Protein 9ZM4 (pdb70)

Structure (mmCIF, N/CA/C/O backbone):
data_9ZM4
#
_entry.id   9ZM4
#
_cell.length_a   74.476
_cell.length_b   94.294
_cell.length_c   150.901
_cell.angle_alpha   90.00
_cell.angle_beta   90.00
_cell.angle_gamma   90.00
#
_symmetry.space_group_name_H-M   'P 21 21 21'
#
loop_
_entity.id
_entity.type
_entity.pdbx_description
1 polymer 'Heat shock protein DnaJ, N-terminal:Chaperone DnaJ, C-terminal:Heat shock protein DnaJ'
2 non-polymer 'CHLORIDE ION'
#
loop_
_atom_site.group_PDB
_atom_site.id
_atom_site.type_symbol
_atom_site.label_atom_id
_atom_site.label_alt_id
_atom_site.label_comp_id
_atom_site.label_asym_id
_atom_site.label_entity_id
_atom_site.label_seq_id
_atom_site.pdbx_PDB_ins_code
_atom_site.Cartn_x
_atom_site.Cartn_y
_atom_site.Cartn_z
_atom_site.occupancy
_atom_site.B_iso_or_equiv
_atom_site.auth_seq_id
_atom_site.auth_comp_id
_atom_site.auth_asym_id
_atom_site.auth_atom_id
_atom_site.pdbx_PDB_model_num
ATOM 1 N N . LEU A 1 14 ? -9.599 -6.194 -44.093 1.00 109.01 153 LEU A N 1
ATOM 2 C CA . LEU A 1 14 ? -8.450 -7.094 -44.160 1.00 110.59 153 LEU A CA 1
ATOM 3 C C . LEU A 1 14 ? -7.508 -6.792 -43.003 1.00 120.27 153 LEU A C 1
ATOM 4 O O . LEU A 1 14 ? -7.142 -5.637 -42.796 1.00 116.83 153 LEU A O 1
ATOM 9 N N . SER A 1 15 ? -7.101 -7.828 -42.264 1.00 123.96 154 SER A N 1
ATOM 10 C CA . SER A 1 15 ? -6.296 -7.672 -41.059 1.00 103.12 154 SER A CA 1
ATOM 11 C C . SER A 1 15 ? -4.995 -8.459 -41.110 1.00 104.36 154 SER A C 1
ATOM 12 O O . SER A 1 15 ? -4.961 -9.596 -41.587 1.00 110.13 154 SER A O 1
ATOM 15 N N . ALA A 1 16 ? -3.933 -7.862 -40.572 1.00 99.70 155 ALA A N 1
ATOM 16 C CA . ALA A 1 16 ? -2.644 -8.532 -40.473 1.00 101.00 155 ALA A CA 1
ATOM 17 C C . ALA A 1 16 ? -1.901 -7.975 -39.266 1.00 95.74 155 ALA A C 1
ATOM 18 O O . ALA A 1 16 ? -2.223 -6.899 -38.761 1.00 96.47 155 ALA A O 1
ATOM 20 N N . SER A 1 17 ? -0.910 -8.734 -38.795 1.00 99.38 156 SER A N 1
ATOM 21 C CA . SER A 1 17 ? -0.087 -8.348 -37.655 1.00 93.09 156 SER A CA 1
ATOM 22 C C . SER A 1 17 ? 1.380 -8.544 -38.001 1.00 93.81 156 SER A C 1
ATOM 23 O O . SER A 1 17 ? 1.749 -9.554 -38.608 1.00 99.13 156 SER A O 1
ATOM 26 N N . ILE A 1 18 ? 2.220 -7.612 -37.557 1.00 88.97 157 ILE A N 1
ATOM 27 C CA . ILE A 1 18 ? 3.654 -7.657 -37.816 1.00 95.50 157 ILE A CA 1
ATOM 28 C C . ILE A 1 18 ? 4.390 -7.551 -36.492 1.00 90.76 157 ILE A C 1
ATOM 29 O O . ILE A 1 18 ? 4.013 -6.763 -35.618 1.00 88.16 157 ILE A O 1
ATOM 34 N N . ASP A 1 19 ? 5.438 -8.352 -36.344 1.00 90.95 158 ASP A N 1
ATOM 35 C CA . ASP A 1 19 ? 6.292 -8.338 -35.165 1.00 91.85 158 ASP A CA 1
ATOM 36 C C . ASP A 1 19 ? 7.608 -7.668 -35.534 1.00 88.42 158 ASP A C 1
ATOM 37 O O . ASP A 1 19 ? 8.233 -8.031 -36.540 1.00 90.12 158 ASP A O 1
ATOM 42 N N . ILE A 1 20 ? 8.006 -6.673 -34.741 1.00 94.28 159 ILE A N 1
ATOM 43 C CA . ILE A 1 20 ? 9.235 -5.929 -34.977 1.00 93.80 159 ILE A CA 1
ATOM 44 C C . ILE A 1 20 ? 10.032 -5.925 -33.683 1.00 83.16 159 ILE A C 1
ATOM 45 O O . ILE A 1 20 ? 9.463 -5.935 -32.588 1.00 83.96 159 ILE A O 1
ATOM 50 N N . SER A 1 21 ? 11.353 -5.918 -33.809 1.00 85.94 160 SER A N 1
ATOM 51 C CA . SER A 1 21 ? 12.206 -5.789 -32.642 1.00 79.61 160 SER A CA 1
ATOM 52 C C . SER A 1 21 ? 12.194 -4.348 -32.148 1.00 78.49 160 SER A C 1
ATOM 53 O O . SER A 1 21 ? 11.772 -3.423 -32.848 1.00 85.31 160 SER A O 1
ATOM 56 N N . LEU A 1 22 ? 12.718 -4.160 -30.936 1.00 83.25 161 LEU A N 1
ATOM 57 C CA . LEU A 1 22 ? 12.832 -2.813 -30.385 1.00 82.98 161 LEU A CA 1
ATOM 58 C C . LEU A 1 22 ? 13.701 -1.941 -31.291 1.00 78.16 161 LEU A C 1
ATOM 59 O O . LEU A 1 22 ? 13.387 -0.767 -31.533 1.00 79.81 161 LEU A O 1
ATOM 64 N N . SER A 1 23 ? 14.772 -2.515 -31.843 1.00 74.67 162 SER A N 1
ATOM 65 C CA . SER A 1 23 ? 15.635 -1.758 -32.739 1.00 80.37 162 SER A CA 1
ATOM 66 C C . SER A 1 23 ? 14.844 -1.264 -33.940 1.00 80.37 162 SER A C 1
ATOM 67 O O . SER A 1 23 ? 15.096 -0.166 -34.460 1.00 75.49 162 SER A O 1
ATOM 70 N N . GLN A 1 24 ? 13.899 -2.075 -34.419 1.00 76.61 163 GLN A N 1
ATOM 71 C CA . GLN A 1 24 ? 13.047 -1.631 -35.521 1.00 77.35 163 GLN A CA 1
ATOM 72 C C . GLN A 1 24 ? 12.114 -0.508 -35.080 1.00 75.82 163 GLN A C 1
ATOM 73 O O . GLN A 1 24 ? 11.868 0.431 -35.843 1.00 93.48 163 GLN A O 1
ATOM 79 N N . ALA A 1 25 ? 11.624 -0.556 -33.833 1.00 87.92 164 ALA A N 1
ATOM 80 C CA . ALA A 1 25 ? 10.737 0.505 -33.374 1.00 71.01 164 ALA A CA 1
ATOM 81 C C . ALA A 1 25 ? 11.444 1.853 -33.416 1.00 72.88 164 ALA A C 1
ATOM 82 O O . ALA A 1 25 ? 10.876 2.851 -33.881 1.00 86.06 164 ALA A O 1
ATOM 84 N N . VAL A 1 26 ? 12.719 1.874 -33.033 1.00 69.61 165 VAL A N 1
ATOM 85 C CA . VAL A 1 26 ? 13.499 3.103 -33.066 1.00 73.75 165 VAL A CA 1
ATOM 86 C C . VAL A 1 26 ? 13.682 3.583 -34.495 1.00 84.41 165 VAL A C 1
ATOM 87 O O . VAL A 1 26 ? 13.572 4.782 -34.780 1.00 77.88 165 VAL A O 1
ATOM 91 N N . GLY A 1 27 ? 13.973 2.665 -35.421 1.00 91.54 166 GLY A N 1
ATOM 92 C CA . GLY A 1 27 ? 14.382 3.082 -36.749 1.00 103.05 166 GLY A CA 1
ATOM 93 C C . GLY A 1 27 ? 13.288 3.671 -37.621 1.00 102.49 166 GLY A C 1
ATOM 94 O O . GLY A 1 27 ? 13.574 4.453 -38.528 1.00 82.20 166 GLY A O 1
ATOM 95 N N . ALA A 1 28 ? 12.024 3.307 -37.371 1.00 119.77 167 ALA A N 1
ATOM 96 C CA . ALA A 1 28 ? 10.891 3.729 -38.213 1.00 118.22 167 ALA A CA 1
ATOM 97 C C . ALA A 1 28 ? 10.896 3.051 -39.586 1.00 122.76 167 ALA A C 1
ATOM 98 O O . ALA A 1 28 ? 9.954 3.193 -40.352 1.00 119.79 167 ALA A O 1
ATOM 100 N N . GLU A 1 29 ? 11.969 2.299 -39.880 1.00 124.38 168 GLU A N 1
ATOM 101 C CA . GLU A 1 29 ? 12.171 1.659 -41.183 1.00 112.50 168 GLU A CA 1
ATOM 102 C C . GLU A 1 29 ? 10.933 0.966 -41.741 1.00 101.29 168 GLU A C 1
ATOM 103 O O . GLU A 1 29 ? 9.989 0.673 -41.006 1.00 107.04 168 GLU A O 1
ATOM 109 N N . LYS A 1 30 ? 10.904 0.772 -43.054 1.00 103.28 169 LYS A N 1
ATOM 110 C CA . LYS A 1 30 ? 9.780 0.100 -43.694 1.00 101.55 169 LYS A CA 1
ATOM 111 C C . LYS A 1 30 ? 9.738 -1.362 -43.259 1.00 86.96 169 LYS A C 1
ATOM 112 O O . LYS A 1 30 ? 10.768 -1.989 -43.005 1.00 85.57 169 LYS A O 1
ATOM 118 N N . VAL A 1 31 ? 8.522 -1.893 -43.130 1.00 83.27 170 VAL A N 1
ATOM 119 C CA . VAL A 1 31 ? 8.316 -3.293 -42.787 1.00 82.59 170 VAL A CA 1
ATOM 120 C C . VAL A 1 31 ? 7.223 -3.847 -43.684 1.00 82.46 170 VAL A C 1
ATOM 121 O O . VAL A 1 31 ? 6.361 -3.116 -44.177 1.00 81.67 170 VAL A O 1
ATOM 125 N N . GLU A 1 32 ? 7.257 -5.153 -43.889 1.00 91.08 171 GLU A N 1
ATOM 126 C CA . GLU A 1 32 ? 6.343 -5.818 -44.803 1.00 80.74 171 GLU A CA 1
ATOM 127 C C . GLU A 1 32 ? 5.228 -6.496 -44.019 1.00 87.84 171 GLU A C 1
ATOM 128 O O . GLU A 1 32 ? 5.487 -7.201 -43.032 1.00 83.12 171 GLU A O 1
ATOM 134 N N . ALA A 1 33 ? 3.996 -6.295 -44.478 1.00 80.64 172 ALA A N 1
ATOM 135 C CA . ALA A 1 33 ? 2.811 -6.886 -43.879 1.00 82.22 172 ALA A CA 1
ATOM 136 C C . ALA A 1 33 ? 2.233 -7.917 -44.837 1.00 88.98 172 ALA A C 1
ATOM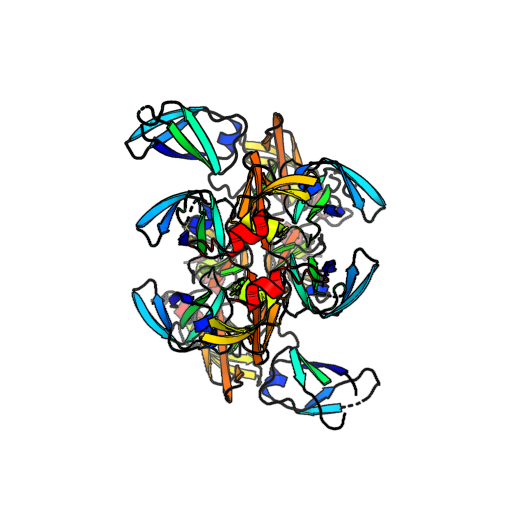 137 O O . ALA A 1 33 ? 2.065 -7.635 -46.032 1.00 87.62 172 ALA A O 1
ATOM 139 N N . ILE A 1 34 ? 1.949 -9.113 -44.320 1.00 100.13 173 ILE A N 1
ATOM 140 C CA . ILE A 1 34 ? 1.383 -10.208 -45.107 1.00 83.01 173 ILE A CA 1
ATOM 141 C C . ILE A 1 34 ? -0.024 -10.482 -44.595 1.00 89.39 173 ILE A C 1
ATOM 142 O O . ILE A 1 34 ? -0.222 -10.737 -43.400 1.00 106.04 173 ILE A O 1
ATOM 147 N N . PHE A 1 35 ? -0.999 -10.434 -45.504 1.00 83.28 174 PHE A N 1
ATOM 148 C CA . PHE A 1 35 ? -2.410 -10.612 -45.195 1.00 90.93 174 PHE A CA 1
ATOM 149 C C . PHE A 1 35 ? -2.870 -12.024 -45.532 1.00 92.06 174 PHE A C 1
ATOM 150 O O . PHE A 1 35 ? -2.213 -12.742 -46.290 1.00 88.97 174 PHE A O 1
ATOM 158 N N . PRO A 1 36 ? -4.015 -12.452 -44.992 1.00 98.52 175 PRO A N 1
ATOM 159 C CA . PRO A 1 36 ? -4.459 -13.835 -45.236 1.00 99.44 175 PRO A CA 1
ATOM 160 C C . PRO A 1 36 ? -4.585 -14.216 -46.700 1.00 104.41 175 PRO A C 1
ATOM 161 O O . PRO A 1 36 ? -4.237 -15.346 -47.063 1.00 106.56 175 PRO A O 1
ATOM 165 N N . ASN A 1 37 ? -5.065 -13.312 -47.557 1.00 122.72 176 ASN A N 1
ATOM 166 C CA . ASN A 1 37 ? -5.264 -13.619 -48.970 1.00 118.26 176 ASN A CA 1
ATOM 167 C C . ASN A 1 37 ? -3.976 -13.609 -49.790 1.00 114.27 176 ASN A C 1
ATOM 168 O O . ASN A 1 37 ? -4.028 -13.925 -50.982 1.00 112.49 176 ASN A O 1
ATOM 173 N N . GLY A 1 38 ? -2.836 -13.244 -49.203 1.00 97.21 177 GLY A N 1
ATOM 174 C CA . GLY A 1 38 ? -1.570 -13.233 -49.908 1.00 93.78 177 GLY A CA 1
ATOM 175 C C . GLY A 1 38 ? -1.076 -11.861 -50.323 1.00 95.03 177 GLY A C 1
ATOM 176 O O . GLY A 1 38 ? 0.085 -11.738 -50.739 1.00 84.40 177 GLY A O 1
ATOM 177 N N . LYS A 1 39 ? -1.921 -10.838 -50.242 1.00 96.51 178 LYS A N 1
ATOM 178 C CA . LYS A 1 39 ? -1.487 -9.481 -50.542 1.00 99.75 178 LYS A CA 1
ATOM 179 C C . LYS A 1 39 ? -0.417 -9.047 -49.552 1.00 83.37 178 LYS A C 1
ATOM 180 O O . LYS A 1 39 ? -0.543 -9.266 -48.346 1.00 101.82 178 LYS A O 1
ATOM 186 N N . HIS A 1 40 ? 0.642 -8.420 -50.062 1.00 86.87 179 HIS A N 1
ATOM 187 C CA . HIS A 1 40 ? 1.742 -7.940 -49.236 1.00 87.92 179 HIS A CA 1
ATOM 188 C C . HIS A 1 40 ? 1.928 -6.445 -49.443 1.00 91.59 179 HIS A C 1
ATOM 189 O O . HIS A 1 40 ? 1.929 -5.966 -50.578 1.00 102.16 179 HIS A O 1
ATOM 196 N N . LEU A 1 41 ? 2.096 -5.715 -48.343 1.00 85.89 180 LEU A N 1
ATOM 197 C CA . LEU A 1 41 ? 2.219 -4.266 -48.375 1.00 83.45 180 LEU A CA 1
ATOM 198 C C . LEU A 1 41 ? 3.399 -3.820 -47.525 1.00 84.67 180 LEU A C 1
ATOM 199 O O . LEU A 1 41 ? 3.552 -4.264 -46.383 1.00 113.68 180 LEU A O 1
ATOM 204 N N . LYS A 1 42 ? 4.213 -2.925 -48.073 1.00 82.99 181 LYS A N 1
ATOM 205 C CA . LYS A 1 42 ? 5.316 -2.322 -47.340 1.00 81.96 181 LYS A CA 1
ATOM 206 C C . LYS A 1 42 ? 4.816 -1.012 -46.746 1.00 94.45 181 LYS A C 1
ATOM 207 O O . LYS A 1 42 ? 4.239 -0.183 -47.459 1.00 98.62 181 LYS A O 1
ATOM 213 N N . ILE A 1 43 ? 5.046 -0.817 -45.452 1.00 105.01 182 ILE A N 1
ATOM 214 C CA . ILE A 1 43 ? 4.535 0.351 -44.747 1.00 101.81 182 ILE A CA 1
ATOM 215 C C . ILE A 1 43 ? 5.659 0.993 -43.950 1.00 95.27 182 ILE A C 1
ATOM 216 O O . ILE A 1 43 ? 6.455 0.304 -43.304 1.00 90.20 182 ILE A O 1
ATOM 221 N N . LYS A 1 44 ? 5.723 2.321 -44.015 1.00 97.32 183 LYS A N 1
ATOM 222 C CA . LYS A 1 44 ? 6.673 3.106 -43.247 1.00 97.24 183 LYS A CA 1
ATOM 223 C C . LYS A 1 44 ? 6.152 3.305 -41.830 1.00 105.12 183 LYS A C 1
ATOM 224 O O . LYS A 1 44 ? 5.073 3.875 -41.627 1.00 97.50 183 LYS A O 1
ATOM 230 N N . LEU A 1 45 ? 6.911 2.825 -40.850 1.00 99.47 184 LEU A N 1
ATOM 231 C CA . LEU A 1 45 ? 6.491 2.967 -39.463 1.00 102.26 184 LEU A CA 1
ATOM 232 C C . LEU A 1 45 ? 6.647 4.416 -39.006 1.00 98.65 184 LEU A C 1
ATOM 233 O O . LEU A 1 45 ? 7.622 5.082 -39.370 1.00 97.33 184 LEU A O 1
ATOM 238 N N . PRO A 1 46 ? 5.727 4.927 -38.192 1.00 91.65 185 PRO A N 1
ATOM 239 C CA . PRO A 1 46 ? 5.940 6.252 -37.605 1.00 94.01 185 PRO A CA 1
ATOM 240 C C . PRO A 1 46 ? 7.132 6.229 -36.657 1.00 103.24 185 PRO A C 1
ATOM 241 O O . PRO A 1 46 ? 7.550 5.179 -36.158 1.00 94.31 185 PRO A O 1
ATOM 245 N N . LYS A 1 47 ? 7.672 7.423 -36.388 1.00 106.72 186 LYS A N 1
ATOM 246 C CA . LYS A 1 47 ? 8.785 7.514 -35.448 1.00 99.04 186 LYS A CA 1
ATOM 247 C C . LYS A 1 47 ? 8.372 6.964 -34.093 1.00 104.57 186 LYS A C 1
ATOM 248 O O . LYS A 1 47 ? 9.147 6.267 -33.432 1.00 99.86 186 LYS A O 1
ATOM 250 N N . PHE A 1 48 ? 7.146 7.254 -33.670 1.00 100.09 187 PHE A N 1
ATOM 251 C CA . PHE A 1 48 ? 6.625 6.776 -32.396 1.00 100.97 187 PHE A CA 1
ATOM 252 C C . PHE A 1 48 ? 5.681 5.610 -32.665 1.00 98.72 187 PHE A C 1
ATOM 253 O O . PHE A 1 48 ? 4.597 5.794 -33.232 1.00 98.13 187 PHE A O 1
ATOM 261 N N . VAL A 1 49 ? 6.099 4.414 -32.251 1.00 97.83 188 VAL A N 1
ATOM 262 C CA . VAL A 1 49 ? 5.335 3.187 -32.414 1.00 96.04 188 VAL A CA 1
ATOM 263 C C . VAL A 1 49 ? 5.107 2.562 -31.049 1.00 97.44 188 VAL A C 1
ATOM 264 O O . VAL A 1 49 ? 6.018 2.530 -30.213 1.00 114.25 188 VAL A O 1
ATOM 268 N N . GLU A 1 50 ? 3.886 2.085 -30.814 1.00 97.34 189 GLU A N 1
ATOM 269 C CA . GLU A 1 50 ? 3.532 1.445 -29.556 1.00 98.90 189 GLU A CA 1
ATOM 270 C C . GLU A 1 50 ? 3.113 0.001 -29.789 1.00 97.35 189 GLU A C 1
ATOM 271 O O . GLU A 1 50 ? 2.529 -0.326 -30.812 1.00 95.51 189 GLU A O 1
ATOM 277 N N . ASP A 1 51 ? 3.392 -0.853 -28.810 1.00 98.46 190 ASP A N 1
ATOM 278 C CA . ASP A 1 51 ? 2.957 -2.242 -28.866 1.00 97.62 190 ASP A CA 1
ATOM 279 C C . ASP A 1 51 ? 1.434 -2.308 -28.884 1.00 97.99 190 ASP A C 1
ATOM 280 O O . ASP A 1 51 ? 0.761 -1.702 -28.042 1.00 101.36 190 ASP A O 1
ATOM 285 N N . GLY A 1 52 ? 0.891 -3.079 -29.827 1.00 98.75 191 GLY A N 1
ATOM 286 C CA . GLY A 1 52 ? -0.539 -3.125 -30.038 1.00 96.60 191 GLY A CA 1
ATOM 287 C C . GLY A 1 52 ? -1.084 -2.007 -30.893 1.00 96.12 191 GLY A C 1
ATOM 288 O O . GLY A 1 52 ? -2.299 -1.967 -31.136 1.00 96.77 191 GLY A O 1
ATOM 289 N N . GLN A 1 53 ? -0.235 -1.081 -31.331 1.00 90.79 192 GLN A N 1
ATOM 290 C CA . GLN A 1 53 ? -0.690 0.022 -32.164 1.00 85.16 192 GLN A CA 1
ATOM 291 C C . GLN A 1 53 ? -1.150 -0.501 -33.507 1.00 89.18 192 GLN A C 1
ATOM 292 O O . GLN A 1 53 ? -0.537 -1.404 -34.082 1.00 96.23 192 GLN A O 1
ATOM 298 N N . THR A 1 54 ? -2.216 0.090 -34.024 1.00 97.65 193 THR A N 1
ATOM 299 C CA . THR A 1 54 ? -2.781 -0.320 -35.301 1.00 101.57 193 THR A CA 1
ATOM 300 C C . THR A 1 54 ? -2.773 0.839 -36.284 1.00 92.39 193 THR A C 1
ATOM 301 O O . THR A 1 54 ? -3.110 1.974 -35.929 1.00 81.04 193 THR A O 1
ATOM 305 N N . ILE A 1 55 ? -2.396 0.535 -37.521 1.00 102.85 194 ILE A N 1
ATOM 306 C CA . ILE A 1 55 ? -2.363 1.509 -38.601 1.00 105.24 194 ILE A CA 1
ATOM 307 C C . ILE A 1 55 ? -3.417 1.098 -39.615 1.00 105.50 194 ILE A C 1
ATOM 308 O O . ILE A 1 55 ? -3.419 -0.047 -40.085 1.00 114.32 194 ILE A O 1
ATOM 313 N N . ARG A 1 56 ? -4.314 2.022 -39.944 1.00 110.90 195 ARG A N 1
ATOM 314 C CA . ARG A 1 56 ? -5.337 1.789 -40.951 1.00 115.50 195 ARG A CA 1
ATOM 315 C C . ARG A 1 56 ? -4.889 2.379 -42.279 1.00 116.46 195 ARG A C 1
ATOM 316 O O . ARG A 1 56 ? -4.668 3.591 -42.380 1.00 119.08 195 ARG A O 1
ATOM 324 N N . LEU A 1 57 ? -4.763 1.527 -43.289 1.00 126.35 196 LEU A N 1
ATOM 325 C CA . LEU A 1 57 ? -4.467 1.959 -44.651 1.00 122.66 196 LEU A CA 1
ATOM 326 C C . LEU A 1 57 ? -5.788 1.908 -45.403 1.00 119.16 196 LEU A C 1
ATOM 327 O O . LEU A 1 57 ? -6.338 0.825 -45.634 1.00 113.55 196 LEU A O 1
ATOM 332 N N . LYS A 1 58 ? -6.301 3.073 -45.768 1.00 114.68 197 LYS A N 1
ATOM 333 C CA . LYS A 1 58 ? -7.636 3.162 -46.335 1.00 123.74 197 LYS A CA 1
ATOM 334 C C . LYS A 1 58 ? -7.652 2.706 -47.786 1.00 119.24 197 LYS A C 1
ATOM 335 O O . LYS A 1 58 ? -6.761 3.039 -48.574 1.00 111.62 197 LYS A O 1
ATOM 341 N N . GLY A 1 59 ? -8.671 1.922 -48.123 1.00 119.01 198 GLY A N 1
ATOM 342 C CA . GLY A 1 59 ? -8.842 1.357 -49.448 1.00 129.99 198 GLY A CA 1
ATOM 343 C C . GLY A 1 59 ? -8.111 0.049 -49.672 1.00 140.42 198 GLY A C 1
ATOM 344 O O . GLY A 1 59 ? -8.656 -0.870 -50.288 1.00 147.75 198 GLY A O 1
ATOM 345 N N . GLN A 1 60 ? -6.876 -0.045 -49.177 1.00 136.22 199 GLN A N 1
ATOM 346 C CA . GLN A 1 60 ? -6.022 -1.213 -49.354 1.00 126.06 199 GLN A CA 1
ATOM 347 C C . GLN A 1 60 ? -6.726 -2.554 -49.190 1.00 143.75 199 GLN A C 1
ATOM 348 O O . GLN A 1 60 ? -6.304 -3.547 -49.789 1.00 160.47 199 GLN A O 1
ATOM 354 N N . GLY A 1 61 ? -7.779 -2.615 -48.375 1.00 136.11 200 GLY A N 1
ATOM 355 C CA . GLY A 1 61 ? -8.513 -3.842 -48.166 1.00 140.12 200 GLY A CA 1
ATOM 356 C C . GLY A 1 61 ? -9.782 -3.892 -48.999 1.00 149.89 200 GLY A C 1
ATOM 357 O O . GLY A 1 61 ? -10.668 -3.052 -48.838 1.00 154.34 200 GLY A O 1
ATOM 358 N N . GLU A 1 62 ? -9.851 -4.876 -49.902 1.00 159.44 201 GLU A N 1
ATOM 359 C CA . GLU A 1 62 ? -11.082 -5.072 -50.670 1.00 141.47 201 GLU A CA 1
ATOM 360 C C . GLU A 1 62 ? -12.260 -5.402 -49.762 1.00 167.15 201 GLU A C 1
ATOM 361 O O . GLU A 1 62 ? -13.341 -4.817 -49.953 1.00 170.12 201 GLU A O 1
ATOM 367 N N . PRO A 1 63 ? -12.143 -6.311 -48.775 1.00 180.85 202 PRO A N 1
ATOM 368 C CA . PRO A 1 63 ? -13.198 -6.442 -47.764 1.00 171.18 202 PRO A CA 1
ATOM 369 C C . PRO A 1 63 ? -12.896 -5.662 -46.483 1.00 141.60 202 PRO A C 1
ATOM 370 O O . PRO A 1 63 ? -13.697 -4.816 -46.075 1.00 143.99 202 PRO A O 1
ATOM 374 N N . PRO A 1 69 ? -14.201 0.290 -51.072 1.00 173.90 208 PRO A N 1
ATOM 375 C CA . PRO A 1 69 ? -14.434 -1.116 -50.721 1.00 171.70 208 PRO A CA 1
ATOM 376 C C . PRO A 1 69 ? -14.231 -1.419 -49.229 1.00 148.92 208 PRO A C 1
ATOM 377 O O . PRO A 1 69 ? -15.219 -1.572 -48.507 1.00 149.14 208 PRO A O 1
ATOM 381 N N . GLY A 1 70 ? -12.980 -1.503 -48.777 1.00 162.63 209 GLY A N 1
ATOM 382 C CA . GLY A 1 70 ? -12.689 -1.782 -47.380 1.00 156.53 209 GLY A CA 1
ATOM 383 C C . GLY A 1 70 ? -11.408 -1.133 -46.888 1.00 150.78 209 GLY A C 1
ATOM 384 O O . GLY A 1 70 ? -10.954 -0.138 -47.462 1.00 148.09 209 GLY A O 1
ATOM 385 N N . ASP A 1 71 ? -10.814 -1.682 -45.828 1.00 127.01 210 ASP A N 1
ATOM 386 C CA . ASP A 1 71 ? -9.599 -1.122 -45.253 1.00 124.03 210 ASP A CA 1
ATOM 387 C C . ASP A 1 71 ? -8.664 -2.237 -44.810 1.00 117.13 210 ASP A C 1
ATOM 388 O O . ASP A 1 71 ? -9.097 -3.355 -44.509 1.00 105.97 210 ASP A O 1
ATOM 393 N N . ALA A 1 72 ? -7.373 -1.911 -44.769 1.00 109.27 211 ALA A N 1
ATOM 394 C CA . ALA A 1 72 ? -6.328 -2.823 -44.324 1.00 107.23 211 ALA A CA 1
ATOM 395 C C . ALA A 1 72 ? -5.792 -2.340 -42.986 1.00 117.43 211 ALA A C 1
ATOM 396 O O . ALA A 1 72 ? -5.303 -1.211 -42.877 1.00 112.86 211 ALA A O 1
ATOM 398 N N . LEU A 1 73 ? -5.858 -3.200 -41.982 1.00 120.00 212 LEU A N 1
ATOM 399 C CA . LEU A 1 73 ? -5.440 -2.871 -40.626 1.00 105.59 212 LEU A CA 1
ATOM 400 C C . LEU A 1 73 ? -4.232 -3.726 -40.278 1.00 98.25 212 LEU A C 1
ATOM 401 O O . LEU A 1 73 ? -4.292 -4.957 -40.375 1.00 97.31 212 LEU A O 1
ATOM 406 N N . VAL A 1 74 ? -3.130 -3.076 -39.920 1.00 95.83 213 VAL A N 1
ATOM 407 C CA . VAL A 1 74 ? -1.892 -3.759 -39.567 1.00 102.62 213 VAL A CA 1
ATOM 408 C C . VAL A 1 74 ? -1.591 -3.426 -38.116 1.00 102.26 213 VAL A C 1
ATOM 409 O O . VAL A 1 74 ? -1.473 -2.247 -37.755 1.00 105.99 213 VAL A O 1
ATOM 413 N N . THR A 1 75 ? -1.464 -4.456 -37.284 1.00 101.88 214 THR A N 1
ATOM 414 C CA . THR A 1 75 ? -1.168 -4.275 -35.869 1.00 100.15 214 THR A CA 1
ATOM 415 C C . THR A 1 75 ? 0.303 -4.562 -35.619 1.00 96.01 214 THR A C 1
ATOM 416 O O . THR A 1 75 ? 0.828 -5.582 -36.084 1.00 89.75 214 THR A O 1
ATOM 420 N N . ILE A 1 76 ? 0.942 -3.690 -34.849 1.00 95.98 215 ILE A N 1
ATOM 421 C CA . ILE A 1 76 ? 2.369 -3.757 -34.589 1.00 101.19 215 ILE A CA 1
ATOM 422 C C . ILE A 1 76 ? 2.544 -4.226 -33.161 1.00 88.66 215 ILE A C 1
ATOM 423 O O . ILE A 1 76 ? 2.039 -3.586 -32.234 1.00 89.32 215 ILE A O 1
ATOM 428 N N . ARG A 1 77 ? 3.247 -5.340 -32.987 1.00 86.41 216 ARG A N 1
ATOM 429 C CA . ARG A 1 77 ? 3.555 -5.895 -31.681 1.00 96.30 216 ARG A CA 1
ATOM 430 C C . ARG A 1 77 ? 5.067 -5.959 -31.542 1.00 101.80 216 ARG A C 1
ATOM 431 O O . ARG A 1 77 ? 5.775 -6.210 -32.525 1.00 87.10 216 ARG A O 1
ATOM 439 N N . PHE A 1 78 ? 5.559 -5.687 -30.334 1.00 101.54 217 PHE A N 1
ATOM 440 C CA . PHE A 1 78 ? 6.989 -5.710 -30.059 1.00 93.82 217 PHE A CA 1
ATOM 441 C C . PHE A 1 78 ? 7.416 -7.124 -29.685 1.00 81.78 217 PHE A C 1
ATOM 442 O O . PHE A 1 78 ? 6.777 -7.768 -28.850 1.00 100.52 217 PHE A O 1
ATOM 450 N N . LYS A 1 79 ? 8.465 -7.614 -30.330 1.00 96.32 218 LYS A N 1
ATOM 451 C CA . LYS A 1 79 ? 9.007 -8.918 -29.972 1.00 99.21 218 LYS A CA 1
ATOM 452 C C . LYS A 1 79 ? 9.577 -8.847 -28.559 1.00 98.78 218 LYS A C 1
ATOM 453 O O . LYS A 1 79 ? 10.284 -7.890 -28.231 1.00 95.46 218 LYS A O 1
ATOM 459 N N . PRO A 1 80 ? 9.297 -9.824 -27.700 1.00 103.44 219 PRO A N 1
ATOM 460 C CA . PRO A 1 80 ? 9.903 -9.815 -26.363 1.00 102.55 219 PRO A CA 1
ATOM 461 C C . PRO A 1 80 ? 11.422 -9.890 -26.445 1.00 102.72 219 PRO A C 1
ATOM 462 O O . PRO A 1 80 ? 11.983 -10.614 -27.273 1.00 105.42 219 PRO A O 1
ATOM 466 N N . HIS A 1 81 ? 12.090 -9.143 -25.566 1.00 115.23 220 HIS A N 1
ATOM 467 C CA . HIS A 1 81 ? 13.551 -9.119 -25.501 1.00 112.16 220 HIS A CA 1
ATOM 468 C C . HIS A 1 81 ? 13.966 -9.284 -24.043 1.00 109.21 220 HIS A C 1
ATOM 469 O O . HIS A 1 81 ? 13.703 -8.404 -23.213 1.00 108.68 220 HIS A O 1
ATOM 476 N N . SER A 1 82 ? 14.595 -10.419 -23.731 1.00 106.67 221 SER A N 1
ATOM 477 C CA . SER A 1 82 ? 15.003 -10.683 -22.356 1.00 108.77 221 SER A CA 1
ATOM 478 C C . SER A 1 82 ? 16.009 -9.648 -21.865 1.00 108.38 221 SER A C 1
ATOM 479 O O . SER A 1 82 ? 15.893 -9.142 -20.740 1.00 119.05 221 SER A O 1
ATOM 482 N N . ARG A 1 83 ? 16.988 -9.298 -22.703 1.00 104.28 222 ARG A N 1
ATOM 483 C CA . ARG A 1 83 ? 18.036 -8.384 -22.264 1.00 101.92 222 ARG A CA 1
ATOM 484 C C . ARG A 1 83 ? 17.495 -6.984 -21.985 1.00 96.73 222 ARG A C 1
ATOM 485 O O . ARG A 1 83 ? 18.010 -6.291 -21.099 1.00 105.84 222 ARG A O 1
ATOM 493 N N . PHE A 1 84 ? 16.482 -6.542 -22.730 1.00 94.18 223 PHE A N 1
ATOM 494 C CA . PHE A 1 84 ? 15.941 -5.196 -22.594 1.00 89.91 223 PHE A CA 1
ATOM 495 C C . PHE A 1 84 ? 14.576 -5.272 -21.928 1.00 90.23 223 PHE A C 1
ATOM 496 O O . PHE A 1 84 ? 13.699 -6.012 -22.385 1.00 96.07 223 PHE A O 1
ATOM 504 N N . ARG A 1 85 ? 14.402 -4.516 -20.852 1.00 89.08 224 ARG A N 1
ATOM 505 C CA . ARG A 1 85 ? 13.110 -4.367 -20.199 1.00 89.41 224 ARG A CA 1
ATOM 506 C C . ARG A 1 85 ? 12.642 -2.928 -20.367 1.00 85.94 224 ARG A C 1
ATOM 507 O O . ARG A 1 85 ? 13.412 -1.979 -20.164 1.00 83.97 224 ARG A O 1
ATOM 515 N N . LEU A 1 86 ? 11.393 -2.773 -20.773 1.00 88.68 225 LEU A N 1
ATOM 516 C CA . LEU A 1 86 ? 10.829 -1.477 -21.108 1.00 83.10 225 LEU A CA 1
ATOM 517 C C . LEU A 1 86 ? 10.097 -0.912 -19.906 1.00 84.03 225 LEU A C 1
ATOM 518 O O . LEU A 1 86 ? 9.261 -1.596 -19.304 1.00 94.28 225 LEU A O 1
ATOM 523 N N . GLU A 1 87 ? 10.407 0.327 -19.564 1.00 82.39 226 GLU A N 1
ATOM 524 C CA . GLU A 1 87 ? 9.667 1.068 -18.542 1.00 92.63 226 GLU A CA 1
ATOM 525 C C . GLU A 1 87 ? 9.237 2.346 -19.255 1.00 88.12 226 GLU A C 1
ATOM 526 O O . GLU A 1 87 ? 10.038 3.276 -19.407 1.00 94.24 226 GLU A O 1
ATOM 532 N N . GLY A 1 88 ? 7.988 2.375 -19.710 1.00 87.65 227 GLY A N 1
ATOM 533 C CA . GLY A 1 88 ? 7.542 3.466 -20.564 1.00 95.35 227 GLY A CA 1
ATOM 534 C C . GLY A 1 88 ? 8.323 3.456 -21.865 1.00 89.40 227 GLY A C 1
ATOM 535 O O . GLY A 1 88 ? 8.347 2.458 -22.591 1.00 79.36 227 GLY A O 1
ATOM 536 N N . ARG A 1 89 ? 8.983 4.570 -22.175 1.00 77.34 228 ARG A N 1
ATOM 537 C CA . ARG A 1 89 ? 9.857 4.645 -23.335 1.00 82.62 228 ARG A CA 1
ATOM 538 C C . ARG A 1 89 ? 11.327 4.559 -22.963 1.00 82.34 228 ARG A C 1
ATOM 539 O O . ARG A 1 89 ? 12.181 4.544 -23.856 1.00 82.30 228 ARG A O 1
ATOM 547 N N . ASP A 1 90 ? 11.647 4.525 -21.673 1.00 93.88 229 ASP A N 1
ATOM 548 C CA . ASP A 1 90 ? 13.015 4.258 -21.261 1.00 103.51 229 ASP A CA 1
ATOM 549 C C . ASP A 1 90 ? 13.264 2.756 -21.256 1.00 102.60 229 ASP A C 1
ATOM 550 O O . ASP A 1 90 ? 12.346 1.948 -21.086 1.00 105.89 229 ASP A O 1
ATOM 555 N N . VAL A 1 91 ? 14.531 2.389 -21.412 1.00 71.88 230 VAL A N 1
ATOM 556 C CA . VAL A 1 91 ? 14.943 0.998 -21.513 1.00 89.56 230 VAL A CA 1
ATOM 557 C C . VAL A 1 91 ? 16.048 0.745 -20.499 1.00 82.25 230 VAL A C 1
ATOM 558 O O . VAL A 1 91 ? 16.916 1.601 -20.298 1.00 90.38 230 VAL A O 1
ATOM 562 N N . HIS A 1 92 ? 16.008 -0.425 -19.861 1.00 79.11 231 HIS A N 1
ATOM 563 C CA . HIS A 1 92 ? 17.007 -0.836 -18.885 1.00 90.78 231 HIS A CA 1
ATOM 564 C C . HIS A 1 92 ? 17.664 -2.126 -19.364 1.00 85.39 231 HIS A C 1
ATOM 565 O O . HIS A 1 92 ? 16.980 -3.027 -19.864 1.00 88.63 231 HIS A O 1
ATOM 572 N N . VAL A 1 93 ? 18.991 -2.206 -19.237 1.00 78.15 232 VAL A N 1
ATOM 573 C CA . VAL A 1 93 ? 19.745 -3.384 -19.657 1.00 101.93 232 VAL A CA 1
ATOM 574 C C . VAL A 1 93 ? 20.877 -3.651 -18.676 1.00 91.69 232 VAL A C 1
ATOM 575 O O . VAL A 1 93 ? 21.579 -2.725 -18.254 1.00 91.10 232 VAL A O 1
ATOM 579 N N . ASP A 1 94 ? 21.084 -4.923 -18.346 1.00 101.57 233 ASP A N 1
ATOM 580 C CA . ASP A 1 94 ? 22.156 -5.288 -17.427 1.00 111.70 233 ASP A CA 1
ATOM 581 C C . ASP A 1 94 ? 23.490 -5.320 -18.166 1.00 95.97 233 ASP A C 1
ATOM 582 O O . ASP A 1 94 ? 23.567 -5.783 -19.309 1.00 116.92 233 ASP A O 1
ATOM 587 N N . LEU A 1 95 ? 24.540 -4.839 -17.497 1.00 85.82 234 LEU A N 1
ATOM 588 C CA . LEU A 1 95 ? 25.882 -4.763 -18.073 1.00 86.84 234 LEU A CA 1
ATOM 589 C C . LEU A 1 95 ? 26.890 -5.545 -17.254 1.00 96.41 234 LEU A C 1
ATOM 590 O O . LEU A 1 95 ? 27.343 -5.063 -16.197 1.00 91.20 234 LEU A O 1
ATOM 595 N N . PRO A 1 96 ? 27.271 -6.745 -17.686 1.00 96.03 235 PRO A N 1
ATOM 596 C CA . PRO A 1 96 ? 28.365 -7.460 -17.009 1.00 95.60 235 PRO A CA 1
ATOM 597 C C . PRO A 1 96 ? 29.637 -6.632 -17.011 1.00 103.41 235 PRO A C 1
ATOM 598 O O . PRO A 1 96 ? 29.999 -6.020 -18.019 1.00 120.13 235 PRO A O 1
ATOM 602 N N . VAL A 1 97 ? 30.336 -6.643 -15.883 1.00 107.52 236 VAL A N 1
ATOM 603 C CA . VAL A 1 97 ? 31.518 -5.813 -15.709 1.00 110.33 236 VAL A CA 1
ATOM 604 C C . VAL A 1 97 ? 32.502 -6.602 -14.868 1.00 113.20 236 VAL A C 1
ATOM 605 O O . VAL A 1 97 ? 32.137 -7.121 -13.807 1.00 132.29 236 VAL A O 1
ATOM 609 N N . SER A 1 98 ? 33.747 -6.675 -15.315 1.00 132.07 237 SER A N 1
ATOM 610 C CA . SER A 1 98 ? 34.747 -7.379 -14.523 1.00 131.43 237 SER A CA 1
ATOM 611 C C . SER A 1 98 ? 34.994 -6.633 -13.216 1.00 131.82 237 SER A C 1
ATOM 612 O O . SER A 1 98 ? 34.759 -5.425 -13.106 1.00 135.47 237 SER A O 1
ATOM 615 N N . ILE A 1 99 ? 35.448 -7.375 -12.211 1.00 132.99 238 ILE A N 1
ATOM 616 C CA . ILE A 1 99 ? 35.779 -6.753 -10.936 1.00 148.30 238 ILE A CA 1
ATOM 617 C C . ILE A 1 99 ? 36.828 -5.675 -11.151 1.00 135.61 238 ILE A C 1
ATOM 618 O O . ILE A 1 99 ? 36.734 -4.575 -10.592 1.00 125.08 238 ILE A O 1
ATOM 623 N N . ASP A 1 100 ? 37.826 -5.961 -11.993 1.00 128.29 239 ASP A N 1
ATOM 624 C CA . ASP A 1 100 ? 38.892 -4.996 -12.222 1.00 123.19 239 ASP A CA 1
ATOM 625 C C . ASP A 1 100 ? 38.322 -3.700 -12.787 1.00 135.93 239 ASP A C 1
ATOM 626 O O . ASP A 1 100 ? 38.639 -2.605 -12.308 1.00 130.13 239 ASP A O 1
ATOM 631 N N . ASP A 1 101 ? 37.429 -3.812 -13.778 1.00 140.36 240 ASP A N 1
ATOM 632 C CA . ASP A 1 101 ? 36.832 -2.619 -14.369 1.00 130.58 240 ASP A CA 1
ATOM 633 C C . ASP A 1 101 ? 35.939 -1.893 -13.373 1.00 126.41 240 ASP A C 1
ATOM 634 O O . ASP A 1 101 ? 35.789 -0.669 -13.452 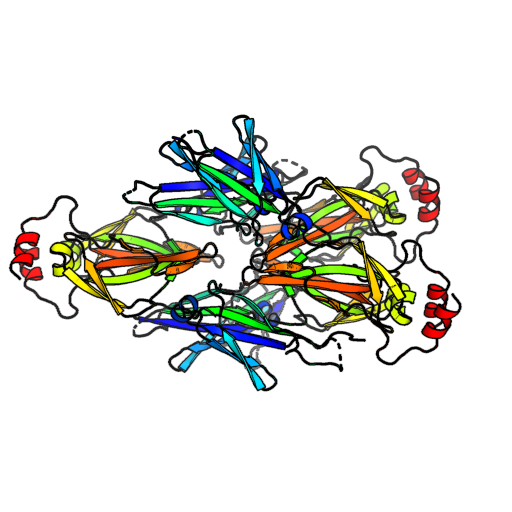1.00 124.59 240 ASP A O 1
ATOM 639 N N . ALA A 1 102 ? 35.321 -2.626 -12.447 1.00 139.42 241 ALA A N 1
ATOM 640 C CA . ALA A 1 102 ? 34.448 -1.985 -11.470 1.00 125.92 241 ALA A CA 1
ATOM 641 C C . ALA A 1 102 ? 35.253 -1.136 -10.494 1.00 119.55 241 ALA A C 1
ATOM 642 O O . ALA A 1 102 ? 34.862 -0.007 -10.177 1.00 119.18 241 ALA A O 1
ATOM 644 N N . VAL A 1 103 ? 36.381 -1.659 -10.011 1.00 122.49 242 VAL A N 1
ATOM 645 C CA . VAL A 1 103 ? 37.180 -0.932 -9.027 1.00 124.98 242 VAL A CA 1
ATOM 646 C C . VAL A 1 103 ? 37.896 0.245 -9.677 1.00 129.13 242 VAL A C 1
ATOM 647 O O . VAL A 1 103 ? 37.811 1.385 -9.203 1.00 117.10 242 VAL A O 1
ATOM 651 N N . LEU A 1 104 ? 38.595 -0.010 -10.784 1.00 131.31 243 LEU A N 1
ATOM 652 C CA . LEU A 1 104 ? 39.449 0.984 -11.417 1.00 121.17 243 LEU A CA 1
ATOM 653 C C . LEU A 1 104 ? 38.735 1.830 -12.464 1.00 139.18 243 LEU A C 1
ATOM 654 O O . LEU A 1 104 ? 39.285 2.851 -12.892 1.00 153.12 243 LEU A O 1
ATOM 659 N N . GLY A 1 105 ? 37.528 1.453 -12.870 1.00 136.03 244 GLY A N 1
ATOM 660 C CA . GLY A 1 105 ? 36.872 2.112 -13.980 1.00 141.35 244 GLY A CA 1
ATOM 661 C C . GLY A 1 105 ? 37.483 1.670 -15.295 1.00 165.40 244 GLY A C 1
ATOM 662 O O . GLY A 1 105 ? 38.669 1.329 -15.360 1.00 151.21 244 GLY A O 1
ATOM 663 N N . GLY A 1 106 ? 36.686 1.673 -16.353 1.00 155.09 245 GLY A N 1
ATOM 664 C CA . GLY A 1 106 ? 37.173 1.235 -17.644 1.00 162.02 245 GLY A CA 1
ATOM 665 C C . GLY A 1 106 ? 36.043 1.265 -18.643 1.00 157.30 245 GLY A C 1
ATOM 666 O O . GLY A 1 106 ? 34.880 1.482 -18.295 1.00 154.22 245 GLY A O 1
ATOM 667 N N . LYS A 1 107 ? 36.402 1.035 -19.899 1.00 149.90 246 LYS A N 1
ATOM 668 C CA . LYS A 1 107 ? 35.438 1.026 -20.988 1.00 156.99 246 LYS A CA 1
ATOM 669 C C . LYS A 1 107 ? 35.010 -0.406 -21.278 1.00 126.78 246 LYS A C 1
ATOM 670 O O . LYS A 1 107 ? 35.854 -1.293 -21.441 1.00 137.50 246 LYS A O 1
ATOM 676 N N . GLN A 1 108 ? 33.696 -0.629 -21.298 1.00 127.53 247 GLN A N 1
ATOM 677 C CA . GLN A 1 108 ? 33.108 -1.941 -21.520 1.00 128.60 247 GLN A CA 1
ATOM 678 C C . GLN A 1 108 ? 32.018 -1.839 -22.576 1.00 132.63 247 GLN A C 1
ATOM 679 O O . GLN A 1 108 ? 31.233 -0.886 -22.578 1.00 134.44 247 GLN A O 1
ATOM 685 N N . GLU A 1 109 ? 31.960 -2.834 -23.460 1.00 146.31 248 GLU A N 1
ATOM 686 C CA . GLU A 1 109 ? 31.000 -2.821 -24.555 1.00 137.66 248 GLU A CA 1
ATOM 687 C C . GLU A 1 109 ? 29.642 -3.349 -24.110 1.00 134.30 248 GLU A C 1
ATOM 688 O O . GLU A 1 109 ? 29.553 -4.318 -23.349 1.00 137.31 248 GLU A O 1
ATOM 694 N N . VAL A 1 110 ? 28.584 -2.697 -24.590 1.00 120.07 249 VAL A N 1
ATOM 695 C CA . VAL A 1 110 ? 27.210 -3.044 -24.242 1.00 143.97 249 VAL A CA 1
ATOM 696 C C . VAL A 1 110 ? 26.383 -3.034 -25.516 1.00 124.07 249 VAL A C 1
ATOM 697 O O . VAL A 1 110 ? 26.359 -2.028 -26.232 1.00 130.85 249 VAL A O 1
ATOM 701 N N . GLU A 1 111 ? 25.668 -4.122 -25.782 1.00 122.07 250 GLU A N 1
ATOM 702 C CA . GLU A 1 111 ? 24.764 -4.140 -26.929 1.00 122.67 250 GLU A CA 1
ATOM 703 C C . GLU A 1 111 ? 23.518 -3.330 -26.585 1.00 123.66 250 GLU A C 1
ATOM 704 O O . GLU A 1 111 ? 22.983 -3.426 -25.478 1.00 121.82 250 GLU A O 1
ATOM 710 N N . THR A 1 112 ? 23.083 -2.502 -27.527 1.00 121.95 251 THR A N 1
ATOM 711 C CA . THR A 1 112 ? 21.964 -1.603 -27.312 1.00 117.43 251 THR A CA 1
ATOM 712 C C . THR A 1 112 ? 21.033 -1.652 -28.518 1.00 111.25 251 THR A C 1
ATOM 713 O O . THR A 1 112 ? 21.275 -2.369 -29.496 1.00 123.55 251 THR A O 1
ATOM 717 N N . LEU A 1 113 ? 19.963 -0.855 -28.451 1.00 109.05 252 LEU A N 1
ATOM 718 C CA . LEU A 1 113 ? 19.041 -0.788 -29.571 1.00 99.57 252 LEU A CA 1
ATOM 719 C C . LEU A 1 113 ? 19.756 -0.245 -30.792 1.00 110.80 252 LEU A C 1
ATOM 720 O O . LEU A 1 113 ? 19.641 -0.790 -31.896 1.00 131.96 252 LEU A O 1
ATOM 725 N N . ASP A 1 114 ? 20.522 0.830 -30.609 1.00 119.98 253 ASP A N 1
ATOM 726 C CA . ASP A 1 114 ? 21.228 1.420 -31.741 1.00 115.78 253 ASP A CA 1
ATOM 727 C C . ASP A 1 114 ? 22.345 0.511 -32.214 1.00 130.97 253 ASP A C 1
ATOM 728 O O . ASP A 1 114 ? 22.644 0.471 -33.404 1.00 158.05 253 ASP A O 1
ATOM 733 N N . GLY A 1 115 ? 22.980 -0.209 -31.303 1.00 148.71 254 GLY A N 1
ATOM 734 C CA . GLY A 1 115 ? 24.085 -1.061 -31.678 1.00 149.87 254 GLY A CA 1
ATOM 735 C C . GLY A 1 115 ? 24.930 -1.397 -30.468 1.00 123.02 254 GLY A C 1
ATOM 736 O O . GLY A 1 115 ? 24.579 -1.086 -29.335 1.00 138.13 254 GLY A O 1
ATOM 737 N N . ARG A 1 116 ? 26.064 -2.018 -30.750 1.00 119.83 255 ARG A N 1
ATOM 738 C CA . ARG A 1 116 ? 27.047 -2.324 -29.722 1.00 128.38 255 ARG A CA 1
ATOM 739 C C . ARG A 1 116 ? 27.853 -1.052 -29.479 1.00 143.79 255 ARG A C 1
ATOM 740 O O . ARG A 1 116 ? 28.502 -0.531 -30.389 1.00 161.26 255 ARG A O 1
ATOM 748 N N . ILE A 1 117 ? 27.798 -0.547 -28.248 1.00 160.27 256 ILE A N 1
ATOM 749 C CA . ILE A 1 117 ? 28.322 0.766 -27.889 1.00 154.81 256 ILE A CA 1
ATOM 750 C C . ILE A 1 117 ? 29.230 0.605 -26.679 1.00 148.33 256 ILE A C 1
ATOM 751 O O . ILE A 1 117 ? 28.909 -0.140 -25.749 1.00 131.95 256 ILE A O 1
ATOM 756 N N . SER A 1 118 ? 30.358 1.306 -26.682 1.00 145.73 257 SER A N 1
ATOM 757 C CA . SER A 1 118 ? 31.235 1.303 -25.522 1.00 124.91 257 SER A CA 1
ATOM 758 C C . SER A 1 118 ? 30.731 2.320 -24.510 1.00 123.43 257 SER A C 1
ATOM 759 O O . SER A 1 118 ? 30.241 3.389 -24.881 1.00 147.27 257 SER A O 1
ATOM 762 N N . VAL A 1 119 ? 30.864 1.992 -23.227 1.00 175.62 258 VAL A N 1
ATOM 763 C CA . VAL A 1 119 ? 30.369 2.839 -22.146 1.00 150.74 258 VAL A CA 1
ATOM 764 C C . VAL A 1 119 ? 31.478 2.981 -21.112 1.00 129.19 258 VAL A C 1
ATOM 765 O O . VAL A 1 119 ? 32.238 2.037 -20.865 1.00 115.60 258 VAL A O 1
ATOM 769 N N . LYS A 1 120 ? 31.564 4.156 -20.510 1.00 106.52 259 LYS A N 1
ATOM 770 C CA . LYS A 1 120 ? 32.569 4.405 -19.493 1.00 135.72 259 LYS A CA 1
ATOM 771 C C . LYS A 1 120 ? 32.041 3.901 -18.158 1.00 133.76 259 LYS A C 1
ATOM 772 O O . LYS A 1 120 ? 30.883 4.149 -17.802 1.00 118.02 259 LYS A O 1
ATOM 778 N N . ILE A 1 121 ? 32.891 3.189 -17.423 1.00 152.49 260 ILE A N 1
ATOM 779 C CA . ILE A 1 121 ? 32.539 2.631 -16.122 1.00 139.74 260 ILE A CA 1
ATOM 780 C C . ILE A 1 121 ? 33.163 3.529 -15.056 1.00 140.60 260 ILE A C 1
ATOM 781 O O . ILE A 1 121 ? 34.401 3.586 -14.962 1.00 139.93 260 ILE A O 1
ATOM 786 N N . PRO A 1 122 ? 32.373 4.238 -14.252 1.00 130.62 261 PRO A N 1
ATOM 787 C CA . PRO A 1 122 ? 32.972 5.067 -13.203 1.00 127.02 261 PRO A CA 1
ATOM 788 C C . PRO A 1 122 ? 33.779 4.204 -12.254 1.00 138.54 261 PRO A C 1
ATOM 789 O O . PRO A 1 122 ? 33.476 3.030 -12.037 1.00 133.51 261 PRO A O 1
ATOM 793 N N . ALA A 1 123 ? 34.830 4.791 -11.699 1.00 138.94 262 ALA A N 1
ATOM 794 C CA . ALA A 1 123 ? 35.632 4.053 -10.737 1.00 136.56 262 ALA A CA 1
ATOM 795 C C . ALA A 1 123 ? 34.792 3.694 -9.516 1.00 128.38 262 ALA A C 1
ATOM 796 O O . ALA A 1 123 ? 33.865 4.414 -9.129 1.00 107.60 262 ALA A O 1
ATOM 798 N N . TRP A 1 124 ? 35.110 2.539 -8.935 1.00 125.99 263 TRP A N 1
ATOM 799 C CA . TRP A 1 124 ? 34.477 2.071 -7.705 1.00 113.99 263 TRP A CA 1
ATOM 800 C C . TRP A 1 124 ? 32.965 1.943 -7.867 1.00 111.47 263 TRP A C 1
ATOM 801 O O . TRP A 1 124 ? 32.192 2.370 -7.007 1.00 100.55 263 TRP A O 1
ATOM 812 N N . SER A 1 125 ? 32.536 1.363 -8.984 1.00 118.98 264 SER A N 1
ATOM 813 C CA . SER A 1 125 ? 31.119 1.138 -9.243 1.00 112.64 264 SER A CA 1
ATOM 814 C C . SER A 1 125 ? 30.686 -0.229 -8.721 1.00 101.91 264 SER A C 1
ATOM 815 O O . SER A 1 125 ? 31.335 -1.242 -8.998 1.00 95.69 264 SER A O 1
ATOM 818 N N . SER A 1 126 ? 29.571 -0.252 -7.987 1.00 107.50 265 SER A N 1
ATOM 819 C CA . SER A 1 126 ? 29.006 -1.470 -7.429 1.00 104.21 265 SER A CA 1
ATOM 820 C C . SER A 1 126 ? 27.828 -1.946 -8.275 1.00 90.98 265 SER A C 1
ATOM 821 O O . SER A 1 126 ? 27.396 -1.277 -9.211 1.00 95.45 265 SER A O 1
ATOM 824 N N . SER A 1 127 ? 27.287 -3.115 -7.920 1.00 89.38 266 SER A N 1
ATOM 825 C CA . SER A 1 127 ? 26.229 -3.718 -8.717 1.00 88.44 266 SER A CA 1
ATOM 826 C C . SER A 1 127 ? 24.908 -2.963 -8.645 1.00 86.28 266 SER A C 1
ATOM 827 O O . SER A 1 127 ? 24.063 -3.144 -9.535 1.00 100.45 266 SER A O 1
ATOM 830 N N . ASP A 1 128 ? 24.691 -2.139 -7.622 1.00 85.11 267 ASP A N 1
ATOM 831 C CA . ASP A 1 128 ? 23.473 -1.342 -7.590 1.00 91.90 267 ASP A CA 1
ATOM 832 C C . ASP A 1 128 ? 23.560 -0.101 -8.478 1.00 100.82 267 ASP A C 1
ATOM 833 O O . ASP A 1 128 ? 22.537 0.560 -8.711 1.00 94.34 267 ASP A O 1
ATOM 838 N N . ARG A 1 129 ? 24.756 0.246 -8.946 1.00 88.56 268 ARG A N 1
ATOM 839 C CA . ARG A 1 129 ? 24.942 1.480 -9.682 1.00 85.33 268 ARG A CA 1
ATOM 840 C C . ARG A 1 129 ? 24.214 1.443 -11.010 1.00 85.03 268 ARG A C 1
ATOM 841 O O . ARG A 1 129 ? 24.123 0.406 -11.666 1.00 90.91 268 ARG A O 1
ATOM 849 N N . VAL A 1 130 ? 23.708 2.609 -11.416 1.00 93.10 269 VAL A N 1
ATOM 850 C CA . VAL A 1 130 ? 22.987 2.762 -12.673 1.00 74.32 269 VAL A CA 1
ATOM 851 C C . VAL A 1 130 ? 23.587 3.931 -13.438 1.00 92.64 269 VAL A C 1
ATOM 852 O O . VAL A 1 130 ? 23.817 5.006 -12.867 1.00 83.53 269 VAL A O 1
ATOM 856 N N . LEU A 1 131 ? 23.810 3.727 -14.732 1.00 100.51 270 LEU A N 1
ATOM 857 C CA . LEU A 1 131 ? 24.378 4.733 -15.615 1.00 75.04 270 LEU A CA 1
ATOM 858 C C . LEU A 1 131 ? 23.330 5.208 -16.611 1.00 83.20 270 LEU A C 1
ATOM 859 O O . LEU A 1 131 ? 22.558 4.405 -17.144 1.00 87.13 270 LEU A O 1
ATOM 864 N N . ARG A 1 132 ? 23.292 6.516 -16.848 1.00 96.77 271 ARG A N 1
ATOM 865 C CA . ARG A 1 132 ? 22.291 7.116 -17.722 1.00 91.25 271 ARG A CA 1
ATOM 866 C C . ARG A 1 132 ? 22.926 7.416 -19.078 1.00 87.22 271 ARG A C 1
ATOM 867 O O . ARG A 1 132 ? 23.968 8.076 -19.153 1.00 64.95 271 ARG A O 1
ATOM 875 N N . LEU A 1 133 ? 22.322 6.887 -20.136 1.00 96.67 272 LEU A N 1
ATOM 876 C CA . LEU A 1 133 ? 22.683 7.205 -21.515 1.00 89.06 272 LEU A CA 1
ATOM 877 C C . LEU A 1 133 ? 21.482 7.873 -22.172 1.00 86.00 272 LEU A C 1
ATOM 878 O O . LEU A 1 133 ? 20.434 7.238 -22.343 1.00 79.93 272 LEU A O 1
ATOM 883 N N . LYS A 1 134 ? 21.634 9.140 -22.552 1.00 86.44 273 LYS A N 1
ATOM 884 C CA . LYS A 1 134 ? 20.495 9.914 -23.023 1.00 92.49 273 LYS A CA 1
ATOM 885 C C . LYS A 1 134 ? 20.184 9.601 -24.483 1.00 93.61 273 LYS A C 1
ATOM 886 O O . LYS A 1 134 ? 21.075 9.300 -25.284 1.00 89.79 273 LYS A O 1
ATOM 892 N N . GLU A 1 135 ? 18.892 9.627 -24.812 1.00 93.21 274 GLU A N 1
ATOM 893 C CA . GLU A 1 135 ? 18.402 9.462 -26.179 1.00 102.33 274 GLU A CA 1
ATOM 894 C C . GLU A 1 135 ? 18.725 8.086 -26.753 1.00 90.68 274 GLU A C 1
ATOM 895 O O . GLU A 1 135 ? 18.679 7.893 -27.974 1.00 103.03 274 GLU A O 1
ATOM 901 N N . LYS A 1 136 ? 19.038 7.116 -25.895 1.00 83.24 275 LYS A N 1
ATOM 902 C CA . LYS A 1 136 ? 19.295 5.748 -26.332 1.00 88.02 275 LYS A CA 1
ATOM 903 C C . LYS A 1 136 ? 18.073 4.846 -26.193 1.00 79.94 275 LYS A C 1
ATOM 904 O O . LYS A 1 136 ? 18.186 3.636 -26.417 1.00 99.95 275 LYS A O 1
ATOM 910 N N . GLY A 1 137 ? 16.925 5.397 -25.778 1.00 76.74 276 GLY A N 1
ATOM 911 C CA . GLY A 1 137 ? 15.700 4.633 -25.616 1.00 79.60 276 GLY A CA 1
ATOM 912 C C . GLY A 1 137 ? 14.823 4.664 -26.850 1.00 75.12 276 GLY A C 1
ATOM 913 O O . GLY A 1 137 ? 15.291 4.913 -27.960 1.00 94.73 276 GLY A O 1
ATOM 914 N N . LEU A 1 138 ? 13.529 4.421 -26.645 1.00 74.41 277 LEU A N 1
ATOM 915 C CA . LEU A 1 138 ? 12.574 4.441 -27.745 1.00 91.43 277 LEU A CA 1
ATOM 916 C C . LEU A 1 138 ? 12.141 5.866 -28.044 1.00 106.64 277 LEU A C 1
ATOM 917 O O . LEU A 1 138 ? 12.208 6.745 -27.178 1.00 90.25 277 LEU A O 1
ATOM 922 N N . PRO A 1 139 ? 11.696 6.128 -29.272 1.00 110.49 278 PRO A N 1
ATOM 923 C CA . PRO A 1 139 ? 11.244 7.482 -29.604 1.00 104.16 278 PRO A CA 1
ATOM 924 C C . PRO A 1 139 ? 10.087 7.920 -28.718 1.00 60.09 278 PRO A C 1
ATOM 925 O O . PRO A 1 139 ? 9.231 7.118 -28.336 1.00 191.71 278 PRO A O 1
ATOM 929 N N . LEU A 1 140 ? 10.081 9.211 -28.398 1.00 96.43 279 LEU A N 1
ATOM 930 C CA . LEU A 1 140 ? 9.036 9.822 -27.602 1.00 111.04 279 LEU A CA 1
ATOM 931 C C . LEU A 1 140 ? 7.966 10.442 -28.488 1.00 111.13 279 LEU A C 1
ATOM 932 O O . LEU A 1 140 ? 8.238 10.931 -29.587 1.00 112.64 279 LEU A O 1
ATOM 937 N N . LYS A 1 141 ? 6.736 10.427 -27.978 1.00 110.65 280 LYS A N 1
ATOM 938 C CA . LYS A 1 141 ? 5.610 11.017 -28.693 1.00 99.53 280 LYS A CA 1
ATOM 939 C C . LYS A 1 141 ? 5.864 12.486 -28.991 1.00 87.06 280 LYS A C 1
ATOM 940 O O . LYS A 1 141 ? 5.673 12.946 -30.121 1.00 101.09 280 LYS A O 1
ATOM 946 N N . ALA A 1 142 ? 6.322 13.237 -27.992 1.00 120.57 281 ALA A N 1
ATOM 947 C CA . ALA A 1 142 ? 6.605 14.651 -28.204 1.00 135.54 281 ALA A CA 1
ATOM 948 C C . ALA A 1 142 ? 7.724 14.870 -29.212 1.00 101.97 281 ALA A C 1
ATOM 949 O O . ALA A 1 142 ? 7.776 15.928 -29.845 1.00 101.65 281 ALA A O 1
ATOM 951 N N . GLY A 1 143 ? 8.598 13.885 -29.393 1.00 101.58 282 GLY A N 1
ATOM 952 C CA . GLY A 1 143 ? 9.764 14.054 -30.232 1.00 93.91 282 GLY A CA 1
ATOM 953 C C . GLY A 1 143 ? 11.000 13.712 -29.424 1.00 103.70 282 GLY A C 1
ATOM 954 O O . GLY A 1 143 ? 10.956 13.736 -28.190 1.00 110.04 282 GLY A O 1
ATOM 955 N N . GLY A 1 144 ? 12.097 13.382 -30.089 1.00 112.21 283 GLY A N 1
ATOM 956 C CA . GLY A 1 144 ? 13.282 12.965 -29.368 1.00 88.89 283 GLY A CA 1
ATOM 957 C C . GLY A 1 144 ? 13.179 11.501 -28.976 1.00 90.62 283 GLY A C 1
ATOM 958 O O . GLY A 1 144 ? 12.394 10.730 -29.542 1.00 112.23 283 GLY A O 1
ATOM 959 N N . ARG A 1 145 ? 13.979 11.116 -27.985 1.00 73.46 284 ARG A N 1
ATOM 960 C CA . ARG A 1 145 ? 14.028 9.733 -27.539 1.00 86.28 284 ARG A CA 1
ATOM 961 C C . ARG A 1 145 ? 14.195 9.668 -26.028 1.00 86.47 284 ARG A C 1
ATOM 962 O O . ARG A 1 145 ? 14.649 10.622 -25.386 1.00 78.13 284 ARG A O 1
ATOM 970 N N . GLY A 1 146 ? 13.833 8.513 -25.470 1.00 80.79 285 GLY A N 1
ATOM 971 C CA . GLY A 1 146 ? 14.011 8.254 -24.058 1.00 93.75 285 GLY A CA 1
ATOM 972 C C . GLY A 1 146 ? 15.453 7.919 -23.725 1.00 85.60 285 GLY A C 1
ATOM 973 O O . GLY A 1 146 ? 16.369 8.079 -24.534 1.00 88.27 285 GLY A O 1
ATOM 974 N N . ASP A 1 147 ? 15.644 7.406 -22.515 1.00 80.08 286 ASP A N 1
ATOM 975 C CA . ASP A 1 147 ? 16.970 7.125 -21.994 1.00 78.84 286 ASP A CA 1
ATOM 976 C C . ASP A 1 147 ? 17.161 5.623 -21.837 1.00 74.96 286 ASP A C 1
ATOM 977 O O . ASP A 1 147 ? 16.190 4.863 -21.712 1.00 78.73 286 ASP A O 1
ATOM 982 N N . LEU A 1 148 ? 18.424 5.202 -21.896 1.00 73.64 287 LEU A N 1
ATOM 983 C CA . LEU A 1 148 ? 18.831 3.842 -21.577 1.00 68.14 287 LEU A CA 1
ATOM 984 C C . LEU A 1 148 ? 19.577 3.869 -20.253 1.00 85.12 287 LEU A C 1
ATOM 985 O O . LEU A 1 148 ? 20.576 4.579 -20.115 1.00 98.49 287 LEU A O 1
ATOM 990 N N . TYR A 1 149 ? 19.124 3.072 -19.305 1.00 87.38 288 TYR A N 1
ATOM 991 C CA . TYR A 1 149 ? 19.768 2.960 -18.005 1.00 70.58 288 TYR A CA 1
ATOM 992 C C . TYR A 1 149 ? 20.495 1.624 -17.962 1.00 71.79 288 TYR A C 1
ATOM 993 O O . TYR A 1 149 ? 19.914 0.583 -18.303 1.00 75.36 288 TYR A O 1
ATOM 1002 N N . VAL A 1 150 ? 21.769 1.662 -17.571 1.00 77.35 289 VAL A N 1
ATOM 1003 C CA . VAL A 1 150 ? 22.643 0.499 -17.601 1.00 84.40 289 VAL A CA 1
ATOM 1004 C C . VAL A 1 150 ? 22.933 0.097 -16.174 1.00 88.05 289 VAL A C 1
ATOM 1005 O O . VAL A 1 150 ? 23.536 0.864 -15.415 1.00 105.18 289 VAL A O 1
ATOM 1009 N N . HIS A 1 151 ? 22.501 -1.105 -15.806 1.00 85.43 290 HIS A N 1
ATOM 1010 C CA . HIS A 1 151 ? 22.651 -1.608 -14.446 1.00 76.66 290 HIS A CA 1
ATOM 1011 C C . HIS A 1 151 ? 23.952 -2.396 -14.371 1.00 79.53 290 HIS A C 1
ATOM 1012 O O . HIS A 1 151 ? 24.078 -3.460 -14.988 1.00 92.37 290 HIS A O 1
ATOM 1019 N N . VAL A 1 152 ? 24.929 -1.867 -13.633 1.00 79.82 291 VAL A N 1
ATOM 1020 C CA . VAL A 1 152 ? 26.213 -2.544 -13.494 1.00 81.08 291 VAL A CA 1
ATOM 1021 C C . VAL A 1 152 ? 26.042 -3.823 -12.692 1.00 81.22 291 VAL A C 1
ATOM 1022 O O . VAL A 1 152 ? 25.356 -3.838 -11.662 1.00 95.72 291 VAL A O 1
ATOM 1026 N N . ARG A 1 153 ? 26.624 -4.917 -13.190 1.00 89.48 292 ARG A N 1
ATOM 1027 C CA . ARG A 1 153 ? 26.661 -6.191 -12.469 1.00 88.40 292 ARG A CA 1
ATOM 1028 C C . ARG A 1 153 ? 28.075 -6.749 -12.528 1.00 90.01 292 ARG A C 1
ATOM 1029 O O . ARG A 1 153 ? 28.578 -7.061 -13.610 1.00 92.86 292 ARG A O 1
ATOM 1037 N N . ILE A 1 154 ? 28.716 -6.865 -11.376 1.00 112.73 293 ILE A N 1
ATOM 1038 C CA . ILE A 1 154 ? 30.076 -7.386 -11.308 1.00 114.06 293 ILE A CA 1
ATOM 1039 C C . ILE A 1 154 ? 30.009 -8.896 -11.511 1.00 113.05 293 ILE A C 1
ATOM 1040 O O . ILE A 1 154 ? 29.365 -9.611 -10.732 1.00 114.38 293 ILE A O 1
ATOM 1045 N N . MET A 1 155 ? 30.675 -9.381 -12.554 1.00 106.87 294 MET A N 1
ATOM 1046 C CA . MET A 1 155 ? 30.684 -10.798 -12.884 1.00 120.23 294 MET A CA 1
ATOM 1047 C C . MET A 1 155 ? 32.093 -11.354 -12.721 1.00 127.76 294 MET A C 1
ATOM 1048 O O . MET A 1 155 ? 33.085 -10.623 -12.781 1.00 127.57 294 MET A O 1
ATOM 1053 N N . LEU A 1 156 ? 32.167 -12.690 -12.488 1.00 128.73 295 LEU A N 1
ATOM 1054 C CA . LEU A 1 156 ? 33.436 -13.393 -12.408 1.00 155.49 295 LEU A CA 1
ATOM 1055 C C . LEU A 1 156 ? 33.715 -14.157 -13.695 1.00 154.46 295 LEU A C 1
ATOM 1056 O O . LEU A 1 156 ? 32.784 -14.601 -14.373 1.00 163.42 295 LEU A O 1
ATOM 1061 N N . PRO A 1 157 ? 34.985 -14.359 -14.053 1.00 156.87 296 PRO A N 1
ATOM 1062 C CA . PRO A 1 157 ? 35.280 -15.067 -15.303 1.00 176.42 296 PRO A CA 1
ATOM 1063 C C . PRO A 1 157 ? 34.726 -16.482 -15.254 1.00 164.29 296 PRO A C 1
ATOM 1064 O O . PRO A 1 157 ? 34.639 -17.105 -14.193 1.00 192.02 296 PRO A O 1
ATOM 1068 N N . GLU A 1 158 ? 34.343 -16.989 -16.424 1.00 174.16 297 GLU A N 1
ATOM 1069 C CA . GLU A 1 158 ? 33.777 -18.329 -16.492 1.00 178.05 297 GLU A CA 1
ATOM 1070 C C . GLU A 1 158 ? 34.803 -19.414 -16.192 1.00 186.72 297 GLU A C 1
ATOM 1071 O O . GLU A 1 158 ? 34.413 -20.528 -15.828 1.00 190.18 297 GLU A O 1
ATOM 1077 N N . GLY A 1 159 ? 36.094 -19.123 -16.340 1.00 199.67 298 GLY A N 1
ATOM 1078 C CA . GLY A 1 159 ? 37.117 -20.117 -16.087 1.00 184.26 298 GLY A CA 1
ATOM 1079 C C . GLY A 1 159 ? 37.885 -19.918 -14.797 1.00 242.07 298 GLY A C 1
ATOM 1080 O O . GLY A 1 159 ? 38.467 -20.871 -14.268 1.00 232.97 298 GLY A O 1
ATOM 1081 N N . GLY A 1 160 ? 37.912 -18.686 -14.287 1.00 176.20 299 GLY A N 1
ATOM 1082 C CA . GLY A 1 160 ? 38.687 -18.379 -13.101 1.00 179.28 299 GLY A CA 1
ATOM 1083 C C . GLY A 1 160 ? 39.772 -17.350 -13.342 1.00 155.39 299 GLY A C 1
ATOM 1084 O O . GLY A 1 160 ? 40.130 -17.081 -14.491 1.00 171.38 299 GLY A O 1
ATOM 1085 N N . ASP A 1 161 ? 40.308 -16.770 -12.269 1.00 186.18 300 ASP A N 1
ATOM 1086 C CA . ASP A 1 161 ? 41.459 -15.878 -12.342 1.00 180.45 300 ASP A CA 1
ATOM 1087 C C . ASP A 1 161 ? 42.694 -16.501 -11.714 1.00 151.14 300 ASP A C 1
ATOM 1088 O O . ASP A 1 161 ? 43.776 -16.489 -12.308 1.00 182.24 300 ASP A O 1
ATOM 1093 N N . LYS A 1 162 ? 42.554 -17.029 -10.500 1.00 218.93 301 LYS A N 1
ATOM 1094 C CA . LYS A 1 162 ? 43.624 -17.737 -9.813 1.00 219.26 301 LYS A CA 1
ATOM 1095 C C . LYS A 1 162 ? 44.683 -16.772 -9.302 1.00 174.98 301 LYS A C 1
ATOM 1096 O O . LYS A 1 162 ? 45.536 -17.158 -8.499 1.00 171.16 301 LYS A O 1
ATOM 1098 N N . GLU A 1 163 ? 44.629 -15.516 -9.737 1.00 155.76 302 GLU A N 1
ATOM 1099 C CA . GLU A 1 163 ? 45.366 -14.436 -9.091 1.00 155.09 302 GLU A CA 1
ATOM 1100 C C . GLU A 1 163 ? 44.489 -13.705 -8.083 1.00 174.05 302 GLU A C 1
ATOM 1101 O O . GLU A 1 163 ? 44.874 -13.534 -6.922 1.00 171.44 302 GLU A O 1
ATOM 1103 N N . LEU A 1 164 ? 43.290 -13.301 -8.509 1.00 165.77 303 LEU A N 1
ATOM 1104 C CA . LEU A 1 164 ? 42.316 -12.755 -7.573 1.00 162.34 303 LEU A CA 1
ATOM 1105 C C . LEU A 1 164 ? 41.872 -13.822 -6.583 1.00 164.63 303 LEU A C 1
ATOM 1106 O O . LEU A 1 164 ? 41.675 -13.539 -5.396 1.00 167.44 303 LEU A O 1
ATOM 1108 N N . GLU A 1 165 ? 41.723 -15.059 -7.057 1.00 185.09 304 GLU A N 1
ATOM 1109 C CA . GLU A 1 165 ? 41.306 -16.146 -6.180 1.00 174.08 304 GLU A CA 1
ATOM 1110 C C . GLU A 1 165 ? 42.294 -16.335 -5.039 1.00 176.56 304 GLU A C 1
ATOM 1111 O O . GLU A 1 165 ? 41.892 -16.513 -3.884 1.00 180.18 304 GLU A O 1
ATOM 1117 N N . ASP A 1 166 ? 43.593 -16.286 -5.339 1.00 174.86 305 ASP A N 1
ATOM 1118 C CA . ASP A 1 166 ? 44.602 -16.417 -4.291 1.00 162.33 305 ASP A CA 1
ATOM 1119 C C . ASP A 1 166 ? 44.574 -15.232 -3.335 1.00 162.47 305 ASP A C 1
ATOM 1120 O O . ASP A 1 166 ? 44.769 -15.395 -2.126 1.00 176.05 305 ASP A O 1
ATOM 1125 N N . PHE A 1 167 ? 44.363 -14.028 -3.859 1.00 168.38 306 PHE A N 1
ATOM 1126 C CA . PHE A 1 167 ? 44.349 -12.846 -3.008 1.00 178.29 306 PHE A CA 1
ATOM 1127 C C . PHE A 1 167 ? 43.237 -12.925 -1.967 1.00 192.50 306 PHE A C 1
ATOM 1128 O O . PHE A 1 167 ? 43.463 -12.667 -0.778 1.00 179.62 306 PHE A O 1
ATOM 1136 N N . LEU A 1 168 ? 42.028 -13.297 -2.397 1.00 179.66 307 LEU A N 1
ATOM 1137 C CA . LEU A 1 168 ? 40.873 -13.232 -1.509 1.00 172.91 307 LEU A CA 1
ATOM 1138 C C . LEU A 1 168 ? 40.924 -14.291 -0.418 1.00 172.67 307 LEU A C 1
ATOM 1139 O O . LEU A 1 168 ? 40.465 -14.040 0.702 1.00 175.99 307 LEU A O 1
ATOM 1141 N N . GLN A 1 169 ? 41.464 -15.476 -0.717 1.00 183.52 308 GLN A N 1
ATOM 1142 C CA . GLN A 1 169 ? 41.540 -16.523 0.298 1.00 186.85 308 GLN A CA 1
ATOM 1143 C C . GLN A 1 169 ? 42.493 -16.141 1.425 1.00 184.13 308 GLN A C 1
ATOM 1144 O O . GLN A 1 169 ? 42.274 -16.529 2.579 1.00 171.04 308 GLN A O 1
ATOM 1150 N N . LYS A 1 170 ? 43.554 -15.391 1.112 1.00 181.62 309 LYS A N 1
ATOM 1151 C CA . LYS A 1 170 ? 44.471 -14.922 2.143 1.00 180.36 309 LYS A CA 1
ATOM 1152 C C . LYS A 1 170 ? 43.795 -13.989 3.141 1.00 176.40 309 LYS A C 1
ATOM 1153 O O . LYS A 1 170 ? 44.312 -13.802 4.247 1.00 176.71 309 LYS A O 1
ATOM 1159 N N . ARG A 1 171 ? 42.655 -13.407 2.781 1.00 173.94 310 ARG A N 1
ATOM 1160 C CA . ARG A 1 171 ? 41.975 -12.454 3.649 1.00 196.90 310 ARG A CA 1
ATOM 1161 C C . ARG A 1 171 ? 40.914 -13.158 4.483 1.00 189.30 310 ARG A C 1
ATOM 1162 O O . ARG A 1 171 ? 40.903 -13.040 5.706 1.00 165.85 310 ARG A O 1
ATOM 1164 N N . ASP B 1 13 ? -23.491 -1.268 9.411 1.00 151.51 152 ASP B N 1
ATOM 1165 C CA . ASP B 1 13 ? -22.173 -1.865 9.235 1.00 262.76 152 ASP B CA 1
ATOM 1166 C C . ASP B 1 13 ? -21.072 -0.823 9.404 1.00 233.79 152 ASP B C 1
ATOM 1167 O O . ASP B 1 13 ? -21.329 0.293 9.845 1.00 172.49 152 ASP B O 1
ATOM 1172 N N . LEU B 1 14 ? -19.844 -1.196 9.049 1.00 177.57 153 LEU B N 1
ATOM 1173 C CA . LEU B 1 14 ? -18.699 -0.311 9.209 1.00 171.57 153 LEU B CA 1
ATOM 1174 C C . LEU B 1 14 ? -17.591 -0.745 8.260 1.00 171.42 153 LEU B C 1
ATOM 1175 O O . LEU B 1 14 ? -17.324 -1.941 8.118 1.00 167.24 153 LEU B O 1
ATOM 1180 N N . SER B 1 15 ? -16.977 0.230 7.593 1.00 178.40 154 SER B N 1
ATOM 1181 C CA . SER B 1 15 ? -15.931 -0.012 6.609 1.00 179.12 154 SER B CA 1
ATOM 1182 C C . SER B 1 15 ? -14.643 0.649 7.084 1.00 185.33 154 SER B C 1
ATOM 1183 O O . SER B 1 15 ? -14.669 1.752 7.643 1.00 184.58 154 SER B O 1
ATOM 1185 N N . ALA B 1 16 ? -13.519 -0.039 6.877 1.00 181.31 155 ALA B N 1
ATOM 1186 C CA . ALA B 1 16 ? -12.213 0.462 7.285 1.00 185.32 155 ALA B CA 1
ATOM 1187 C C . ALA B 1 16 ? -11.136 -0.159 6.404 1.00 177.87 155 ALA B C 1
ATOM 1188 O O . ALA B 1 16 ? -11.386 -1.113 5.664 1.00 171.03 155 ALA B O 1
ATOM 1190 N N . SER B 1 17 ? -9.929 0.410 6.474 1.00 231.17 156 SER B N 1
ATOM 1191 C CA . SER B 1 17 ? -8.780 -0.089 5.730 1.00 168.00 156 SER B CA 1
ATOM 1192 C C . SER B 1 17 ? -7.600 -0.279 6.676 1.00 184.45 156 SER B C 1
ATOM 1193 O O . SER B 1 17 ? -7.374 0.538 7.575 1.00 183.05 156 SER B O 1
ATOM 1195 N N . ILE B 1 18 ? -6.859 -1.371 6.471 1.00 170.99 157 ILE B N 1
ATOM 1196 C CA . ILE B 1 18 ? -5.688 -1.710 7.273 1.00 170.53 157 ILE B CA 1
ATOM 1197 C C . ILE B 1 18 ? -4.528 -2.050 6.347 1.00 169.88 157 ILE B C 1
ATOM 1198 O O . ILE B 1 18 ? -4.723 -2.660 5.289 1.00 152.67 157 ILE B O 1
ATOM 1203 N N . ASP B 1 19 ? -3.329 -1.624 6.728 1.00 178.96 158 ASP B N 1
ATOM 1204 C CA . ASP B 1 19 ? -2.107 -1.955 6.009 1.00 156.64 158 ASP B CA 1
ATOM 1205 C C . ASP B 1 19 ? -1.314 -2.973 6.816 1.00 153.70 158 ASP B C 1
ATOM 1206 O O . ASP B 1 19 ? -1.085 -2.781 8.015 1.00 134.27 158 ASP B O 1
ATOM 1211 N N . ILE B 1 20 ? -0.915 -4.061 6.157 1.00 151.60 159 ILE B N 1
ATOM 1212 C CA . ILE B 1 20 ? -0.169 -5.145 6.781 1.00 144.61 159 ILE B CA 1
ATOM 1213 C C . ILE B 1 20 ? 1.082 -5.376 5.952 1.00 140.77 159 ILE B C 1
ATOM 1214 O O . ILE B 1 20 ? 1.051 -5.298 4.720 1.00 150.76 159 ILE B O 1
ATOM 1219 N N . SER B 1 21 ? 2.170 -5.735 6.622 1.00 150.97 160 SER B N 1
ATOM 1220 C CA . SER B 1 21 ? 3.387 -6.012 5.884 1.00 182.69 160 SER B CA 1
ATOM 1221 C C . SER B 1 21 ? 3.256 -7.335 5.136 1.00 163.94 160 SER B C 1
ATOM 1222 O O . SER B 1 21 ? 2.352 -8.139 5.385 1.00 152.60 160 SER B O 1
ATOM 1225 N N . LEU B 1 22 ? 4.187 -7.557 4.206 1.00 150.21 161 LEU B N 1
ATOM 1226 C CA . LEU B 1 22 ? 4.194 -8.808 3.460 1.00 156.34 161 LEU B CA 1
ATOM 1227 C C . LEU B 1 22 ? 4.368 -9.995 4.398 1.00 168.39 161 LEU B C 1
ATOM 1228 O O . LEU B 1 22 ? 3.738 -11.043 4.214 1.00 170.29 161 LEU B O 1
ATOM 1233 N N . SER B 1 23 ? 5.220 -9.844 5.414 1.00 159.75 162 SER B N 1
ATOM 1234 C CA . SER B 1 23 ? 5.424 -10.919 6.379 1.00 166.42 162 SER B CA 1
ATOM 1235 C C . SER B 1 23 ? 4.134 -11.251 7.119 1.00 165.77 162 SER B C 1
ATOM 1236 O O . SER B 1 23 ? 3.867 -12.420 7.421 1.00 169.76 162 SER B O 1
ATOM 1239 N N . GLN B 1 24 ? 3.320 -10.237 7.422 1.00 160.53 163 GLN B N 1
ATOM 1240 C CA . GLN B 1 24 ? 2.057 -10.483 8.109 1.00 155.24 163 GLN B CA 1
ATOM 1241 C C . GLN B 1 24 ? 1.086 -11.268 7.239 1.00 173.54 163 GLN B C 1
ATOM 1242 O O . GLN B 1 24 ? 0.303 -12.071 7.756 1.00 178.41 163 GLN B O 1
ATOM 1248 N N . ALA B 1 25 ? 1.106 -11.039 5.926 1.00 156.59 164 ALA B N 1
ATOM 1249 C CA . ALA B 1 25 ? 0.242 -11.806 5.034 1.00 158.65 164 ALA B CA 1
ATOM 1250 C C . ALA B 1 25 ? 0.598 -13.287 5.073 1.00 159.24 164 ALA B C 1
ATOM 1251 O O . ALA B 1 25 ? -0.287 -14.150 5.042 1.00 162.34 164 ALA B O 1
ATOM 1253 N N . VAL B 1 26 ? 1.893 -13.601 5.139 1.00 161.88 165 VAL B N 1
ATOM 1254 C CA . VAL B 1 26 ? 2.318 -14.993 5.231 1.00 156.98 165 VAL B CA 1
ATOM 1255 C C . VAL B 1 26 ? 1.896 -15.592 6.564 1.00 168.54 165 VAL B C 1
ATOM 1256 O O . VAL B 1 26 ? 1.360 -16.706 6.622 1.00 173.95 165 VAL B O 1
ATOM 1260 N N . GLY B 1 27 ? 2.126 -14.861 7.655 1.00 181.97 166 GLY B N 1
ATOM 1261 C CA . GLY B 1 27 ? 1.937 -15.446 8.967 1.00 187.07 166 GLY B CA 1
ATOM 1262 C C . GLY B 1 27 ? 0.481 -15.662 9.312 1.00 191.71 166 GLY B C 1
ATOM 1263 O O . GLY B 1 27 ? 0.160 -16.527 10.131 1.00 206.99 166 GLY B O 1
ATOM 1264 N N . ALA B 1 28 ? -0.413 -14.879 8.711 1.00 221.31 167 ALA B N 1
ATOM 1265 C CA . ALA B 1 28 ? -1.840 -14.957 8.996 1.00 225.62 167 ALA B CA 1
ATOM 1266 C C . ALA B 1 28 ? -2.201 -14.431 10.385 1.00 207.85 167 ALA B C 1
ATOM 1267 O O . ALA B 1 28 ? -3.383 -14.209 10.665 1.00 170.34 167 ALA B O 1
ATOM 1269 N N . GLU B 1 29 ? -1.206 -14.187 11.247 1.00 203.40 168 GLU B N 1
ATOM 1270 C CA . GLU B 1 29 ? -1.471 -13.767 12.623 1.00 173.94 168 GLU B CA 1
ATOM 1271 C C . GLU B 1 29 ? -2.421 -12.573 12.705 1.00 166.94 168 GLU B C 1
ATOM 1272 O O . GLU B 1 29 ? -2.651 -11.872 11.714 1.00 175.59 168 GLU B O 1
ATOM 1278 N N . LYS B 1 30 ? -2.991 -12.357 13.890 1.00 168.02 169 LYS B N 1
ATOM 1279 C CA . LYS B 1 30 ? -3.980 -11.305 14.076 1.00 164.43 169 LYS B CA 1
ATOM 1280 C C . LYS B 1 30 ? -3.378 -9.923 13.855 1.00 169.56 169 LYS B C 1
ATOM 1281 O O . LYS B 1 30 ? -2.216 -9.659 14.175 1.00 159.37 169 LYS B O 1
ATOM 1283 N N . VAL B 1 31 ? -4.207 -9.032 13.306 1.00 235.91 170 VAL B N 1
ATOM 1284 C CA . VAL B 1 31 ? -3.857 -7.644 13.048 1.00 215.87 170 VAL B CA 1
ATOM 1285 C C . VAL B 1 31 ? -5.007 -6.788 13.562 1.00 175.72 170 VAL B C 1
ATOM 1286 O O . VAL B 1 31 ? -6.144 -7.246 13.689 1.00 150.16 170 VAL B O 1
ATOM 1288 N N . GLU B 1 32 ? -4.698 -5.532 13.862 1.00 168.26 171 GLU B N 1
ATOM 1289 C CA . GLU B 1 32 ? -5.656 -4.623 14.478 1.00 170.69 171 GLU B CA 1
ATOM 1290 C C . GLU B 1 32 ? -6.264 -3.720 13.414 1.00 164.70 171 GLU B C 1
ATOM 1291 O O . GLU B 1 32 ? -5.543 -3.151 12.586 1.00 151.49 171 GLU B O 1
ATOM 1293 N N . ALA B 1 33 ? -7.591 -3.612 13.430 1.00 211.52 172 ALA B N 1
ATOM 1294 C CA . ALA B 1 33 ? -8.344 -2.789 12.495 1.00 213.71 172 ALA B CA 1
ATOM 1295 C C . ALA B 1 33 ? -9.039 -1.664 13.245 1.00 238.42 172 ALA B C 1
ATOM 1296 O O . ALA B 1 33 ? -9.680 -1.903 14.275 1.00 251.77 172 ALA B O 1
ATOM 1298 N N . ILE B 1 34 ? -8.921 -0.446 12.725 1.00 167.27 173 ILE B N 1
ATOM 1299 C CA . ILE B 1 34 ? -9.517 0.739 13.330 1.00 170.45 173 ILE B CA 1
ATOM 1300 C C . ILE B 1 34 ? -10.617 1.234 12.403 1.00 178.87 173 ILE B C 1
ATOM 1301 O O . ILE B 1 34 ? -10.365 1.509 11.224 1.00 186.52 173 ILE B O 1
ATOM 1306 N N . PHE B 1 35 ? -11.830 1.361 12.933 1.00 179.25 174 PHE B N 1
ATOM 1307 C CA . PHE B 1 35 ? -12.965 1.775 12.125 1.00 190.70 174 PHE B CA 1
ATOM 1308 C C . PHE B 1 35 ? -13.256 3.255 12.315 1.00 187.17 174 PHE B C 1
ATOM 1309 O O . PHE B 1 35 ? -12.844 3.865 13.308 1.00 180.61 174 PHE B O 1
ATOM 1311 N N . PRO B 1 36 ? -13.969 3.871 11.366 1.00 194.17 175 PRO B N 1
ATOM 1312 C CA . PRO B 1 36 ? -14.290 5.299 11.521 1.00 194.28 175 PRO B CA 1
ATOM 1313 C C . PRO B 1 36 ? -15.041 5.597 12.802 1.00 162.44 175 PRO B C 1
ATOM 1314 O O . PRO B 1 36 ? -14.816 6.641 13.424 1.00 175.54 175 PRO B O 1
ATOM 1316 N N . ASN B 1 37 ? -15.935 4.695 13.214 1.00 153.68 176 ASN B N 1
ATOM 1317 C CA . ASN B 1 37 ? -16.730 4.917 14.413 1.00 192.38 176 ASN B CA 1
ATOM 1318 C C . ASN B 1 37 ? -15.923 4.725 15.689 1.00 193.60 176 ASN B C 1
ATOM 1319 O O . ASN B 1 37 ? -16.439 5.016 16.772 1.00 164.37 176 ASN B O 1
ATOM 1321 N N . GLY B 1 38 ? -14.680 4.254 15.586 1.00 182.73 177 GLY B N 1
ATOM 1322 C CA . GLY B 1 38 ? -13.812 4.078 16.730 1.00 188.33 177 GLY B CA 1
ATOM 1323 C C . GLY B 1 38 ? -13.668 2.654 17.222 1.00 188.30 177 GLY B C 1
ATOM 1324 O O . GLY B 1 38 ? -12.777 2.387 18.039 1.00 186.11 177 GLY B O 1
ATOM 1325 N N . LYS B 1 39 ? -14.511 1.738 16.762 1.00 180.02 178 LYS B N 1
ATOM 1326 C CA . LYS B 1 39 ? -14.401 0.339 17.158 1.00 194.51 178 LYS B CA 1
ATOM 1327 C C . LYS B 1 39 ? -13.071 -0.240 16.687 1.00 228.94 178 LYS B C 1
ATOM 1328 O O . LYS B 1 39 ? -12.684 -0.063 15.534 1.00 184.35 178 LYS B O 1
ATOM 1330 N N . LEU B 1 41 ? -10.962 -3.840 16.154 1.00 177.16 180 LEU B N 1
ATOM 1331 C CA . LEU B 1 41 ? -11.177 -5.281 16.108 1.00 185.14 180 LEU B CA 1
ATOM 1332 C C . LEU B 1 41 ? -9.920 -6.004 15.634 1.00 198.64 180 LEU B C 1
ATOM 1333 O O . LEU B 1 41 ? -9.302 -5.618 14.643 1.00 163.63 180 LEU B O 1
ATOM 1338 N N . LYS B 1 42 ? -9.551 -7.066 16.345 1.00 178.30 181 LYS B N 1
ATOM 1339 C CA . LYS B 1 42 ? -8.427 -7.903 15.951 1.00 168.29 181 LYS B CA 1
ATOM 1340 C C . LYS B 1 42 ? -8.965 -9.051 15.108 1.00 166.16 181 LYS B C 1
ATOM 1341 O O . LYS B 1 42 ? -9.921 -9.729 15.506 1.00 165.85 181 LYS B O 1
ATOM 1343 N N . ILE B 1 43 ? -8.353 -9.258 13.945 1.00 218.57 182 ILE B N 1
ATOM 1344 C CA . ILE B 1 43 ? -8.812 -10.245 12.977 1.00 194.85 182 ILE B CA 1
ATOM 1345 C C . ILE B 1 43 ? -7.631 -11.093 12.536 1.00 141.07 182 ILE B C 1
ATOM 1346 O O . ILE B 1 43 ? -6.539 -10.572 12.289 1.00 179.02 182 ILE B O 1
ATOM 1348 N N . LYS B 1 44 ? -7.854 -12.402 12.444 1.00 154.31 183 LYS B N 1
ATOM 1349 C CA . LYS B 1 44 ? -6.859 -13.327 11.913 1.00 153.11 183 LYS B CA 1
ATOM 1350 C C . LYS B 1 44 ? -6.909 -13.270 10.388 1.00 170.95 183 LYS B C 1
ATOM 1351 O O . LYS B 1 44 ? -7.960 -13.511 9.783 1.00 165.94 183 LYS B O 1
ATOM 1357 N N . LEU B 1 45 ? -5.774 -12.959 9.771 1.00 171.56 184 LEU B N 1
ATOM 1358 C CA . LEU B 1 45 ? -5.733 -12.808 8.325 1.00 158.75 184 LEU B CA 1
ATOM 1359 C C . LEU B 1 45 ? -5.981 -14.154 7.651 1.00 165.10 184 LEU B C 1
ATOM 1360 O O . LEU B 1 45 ? -5.555 -15.194 8.162 1.00 177.48 184 LEU B O 1
ATOM 1365 N N . PRO B 1 46 ? -6.663 -14.173 6.507 1.00 170.42 185 PRO B N 1
ATOM 1366 C CA . PRO B 1 46 ? -6.813 -15.435 5.774 1.00 165.86 185 PRO B CA 1
ATOM 1367 C C . PRO B 1 46 ? -5.462 -15.977 5.328 1.00 162.01 185 PRO B C 1
ATOM 1368 O O . PRO B 1 46 ? -4.452 -15.270 5.298 1.00 160.14 185 PRO B O 1
ATOM 1372 N N . LYS B 1 47 ? -5.451 -17.274 5.011 1.00 174.63 186 LYS B N 1
ATOM 1373 C CA . LYS B 1 47 ? -4.233 -17.899 4.502 1.00 168.19 186 LYS B CA 1
ATOM 1374 C C . LYS B 1 47 ? -3.791 -17.246 3.196 1.00 170.20 186 LYS B C 1
ATOM 1375 O O . LYS B 1 47 ? -2.597 -16.994 2.993 1.00 176.04 186 LYS B O 1
ATOM 1381 N N . PHE B 1 48 ? -4.736 -16.963 2.301 1.00 158.97 187 PHE B N 1
ATOM 1382 C CA . PHE B 1 48 ? -4.449 -16.272 1.053 1.00 152.36 187 PHE B CA 1
ATOM 1383 C C . PHE B 1 48 ? -4.930 -14.832 1.179 1.00 145.39 187 PHE B C 1
ATOM 1384 O O . PHE B 1 48 ? -6.137 -14.576 1.227 1.00 152.17 187 PHE B O 1
ATOM 1392 N N . VAL B 1 49 ? -3.995 -13.892 1.183 1.00 138.38 188 VAL B N 1
ATOM 1393 C CA . VAL B 1 49 ? -4.312 -12.474 1.266 1.00 143.48 188 VAL B CA 1
ATOM 1394 C C . VAL B 1 49 ? -3.764 -11.808 0.014 1.00 145.08 188 VAL B C 1
ATOM 1395 O O . VAL B 1 49 ? -2.610 -12.038 -0.366 1.00 147.83 188 VAL B O 1
ATOM 1399 N N . GLU B 1 50 ? -4.592 -10.994 -0.630 1.00 178.10 189 GLU B N 1
ATOM 1400 C CA . GLU B 1 50 ? -4.189 -10.248 -1.809 1.00 177.14 189 GLU B CA 1
ATOM 1401 C C . GLU B 1 50 ? -4.320 -8.767 -1.495 1.00 176.88 189 GLU B C 1
ATOM 1402 O O . GLU B 1 50 ? -5.206 -8.356 -0.740 1.00 182.37 189 GLU B O 1
ATOM 1404 N N . ASP B 1 51 ? -3.428 -7.967 -2.073 1.00 193.17 190 ASP B N 1
ATOM 1405 C CA . ASP B 1 51 ? -3.521 -6.522 -1.907 1.00 194.83 190 ASP B CA 1
ATOM 1406 C C . ASP B 1 51 ? -4.807 -6.027 -2.554 1.00 202.37 190 ASP B C 1
ATOM 1407 O O . ASP B 1 51 ? -5.146 -6.421 -3.673 1.00 171.87 190 ASP B O 1
ATOM 1412 N N . GLY B 1 52 ? -5.535 -5.179 -1.831 1.00 188.23 191 GLY B N 1
ATOM 1413 C CA . GLY B 1 52 ? -6.844 -4.739 -2.257 1.00 186.23 191 GLY B CA 1
ATOM 1414 C C . GLY B 1 52 ? -7.970 -5.688 -1.913 1.00 185.83 191 GLY B C 1
ATOM 1415 O O . GLY B 1 52 ? -9.134 -5.359 -2.175 1.00 187.43 191 GLY B O 1
ATOM 1416 N N . GLN B 1 53 ? -7.670 -6.845 -1.330 1.00 214.05 192 GLN B N 1
ATOM 1417 C CA . GLN B 1 53 ? -8.714 -7.799 -0.983 1.00 226.55 192 GLN B CA 1
ATOM 1418 C C . GLN B 1 53 ? -9.595 -7.232 0.120 1.00 171.06 192 GLN B C 1
ATOM 1419 O O . GLN B 1 53 ? -9.118 -6.541 1.022 1.00 171.27 192 GLN B O 1
ATOM 1421 N N . THR B 1 54 ? -10.892 -7.524 0.043 1.00 145.79 193 THR B N 1
ATOM 1422 C CA . THR B 1 54 ? -11.859 -7.061 1.031 1.00 159.63 193 THR B CA 1
ATOM 1423 C C . THR B 1 54 ? -12.505 -8.270 1.689 1.00 163.36 193 THR B C 1
ATOM 1424 O O . THR B 1 54 ? -12.903 -9.218 1.002 1.00 136.55 193 THR B O 1
ATOM 1428 N N . ILE B 1 55 ? -12.611 -8.225 3.015 1.00 142.29 194 ILE B N 1
ATOM 1429 C CA . ILE B 1 55 ? -13.190 -9.298 3.811 1.00 152.91 194 ILE B CA 1
ATOM 1430 C C . ILE B 1 55 ? -14.427 -8.774 4.525 1.00 184.06 194 ILE B C 1
ATOM 1431 O O . ILE B 1 55 ? -14.387 -7.706 5.146 1.00 170.42 194 ILE B O 1
ATOM 1433 N N . ARG B 1 56 ? -15.524 -9.521 4.428 1.00 144.85 195 ARG B N 1
ATOM 1434 C CA . ARG B 1 56 ? -16.747 -9.210 5.157 1.00 150.97 195 ARG B CA 1
ATOM 1435 C C . ARG B 1 56 ? -16.685 -9.976 6.474 1.00 152.61 195 ARG B C 1
ATOM 1436 O O . ARG B 1 56 ? -16.643 -11.211 6.479 1.00 169.44 195 ARG B O 1
ATOM 1438 N N . LEU B 1 57 ? -16.709 -9.251 7.584 1.00 197.50 196 LEU B N 1
ATOM 1439 C CA . LEU B 1 57 ? -16.598 -9.845 8.908 1.00 234.76 196 LEU B CA 1
ATOM 1440 C C . LEU B 1 57 ? -17.976 -9.990 9.533 1.00 204.19 196 LEU B C 1
ATOM 1441 O O . LEU B 1 57 ? -18.681 -8.996 9.738 1.00 150.82 196 LEU B O 1
ATOM 1443 N N . LYS B 1 58 ? -18.360 -11.233 9.807 1.00 161.08 197 LYS B N 1
ATOM 1444 C CA . LYS B 1 58 ? -19.692 -11.524 10.314 1.00 160.98 197 LYS B CA 1
ATOM 1445 C C . LYS B 1 58 ? -19.799 -11.032 11.751 1.00 207.94 197 LYS B C 1
ATOM 1446 O O . LYS B 1 58 ? -18.866 -11.173 12.547 1.00 182.54 197 LYS B O 1
ATOM 1448 N N . GLY B 1 59 ? -20.944 -10.446 12.077 1.00 189.66 198 GLY B N 1
ATOM 1449 C CA . GLY B 1 59 ? -21.146 -9.837 13.370 1.00 187.76 198 GLY B CA 1
ATOM 1450 C C . GLY B 1 59 ? -20.718 -8.392 13.446 1.00 190.96 198 GLY B C 1
ATOM 1451 O O . GLY B 1 59 ? -20.645 -7.842 14.552 1.00 196.56 198 GLY B O 1
ATOM 1452 N N . GLN B 1 60 ? -20.412 -7.769 12.310 1.00 183.56 199 GLN B N 1
ATOM 1453 C CA . GLN B 1 60 ? -20.002 -6.370 12.251 1.00 183.15 199 GLN B CA 1
ATOM 1454 C C . GLN B 1 60 ? -20.835 -5.505 13.196 1.00 173.39 199 GLN B C 1
ATOM 1455 O O . GLN B 1 60 ? -20.317 -4.601 13.851 1.00 176.05 199 GLN B O 1
ATOM 1461 N N . LEU B 1 73 ? -16.842 -4.363 6.578 1.00 187.25 212 LEU B N 1
ATOM 1462 C CA . LEU B 1 73 ? -15.987 -4.517 5.405 1.00 190.97 212 LEU B CA 1
ATOM 1463 C C . LEU B 1 73 ? -14.586 -3.981 5.684 1.00 177.88 212 LEU B C 1
ATOM 1464 O O . LEU B 1 73 ? -14.411 -2.796 5.963 1.00 148.45 212 LEU B O 1
ATOM 1466 N N . VAL B 1 74 ? -13.590 -4.863 5.583 1.00 181.00 213 VAL B N 1
ATOM 1467 C CA . VAL B 1 74 ? -12.198 -4.541 5.879 1.00 187.02 213 VAL B CA 1
ATOM 1468 C C . VAL B 1 74 ? -11.361 -4.737 4.621 1.00 160.58 213 VAL B C 1
ATOM 1469 O O . VAL B 1 74 ? -11.372 -5.820 4.026 1.00 139.49 213 VAL B O 1
ATOM 1471 N N . THR B 1 75 ? -10.630 -3.696 4.226 1.00 169.33 214 THR B N 1
ATOM 1472 C CA . THR B 1 75 ? -9.767 -3.733 3.055 1.00 157.41 214 THR B CA 1
ATOM 1473 C C . THR B 1 75 ? -8.317 -3.912 3.479 1.00 157.75 214 THR B C 1
ATOM 1474 O O . THR B 1 75 ? -7.848 -3.260 4.412 1.00 171.40 214 THR B O 1
ATOM 1478 N N . ILE B 1 76 ? -7.607 -4.798 2.783 1.00 153.94 215 ILE B N 1
ATOM 1479 C CA . ILE B 1 76 ? -6.235 -5.160 3.124 1.00 156.85 215 ILE B CA 1
ATOM 1480 C C . ILE B 1 76 ? -5.311 -4.568 2.069 1.00 146.23 215 ILE B C 1
ATOM 1481 O O . ILE B 1 76 ? -5.444 -4.879 0.882 1.00 157.55 215 ILE B O 1
ATOM 1486 N N . ARG B 1 77 ? -4.373 -3.729 2.495 1.00 189.23 216 ARG B N 1
ATOM 1487 C CA . ARG B 1 77 ? -3.366 -3.150 1.615 1.00 167.82 216 ARG B CA 1
ATOM 1488 C C . ARG B 1 77 ? -1.994 -3.545 2.141 1.00 172.50 216 ARG B C 1
ATOM 1489 O O . ARG B 1 77 ? -1.777 -3.586 3.354 1.00 202.02 216 ARG B O 1
ATOM 1491 N N . PHE B 1 78 ? -1.069 -3.840 1.233 1.00 134.73 217 PHE B N 1
ATOM 1492 C CA . PHE B 1 78 ? 0.255 -4.284 1.640 1.00 149.03 217 PHE B CA 1
ATOM 1493 C C . PHE B 1 78 ? 1.156 -3.092 1.938 1.00 166.86 217 PHE B C 1
ATOM 1494 O O . PHE B 1 78 ? 1.281 -2.173 1.124 1.00 122.52 217 PHE B O 1
ATOM 1502 N N . LYS B 1 79 ? 1.778 -3.116 3.114 1.00 150.33 218 LYS B N 1
ATOM 1503 C CA . LYS B 1 79 ? 2.733 -2.078 3.479 1.00 148.93 218 LYS B CA 1
ATOM 1504 C C . LYS B 1 79 ? 3.944 -2.159 2.555 1.00 144.99 218 LYS B C 1
ATOM 1505 O O . LYS B 1 79 ? 4.450 -3.254 2.290 1.00 148.31 218 LYS B O 1
ATOM 1507 N N . PRO B 1 80 ? 4.439 -1.029 2.060 1.00 139.22 219 PRO B N 1
ATOM 1508 C CA . PRO B 1 80 ? 5.600 -1.082 1.165 1.00 170.28 219 PRO B CA 1
ATOM 1509 C C . PRO B 1 80 ? 6.805 -1.715 1.837 1.00 139.48 219 PRO B C 1
ATOM 1510 O O . PRO B 1 80 ? 7.083 -1.481 3.013 1.00 140.53 219 PRO B O 1
ATOM 1514 N N . HIS B 1 81 ? 7.523 -2.526 1.067 1.00 131.15 220 HIS B N 1
ATOM 1515 C CA . HIS B 1 81 ? 8.751 -3.166 1.521 1.00 165.32 220 HIS B CA 1
ATOM 1516 C C . HIS B 1 81 ? 9.768 -2.932 0.413 1.00 143.92 220 HIS B C 1
ATOM 1517 O O . HIS B 1 81 ? 9.667 -3.533 -0.660 1.00 143.10 220 HIS B O 1
ATOM 1519 N N . SER B 1 82 ? 10.739 -2.058 0.674 1.00 133.51 221 SER B N 1
ATOM 1520 C CA . SER B 1 82 ? 11.731 -1.730 -0.342 1.00 124.35 221 SER B CA 1
ATOM 1521 C C . SER B 1 82 ? 12.548 -2.955 -0.727 1.00 149.24 221 SER B C 1
ATOM 1522 O O . SER B 1 82 ? 12.846 -3.169 -1.908 1.00 153.03 221 SER B O 1
ATOM 1525 N N . ARG B 1 83 ? 12.921 -3.769 0.262 1.00 150.46 222 ARG B N 1
ATOM 1526 C CA . ARG B 1 83 ? 13.801 -4.903 0.008 1.00 136.63 222 ARG B CA 1
ATOM 1527 C C . ARG B 1 83 ? 13.130 -5.943 -0.877 1.00 132.69 222 ARG B C 1
ATOM 1528 O O . ARG B 1 83 ? 13.805 -6.618 -1.662 1.00 129.02 222 ARG B O 1
ATOM 1536 N N . PHE B 1 84 ? 11.813 -6.081 -0.765 1.00 140.85 223 PHE B N 1
ATOM 1537 C CA . PHE B 1 84 ? 11.068 -7.136 -1.433 1.00 137.80 223 PHE B CA 1
ATOM 1538 C C . PHE B 1 84 ? 10.264 -6.559 -2.586 1.00 133.26 223 PHE B C 1
ATOM 1539 O O . PHE B 1 84 ? 9.508 -5.599 -2.404 1.00 137.12 223 PHE B O 1
ATOM 1547 N N . ARG B 1 85 ? 10.436 -7.146 -3.768 1.00 128.26 224 ARG B N 1
ATOM 1548 C CA . ARG B 1 85 ? 9.632 -6.835 -4.943 1.00 139.21 224 ARG B CA 1
ATOM 1549 C C . ARG B 1 85 ? 8.781 -8.055 -5.270 1.00 130.75 224 ARG B C 1
ATOM 1550 O O . ARG B 1 85 ? 9.293 -9.179 -5.330 1.00 127.90 224 ARG B O 1
ATOM 1558 N N . LEU B 1 86 ? 7.486 -7.830 -5.465 1.00 127.47 225 LEU B N 1
ATOM 1559 C CA . LEU B 1 86 ? 6.522 -8.904 -5.647 1.00 128.06 225 LEU B CA 1
ATOM 1560 C C . LEU B 1 86 ? 6.294 -9.166 -7.126 1.00 126.28 225 LEU B C 1
ATOM 1561 O O . LEU B 1 86 ? 6.037 -8.235 -7.897 1.00 146.60 225 LEU B O 1
ATOM 1566 N N . GLU B 1 87 ? 6.385 -10.431 -7.512 1.00 131.92 226 GLU B N 1
ATOM 1567 C CA . GLU B 1 87 ? 6.034 -10.889 -8.855 1.00 136.62 226 GLU B CA 1
ATOM 1568 C C . GLU B 1 87 ? 4.981 -11.974 -8.652 1.00 131.62 226 GLU B C 1
ATOM 1569 O O . GLU B 1 87 ? 5.316 -13.127 -8.358 1.00 130.96 226 GLU B O 1
ATOM 1575 N N . GLY B 1 88 ? 3.715 -11.599 -8.799 1.00 125.57 227 GLY B N 1
ATOM 1576 C CA . GLY B 1 88 ? 2.642 -12.517 -8.463 1.00 131.30 227 GLY B CA 1
ATOM 1577 C C . GLY B 1 88 ? 2.702 -12.850 -6.986 1.00 134.65 227 GLY B C 1
ATOM 1578 O O . GLY B 1 88 ? 2.652 -11.965 -6.123 1.00 134.43 227 GLY B O 1
ATOM 1579 N N . ARG B 1 89 ? 2.830 -14.141 -6.681 1.00 160.03 228 ARG B N 1
ATOM 1580 C CA . ARG B 1 89 ? 3.003 -14.612 -5.316 1.00 132.81 228 ARG B CA 1
ATOM 1581 C C . ARG B 1 89 ? 4.451 -14.969 -5.008 1.00 134.15 228 ARG B C 1
ATOM 1582 O O . ARG B 1 89 ? 4.752 -15.364 -3.879 1.00 147.35 228 ARG B O 1
ATOM 1590 N N . ASP B 1 90 ? 5.347 -14.858 -5.983 1.00 126.42 229 ASP B N 1
ATOM 1591 C CA . ASP B 1 90 ? 6.768 -15.008 -5.718 1.00 132.49 229 ASP B CA 1
ATOM 1592 C C . ASP B 1 90 ? 7.333 -13.701 -5.168 1.00 128.75 229 ASP B C 1
ATOM 1593 O O . ASP B 1 90 ? 6.808 -12.611 -5.422 1.00 131.41 229 ASP B O 1
ATOM 1598 N N . VAL B 1 91 ? 8.430 -13.816 -4.427 1.00 129.73 230 VAL B N 1
ATOM 1599 C CA . VAL B 1 91 ? 9.077 -12.672 -3.799 1.00 135.40 230 VAL B CA 1
ATOM 1600 C C . VAL B 1 91 ? 10.548 -12.684 -4.178 1.00 121.10 230 VAL B C 1
ATOM 1601 O O . VAL B 1 91 ? 11.179 -13.744 -4.196 1.00 126.15 230 VAL B O 1
ATOM 1605 N N . HIS B 1 92 ? 11.090 -11.511 -4.486 1.00 110.11 231 HIS B N 1
ATOM 1606 C CA . HIS B 1 92 ? 12.494 -11.368 -4.842 1.00 115.64 231 HIS B CA 1
ATOM 1607 C C . HIS B 1 92 ? 13.165 -10.375 -3.909 1.00 104.21 231 HIS B C 1
ATOM 1608 O O . HIS B 1 92 ? 12.594 -9.327 -3.594 1.00 119.32 231 HIS B O 1
ATOM 1615 N N . VAL B 1 93 ? 14.375 -10.710 -3.472 1.00 97.08 232 VAL B N 1
ATOM 1616 C CA . VAL B 1 93 ? 15.147 -9.850 -2.585 1.00 119.37 232 VAL B CA 1
ATOM 1617 C C . VAL B 1 93 ? 16.609 -9.887 -3.009 1.00 110.17 232 VAL B C 1
ATOM 1618 O O . VAL B 1 93 ? 17.148 -10.953 -3.323 1.00 119.36 232 VAL B O 1
ATOM 1622 N N . ASP B 1 94 ? 17.246 -8.717 -3.031 1.00 103.64 233 ASP B N 1
ATOM 1623 C CA . ASP B 1 94 ? 18.666 -8.619 -3.353 1.00 115.74 233 ASP B CA 1
ATOM 1624 C C . ASP B 1 94 ? 19.515 -8.896 -2.115 1.00 109.86 233 ASP B C 1
ATOM 1625 O O . ASP B 1 94 ? 19.152 -8.507 -1.002 1.00 117.88 233 ASP B O 1
ATOM 1630 N N . LEU B 1 95 ? 20.650 -9.567 -2.314 1.00 122.67 234 LEU B N 1
ATOM 1631 C CA . LEU B 1 95 ? 21.573 -9.908 -1.227 1.00 117.63 234 LEU B CA 1
ATOM 1632 C C . LEU B 1 95 ? 22.956 -9.326 -1.488 1.00 115.63 234 LEU B C 1
ATOM 1633 O O . LEU B 1 95 ? 23.741 -9.914 -2.253 1.00 124.62 234 LEU B O 1
ATOM 1638 N N . PRO B 1 96 ? 23.323 -8.203 -0.864 1.00 109.29 235 PRO B N 1
ATOM 1639 C CA . PRO B 1 96 ? 24.696 -7.701 -1.021 1.00 116.48 235 PRO B CA 1
ATOM 1640 C C . PRO B 1 96 ? 25.700 -8.743 -0.567 1.00 125.03 235 PRO B C 1
ATOM 1641 O O . PRO B 1 96 ? 25.484 -9.453 0.416 1.00 143.90 235 PRO B O 1
ATOM 1645 N N . VAL B 1 97 ? 26.801 -8.840 -1.300 1.00 129.36 236 VAL B N 1
ATOM 1646 C CA . VAL B 1 97 ? 27.789 -9.879 -1.048 1.00 134.98 236 VAL B CA 1
ATOM 1647 C C . VAL B 1 97 ? 29.165 -9.286 -1.290 1.00 129.55 236 VAL B C 1
ATOM 1648 O O . VAL B 1 97 ? 29.408 -8.674 -2.332 1.00 141.37 236 VAL B O 1
ATOM 1652 N N . SER B 1 98 ? 30.068 -9.477 -0.341 1.00 169.04 237 SER B N 1
ATOM 1653 C CA . SER B 1 98 ? 31.431 -9.005 -0.531 1.00 171.10 237 SER B CA 1
ATOM 1654 C C . SER B 1 98 ? 32.086 -9.799 -1.652 1.00 173.32 237 SER B C 1
ATOM 1655 O O . SER B 1 98 ? 31.717 -10.945 -1.931 1.00 174.23 237 SER B O 1
ATOM 1658 N N . ILE B 1 99 ? 33.081 -9.185 -2.288 1.00 175.84 238 ILE B N 1
ATOM 1659 C CA . ILE B 1 99 ? 33.784 -9.860 -3.373 1.00 178.21 238 ILE B CA 1
ATOM 1660 C C . ILE B 1 99 ? 34.375 -11.176 -2.882 1.00 177.76 238 ILE B C 1
ATOM 1661 O O . ILE B 1 99 ? 34.316 -12.199 -3.576 1.00 178.44 238 ILE B O 1
ATOM 1666 N N . ASP B 1 100 ? 34.945 -11.176 -1.678 1.00 176.76 239 ASP B N 1
ATOM 1667 C CA . ASP B 1 100 ? 35.554 -12.397 -1.165 1.00 176.63 239 ASP B CA 1
ATOM 1668 C C . ASP B 1 100 ? 34.522 -13.511 -1.034 1.00 174.72 239 ASP B C 1
ATOM 1669 O O . ASP B 1 100 ? 34.791 -14.659 -1.404 1.00 175.51 239 ASP B O 1
ATOM 1674 N N . ASP B 1 101 ? 33.326 -13.191 -0.529 1.00 172.39 240 ASP B N 1
ATOM 1675 C CA . ASP B 1 101 ? 32.301 -14.216 -0.355 1.00 170.66 240 ASP B CA 1
ATOM 1676 C C . ASP B 1 101 ? 31.805 -14.767 -1.686 1.00 171.86 240 ASP B C 1
ATOM 1677 O O . ASP B 1 101 ? 31.405 -15.934 -1.760 1.00 171.41 240 ASP B O 1
ATOM 1682 N N . ALA B 1 102 ? 31.805 -13.949 -2.739 1.00 174.69 241 ALA B N 1
ATOM 1683 C CA . ALA B 1 102 ? 31.321 -14.418 -4.034 1.00 180.64 241 ALA B CA 1
ATOM 1684 C C . ALA B 1 102 ? 32.278 -15.427 -4.657 1.00 180.33 241 ALA B C 1
ATOM 1685 O O . ALA B 1 102 ? 31.842 -16.444 -5.210 1.00 181.76 241 ALA B O 1
ATOM 1687 N N . VAL B 1 103 ? 33.583 -15.153 -4.600 1.00 178.42 242 VAL B N 1
ATOM 1688 C CA . VAL B 1 103 ? 34.556 -16.047 -5.220 1.00 180.59 242 VAL B CA 1
ATOM 1689 C C . VAL B 1 103 ? 34.687 -17.333 -4.415 1.00 179.52 242 VAL B C 1
ATOM 1690 O O . VAL B 1 103 ? 34.609 -18.440 -4.960 1.00 180.25 242 VAL B O 1
ATOM 1694 N N . LEU B 1 104 ? 34.872 -17.206 -3.105 1.00 177.92 243 LEU B N 1
ATOM 1695 C CA . LEU B 1 104 ? 35.149 -18.348 -2.246 1.00 177.26 243 LEU B CA 1
ATOM 1696 C C . LEU B 1 104 ? 33.890 -19.007 -1.706 1.00 174.83 243 LEU B C 1
ATOM 1697 O O . LEU B 1 104 ? 33.976 -20.104 -1.141 1.00 174.48 243 LEU B O 1
ATOM 1702 N N . GLY B 1 105 ? 32.732 -18.371 -1.855 1.00 173.36 244 GLY B N 1
ATOM 1703 C CA . GLY B 1 105 ? 31.522 -18.895 -1.259 1.00 171.11 244 GLY B CA 1
ATOM 1704 C C . GLY B 1 105 ? 31.500 -18.687 0.238 1.00 169.12 244 GLY B C 1
ATOM 1705 O O . GLY B 1 105 ? 32.554 -18.603 0.873 1.00 169.70 244 GLY B O 1
ATOM 1706 N N . GLY B 1 106 ? 30.310 -18.599 0.815 1.00 166.93 245 GLY B N 1
ATOM 1707 C CA . GLY B 1 106 ? 30.200 -18.419 2.251 1.00 165.02 245 GLY B CA 1
ATOM 1708 C C . GLY B 1 106 ? 28.749 -18.321 2.661 1.00 162.85 245 GLY B C 1
ATOM 1709 O O . GLY B 1 106 ? 27.848 -18.175 1.827 1.00 162.89 245 GLY B O 1
ATOM 1710 N N . LYS B 1 107 ? 28.539 -18.386 3.973 1.00 182.22 246 LYS B N 1
ATOM 1711 C CA . LYS B 1 107 ? 27.209 -18.324 4.565 1.00 177.38 246 LYS B CA 1
ATOM 1712 C C . LYS B 1 107 ? 26.939 -16.896 5.018 1.00 168.11 246 LYS B C 1
ATOM 1713 O O . LYS B 1 107 ? 27.708 -16.334 5.805 1.00 174.43 246 LYS B O 1
ATOM 1715 N N . GLN B 1 108 ? 25.851 -16.312 4.522 1.00 161.46 247 GLN B N 1
ATOM 1716 C CA . GLN B 1 108 ? 25.480 -14.941 4.836 1.00 156.49 247 GLN B CA 1
ATOM 1717 C C . GLN B 1 108 ? 24.001 -14.879 5.184 1.00 154.84 247 GLN B C 1
ATOM 1718 O O . GLN B 1 108 ? 23.176 -15.534 4.544 1.00 155.08 247 GLN B O 1
ATOM 1724 N N . GLU B 1 109 ? 23.672 -14.086 6.201 1.00 158.66 248 GLU B N 1
ATOM 1725 C CA . GLU B 1 109 ? 22.293 -13.970 6.653 1.00 159.60 248 GLU B CA 1
ATOM 1726 C C . GLU B 1 109 ? 21.543 -12.964 5.788 1.00 152.34 248 GLU B C 1
ATOM 1727 O O . GLU B 1 109 ? 22.089 -11.932 5.386 1.00 153.28 248 GLU B O 1
ATOM 1733 N N . VAL B 1 110 ? 20.286 -13.286 5.492 1.00 152.03 249 VAL B N 1
ATOM 1734 C CA . VAL B 1 110 ? 19.421 -12.470 4.649 1.00 157.37 249 VAL B CA 1
ATOM 1735 C C . VAL B 1 110 ? 18.065 -12.372 5.339 1.00 151.64 249 VAL B C 1
ATOM 1736 O O . VAL B 1 110 ? 17.520 -13.387 5.791 1.00 154.94 249 VAL B O 1
ATOM 1738 N N . GLU B 1 111 ? 17.544 -11.152 5.457 1.00 153.57 250 GLU B N 1
ATOM 1739 C CA . GLU B 1 111 ? 16.221 -10.949 6.032 1.00 155.89 250 GLU B CA 1
ATOM 1740 C C . GLU B 1 111 ? 15.135 -11.318 5.028 1.00 157.42 250 GLU B C 1
ATOM 1741 O O . GLU B 1 111 ? 15.228 -10.990 3.844 1.00 153.14 250 GLU B O 1
ATOM 1747 N N . THR B 1 112 ? 14.106 -12.022 5.511 1.00 163.86 251 THR B N 1
ATOM 1748 C CA . THR B 1 112 ? 13.004 -12.475 4.674 1.00 161.98 251 THR B CA 1
ATOM 1749 C C . THR B 1 112 ? 11.686 -12.213 5.396 1.00 164.52 251 THR B C 1
ATOM 1750 O O . THR B 1 112 ? 11.653 -11.657 6.501 1.00 168.40 251 THR B O 1
ATOM 1754 N N . LEU B 1 113 ? 10.587 -12.617 4.754 1.00 151.77 252 LEU B N 1
ATOM 1755 C CA . LEU B 1 113 ? 9.270 -12.439 5.356 1.00 151.23 252 LEU B CA 1
ATOM 1756 C C . LEU B 1 113 ? 9.143 -13.261 6.631 1.00 175.29 252 LEU B C 1
ATOM 1757 O O . LEU B 1 113 ? 8.688 -12.766 7.670 1.00 167.85 252 LEU B O 1
ATOM 1762 N N . ASP B 1 114 ? 9.558 -14.524 6.569 1.00 168.43 253 ASP B N 1
ATOM 1763 C CA . ASP B 1 114 ? 9.421 -15.407 7.716 1.00 154.01 253 ASP B CA 1
ATOM 1764 C C . ASP B 1 114 ? 10.375 -15.035 8.841 1.00 146.11 253 ASP B C 1
ATOM 1765 O O . ASP B 1 114 ? 10.034 -15.204 10.014 1.00 159.62 253 ASP B O 1
ATOM 1770 N N . GLY B 1 115 ? 11.553 -14.534 8.519 1.00 146.31 254 GLY B N 1
ATOM 1771 C CA . GLY B 1 115 ? 12.542 -14.237 9.533 1.00 144.97 254 GLY B CA 1
ATOM 1772 C C . GLY B 1 115 ? 13.905 -14.048 8.897 1.00 145.80 254 GLY B C 1
ATOM 1773 O O . GLY B 1 115 ? 14.032 -13.932 7.683 1.00 177.63 254 GLY B O 1
ATOM 1774 N N . ARG B 1 116 ? 14.912 -13.933 9.765 1.00 156.94 255 ARG B N 1
ATOM 1775 C CA . ARG B 1 116 ? 16.303 -13.845 9.331 1.00 162.52 255 ARG B CA 1
ATOM 1776 C C . ARG B 1 116 ? 16.871 -15.255 9.198 1.00 151.40 255 ARG B C 1
ATOM 1777 O O . ARG B 1 116 ? 16.889 -16.011 10.172 1.00 166.81 255 ARG B O 1
ATOM 1785 N N . ILE B 1 117 ? 17.322 -15.615 7.994 1.00 163.93 256 ILE B N 1
ATOM 1786 C CA . ILE B 1 117 ? 17.784 -16.965 7.695 1.00 165.98 256 ILE B CA 1
ATOM 1787 C C . ILE B 1 117 ? 19.148 -16.883 7.021 1.00 159.60 256 ILE B C 1
ATOM 1788 O O . ILE B 1 117 ? 19.398 -15.989 6.205 1.00 158.11 256 ILE B O 1
ATOM 1793 N N . SER B 1 118 ? 20.025 -17.821 7.361 1.00 183.72 257 SER B N 1
ATOM 1794 C CA . SER B 1 118 ? 21.324 -17.916 6.715 1.00 183.99 257 SER B CA 1
ATOM 1795 C C . SER B 1 118 ? 21.185 -18.650 5.385 1.00 181.11 257 SER B C 1
ATOM 1796 O O . SER B 1 118 ? 20.373 -19.572 5.243 1.00 186.22 257 SER B O 1
ATOM 1799 N N . VAL B 1 119 ? 21.985 -18.235 4.407 1.00 164.66 258 VAL B N 1
ATOM 1800 C CA . VAL B 1 119 ? 21.909 -18.771 3.054 1.00 162.08 258 VAL B CA 1
ATOM 1801 C C . VAL B 1 119 ? 23.311 -19.126 2.575 1.00 173.79 258 VAL B C 1
ATOM 1802 O O . VAL B 1 119 ? 24.283 -18.435 2.904 1.00 167.88 258 VAL B O 1
ATOM 1806 N N . LYS B 1 120 ? 23.407 -20.197 1.797 1.00 161.31 259 LYS B N 1
ATOM 1807 C CA . LYS B 1 120 ? 24.668 -20.646 1.225 1.00 161.44 259 LYS B CA 1
ATOM 1808 C C . LYS B 1 120 ? 24.934 -19.911 -0.082 1.00 163.14 259 LYS B C 1
ATOM 1809 O O . LYS B 1 120 ? 24.033 -19.777 -0.915 1.00 163.60 259 LYS B O 1
ATOM 1815 N N . ILE B 1 121 ? 26.161 -19.424 -0.252 1.00 167.05 260 ILE B N 1
ATOM 1816 C CA . ILE B 1 121 ? 26.577 -18.726 -1.465 1.00 166.16 260 ILE B CA 1
ATOM 1817 C C . ILE B 1 121 ? 27.463 -19.678 -2.271 1.00 168.25 260 ILE B C 1
ATOM 1818 O O . ILE B 1 121 ? 28.572 -20.005 -1.815 1.00 168.76 260 ILE B O 1
ATOM 1823 N N . PRO B 1 122 ? 27.031 -20.137 -3.447 1.00 162.55 261 PRO B N 1
ATOM 1824 C CA . PRO B 1 122 ? 27.893 -21.017 -4.247 1.00 164.13 261 PRO B CA 1
ATOM 1825 C C . PRO B 1 122 ? 29.196 -20.335 -4.639 1.00 159.64 261 PRO B C 1
ATOM 1826 O O . PRO B 1 122 ? 29.261 -19.117 -4.809 1.00 168.21 261 PRO B O 1
ATOM 1830 N N . ALA B 1 123 ? 30.249 -21.140 -4.764 1.00 162.99 262 ALA B N 1
ATOM 1831 C CA . ALA B 1 123 ? 31.532 -20.623 -5.217 1.00 164.82 262 ALA B CA 1
ATOM 1832 C C . ALA B 1 123 ? 31.406 -20.109 -6.648 1.00 213.60 262 ALA B C 1
ATOM 1833 O O . ALA B 1 123 ? 30.613 -20.616 -7.447 1.00 239.09 262 ALA B O 1
ATOM 1835 N N . TRP B 1 124 ? 32.195 -19.084 -6.970 1.00 188.65 263 TRP B N 1
ATOM 1836 C CA . TRP B 1 124 ? 32.187 -18.487 -8.305 1.00 185.19 263 TRP B CA 1
ATOM 1837 C C . TRP B 1 124 ? 30.782 -17.994 -8.653 1.00 178.69 263 TRP B C 1
ATOM 1838 O O . TRP B 1 124 ? 30.288 -18.200 -9.764 1.00 186.16 263 TRP B O 1
ATOM 1849 N N . SER B 1 125 ? 30.121 -17.352 -7.692 1.00 192.53 264 SER B N 1
ATOM 1850 C CA . SER B 1 125 ? 28.806 -16.775 -7.932 1.00 182.31 264 SER B CA 1
ATOM 1851 C C . SER B 1 125 ? 28.981 -15.351 -8.441 1.00 165.26 264 SER B C 1
ATOM 1852 O O . SER B 1 125 ? 29.708 -14.552 -7.842 1.00 161.22 264 SER B O 1
ATOM 1855 N N . SER B 1 126 ? 28.307 -15.040 -9.537 1.00 147.02 265 SER B N 1
ATOM 1856 C CA . SER B 1 126 ? 28.334 -13.719 -10.129 1.00 134.90 265 SER B CA 1
ATOM 1857 C C . SER B 1 126 ? 27.046 -12.993 -9.765 1.00 129.97 265 SER B C 1
ATOM 1858 O O . SER B 1 126 ? 26.162 -13.532 -9.099 1.00 134.96 265 SER B O 1
ATOM 1861 N N . SER B 1 127 ? 26.941 -11.743 -10.209 1.00 126.66 266 SER B N 1
ATOM 1862 C CA . SER B 1 127 ? 25.782 -10.936 -9.861 1.00 122.09 266 SER B CA 1
ATOM 1863 C C . SER B 1 127 ? 24.505 -11.473 -10.493 1.00 124.72 266 SER B C 1
ATOM 1864 O O . SER B 1 127 ? 23.410 -11.159 -10.008 1.00 125.18 266 SER B O 1
ATOM 1867 N N . ASP B 1 128 ? 24.619 -12.281 -11.550 1.00 132.25 267 ASP B N 1
ATOM 1868 C CA . ASP B 1 128 ? 23.454 -12.894 -12.171 1.00 131.55 267 ASP B CA 1
ATOM 1869 C C . ASP B 1 128 ? 22.937 -14.088 -11.384 1.00 135.09 267 ASP B C 1
ATOM 1870 O O . ASP B 1 128 ? 21.843 -14.580 -11.681 1.00 139.79 267 ASP B O 1
ATOM 1875 N N . ARG B 1 129 ? 23.689 -14.558 -10.390 1.00 143.45 268 ARG B N 1
ATOM 1876 C CA . ARG B 1 129 ? 23.287 -15.753 -9.665 1.00 144.29 268 ARG B CA 1
ATOM 1877 C C . ARG B 1 129 ? 21.974 -15.512 -8.940 1.00 138.75 268 ARG B C 1
ATOM 1878 O O . ARG B 1 129 ? 21.737 -14.440 -8.377 1.00 148.66 268 ARG B O 1
ATOM 1886 N N . VAL B 1 130 ? 21.128 -16.531 -8.940 1.00 134.87 269 VAL B N 1
ATOM 1887 C CA . VAL B 1 130 ? 19.850 -16.500 -8.251 1.00 133.09 269 VAL B CA 1
ATOM 1888 C C . VAL B 1 130 ? 19.736 -17.791 -7.458 1.00 133.56 269 VAL B C 1
ATOM 1889 O O . VAL B 1 130 ? 20.067 -18.870 -7.962 1.00 131.89 269 VAL B O 1
ATOM 1893 N N . LEU B 1 131 ? 19.295 -17.674 -6.211 1.00 133.32 270 LEU B N 1
ATOM 1894 C CA . LEU B 1 131 ? 19.092 -18.810 -5.321 1.00 129.79 270 LEU B CA 1
ATOM 1895 C C . LEU B 1 131 ? 17.595 -18.964 -5.101 1.00 126.41 270 LEU B C 1
ATOM 1896 O O . LEU B 1 131 ? 16.900 -17.977 -4.835 1.00 130.35 270 LEU B O 1
ATOM 1901 N N . ARG B 1 132 ? 17.097 -20.189 -5.218 1.00 128.44 271 ARG B N 1
ATOM 1902 C CA . ARG B 1 132 ? 15.670 -20.460 -5.112 1.00 139.57 271 ARG B CA 1
ATOM 1903 C C . ARG B 1 132 ? 15.374 -21.097 -3.760 1.00 164.07 271 ARG B C 1
ATOM 1904 O O . ARG B 1 132 ? 15.959 -22.129 -3.415 1.00 165.02 271 ARG B O 1
ATOM 1912 N N . LEU B 1 133 ? 14.474 -20.475 -2.997 1.00 167.66 272 LEU B N 1
ATOM 1913 C CA . LEU B 1 133 ? 13.984 -21.026 -1.736 1.00 173.32 272 LEU B CA 1
ATOM 1914 C C . LEU B 1 133 ? 12.497 -21.306 -1.907 1.00 170.99 272 LEU B C 1
ATOM 1915 O O . LEU B 1 133 ? 11.699 -20.373 -2.049 1.00 179.22 272 LEU B O 1
ATOM 1920 N N . LYS B 1 134 ? 12.119 -22.577 -1.876 1.00 158.57 273 LYS B N 1
ATOM 1921 C CA . LYS B 1 134 ? 10.754 -22.954 -2.212 1.00 159.13 273 LYS B CA 1
ATOM 1922 C C . LYS B 1 134 ? 9.835 -22.790 -1.011 1.00 150.99 273 LYS B C 1
ATOM 1923 O O . LYS B 1 134 ? 10.221 -23.054 0.129 1.00 194.31 273 LYS B O 1
ATOM 1929 N N . GLU B 1 135 ? 8.605 -22.357 -1.282 1.00 153.41 274 GLU B N 1
ATOM 1930 C CA . GLU B 1 135 ? 7.547 -22.210 -0.288 1.00 183.41 274 GLU B CA 1
ATOM 1931 C C . GLU B 1 135 ? 7.836 -21.120 0.742 1.00 165.83 274 GLU B C 1
ATOM 1932 O O . GLU B 1 135 ? 7.220 -21.102 1.811 1.00 145.90 274 GLU B O 1
ATOM 1938 N N . LYS B 1 136 ? 8.768 -20.211 0.451 1.00 165.60 275 LYS B N 1
ATOM 1939 C CA . LYS B 1 136 ? 9.025 -19.051 1.297 1.00 155.87 275 LYS B CA 1
ATOM 1940 C C . LYS B 1 136 ? 8.344 -17.785 0.793 1.00 152.27 275 LYS B C 1
ATOM 1941 O O . LYS B 1 136 ? 8.532 -16.719 1.389 1.00 145.78 275 LYS B O 1
ATOM 1947 N N . GLY B 1 137 ? 7.558 -17.872 -0.275 1.00 168.85 276 GLY B N 1
ATOM 1948 C CA . GLY B 1 137 ? 6.873 -16.723 -0.824 1.00 181.76 276 GLY B CA 1
ATOM 1949 C C . GLY B 1 137 ? 5.507 -16.548 -0.204 1.00 145.20 276 GLY B C 1
ATOM 1950 O O . GLY B 1 137 ? 5.231 -17.018 0.900 1.00 160.86 276 GLY B O 1
ATOM 1951 N N . LEU B 1 138 ? 4.635 -15.876 -0.932 1.00 141.33 277 LEU B N 1
ATOM 1952 C CA . LEU B 1 138 ? 3.305 -15.654 -0.393 1.00 123.03 277 LEU B CA 1
ATOM 1953 C C . LEU B 1 138 ? 2.424 -16.876 -0.621 1.00 125.17 277 LEU B C 1
ATOM 1954 O O . LEU B 1 138 ? 2.622 -17.623 -1.580 1.00 147.64 277 LEU B O 1
ATOM 1959 N N . PRO B 1 139 ? 1.431 -17.093 0.236 1.00 136.69 278 PRO B N 1
ATOM 1960 C CA . PRO B 1 139 ? 0.529 -18.232 0.029 1.00 155.50 278 PRO B CA 1
ATOM 1961 C C . PRO B 1 139 ? -0.191 -18.130 -1.306 1.00 148.51 278 PRO B C 1
ATOM 1962 O O . PRO B 1 139 ? -0.547 -17.043 -1.762 1.00 141.71 278 PRO B O 1
ATOM 1966 N N . LEU B 1 140 ? -0.408 -19.283 -1.924 1.00 155.29 279 LEU B N 1
ATOM 1967 C CA . LEU B 1 140 ? -1.116 -19.372 -3.189 1.00 148.72 279 LEU B CA 1
ATOM 1968 C C . LEU B 1 140 ? -2.591 -19.638 -2.928 1.00 147.35 279 LEU B C 1
ATOM 1969 O O . LEU B 1 140 ? -2.954 -20.307 -1.959 1.00 153.42 279 LEU B O 1
ATOM 1974 N N . LYS B 1 141 ? -3.447 -19.101 -3.798 1.00 164.07 280 LYS B N 1
ATOM 1975 C CA . LYS B 1 141 ? -4.875 -19.349 -3.638 1.00 168.20 280 LYS B CA 1
ATOM 1976 C C . LYS B 1 141 ? -5.172 -20.842 -3.700 1.00 160.93 280 LYS B C 1
ATOM 1977 O O . LYS B 1 141 ? -5.917 -21.381 -2.875 1.00 155.51 280 LYS B O 1
ATOM 1983 N N . ALA B 1 142 ? -4.597 -21.524 -4.693 1.00 168.63 281 ALA B N 1
ATOM 1984 C CA . ALA B 1 142 ? -4.805 -22.955 -4.849 1.00 162.66 281 ALA B CA 1
ATOM 1985 C C . ALA B 1 142 ? -4.270 -23.749 -3.667 1.00 155.03 281 ALA B C 1
ATOM 1986 O O . ALA B 1 142 ? -4.721 -24.877 -3.437 1.00 153.80 281 ALA B O 1
ATOM 1988 N N . GLY B 1 143 ? -3.331 -23.188 -2.913 1.00 146.84 282 GLY B N 1
ATOM 1989 C CA . GLY B 1 143 ? -2.707 -23.902 -1.821 1.00 167.48 282 GLY B CA 1
ATOM 1990 C C . GLY B 1 143 ? -1.197 -23.885 -1.916 1.00 145.91 282 GLY B C 1
ATOM 1991 O O . GLY B 1 143 ? -0.639 -23.696 -3.001 1.00 166.22 282 GLY B O 1
ATOM 1992 N N . GLY B 1 144 ? -0.524 -24.072 -0.787 1.00 138.30 283 GLY B N 1
ATOM 1993 C CA . GLY B 1 144 ? 0.917 -23.989 -0.773 1.00 132.17 283 GLY B CA 1
ATOM 1994 C C . GLY B 1 144 ? 1.374 -22.543 -0.706 1.00 162.49 283 GLY B C 1
ATOM 1995 O O . GLY B 1 144 ? 0.643 -21.638 -0.292 1.00 150.80 283 GLY B O 1
ATOM 1996 N N . ARG B 1 145 ? 2.618 -22.332 -1.124 1.00 160.26 284 ARG B N 1
ATOM 1997 C CA . ARG B 1 145 ? 3.221 -21.010 -1.102 1.00 153.65 284 ARG B CA 1
ATOM 1998 C C . ARG B 1 145 ? 4.105 -20.840 -2.324 1.00 162.13 284 ARG B C 1
ATOM 1999 O O . ARG B 1 145 ? 4.521 -21.812 -2.958 1.00 173.55 284 ARG B O 1
ATOM 2007 N N . GLY B 1 146 ? 4.378 -19.583 -2.655 1.00 168.99 285 GLY B N 1
ATOM 2008 C CA . GLY B 1 146 ? 5.296 -19.269 -3.724 1.00 153.06 285 GLY B CA 1
ATOM 2009 C C . GLY B 1 146 ? 6.726 -19.451 -3.257 1.00 163.79 285 GLY B C 1
ATOM 2010 O O . GLY B 1 146 ? 7.007 -20.041 -2.212 1.00 157.68 285 GLY B O 1
ATOM 2011 N N . ASP B 1 147 ? 7.647 -18.944 -4.066 1.00 154.18 286 ASP B N 1
ATOM 2012 C CA . ASP B 1 147 ? 9.071 -19.074 -3.796 1.00 159.75 286 ASP B CA 1
ATOM 2013 C C . ASP B 1 147 ? 9.697 -17.700 -3.594 1.00 143.76 286 ASP B C 1
ATOM 2014 O O . ASP B 1 147 ? 9.186 -16.687 -4.080 1.00 136.56 286 ASP B O 1
ATOM 2019 N N . LEU B 1 148 ? 10.788 -17.678 -2.839 1.00 139.61 287 LEU B N 1
ATOM 2020 C CA . LEU B 1 148 ? 11.609 -16.494 -2.652 1.00 144.75 287 LEU B CA 1
ATOM 2021 C C . LEU B 1 148 ? 12.918 -16.655 -3.410 1.00 154.74 287 LEU B C 1
ATOM 2022 O O . LEU B 1 148 ? 13.631 -17.643 -3.217 1.00 149.23 287 LEU B O 1
ATOM 2027 N N . TYR B 1 149 ? 13.226 -15.688 -4.273 1.00 140.28 288 TYR B N 1
ATOM 2028 C CA . TYR B 1 149 ? 14.458 -15.681 -5.057 1.00 121.68 288 TYR B CA 1
ATOM 2029 C C . TYR B 1 149 ? 15.423 -14.630 -4.526 1.00 119.50 288 TYR B C 1
ATOM 2030 O O . TYR B 1 149 ? 15.039 -13.472 -4.324 1.00 113.66 288 TYR B O 1
ATOM 2039 N N . VAL B 1 150 ? 16.674 -15.036 -4.318 1.00 121.47 289 VAL B N 1
ATOM 2040 C CA . VAL B 1 150 ? 17.711 -14.186 -3.745 1.00 129.19 289 VAL B CA 1
ATOM 2041 C C . VAL B 1 150 ? 18.727 -13.900 -4.843 1.00 131.50 289 VAL B C 1
ATOM 2042 O O . VAL B 1 150 ? 19.427 -14.806 -5.313 1.00 131.71 289 VAL B O 1
ATOM 2046 N N . HIS B 1 151 ? 18.831 -12.631 -5.235 1.00 131.53 290 HIS B N 1
ATOM 2047 C CA . HIS B 1 151 ? 19.711 -12.211 -6.320 1.00 134.63 290 HIS B CA 1
ATOM 2048 C C . HIS B 1 151 ? 21.052 -11.783 -5.739 1.00 120.87 290 HIS B C 1
ATOM 2049 O O . HIS B 1 151 ? 21.144 -10.750 -5.069 1.00 114.27 290 HIS B O 1
ATOM 2056 N N . VAL B 1 152 ? 22.096 -12.566 -6.004 1.00 111.54 291 VAL B N 1
ATOM 2057 C CA . VAL B 1 152 ? 23.420 -12.210 -5.515 1.00 120.17 291 VAL B CA 1
ATOM 2058 C C . VAL B 1 152 ? 23.867 -10.928 -6.202 1.00 131.10 291 VAL B C 1
ATOM 2059 O O . VAL B 1 152 ? 23.785 -10.805 -7.432 1.00 143.86 291 VAL B O 1
ATOM 2063 N N . ARG B 1 153 ? 24.343 -9.964 -5.412 1.00 114.30 292 ARG B N 1
ATOM 2064 C CA . ARG B 1 153 ? 24.805 -8.686 -5.947 1.00 114.57 292 ARG B CA 1
ATOM 2065 C C . ARG B 1 153 ? 26.158 -8.379 -5.325 1.00 107.69 292 ARG B C 1
ATOM 2066 O O . ARG B 1 153 ? 26.239 -8.094 -4.128 1.00 141.00 292 ARG B O 1
ATOM 2074 N N . ILE B 1 154 ? 27.211 -8.401 -6.130 1.00 115.60 293 ILE B N 1
ATOM 2075 C CA . ILE B 1 154 ? 28.547 -8.117 -5.625 1.00 95.27 293 ILE B CA 1
ATOM 2076 C C . ILE B 1 154 ? 28.660 -6.613 -5.424 1.00 113.77 293 ILE B C 1
ATOM 2077 O O . ILE B 1 154 ? 28.462 -5.832 -6.361 1.00 120.74 293 ILE B O 1
ATOM 2082 N N . MET B 1 155 ? 28.939 -6.209 -4.192 1.00 139.84 294 MET B N 1
ATOM 2083 C CA . MET B 1 155 ? 29.077 -4.815 -3.818 1.00 117.59 294 MET B CA 1
ATOM 2084 C C . MET B 1 155 ? 30.501 -4.551 -3.363 1.00 118.52 294 MET B C 1
ATOM 2085 O O . MET B 1 155 ? 31.240 -5.470 -3.006 1.00 160.72 294 MET B O 1
ATOM 2090 N N . LEU B 1 156 ? 30.878 -3.303 -3.396 1.00 108.93 295 LEU B N 1
ATOM 2091 C CA . LEU B 1 156 ? 32.152 -2.914 -2.813 1.00 111.98 295 LEU B CA 1
ATOM 2092 C C . LEU B 1 156 ? 31.883 -2.396 -1.405 1.00 143.75 295 LEU B C 1
ATOM 2093 O O . LEU B 1 156 ? 30.781 -1.919 -1.123 1.00 141.59 295 LEU B O 1
ATOM 2098 N N . PRO B 1 157 ? 32.848 -2.459 -0.470 1.00 152.03 296 PRO B N 1
ATOM 2099 C CA . PRO B 1 157 ? 32.508 -2.167 0.937 1.00 149.79 296 PRO B CA 1
ATOM 2100 C C . PRO B 1 157 ? 31.917 -0.781 1.149 1.00 142.52 296 PRO B C 1
ATOM 2101 O O . PRO B 1 157 ? 30.769 -0.686 1.597 1.00 132.33 296 PRO B O 1
ATOM 2105 N N . GLU B 1 158 ? 32.670 0.276 0.814 1.00 145.14 297 GLU B N 1
ATOM 2106 C CA . GLU B 1 158 ? 32.237 1.671 0.912 1.00 150.44 297 GLU B CA 1
ATOM 2107 C C . GLU B 1 158 ? 33.457 2.589 0.981 1.00 151.16 297 GLU B C 1
ATOM 2108 O O . GLU B 1 158 ? 33.764 3.306 0.024 1.00 149.99 297 GLU B O 1
ATOM 2114 N N . GLY B 1 159 ? 34.158 2.572 2.118 1.00 144.05 298 GLY B N 1
ATOM 2115 C CA . GLY B 1 159 ? 35.327 3.414 2.291 1.00 147.17 298 GLY B CA 1
ATOM 2116 C C . GLY B 1 159 ? 36.475 3.068 1.371 1.00 163.11 298 GLY B C 1
ATOM 2117 O O . GLY B 1 159 ? 37.350 3.911 1.145 1.00 185.59 298 GLY B O 1
ATOM 2118 N N . GLY B 1 160 ? 36.491 1.851 0.836 1.00 157.55 299 GLY B N 1
ATOM 2119 C CA . GLY B 1 160 ? 37.599 1.386 0.031 1.00 151.27 299 GLY B CA 1
ATOM 2120 C C . GLY B 1 160 ? 38.236 0.136 0.598 1.00 155.79 299 GLY B C 1
ATOM 2121 O O . GLY B 1 160 ? 38.007 -0.215 1.760 1.00 165.20 299 GLY B O 1
ATOM 2122 N N . ASP B 1 161 ? 39.033 -0.547 -0.220 1.00 168.11 300 ASP B N 1
ATOM 2123 C CA . ASP B 1 161 ? 39.822 -1.678 0.240 1.00 174.85 300 ASP B CA 1
ATOM 2124 C C . ASP B 1 161 ? 41.300 -1.339 0.287 1.00 184.16 300 ASP B C 1
ATOM 2125 O O . ASP B 1 161 ? 41.954 -1.547 1.313 1.00 178.72 300 ASP B O 1
ATOM 2130 N N . LYS B 1 162 ? 41.844 -0.829 -0.818 1.00 158.00 301 LYS B N 1
ATOM 2131 C CA . LYS B 1 162 ? 43.224 -0.366 -0.878 1.00 164.14 301 LYS B CA 1
ATOM 2132 C C . LYS B 1 162 ? 44.186 -1.550 -0.862 1.00 169.72 301 LYS B C 1
ATOM 2133 O O . LYS B 1 162 ? 45.380 -1.385 -1.125 1.00 173.98 301 LYS B O 1
ATOM 2139 N N . GLU B 1 163 ? 43.672 -2.744 -0.562 1.00 172.15 302 GLU B N 1
ATOM 2140 C CA . GLU B 1 163 ? 44.370 -4.004 -0.799 1.00 175.79 302 GLU B CA 1
ATOM 2141 C C . GLU B 1 163 ? 43.957 -4.607 -2.133 1.00 164.65 302 GLU B C 1
ATOM 2142 O O . GLU B 1 163 ? 44.805 -5.019 -2.928 1.00 163.12 302 GLU B O 1
ATOM 2148 N N . LEU B 1 164 ? 42.647 -4.683 -2.375 1.00 186.52 303 LEU B N 1
ATOM 2149 C CA . LEU B 1 164 ? 42.152 -5.069 -3.689 1.00 176.00 303 LEU B CA 1
ATOM 2150 C C . LEU B 1 164 ? 42.484 -4.008 -4.723 1.00 187.87 303 LEU B C 1
ATOM 2151 O O . LEU B 1 164 ? 42.848 -4.329 -5.858 1.00 191.69 303 LEU B O 1
ATOM 2156 N N . GLU B 1 165 ? 42.374 -2.735 -4.340 1.00 158.19 304 GLU B N 1
ATOM 2157 C CA . GLU B 1 165 ? 42.674 -1.652 -5.270 1.00 160.49 304 GLU B CA 1
ATOM 2158 C C . GLU B 1 165 ? 44.114 -1.742 -5.753 1.00 158.24 304 GLU B C 1
ATOM 2159 O O . GLU B 1 165 ? 44.388 -1.590 -6.950 1.00 154.26 304 GLU B O 1
ATOM 2165 N N . ASP B 1 166 ? 45.047 -2.012 -4.838 1.00 159.01 305 ASP B N 1
ATOM 2166 C CA . ASP B 1 166 ? 46.444 -2.161 -5.231 1.00 169.40 305 ASP B CA 1
ATOM 2167 C C . ASP B 1 166 ? 46.651 -3.402 -6.091 1.00 159.34 305 ASP B C 1
ATOM 2168 O O . ASP B 1 166 ? 47.423 -3.375 -7.057 1.00 158.62 305 ASP B O 1
ATOM 2173 N N . PHE B 1 167 ? 45.978 -4.501 -5.750 1.00 170.70 306 PHE B N 1
ATOM 2174 C CA . PHE B 1 167 ? 46.147 -5.733 -6.511 1.00 165.74 306 PHE B CA 1
ATOM 2175 C C . PHE B 1 167 ? 45.719 -5.539 -7.958 1.00 168.80 306 PHE B C 1
ATOM 2176 O O . PHE B 1 167 ? 46.429 -5.936 -8.890 1.00 146.49 306 PHE B O 1
ATOM 2184 N N . LEU B 1 168 ? 44.557 -4.917 -8.164 1.00 180.49 307 LEU B N 1
ATOM 2185 C CA . LEU B 1 168 ? 44.002 -4.823 -9.507 1.00 149.77 307 LEU B CA 1
ATOM 2186 C C . LEU B 1 168 ? 44.816 -3.878 -10.379 1.00 161.32 307 LEU B C 1
ATOM 2187 O O . LEU B 1 168 ? 44.964 -4.126 -11.581 1.00 164.03 307 LEU B O 1
ATOM 2192 N N . GLN B 1 169 ? 45.369 -2.807 -9.799 1.00 151.35 308 GLN B N 1
ATOM 2193 C CA . GLN B 1 169 ? 46.181 -1.895 -10.599 1.00 147.24 308 GLN B CA 1
ATOM 2194 C C . GLN B 1 169 ? 47.446 -2.585 -11.091 1.00 155.24 308 GLN B C 1
ATOM 2195 O O . GLN B 1 169 ? 47.916 -2.301 -12.198 1.00 153.37 308 GLN B O 1
ATOM 2201 N N . LYS B 1 170 ? 48.005 -3.498 -10.291 1.00 158.84 309 LYS B N 1
ATOM 2202 C CA . LYS B 1 170 ? 49.150 -4.279 -10.741 1.00 150.05 309 LYS B CA 1
ATOM 2203 C C . LYS B 1 170 ? 48.795 -5.160 -11.930 1.00 143.83 309 LYS B C 1
ATOM 2204 O O . LYS B 1 170 ? 49.696 -5.621 -12.639 1.00 146.03 309 LYS B O 1
ATOM 2206 N N . ARG B 1 171 ? 47.507 -5.416 -12.149 1.00 149.59 310 ARG B N 1
ATOM 2207 C CA . ARG B 1 171 ? 47.051 -6.282 -13.229 1.00 153.10 310 ARG B CA 1
ATOM 2208 C C . ARG B 1 171 ? 46.648 -5.483 -14.466 1.00 167.00 310 ARG B C 1
ATOM 2209 O O . ARG B 1 171 ? 46.886 -4.278 -14.546 1.00 167.01 310 ARG B O 1
ATOM 2211 N N . ALA C 1 12 ? 20.213 -19.221 -18.473 1.00 142.19 151 ALA C N 1
ATOM 2212 C CA . ALA C 1 12 ? 19.703 -18.389 -19.557 1.00 163.47 151 ALA C CA 1
ATOM 2213 C C . ALA C 1 12 ? 18.187 -18.523 -19.670 1.00 150.55 151 ALA C C 1
ATOM 2214 O O . ALA C 1 12 ? 17.649 -19.623 -19.583 1.00 162.97 151 ALA C O 1
ATOM 2216 N N . ASP C 1 13 ? 17.507 -17.399 -19.878 1.00 164.53 152 ASP C N 1
ATOM 2217 C CA . ASP C 1 13 ? 16.053 -17.356 -19.936 1.00 162.94 152 ASP C CA 1
ATOM 2218 C C . ASP C 1 13 ? 15.590 -17.210 -21.380 1.00 166.35 152 ASP C C 1
ATOM 2219 O O . ASP C 1 13 ? 16.134 -16.405 -22.139 1.00 162.35 152 ASP C O 1
ATOM 2224 N N . LEU C 1 14 ? 14.581 -17.998 -21.754 1.00 156.70 153 LEU C N 1
ATOM 2225 C CA . LEU C 1 14 ? 14.012 -17.978 -23.097 1.00 152.65 153 LEU C CA 1
ATOM 2226 C C . LEU C 1 14 ? 12.705 -17.198 -23.092 1.00 151.63 153 LEU C C 1
ATOM 2227 O O . LEU C 1 14 ? 11.854 -17.416 -22.227 1.00 159.89 153 LEU C O 1
ATOM 2232 N N . SER C 1 15 ? 12.541 -16.304 -24.063 1.00 157.91 154 SER C N 1
ATOM 2233 C CA . SER C 1 15 ? 11.378 -15.430 -24.143 1.00 147.35 154 SER C CA 1
ATOM 2234 C C . SER C 1 15 ? 10.622 -15.693 -25.437 1.00 148.55 154 SER C C 1
ATOM 2235 O O . SER C 1 15 ? 11.229 -15.920 -26.491 1.00 149.41 154 SER C O 1
ATOM 2238 N N . ALA C 1 16 ? 9.293 -15.664 -25.352 1.00 162.79 155 ALA C N 1
ATOM 2239 C CA . ALA C 1 16 ? 8.452 -15.881 -26.517 1.00 169.42 155 ALA C CA 1
ATOM 2240 C C . ALA C 1 16 ? 7.131 -15.158 -26.320 1.00 152.11 155 ALA C C 1
ATOM 2241 O O . ALA C 1 16 ? 6.770 -14.775 -25.205 1.00 149.75 155 ALA C O 1
ATOM 2243 N N . SER C 1 17 ? 6.403 -14.994 -27.420 1.00 140.00 156 SER C N 1
ATOM 2244 C CA . SER C 1 17 ? 5.106 -14.337 -27.408 1.00 141.14 156 SER C CA 1
ATOM 2245 C C . SER C 1 17 ? 4.081 -15.222 -28.097 1.00 143.86 156 SER C C 1
ATOM 2246 O O . SER C 1 17 ? 4.378 -15.864 -29.113 1.00 140.51 156 SER C O 1
ATOM 2249 N N . ILE C 1 18 ? 2.871 -15.236 -27.545 1.00 131.64 157 ILE C N 1
ATOM 2250 C CA . ILE C 1 18 ? 1.765 -16.020 -28.071 1.00 133.35 157 ILE C CA 1
ATOM 2251 C C . ILE C 1 18 ? 0.573 -15.096 -28.256 1.00 127.82 157 ILE C C 1
ATOM 2252 O O . ILE C 1 18 ? 0.292 -14.250 -27.401 1.00 126.40 157 ILE C O 1
ATOM 2257 N N . ASP C 1 19 ? -0.132 -15.260 -29.365 1.00 133.31 158 ASP C N 1
ATOM 2258 C CA . ASP C 1 19 ? -1.352 -14.512 -29.631 1.00 134.36 158 ASP C CA 1
ATOM 2259 C C . ASP C 1 19 ? -2.525 -15.458 -29.420 1.00 140.06 158 ASP C C 1
ATOM 2260 O O . ASP C 1 19 ? -2.573 -16.538 -30.028 1.00 134.41 158 ASP C O 1
ATOM 2265 N N . ILE C 1 20 ? -3.469 -15.046 -28.570 1.00 123.10 159 ILE C N 1
ATOM 2266 C CA . ILE C 1 20 ? -4.608 -15.880 -28.216 1.00 118.50 159 ILE C CA 1
ATOM 2267 C C . ILE C 1 20 ? -5.888 -15.093 -28.446 1.00 115.02 159 ILE C C 1
ATOM 2268 O O . ILE C 1 20 ? -5.928 -13.869 -28.284 1.00 109.71 159 ILE C O 1
ATOM 2273 N N . SER C 1 21 ? -6.938 -15.809 -28.832 1.00 115.13 160 SER C N 1
ATOM 2274 C CA . SER C 1 21 ? -8.248 -15.205 -28.996 1.00 117.85 160 SER C CA 1
ATOM 2275 C C . SER C 1 21 ? -8.896 -14.952 -27.638 1.00 114.79 160 SER C C 1
ATOM 2276 O O . SER C 1 21 ? -8.474 -15.476 -26.603 1.00 115.41 160 SER C O 1
ATOM 2279 N N . LEU C 1 22 ? -9.947 -14.128 -27.656 1.00 113.48 161 LEU C N 1
ATOM 2280 C CA . LEU C 1 22 ? -10.697 -13.856 -26.436 1.00 106.65 161 LEU C CA 1
ATOM 2281 C C . LEU C 1 22 ? -11.337 -15.131 -25.898 1.00 122.70 161 LEU C C 1
ATOM 2282 O O . LEU C 1 22 ? -11.363 -15.358 -24.681 1.00 132.51 161 LEU C O 1
ATOM 2287 N N . SER C 1 23 ? -11.856 -15.981 -26.793 1.00 117.61 162 SER C N 1
ATOM 2288 C CA . SER C 1 23 ? -12.468 -17.226 -26.342 1.00 129.34 162 SER C CA 1
ATOM 2289 C C . SER C 1 23 ? -11.448 -18.095 -25.619 1.00 119.61 162 SER C C 1
ATOM 2290 O O . SER C 1 23 ? -11.776 -18.758 -24.630 1.00 127.21 162 SER C O 1
ATOM 2293 N N . GLN C 1 24 ? -10.202 -18.094 -26.092 1.00 109.97 163 GLN C N 1
ATOM 2294 C CA . GLN C 1 24 ? -9.162 -18.869 -25.431 1.00 109.69 163 GLN C CA 1
ATOM 2295 C C . GLN C 1 24 ? -8.849 -18.334 -24.040 1.00 124.54 163 GLN C C 1
ATOM 2296 O O . GLN C 1 24 ? -8.525 -19.115 -23.141 1.00 147.39 163 GLN C O 1
ATOM 2302 N N . ALA C 1 25 ? -8.915 -17.016 -23.845 1.00 116.45 164 ALA C N 1
ATOM 2303 C CA . ALA C 1 25 ? -8.652 -16.460 -22.524 1.00 129.63 164 ALA C CA 1
ATOM 2304 C C . ALA C 1 25 ? -9.684 -16.935 -21.505 1.00 142.83 164 ALA C C 1
ATOM 2305 O O . ALA C 1 25 ? -9.343 -17.219 -20.348 1.00 146.51 164 ALA C O 1
ATOM 2307 N N . VAL C 1 26 ? -10.954 -17.012 -21.908 1.00 116.69 165 VAL C N 1
ATOM 2308 C CA . VAL C 1 26 ? -11.991 -17.496 -21.000 1.00 123.57 165 VAL C CA 1
ATOM 2309 C C . VAL C 1 26 ? -11.808 -18.983 -20.720 1.00 125.95 165 VAL C C 1
ATOM 2310 O O . VAL C 1 26 ? -11.810 -19.422 -19.563 1.00 162.79 165 VAL C O 1
ATOM 2314 N N . GLY C 1 27 ? -11.624 -19.772 -21.778 1.00 159.26 166 GLY C N 1
ATOM 2315 C CA . GLY C 1 27 ? -11.637 -21.220 -21.679 1.00 194.39 166 GLY C CA 1
ATOM 2316 C C . GLY C 1 27 ? -10.395 -21.821 -21.059 1.00 155.70 166 GLY C C 1
ATOM 2317 O O . GLY C 1 27 ? -10.437 -22.977 -20.623 1.00 125.70 166 GLY C O 1
ATOM 2318 N N . ALA C 1 28 ? -9.280 -21.089 -21.063 1.00 148.21 167 ALA C N 1
ATOM 2319 C CA . ALA C 1 28 ? -7.997 -21.634 -20.629 1.00 152.76 167 ALA C CA 1
ATOM 2320 C C . ALA C 1 28 ? -7.595 -22.659 -21.691 1.00 164.59 167 ALA C C 1
ATOM 2321 O O . ALA C 1 28 ? -7.324 -22.289 -22.840 1.00 150.57 167 ALA C O 1
ATOM 2323 N N . GLU C 1 29 ? -7.562 -23.943 -21.335 1.00 159.73 168 GLU C N 1
ATOM 2324 C CA . GLU C 1 29 ? -7.179 -24.980 -22.289 1.00 151.68 168 GLU C CA 1
ATOM 2325 C C . GLU C 1 29 ? -5.762 -24.761 -22.802 1.00 144.81 168 GLU C C 1
ATOM 2326 O O . GLU C 1 29 ? -5.210 -23.663 -22.691 1.00 139.41 168 GLU C O 1
ATOM 2332 N N . LYS C 1 30 ? -5.176 -25.792 -23.392 1.00 147.22 169 LYS C N 1
ATOM 2333 C CA . LYS C 1 30 ? -3.806 -25.687 -23.861 1.00 142.10 169 LYS C CA 1
ATOM 2334 C C . LYS C 1 30 ? -3.685 -24.675 -24.990 1.00 132.48 169 LYS C C 1
ATOM 2335 O O . LYS C 1 30 ? -4.593 -24.502 -25.807 1.00 137.60 169 LYS C O 1
ATOM 2341 N N . VAL C 1 31 ? -2.547 -23.991 -25.013 1.00 140.45 170 VAL C N 1
ATOM 2342 C CA . VAL C 1 31 ? -2.207 -23.051 -26.068 1.00 159.18 170 VAL C CA 1
ATOM 2343 C C . VAL C 1 31 ? -0.777 -23.351 -26.484 1.00 150.93 170 VAL C C 1
ATOM 2344 O O . VAL C 1 31 ? 0.023 -23.873 -25.699 1.00 146.96 170 VAL C O 1
ATOM 2348 N N . GLU C 1 32 ? -0.450 -22.997 -27.718 1.00 129.98 171 GLU C N 1
ATOM 2349 C CA . GLU C 1 32 ? 0.837 -23.330 -28.308 1.00 144.26 171 GLU C CA 1
ATOM 2350 C C . GLU C 1 32 ? 1.754 -22.121 -28.217 1.00 133.62 171 GLU C C 1
ATOM 2351 O O . GLU C 1 32 ? 1.365 -21.009 -28.589 1.00 112.69 171 GLU C O 1
ATOM 2357 N N . ALA C 1 33 ? 2.959 -22.340 -27.696 1.00 135.56 172 ALA C N 1
ATOM 2358 C CA . ALA C 1 33 ? 3.975 -21.303 -27.593 1.00 138.07 172 ALA C CA 1
ATOM 2359 C C . ALA C 1 33 ? 5.165 -21.699 -28.453 1.00 140.22 172 ALA C C 1
ATOM 2360 O O . ALA C 1 33 ? 5.678 -22.818 -28.337 1.00 139.49 172 ALA C O 1
ATOM 2362 N N . ILE C 1 34 ? 5.596 -20.785 -29.316 1.00 141.89 173 ILE C N 1
ATOM 2363 C CA . ILE C 1 34 ? 6.739 -21.000 -30.195 1.00 138.60 173 ILE C CA 1
ATOM 2364 C C . ILE C 1 34 ? 7.814 -20.000 -29.803 1.00 130.43 173 ILE C C 1
ATOM 2365 O O . ILE C 1 34 ? 7.547 -18.794 -29.729 1.00 140.48 173 ILE C O 1
ATOM 2370 N N . PHE C 1 35 ? 9.005 -20.497 -29.527 1.00 135.47 174 PHE C N 1
ATOM 2371 C CA . PHE C 1 35 ? 10.117 -19.664 -29.099 1.00 145.90 174 PHE C CA 1
ATOM 2372 C C . PHE C 1 35 ? 11.040 -19.367 -30.270 1.00 142.86 174 PHE C C 1
ATOM 2373 O O . PHE C 1 35 ? 10.991 -20.041 -31.304 1.00 140.80 174 PHE C O 1
ATOM 2381 N N . PRO C 1 36 ? 11.883 -18.336 -30.156 1.00 148.26 175 PRO C N 1
ATOM 2382 C CA . PRO C 1 36 ? 12.800 -18.031 -31.266 1.00 139.52 175 PRO C CA 1
ATOM 2383 C C . PRO C 1 36 ? 13.675 -19.207 -31.657 1.00 148.63 175 PRO C C 1
ATOM 2384 O O . PRO C 1 36 ? 13.954 -19.402 -32.847 1.00 135.14 175 PRO C O 1
ATOM 2388 N N . ASN C 1 37 ? 14.121 -20.000 -30.682 1.00 141.86 176 ASN C N 1
ATOM 2389 C CA . ASN C 1 37 ? 14.990 -21.137 -30.965 1.00 141.65 176 ASN C CA 1
ATOM 2390 C C . ASN C 1 37 ? 14.240 -22.315 -31.576 1.00 128.53 176 ASN C C 1
ATOM 2391 O O . ASN C 1 37 ? 14.882 -23.289 -31.985 1.00 124.90 176 ASN C O 1
ATOM 2396 N N . GLY C 1 38 ? 12.908 -22.249 -31.654 1.00 132.03 177 GLY C N 1
ATOM 2397 C CA . GLY C 1 38 ? 12.104 -23.290 -32.257 1.00 136.22 177 GLY C CA 1
ATOM 2398 C C . GLY C 1 38 ? 11.402 -24.216 -31.284 1.00 150.73 177 GLY C C 1
ATOM 2399 O O . GLY C 1 38 ? 10.526 -24.980 -31.710 1.00 135.96 177 GLY C O 1
ATOM 2400 N N . LYS C 1 39 ? 11.757 -24.180 -30.003 1.00 133.84 178 LYS C N 1
ATOM 2401 C CA . LYS C 1 39 ? 11.097 -25.031 -29.023 1.00 136.11 178 LYS C CA 1
ATOM 2402 C C . LYS C 1 39 ? 9.615 -24.693 -28.902 1.00 134.78 178 LYS C C 1
ATOM 2403 O O . LYS C 1 39 ? 9.235 -23.524 -28.779 1.00 128.95 178 LYS C O 1
ATOM 2409 N N . HIS C 1 40 ? 8.781 -25.729 -28.914 1.00 135.96 179 HIS C N 1
ATOM 2410 C CA . HIS C 1 40 ? 7.337 -25.591 -28.795 1.00 130.72 179 HIS C CA 1
ATOM 2411 C C . HIS C 1 40 ? 6.898 -26.108 -27.436 1.00 131.99 179 HIS C C 1
ATOM 2412 O O . HIS C 1 40 ? 7.246 -27.230 -27.052 1.00 120.83 179 HIS C O 1
ATOM 2419 N N . LEU C 1 41 ? 6.119 -25.299 -26.725 1.00 141.94 180 LEU C N 1
ATOM 2420 C CA . LEU C 1 41 ? 5.720 -25.595 -25.355 1.00 144.77 180 LEU C CA 1
ATOM 2421 C C . LEU C 1 41 ? 4.222 -25.390 -25.204 1.00 140.44 180 LEU C C 1
ATOM 2422 O O . LEU C 1 41 ? 3.684 -24.370 -25.644 1.00 135.06 180 LEU C O 1
ATOM 2427 N N . LYS C 1 42 ? 3.557 -26.359 -24.580 1.00 153.73 181 LYS C N 1
ATOM 2428 C CA . LYS C 1 42 ? 2.140 -26.243 -24.273 1.00 147.04 181 LYS C CA 1
ATOM 2429 C C . LYS C 1 42 ? 1.991 -25.710 -22.857 1.00 143.41 181 LYS C C 1
ATOM 2430 O O . LYS C 1 42 ? 2.585 -26.250 -21.917 1.00 140.45 181 LYS C O 1
ATOM 2436 N N . ILE C 1 43 ? 1.197 -24.656 -22.708 1.00 152.38 182 ILE C N 1
ATOM 2437 C CA . ILE C 1 43 ? 1.008 -23.994 -21.427 1.00 142.22 182 ILE C CA 1
ATOM 2438 C C . ILE C 1 43 ? -0.478 -23.779 -21.206 1.00 141.86 182 ILE C C 1
ATOM 2439 O O . ILE C 1 43 ? -1.202 -23.381 -22.126 1.00 136.29 182 ILE C O 1
ATOM 2444 N N . LYS C 1 44 ? -0.935 -24.086 -19.993 1.00 161.30 183 LYS C N 1
ATOM 2445 C CA . LYS C 1 44 ? -2.298 -23.776 -19.581 1.00 123.42 183 LYS C CA 1
ATOM 2446 C C . LYS C 1 44 ? -2.341 -22.341 -19.071 1.00 124.83 183 LYS C C 1
ATOM 2447 O O . LYS C 1 44 ? -1.550 -21.962 -18.201 1.00 111.41 183 LYS C O 1
ATOM 2453 N N . LEU C 1 45 ? -3.215 -21.529 -19.654 1.00 121.21 184 LEU C N 1
ATOM 2454 C CA . LEU C 1 45 ? -3.333 -20.140 -19.241 1.00 124.64 184 LEU C CA 1
ATOM 2455 C C . LEU C 1 45 ? -3.975 -20.042 -17.854 1.00 127.10 184 LEU C C 1
ATOM 2456 O O . LEU C 1 45 ? -4.842 -20.846 -17.502 1.00 130.84 184 LEU C O 1
ATOM 2461 N N . PRO C 1 46 ? -3.557 -19.070 -17.041 1.00 123.80 185 PRO C N 1
ATOM 2462 C CA . PRO C 1 46 ? -4.246 -18.832 -15.766 1.00 120.12 185 PRO C CA 1
ATOM 2463 C C . PRO C 1 46 ? -5.694 -18.417 -15.982 1.00 121.04 185 PRO C C 1
ATOM 2464 O O . PRO C 1 46 ? -6.102 -18.017 -17.075 1.00 131.57 185 PRO C O 1
ATOM 2468 N N . LYS C 1 47 ? -6.479 -18.509 -14.904 1.00 116.83 186 LYS C N 1
ATOM 2469 C CA . LYS C 1 47 ? -7.871 -18.082 -14.988 1.00 123.60 186 LYS C CA 1
ATOM 2470 C C . LYS C 1 47 ? -7.966 -16.624 -15.415 1.00 116.16 186 LYS C C 1
ATOM 2471 O O . LYS C 1 47 ? -8.795 -16.272 -16.262 1.00 124.43 186 LYS C O 1
ATOM 2477 N N . PHE C 1 48 ? -7.125 -15.763 -14.845 1.00 113.35 187 PHE C N 1
ATOM 2478 C CA . PHE C 1 48 ? -7.094 -14.352 -15.203 1.00 111.88 187 PHE C CA 1
ATOM 2479 C C . PHE C 1 48 ? -5.863 -14.082 -16.064 1.00 122.86 187 PHE C C 1
ATOM 2480 O O . PHE C 1 48 ? -4.727 -14.178 -15.585 1.00 120.48 187 PHE C O 1
ATOM 2488 N N . VAL C 1 49 ? -6.091 -13.748 -17.335 1.00 126.93 188 VAL C N 1
ATOM 2489 C CA . VAL C 1 49 ? -5.031 -13.410 -18.277 1.00 120.32 188 VAL C CA 1
ATOM 2490 C C . VAL C 1 49 ? -5.311 -12.019 -18.819 1.00 114.43 188 VAL C C 1
ATOM 2491 O O . VAL C 1 49 ? -6.455 -11.698 -19.159 1.00 110.33 188 VAL C O 1
ATOM 2495 N N . GLU C 1 50 ? -4.273 -11.191 -18.879 1.00 119.62 189 GLU C N 1
ATOM 2496 C CA . GLU C 1 50 ? -4.380 -9.828 -19.375 1.00 111.37 189 GLU C CA 1
ATOM 2497 C C . GLU C 1 50 ? -3.479 -9.633 -20.585 1.00 113.55 189 GLU C C 1
ATOM 2498 O O . GLU C 1 50 ? -2.436 -10.282 -20.712 1.00 105.16 189 GLU C O 1
ATOM 2504 N N . ASP C 1 51 ? -3.895 -8.734 -21.475 1.00 114.06 190 ASP C N 1
ATOM 2505 C CA . ASP C 1 51 ? -3.073 -8.387 -22.627 1.00 110.80 190 ASP C CA 1
ATOM 2506 C C . ASP C 1 51 ? -1.764 -7.765 -22.153 1.00 110.10 190 ASP C C 1
ATOM 2507 O O . ASP C 1 51 ? -1.756 -6.887 -21.280 1.00 112.97 190 ASP C O 1
ATOM 2512 N N . GLY C 1 52 ? -0.655 -8.245 -22.713 1.00 105.96 191 GLY C N 1
ATOM 2513 C CA . GLY C 1 52 ? 0.666 -7.830 -22.293 1.00 102.22 191 GLY C CA 1
ATOM 2514 C C . GLY C 1 52 ? 1.177 -8.526 -21.054 1.00 109.66 191 GLY C C 1
ATOM 2515 O O . GLY C 1 52 ? 2.338 -8.313 -20.676 1.00 116.22 191 GLY C O 1
ATOM 2516 N N . GLN C 1 53 ? 0.356 -9.357 -20.419 1.00 113.91 192 GLN C N 1
ATOM 2517 C CA . GLN C 1 53 ? 0.764 -10.059 -19.213 1.00 103.79 192 GLN C CA 1
ATOM 2518 C C . GLN C 1 53 ? 1.845 -11.077 -19.534 1.00 106.96 192 GLN C C 1
ATOM 2519 O O . GLN C 1 53 ? 1.836 -11.696 -20.601 1.00 131.09 192 GLN C O 1
ATOM 2525 N N . THR C 1 54 ? 2.794 -11.242 -18.617 1.00 92.89 193 THR C N 1
ATOM 2526 C CA . THR C 1 54 ? 3.876 -12.202 -18.789 1.00 107.64 193 THR C CA 1
ATOM 2527 C C . THR C 1 54 ? 3.847 -13.206 -17.644 1.00 128.05 193 THR C C 1
ATOM 2528 O O . THR C 1 54 ? 3.647 -12.834 -16.483 1.00 145.42 193 THR C O 1
ATOM 2532 N N . ILE C 1 55 ? 4.023 -14.480 -17.986 1.00 119.75 194 ILE C N 1
ATOM 2533 C CA . ILE C 1 55 ? 4.051 -15.572 -17.021 1.00 122.45 194 ILE C CA 1
ATOM 2534 C C . ILE C 1 55 ? 5.429 -16.221 -17.068 1.00 129.64 194 ILE C C 1
ATOM 2535 O O . ILE C 1 55 ? 5.917 -16.573 -18.150 1.00 127.24 194 ILE C O 1
ATOM 2540 N N . ARG C 1 56 ? 6.058 -16.375 -15.903 1.00 135.29 195 ARG C N 1
ATOM 2541 C CA . ARG C 1 56 ? 7.345 -17.052 -15.829 1.00 138.33 195 ARG C CA 1
ATOM 2542 C C . ARG C 1 56 ? 7.121 -18.522 -15.489 1.00 136.31 195 ARG C C 1
ATOM 2543 O O . ARG C 1 56 ? 6.587 -18.853 -14.426 1.00 113.66 195 ARG C O 1
ATOM 2551 N N . LEU C 1 57 ? 7.539 -19.392 -16.396 1.00 163.86 196 LEU C N 1
ATOM 2552 C CA . LEU C 1 57 ? 7.491 -20.832 -16.208 1.00 150.03 196 LEU C CA 1
ATOM 2553 C C . LEU C 1 57 ? 8.902 -21.277 -15.865 1.00 165.34 196 LEU C C 1
ATOM 2554 O O . LEU C 1 57 ? 9.808 -21.163 -16.697 1.00 146.03 196 LEU C O 1
ATOM 2559 N N . LYS C 1 58 ? 9.087 -21.788 -14.656 1.00 179.38 197 LYS C N 1
ATOM 2560 C CA . LYS C 1 58 ? 10.434 -22.070 -14.181 1.00 142.83 197 LYS C CA 1
ATOM 2561 C C . LYS C 1 58 ? 10.994 -23.255 -14.950 1.00 184.42 197 LYS C C 1
ATOM 2562 O O . LYS C 1 58 ? 10.321 -24.274 -15.130 1.00 154.36 197 LYS C O 1
ATOM 2568 N N . GLY C 1 59 ? 12.238 -23.117 -15.392 1.00 172.10 198 GLY C N 1
ATOM 2569 C CA . GLY C 1 59 ? 12.816 -24.068 -16.313 1.00 175.27 198 GLY C CA 1
ATOM 2570 C C . GLY C 1 59 ? 12.431 -23.661 -17.725 1.00 180.93 198 GLY C C 1
ATOM 2571 O O . GLY C 1 59 ? 12.026 -22.522 -17.979 1.00 177.87 198 GLY C O 1
ATOM 2572 N N . GLN C 1 60 ? 12.557 -24.600 -18.653 1.00 201.93 199 GLN C N 1
ATOM 2573 C CA . GLN C 1 60 ? 12.207 -24.335 -20.048 1.00 190.49 199 GLN C CA 1
ATOM 2574 C C . GLN C 1 60 ? 12.878 -23.084 -20.614 1.00 144.27 199 GLN C C 1
ATOM 2575 O O . GLN C 1 60 ? 13.980 -22.716 -20.215 1.00 150.48 199 GLN C O 1
ATOM 2581 N N . PRO C 1 69 ? 20.205 -22.558 -14.611 1.00 190.18 208 PRO C N 1
ATOM 2582 C CA . PRO C 1 69 ? 18.884 -23.126 -14.903 1.00 161.10 208 PRO C CA 1
ATOM 2583 C C . PRO C 1 69 ? 18.143 -22.362 -15.992 1.00 153.48 208 PRO C C 1
ATOM 2584 O O . PRO C 1 69 ? 17.969 -22.890 -17.086 1.00 166.90 208 PRO C O 1
ATOM 2588 N N . GLY C 1 70 ? 17.716 -21.145 -15.701 1.00 198.50 209 GLY C N 1
ATOM 2589 C CA . GLY C 1 70 ? 16.985 -20.364 -16.687 1.00 158.79 209 GLY C CA 1
ATOM 2590 C C . GLY C 1 70 ? 15.497 -20.644 -16.653 1.00 161.52 209 GLY C C 1
ATOM 2591 O O . GLY C 1 70 ? 15.043 -21.739 -16.322 1.00 170.00 209 GLY C O 1
ATOM 2592 N N . ASP C 1 71 ? 14.720 -19.625 -17.016 1.00 173.48 210 ASP C N 1
ATOM 2593 C CA . ASP C 1 71 ? 13.267 -19.706 -17.016 1.00 171.55 210 ASP C CA 1
ATOM 2594 C C . ASP C 1 71 ? 12.732 -19.211 -18.355 1.00 161.86 210 ASP C C 1
ATOM 2595 O O . ASP C 1 71 ? 13.376 -18.425 -19.055 1.00 166.88 210 ASP C O 1
ATOM 2600 N N . ALA C 1 72 ? 11.536 -19.681 -18.700 1.00 166.58 211 ALA C N 1
ATOM 2601 C CA . ALA C 1 72 ? 10.858 -19.295 -19.932 1.00 154.02 211 ALA C CA 1
ATOM 2602 C C . ALA C 1 72 ? 9.806 -18.240 -19.613 1.00 147.36 211 ALA C C 1
ATOM 2603 O O . ALA C 1 72 ? 8.883 -18.495 -18.832 1.00 137.93 211 ALA C O 1
ATOM 2605 N N . LEU C 1 73 ? 9.945 -17.064 -20.223 1.00 150.45 212 LEU C N 1
ATOM 2606 C CA . LEU C 1 73 ? 8.999 -15.968 -20.049 1.00 143.77 212 LEU C CA 1
ATOM 2607 C C . LEU C 1 73 ? 8.135 -15.877 -21.300 1.00 137.81 212 LEU C C 1
ATOM 2608 O O . LEU C 1 73 ? 8.655 -15.681 -22.404 1.00 148.40 212 LEU C O 1
ATOM 2613 N N . VAL C 1 74 ? 6.824 -16.020 -21.130 1.00 141.69 213 VAL C N 1
ATOM 2614 C CA . VAL C 1 74 ? 5.878 -16.000 -22.238 1.00 146.98 213 VAL C CA 1
ATOM 2615 C C . VAL C 1 74 ? 4.948 -14.815 -22.041 1.00 133.34 213 VAL C C 1
ATOM 2616 O O . VAL C 1 74 ? 4.327 -14.674 -20.982 1.00 134.44 213 VAL C O 1
ATOM 2620 N N . THR C 1 75 ? 4.864 -13.965 -23.052 1.00 130.22 214 THR C N 1
ATOM 2621 C CA . THR C 1 75 ? 3.995 -12.800 -23.021 1.00 115.61 214 THR C CA 1
ATOM 2622 C C . THR C 1 75 ? 2.737 -13.122 -23.812 1.00 116.65 214 THR C C 1
ATOM 2623 O O . THR C 1 75 ? 2.807 -13.710 -24.895 1.00 136.74 214 THR C O 1
ATOM 2627 N N . ILE C 1 76 ? 1.590 -12.758 -23.256 1.00 106.10 215 ILE C N 1
ATOM 2628 C CA . ILE C 1 76 ? 0.299 -13.090 -23.839 1.00 112.58 215 ILE C CA 1
ATOM 2629 C C . ILE C 1 76 ? -0.300 -11.813 -24.397 1.00 103.29 215 ILE C C 1
ATOM 2630 O O . ILE C 1 76 ? -0.498 -10.842 -23.662 1.00 117.87 215 ILE C O 1
ATOM 2635 N N . ARG C 1 77 ? -0.587 -11.817 -25.692 1.00 114.02 216 ARG C N 1
ATOM 2636 C CA . ARG C 1 77 ? -1.239 -10.706 -26.365 1.00 119.63 216 ARG C CA 1
ATOM 2637 C C . ARG C 1 77 ? -2.534 -11.214 -26.976 1.00 120.65 216 ARG C C 1
ATOM 2638 O O . ARG C 1 77 ? -2.588 -12.334 -27.500 1.00 120.18 216 ARG C O 1
ATOM 2646 N N . PHE C 1 78 ? -3.575 -10.397 -26.901 1.00 124.05 217 PHE C N 1
ATOM 2647 C CA . PHE C 1 78 ? -4.872 -10.767 -27.442 1.00 132.62 217 PHE C CA 1
ATOM 2648 C C . PHE C 1 78 ? -4.944 -10.382 -28.913 1.00 133.23 217 PHE C C 1
ATOM 2649 O O . PHE C 1 78 ? -4.689 -9.229 -29.274 1.00 156.52 217 PHE C O 1
ATOM 2657 N N . LYS C 1 79 ? -5.288 -11.346 -29.751 1.00 133.51 218 LYS C N 1
ATOM 2658 C CA . LYS C 1 79 ? -5.439 -11.072 -31.173 1.00 159.51 218 LYS C CA 1
ATOM 2659 C C . LYS C 1 79 ? -6.637 -10.160 -31.403 1.00 153.45 218 LYS C C 1
ATOM 2660 O O . LYS C 1 79 ? -7.719 -10.417 -30.862 1.00 137.32 218 LYS C O 1
ATOM 2666 N N . PRO C 1 80 ? -6.496 -9.104 -32.201 1.00 153.70 219 PRO C N 1
ATOM 2667 C CA . PRO C 1 80 ? -7.661 -8.268 -32.503 1.00 163.74 219 PRO C CA 1
ATOM 2668 C C . PRO C 1 80 ? -8.731 -9.091 -33.201 1.00 172.89 219 PRO C C 1
ATOM 2669 O O . PRO C 1 80 ? -8.434 -9.943 -34.041 1.00 178.10 219 PRO C O 1
ATOM 2671 N N . HIS C 1 81 ? -9.986 -8.847 -32.834 1.00 157.92 220 HIS C N 1
ATOM 2672 C CA . HIS C 1 81 ? -11.119 -9.543 -33.430 1.00 156.52 220 HIS C CA 1
ATOM 2673 C C . HIS C 1 81 ? -12.191 -8.525 -33.779 1.00 155.56 220 HIS C C 1
ATOM 2674 O O . HIS C 1 81 ? -12.739 -7.869 -32.886 1.00 143.50 220 HIS C O 1
ATOM 2681 N N . SER C 1 82 ? -12.490 -8.395 -35.071 1.00 151.16 221 SER C N 1
ATOM 2682 C CA . SER C 1 82 ? -13.456 -7.392 -35.500 1.00 149.75 221 SER C CA 1
ATOM 2683 C C . SER C 1 82 ? -14.813 -7.605 -34.841 1.00 152.13 221 SER C C 1
ATOM 2684 O O . SER C 1 82 ? -15.468 -6.640 -34.429 1.00 155.43 221 SER C O 1
ATOM 2687 N N . ARG C 1 83 ? -15.257 -8.859 -34.734 1.00 147.80 222 ARG C N 1
ATOM 2688 C CA . ARG C 1 83 ? -16.597 -9.104 -34.212 1.00 143.53 222 ARG C CA 1
ATOM 2689 C C . ARG C 1 83 ? -16.710 -8.737 -32.736 1.00 132.41 222 ARG C C 1
ATOM 2690 O O . ARG C 1 83 ? -17.780 -8.305 -32.290 1.00 129.05 222 ARG C O 1
ATOM 2698 N N . PHE C 1 84 ? -15.640 -8.929 -31.964 1.00 146.08 223 PHE C N 1
ATOM 2699 C CA . PHE C 1 84 ? -15.636 -8.657 -30.532 1.00 138.70 223 PHE C CA 1
ATOM 2700 C C . PHE C 1 84 ? -14.791 -7.424 -30.245 1.00 129.44 223 PHE C C 1
ATOM 2701 O O . PHE C 1 84 ? -13.633 -7.348 -30.669 1.00 130.81 223 PHE C O 1
ATOM 2709 N N . ARG C 1 85 ? -15.359 -6.478 -29.503 1.00 113.01 224 ARG C N 1
ATOM 2710 C CA . ARG C 1 85 ? -14.638 -5.302 -29.033 1.00 121.35 224 ARG C CA 1
ATOM 2711 C C . ARG C 1 85 ? -14.450 -5.427 -27.528 1.00 114.58 224 ARG C C 1
ATOM 2712 O O . ARG C 1 85 ? -15.406 -5.706 -26.796 1.00 115.73 224 ARG C O 1
ATOM 2720 N N . LEU C 1 86 ? -13.220 -5.224 -27.074 1.00 123.89 225 LEU C N 1
ATOM 2721 C CA . LEU C 1 86 ? -12.867 -5.420 -25.673 1.00 130.18 225 LEU C CA 1
ATOM 2722 C C . LEU C 1 86 ? -12.964 -4.084 -24.948 1.00 123.97 225 LEU C C 1
ATOM 2723 O O . LEU C 1 86 ? -12.344 -3.099 -25.357 1.00 121.23 225 LEU C O 1
ATOM 2728 N N . GLU C 1 87 ? -13.739 -4.063 -23.865 1.00 117.93 226 GLU C N 1
ATOM 2729 C CA . GLU C 1 87 ? -13.888 -2.890 -23.003 1.00 119.75 226 GLU C CA 1
ATOM 2730 C C . GLU C 1 87 ? -13.582 -3.318 -21.570 1.00 120.75 226 GLU C C 1
ATOM 2731 O O . GLU C 1 87 ? -14.454 -3.860 -20.882 1.00 116.57 226 GLU C O 1
ATOM 2737 N N . GLY C 1 88 ? -12.361 -3.053 -21.107 1.00 125.22 227 GLY C N 1
ATOM 2738 C CA . GLY C 1 88 ? -11.955 -3.571 -19.808 1.00 115.46 227 GLY C CA 1
ATOM 2739 C C . GLY C 1 88 ? -11.936 -5.087 -19.844 1.00 107.68 227 GLY C C 1
ATOM 2740 O O . GLY C 1 88 ? -11.149 -5.704 -20.572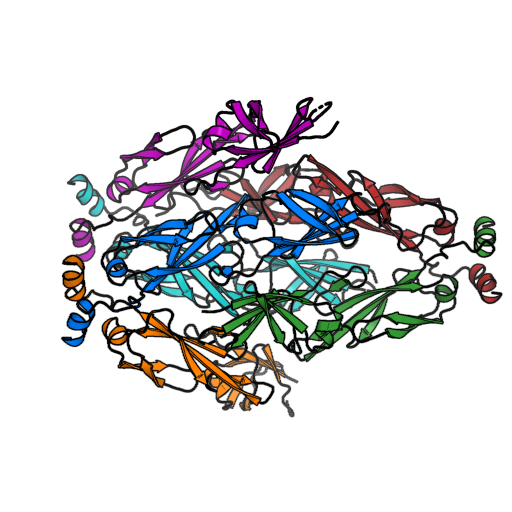 1.00 109.43 227 GLY C O 1
ATOM 2741 N N . ARG C 1 89 ? -12.748 -5.707 -18.989 1.00 101.27 228 ARG C N 1
ATOM 2742 C CA . ARG C 1 89 ? -12.975 -7.144 -19.034 1.00 101.33 228 ARG C CA 1
ATOM 2743 C C . ARG C 1 89 ? -14.334 -7.494 -19.628 1.00 102.35 228 ARG C C 1
ATOM 2744 O O . ARG C 1 89 ? -14.631 -8.677 -19.806 1.00 106.32 228 ARG C O 1
ATOM 2752 N N . ASP C 1 90 ? -15.154 -6.495 -19.955 1.00 113.56 229 ASP C N 1
ATOM 2753 C CA . ASP C 1 90 ? -16.403 -6.725 -20.665 1.00 111.30 229 ASP C CA 1
ATOM 2754 C C . ASP C 1 90 ? -16.129 -6.884 -22.158 1.00 122.81 229 ASP C C 1
ATOM 2755 O O . ASP C 1 90 ? -15.108 -6.432 -22.682 1.00 125.38 229 ASP C O 1
ATOM 2760 N N . VAL C 1 91 ? -17.042 -7.565 -22.840 1.00 129.33 230 VAL C N 1
ATOM 2761 C CA . VAL C 1 91 ? -16.916 -7.837 -24.267 1.00 127.58 230 VAL C CA 1
ATOM 2762 C C . VAL C 1 91 ? -18.201 -7.408 -24.955 1.00 110.24 230 VAL C C 1
ATOM 2763 O O . VAL C 1 91 ? -19.296 -7.645 -24.440 1.00 100.30 230 VAL C O 1
ATOM 2767 N N . HIS C 1 92 ? -18.069 -6.791 -26.122 1.00 111.91 231 HIS C N 1
ATOM 2768 C CA . HIS C 1 92 ? -19.209 -6.323 -26.898 1.00 119.80 231 HIS C CA 1
ATOM 2769 C C . HIS C 1 92 ? -19.209 -6.988 -28.268 1.00 120.79 231 HIS C C 1
ATOM 2770 O O . HIS C 1 92 ? -18.161 -7.103 -28.910 1.00 122.61 231 HIS C O 1
ATOM 2777 N N . VAL C 1 93 ? -20.384 -7.435 -28.709 1.00 121.14 232 VAL C N 1
ATOM 2778 C CA . VAL C 1 93 ? -20.530 -8.093 -30.003 1.00 124.46 232 VAL C CA 1
ATOM 2779 C C . VAL C 1 93 ? -21.832 -7.637 -30.643 1.00 123.52 232 VAL C C 1
ATOM 2780 O O . VAL C 1 93 ? -22.869 -7.555 -29.978 1.00 120.45 232 VAL C O 1
ATOM 2784 N N . ASP C 1 94 ? -21.781 -7.358 -31.940 1.00 139.31 233 ASP C N 1
ATOM 2785 C CA . ASP C 1 94 ? -22.974 -6.959 -32.672 1.00 116.50 233 ASP C CA 1
ATOM 2786 C C . ASP C 1 94 ? -23.794 -8.183 -33.052 1.00 106.38 233 ASP C C 1
ATOM 2787 O O . ASP C 1 94 ? -23.252 -9.250 -33.378 1.00 98.19 233 ASP C O 1
ATOM 2792 N N . LEU C 1 95 ? -25.111 -8.019 -32.995 1.00 99.66 234 LEU C N 1
ATOM 2793 C CA . LEU C 1 95 ? -26.065 -9.083 -33.300 1.00 98.09 234 LEU C CA 1
ATOM 2794 C C . LEU C 1 95 ? -26.942 -8.638 -34.456 1.00 115.83 234 LEU C C 1
ATOM 2795 O O . LEU C 1 95 ? -27.885 -7.853 -34.257 1.00 109.66 234 LEU C O 1
ATOM 2800 N N . PRO C 1 96 ? -26.679 -9.105 -35.670 1.00 123.59 235 PRO C N 1
ATOM 2801 C CA . PRO C 1 96 ? -27.591 -8.815 -36.781 1.00 98.72 235 PRO C CA 1
ATOM 2802 C C . PRO C 1 96 ? -28.991 -9.307 -36.473 1.00 101.11 235 PRO C C 1
ATOM 2803 O O . PRO C 1 96 ? -29.183 -10.394 -35.927 1.00 103.38 235 PRO C O 1
ATOM 2807 N N . VAL C 1 97 ? -29.979 -8.507 -36.842 1.00 103.50 236 VAL C N 1
ATOM 2808 C CA . VAL C 1 97 ? -31.363 -8.818 -36.526 1.00 106.46 236 VAL C CA 1
ATOM 2809 C C . VAL C 1 97 ? -32.219 -8.348 -37.692 1.00 112.51 236 VAL C C 1
ATOM 2810 O O . VAL C 1 97 ? -32.064 -7.216 -38.159 1.00 109.43 236 VAL C O 1
ATOM 2814 N N . SER C 1 98 ? -33.106 -9.211 -38.174 1.00 117.25 237 SER C N 1
ATOM 2815 C CA . SER C 1 98 ? -33.981 -8.800 -39.259 1.00 120.89 237 SER C CA 1
ATOM 2816 C C . SER C 1 98 ? -34.953 -7.729 -38.773 1.00 122.63 237 SER C C 1
ATOM 2817 O O . SER C 1 98 ? -35.264 -7.626 -37.585 1.00 136.80 237 SER C O 1
ATOM 2820 N N . ILE C 1 99 ? -35.435 -6.922 -39.716 1.00 136.80 238 ILE C N 1
ATOM 2821 C CA . ILE C 1 99 ? -36.408 -5.893 -39.365 1.00 140.67 238 ILE C CA 1
ATOM 2822 C C . ILE C 1 99 ? -37.623 -6.535 -38.712 1.00 142.45 238 ILE C C 1
ATOM 2823 O O . ILE C 1 99 ? -38.170 -6.014 -37.734 1.00 130.29 238 ILE C O 1
ATOM 2828 N N . ASP C 1 100 ? -38.068 -7.677 -39.243 1.00 142.98 239 ASP C N 1
ATOM 2829 C CA . ASP C 1 100 ? -39.237 -8.335 -38.672 1.00 145.75 239 ASP C CA 1
ATOM 2830 C C . ASP C 1 100 ? -38.985 -8.730 -37.224 1.00 144.00 239 ASP C C 1
ATOM 2831 O O . ASP C 1 100 ? -39.851 -8.541 -36.362 1.00 143.02 239 ASP C O 1
ATOM 2836 N N . ASP C 1 101 ? -37.802 -9.283 -36.939 1.00 139.68 240 ASP C N 1
ATOM 2837 C CA . ASP C 1 101 ? -37.475 -9.683 -35.574 1.00 130.74 240 ASP C CA 1
ATOM 2838 C C . ASP C 1 101 ? -37.332 -8.481 -34.647 1.00 145.78 240 ASP C C 1
ATOM 2839 O O . ASP C 1 101 ? -37.599 -8.592 -33.444 1.00 145.38 240 ASP C O 1
ATOM 2844 N N . ALA C 1 102 ? -36.891 -7.337 -35.173 1.00 166.55 241 ALA C N 1
ATOM 2845 C CA . ALA C 1 102 ? -36.719 -6.162 -34.326 1.00 148.79 241 ALA C CA 1
ATOM 2846 C C . ALA C 1 102 ? -38.063 -5.610 -33.870 1.00 140.90 241 ALA C C 1
ATOM 2847 O O . ALA C 1 102 ? -38.224 -5.241 -32.702 1.00 159.00 241 ALA C O 1
ATOM 2849 N N . VAL C 1 103 ? -39.031 -5.521 -34.783 1.00 137.95 242 VAL C N 1
ATOM 2850 C CA . VAL C 1 103 ? -40.329 -4.959 -34.430 1.00 147.65 242 VAL C CA 1
ATOM 2851 C C . VAL C 1 103 ? -41.122 -5.933 -33.566 1.00 166.46 242 VAL C C 1
ATOM 2852 O O . VAL C 1 103 ? -41.677 -5.556 -32.524 1.00 180.55 242 VAL C O 1
ATOM 2856 N N . LEU C 1 104 ? -41.204 -7.195 -33.991 1.00 138.88 243 LEU C N 1
ATOM 2857 C CA . LEU C 1 104 ? -42.051 -8.165 -33.313 1.00 144.49 243 LEU C CA 1
ATOM 2858 C C . LEU C 1 104 ? -41.352 -8.900 -32.179 1.00 138.56 243 LEU C C 1
ATOM 2859 O O . LEU C 1 104 ? -42.026 -9.580 -31.400 1.00 151.16 243 LEU C O 1
ATOM 2864 N N . GLY C 1 105 ? -40.033 -8.787 -32.067 1.00 149.16 244 GLY C N 1
ATOM 2865 C CA . GLY C 1 105 ? -39.314 -9.560 -31.079 1.00 154.72 244 GLY C CA 1
ATOM 2866 C C . GLY C 1 105 ? -39.191 -11.012 -31.479 1.00 173.05 244 GLY C C 1
ATOM 2867 O O . GLY C 1 105 ? -40.016 -11.529 -32.241 1.00 158.45 244 GLY C O 1
ATOM 2868 N N . GLY C 1 106 ? -38.157 -11.679 -30.988 1.00 154.24 245 GLY C N 1
ATOM 2869 C CA . GLY C 1 106 ? -37.956 -13.074 -31.320 1.00 239.26 245 GLY C CA 1
ATOM 2870 C C . GLY C 1 106 ? -36.695 -13.588 -30.668 1.00 211.18 245 GLY C C 1
ATOM 2871 O O . GLY C 1 106 ? -35.899 -12.830 -30.110 1.00 176.08 245 GLY C O 1
ATOM 2872 N N . LYS C 1 107 ? -36.518 -14.898 -30.766 1.00 171.97 246 LYS C N 1
ATOM 2873 C CA . LYS C 1 107 ? -35.362 -15.585 -30.205 1.00 169.88 246 LYS C CA 1
ATOM 2874 C C . LYS C 1 107 ? -34.332 -15.711 -31.319 1.00 171.91 246 LYS C C 1
ATOM 2875 O O . LYS C 1 107 ? -34.634 -16.248 -32.391 1.00 179.47 246 LYS C O 1
ATOM 2881 N N . GLN C 1 108 ? -33.128 -15.201 -31.073 1.00 159.02 247 GLN C N 1
ATOM 2882 C CA . GLN C 1 108 ? -32.075 -15.180 -32.077 1.00 164.19 247 GLN C CA 1
ATOM 2883 C C . GLN C 1 108 ? -30.767 -15.667 -31.473 1.00 146.57 247 GLN C C 1
ATOM 2884 O O . GLN C 1 108 ? -30.442 -15.338 -30.331 1.00 159.37 247 GLN C O 1
ATOM 2890 N N . GLU C 1 109 ? -30.013 -16.438 -32.253 1.00 164.35 248 GLU C N 1
ATOM 2891 C CA . GLU C 1 109 ? -28.767 -17.024 -31.777 1.00 158.13 248 GLU C CA 1
ATOM 2892 C C . GLU C 1 109 ? -27.612 -16.039 -31.885 1.00 126.15 248 GLU C C 1
ATOM 2893 O O . GLU C 1 109 ? -27.503 -15.291 -32.860 1.00 123.98 248 GLU C O 1
ATOM 2899 N N . VAL C 1 110 ? -26.740 -16.052 -30.879 1.00 137.10 249 VAL C N 1
ATOM 2900 C CA . VAL C 1 110 ? -25.592 -15.159 -30.817 1.00 146.26 249 VAL C CA 1
ATOM 2901 C C . VAL C 1 110 ? -24.370 -15.979 -30.439 1.00 148.43 249 VAL C C 1
ATOM 2902 O O . VAL C 1 110 ? -24.381 -16.689 -29.429 1.00 145.98 249 VAL C O 1
ATOM 2906 N N . GLU C 1 111 ? -23.318 -15.875 -31.240 1.00 126.40 250 GLU C N 1
ATOM 2907 C CA . GLU C 1 111 ? -22.056 -16.525 -30.915 1.00 145.91 250 GLU C CA 1
ATOM 2908 C C . GLU C 1 111 ? -21.322 -15.704 -29.862 1.00 135.72 250 GLU C C 1
ATOM 2909 O O . GLU C 1 111 ? -21.300 -14.471 -29.923 1.00 135.18 250 GLU C O 1
ATOM 2915 N N . THR C 1 112 ? -20.744 -16.388 -28.877 1.00 194.07 251 THR C N 1
ATOM 2916 C CA . THR C 1 112 ? -20.040 -15.725 -27.790 1.00 169.24 251 THR C CA 1
ATOM 2917 C C . THR C 1 112 ? -18.708 -16.427 -27.561 1.00 159.94 251 THR C C 1
ATOM 2918 O O . THR C 1 112 ? -18.375 -17.409 -28.228 1.00 165.19 251 THR C O 1
ATOM 2922 N N . LEU C 1 113 ? -17.943 -15.923 -26.593 1.00 149.06 252 LEU C N 1
ATOM 2923 C CA . LEU C 1 113 ? -16.642 -16.512 -26.302 1.00 142.65 252 LEU C CA 1
ATOM 2924 C C . LEU C 1 113 ? -16.782 -17.935 -25.784 1.00 151.54 252 LEU C C 1
ATOM 2925 O O . LEU C 1 113 ? -16.101 -18.851 -26.256 1.00 146.71 252 LEU C O 1
ATOM 2930 N N . ASP C 1 114 ? -17.669 -18.143 -24.807 1.00 147.65 253 ASP C N 1
ATOM 2931 C CA . ASP C 1 114 ? -17.836 -19.480 -24.247 1.00 153.68 253 ASP C CA 1
ATOM 2932 C C . ASP C 1 114 ? -18.525 -20.407 -25.242 1.00 161.09 253 ASP C C 1
ATOM 2933 O O . ASP C 1 114 ? -18.251 -21.611 -25.259 1.00 153.32 253 ASP C O 1
ATOM 2938 N N . GLY C 1 115 ? -19.399 -19.869 -26.081 1.00 152.35 254 GLY C N 1
ATOM 2939 C CA . GLY C 1 115 ? -20.096 -20.677 -27.060 1.00 150.25 254 GLY C CA 1
ATOM 2940 C C . GLY C 1 115 ? -21.245 -19.900 -27.660 1.00 154.44 254 GLY C C 1
ATOM 2941 O O . GLY C 1 115 ? -21.512 -18.751 -27.295 1.00 161.42 254 GLY C O 1
ATOM 2942 N N . ARG C 1 116 ? -21.937 -20.556 -28.583 1.00 137.76 255 ARG C N 1
ATOM 2943 C CA . ARG C 1 116 ? -23.081 -19.954 -29.255 1.00 147.03 255 ARG C CA 1
ATOM 2944 C C . ARG C 1 116 ? -24.349 -20.241 -28.457 1.00 154.20 255 ARG C C 1
ATOM 2945 O O . ARG C 1 116 ? -24.723 -21.403 -28.268 1.00 158.13 255 ARG C O 1
ATOM 2953 N N . ILE C 1 117 ? -25.008 -19.177 -27.995 1.00 155.40 256 ILE C N 1
ATOM 2954 C CA . ILE C 1 117 ? -26.161 -19.266 -27.106 1.00 161.98 256 ILE C CA 1
ATOM 2955 C C . ILE C 1 117 ? -27.274 -18.392 -27.671 1.00 150.93 256 ILE C C 1
ATOM 2956 O O . ILE C 1 117 ? -27.012 -17.315 -28.216 1.00 153.49 256 ILE C O 1
ATOM 2961 N N . SER C 1 118 ? -28.512 -18.865 -27.560 1.00 148.34 257 SER C N 1
ATOM 2962 C CA . SER C 1 118 ? -29.663 -18.104 -28.029 1.00 154.84 257 SER C CA 1
ATOM 2963 C C . SER C 1 118 ? -30.105 -17.066 -27.004 1.00 137.22 257 SER C C 1
ATOM 2964 O O . SER C 1 118 ? -30.033 -17.296 -25.794 1.00 133.56 257 SER C O 1
ATOM 2967 N N . VAL C 1 119 ? -30.572 -15.919 -27.504 1.00 197.01 258 VAL C N 1
ATOM 2968 C CA . VAL C 1 119 ? -30.945 -14.777 -26.679 1.00 193.93 258 VAL C CA 1
ATOM 2969 C C . VAL C 1 119 ? -32.279 -14.210 -27.142 1.00 168.26 258 VAL C C 1
ATOM 2970 O O . VAL C 1 119 ? -32.607 -14.235 -28.332 1.00 181.13 258 VAL C O 1
ATOM 2974 N N . LYS C 1 120 ? -33.043 -13.678 -26.190 1.00 155.36 259 LYS C N 1
ATOM 2975 C CA . LYS C 1 120 ? -34.337 -13.067 -26.476 1.00 162.11 259 LYS C CA 1
ATOM 2976 C C . LYS C 1 120 ? -34.173 -11.616 -26.922 1.00 168.81 259 LYS C C 1
ATOM 2977 O O . LYS C 1 120 ? -33.406 -10.850 -26.329 1.00 154.73 259 LYS C O 1
ATOM 2983 N N . ILE C 1 121 ? -34.897 -11.245 -27.977 1.00 177.69 260 ILE C N 1
ATOM 2984 C CA . ILE C 1 121 ? -34.863 -9.897 -28.538 1.00 166.65 260 ILE C CA 1
ATOM 2985 C C . ILE C 1 121 ? -36.145 -9.175 -28.123 1.00 164.91 260 ILE C C 1
ATOM 2986 O O . ILE C 1 121 ? -37.235 -9.576 -28.563 1.00 165.70 260 ILE C O 1
ATOM 2991 N N . PRO C 1 122 ? -36.071 -8.125 -27.307 1.00 150.41 261 PRO C N 1
ATOM 2992 C CA . PRO C 1 122 ? -37.291 -7.395 -26.945 1.00 162.45 261 PRO C CA 1
ATOM 2993 C C . PRO C 1 122 ? -37.971 -6.800 -28.166 1.00 166.07 261 PRO C C 1
ATOM 2994 O O . PRO C 1 122 ? -37.329 -6.456 -29.161 1.00 178.87 261 PRO C O 1
ATOM 2998 N N . ALA C 1 123 ? -39.293 -6.696 -28.089 1.00 139.66 262 ALA C N 1
ATOM 2999 C CA . ALA C 1 123 ? -40.048 -6.054 -29.153 1.00 132.40 262 ALA C CA 1
ATOM 3000 C C . ALA C 1 123 ? -39.657 -4.583 -29.260 1.00 135.29 262 ALA C C 1
ATOM 3001 O O . ALA C 1 123 ? -39.268 -3.947 -28.277 1.00 140.17 262 ALA C O 1
ATOM 3003 N N . TRP C 1 124 ? -39.750 -4.048 -30.477 1.00 135.01 263 TRP C N 1
ATOM 3004 C CA . TRP C 1 124 ? -39.448 -2.639 -30.741 1.00 130.51 263 TRP C CA 1
ATOM 3005 C C . TRP C 1 124 ? -38.006 -2.306 -30.368 1.00 129.56 263 TRP C C 1
ATOM 3006 O O . TRP C 1 124 ? -37.721 -1.277 -29.749 1.00 127.68 263 TRP C O 1
ATOM 3017 N N . SER C 1 125 ? -37.086 -3.181 -30.758 1.00 128.69 264 SER C N 1
ATOM 3018 C CA . SER C 1 125 ? -35.670 -2.963 -30.516 1.00 124.22 264 SER C CA 1
ATOM 3019 C C . SER C 1 125 ? -35.092 -2.162 -31.673 1.00 118.76 264 SER C C 1
ATOM 3020 O O . SER C 1 125 ? -35.335 -2.482 -32.839 1.00 127.70 264 SER C O 1
ATOM 3023 N N . SER C 1 126 ? -34.352 -1.109 -31.348 1.00 117.29 265 SER C N 1
ATOM 3024 C CA . SER C 1 126 ? -33.675 -0.305 -32.350 1.00 113.66 265 SER C CA 1
ATOM 3025 C C . SER C 1 126 ? -32.197 -0.673 -32.357 1.00 111.46 265 SER C C 1
ATOM 3026 O O . SER C 1 126 ? -31.723 -1.462 -31.537 1.00 124.09 265 SER C O 1
ATOM 3029 N N . SER C 1 127 ? -31.456 -0.085 -33.293 1.00 148.21 266 SER C N 1
ATOM 3030 C CA . SER C 1 127 ? -30.057 -0.458 -33.453 1.00 149.44 266 SER C CA 1
ATOM 3031 C C . SER C 1 127 ? -29.194 -0.017 -32.280 1.00 147.48 266 SER C C 1
ATOM 3032 O O . SER C 1 127 ? -28.130 -0.603 -32.055 1.00 149.00 266 SER C O 1
ATOM 3035 N N . ASP C 1 128 ? -29.628 0.976 -31.515 1.00 131.95 267 ASP C N 1
ATOM 3036 C CA . ASP C 1 128 ? -28.868 1.372 -30.338 1.00 130.72 267 ASP C CA 1
ATOM 3037 C C . ASP C 1 128 ? -29.100 0.453 -29.147 1.00 121.09 267 ASP C C 1
ATOM 3038 O O . ASP C 1 128 ? -28.345 0.532 -28.169 1.00 111.98 267 ASP C O 1
ATOM 3043 N N . ARG C 1 129 ? -30.106 -0.417 -29.201 1.00 114.73 268 ARG C N 1
ATOM 3044 C CA . ARG C 1 129 ? -30.430 -1.226 -28.033 1.00 112.83 268 ARG C CA 1
ATOM 3045 C C . ARG C 1 129 ? -29.312 -2.217 -27.741 1.00 108.03 268 ARG C C 1
ATOM 3046 O O . ARG C 1 129 ? -28.684 -2.757 -28.656 1.00 116.98 268 ARG C O 1
ATOM 3054 N N . VAL C 1 130 ? -29.064 -2.443 -26.454 1.00 108.30 269 VAL C N 1
ATOM 3055 C CA . VAL C 1 130 ? -28.019 -3.344 -25.989 1.00 105.57 269 VAL C CA 1
ATOM 3056 C C . VAL C 1 130 ? -28.578 -4.254 -24.903 1.00 108.85 269 VAL C C 1
ATOM 3057 O O . VAL C 1 130 ? -29.313 -3.803 -24.016 1.00 112.05 269 VAL C O 1
ATOM 3061 N N . LEU C 1 131 ? -28.228 -5.538 -24.977 1.00 105.19 270 LEU C N 1
ATOM 3062 C CA . LEU C 1 131 ? -28.638 -6.538 -23.997 1.00 112.29 270 LEU C CA 1
ATOM 3063 C C . LEU C 1 131 ? -27.411 -6.981 -23.202 1.00 125.30 270 LEU C C 1
ATOM 3064 O O . LEU C 1 131 ? -26.360 -7.269 -23.787 1.00 112.20 270 LEU C O 1
ATOM 3069 N N . ARG C 1 132 ? -27.545 -7.051 -21.879 1.00 128.59 271 ARG C N 1
ATOM 3070 C CA . ARG C 1 132 ? -26.425 -7.361 -20.996 1.00 115.21 271 ARG C CA 1
ATOM 3071 C C . ARG C 1 132 ? -26.548 -8.799 -20.508 1.00 121.39 271 ARG C C 1
ATOM 3072 O O . ARG C 1 132 ? -27.570 -9.177 -19.923 1.00 135.90 271 ARG C O 1
ATOM 3080 N N . LEU C 1 133 ? -25.499 -9.589 -20.742 1.00 116.81 272 LEU C N 1
ATOM 3081 C CA . LEU C 1 133 ? -25.407 -10.970 -20.281 1.00 121.79 272 LEU C CA 1
ATOM 3082 C C . LEU C 1 133 ? -24.275 -11.106 -19.272 1.00 127.34 272 LEU C C 1
ATOM 3083 O O . LEU C 1 133 ? -23.124 -10.776 -19.577 1.00 134.91 272 LEU C O 1
ATOM 3088 N N . LYS C 1 134 ? -24.605 -11.573 -18.073 1.00 133.12 273 LYS C N 1
ATOM 3089 C CA . LYS C 1 134 ? -23.637 -11.614 -16.992 1.00 141.25 273 LYS C CA 1
ATOM 3090 C C . LYS C 1 134 ? -22.711 -12.813 -17.136 1.00 127.45 273 LYS C C 1
ATOM 3091 O O . LYS C 1 134 ? -23.125 -13.895 -17.564 1.00 107.48 273 LYS C O 1
ATOM 3097 N N . GLU C 1 135 ? -21.452 -12.615 -16.759 1.00 132.40 274 GLU C N 1
ATOM 3098 C CA . GLU C 1 135 ? -20.452 -13.672 -16.700 1.00 134.00 274 GLU C CA 1
ATOM 3099 C C . GLU C 1 135 ? -20.115 -14.253 -18.064 1.00 131.41 274 GLU C C 1
ATOM 3100 O O . GLU C 1 135 ? -19.533 -15.340 -18.149 1.00 130.43 274 GLU C O 1
ATOM 3106 N N . LYS C 1 136 ? -20.452 -13.549 -19.140 1.00 154.66 275 LYS C N 1
ATOM 3107 C CA . LYS C 1 136 ? -20.095 -13.967 -20.484 1.00 130.75 275 LYS C CA 1
ATOM 3108 C C . LYS C 1 136 ? -18.845 -13.265 -20.993 1.00 116.92 275 LYS C C 1
ATOM 3109 O O . LYS C 1 136 ? -18.421 -13.523 -22.121 1.00 128.80 275 LYS C O 1
ATOM 3115 N N . GLY C 1 137 ? -18.238 -12.414 -20.186 1.00 124.66 276 GLY C N 1
ATOM 3116 C CA . GLY C 1 137 ? -17.047 -11.680 -20.557 1.00 120.97 276 GLY C CA 1
ATOM 3117 C C . GLY C 1 137 ? -15.782 -12.400 -20.167 1.00 115.04 276 GLY C C 1
ATOM 3118 O O . GLY C 1 137 ? -15.743 -13.629 -20.085 1.00 125.47 276 GLY C O 1
ATOM 3119 N N . LEU C 1 138 ? -14.720 -11.635 -19.980 1.00 108.25 277 LEU C N 1
ATOM 3120 C CA . LEU C 1 138 ? -13.452 -12.215 -19.570 1.00 120.49 277 LEU C CA 1
ATOM 3121 C C . LEU C 1 138 ? -13.396 -12.383 -18.053 1.00 129.00 277 LEU C C 1
ATOM 3122 O O . LEU C 1 138 ? -14.037 -11.634 -17.310 1.00 121.87 277 LEU C O 1
ATOM 3127 N N . PRO C 1 139 ? -12.604 -13.337 -17.568 1.00 127.00 278 PRO C N 1
ATOM 3128 C CA . PRO C 1 139 ? -12.481 -13.517 -16.117 1.00 132.71 278 PRO C CA 1
ATOM 3129 C C . PRO C 1 139 ? -11.969 -12.254 -15.443 1.00 129.01 278 PRO C C 1
ATOM 3130 O O . PRO C 1 139 ? -11.138 -11.527 -15.991 1.00 113.99 278 PRO C O 1
ATOM 3134 N N . LEU C 1 140 ? -12.473 -12.002 -14.239 1.00 140.66 279 LEU C N 1
ATOM 3135 C CA . LEU C 1 140 ? -12.061 -10.849 -13.451 1.00 139.21 279 LEU C CA 1
ATOM 3136 C C . LEU C 1 140 ? -10.944 -11.230 -12.488 1.00 134.02 279 LEU C C 1
ATOM 3137 O O . LEU C 1 140 ? -10.906 -12.343 -11.955 1.00 133.11 279 LEU C O 1
ATOM 3142 N N . LYS C 1 141 ? -10.041 -10.276 -12.251 1.00 124.13 280 LYS C N 1
ATOM 3143 C CA . LYS C 1 141 ? -8.928 -10.524 -11.342 1.00 132.80 280 LYS C CA 1
ATOM 3144 C C . LYS C 1 141 ? -9.440 -10.898 -9.957 1.00 162.82 280 LYS C C 1
ATOM 3145 O O . LYS C 1 141 ? -8.982 -11.873 -9.350 1.00 133.78 280 LYS C O 1
ATOM 3151 N N . ALA C 1 142 ? -10.414 -10.142 -9.451 1.00 147.48 281 ALA C N 1
ATOM 3152 C CA . ALA C 1 142 ? -10.993 -10.454 -8.152 1.00 127.55 281 ALA C CA 1
ATOM 3153 C C . ALA C 1 142 ? -11.685 -11.808 -8.155 1.00 144.31 281 ALA C C 1
ATOM 3154 O O . ALA C 1 142 ? -11.855 -12.407 -7.087 1.00 166.49 281 ALA C O 1
ATOM 3156 N N . GLY C 1 143 ? -12.088 -12.299 -9.325 1.00 152.90 282 GLY C N 1
ATOM 3157 C CA . GLY C 1 143 ? -12.842 -13.529 -9.405 1.00 139.98 282 GLY C CA 1
ATOM 3158 C C . GLY C 1 143 ? -14.130 -13.318 -10.167 1.00 130.30 282 GLY C C 1
ATOM 3159 O O . GLY C 1 143 ? -14.623 -12.190 -10.257 1.00 154.21 282 GLY C O 1
ATOM 3160 N N . GLY C 1 144 ? -14.698 -14.392 -10.699 1.00 150.87 283 GLY C N 1
ATOM 3161 C CA . GLY C 1 144 ? -15.880 -14.271 -11.525 1.00 158.48 283 GLY C CA 1
ATOM 3162 C C . GLY C 1 144 ? -15.531 -13.932 -12.966 1.00 156.38 283 GLY C C 1
ATOM 3163 O O . GLY C 1 144 ? -14.412 -14.157 -13.442 1.00 155.75 283 GLY C O 1
ATOM 3164 N N . ARG C 1 145 ? -16.517 -13.378 -13.669 1.00 139.13 284 ARG C N 1
ATOM 3165 C CA . ARG C 1 145 ? -16.359 -13.046 -15.076 1.00 138.20 284 ARG C CA 1
ATOM 3166 C C . ARG C 1 145 ? -17.060 -11.728 -15.365 1.00 138.67 284 ARG C C 1
ATOM 3167 O O . ARG C 1 145 ? -17.935 -11.285 -14.615 1.00 134.85 284 ARG C O 1
ATOM 3175 N N . GLY C 1 146 ? -16.652 -11.100 -16.466 1.00 126.56 285 GLY C N 1
ATOM 3176 C CA . GLY C 1 146 ? -17.269 -9.876 -16.924 1.00 119.90 285 GLY C CA 1
ATOM 3177 C C . GLY C 1 146 ? -18.589 -10.141 -17.623 1.00 123.28 285 GLY C C 1
ATOM 3178 O O . GLY C 1 146 ? -19.183 -11.217 -17.528 1.00 121.21 285 GLY C O 1
ATOM 3179 N N . ASP C 1 147 ? -19.059 -9.122 -18.332 1.00 120.92 286 ASP C N 1
ATOM 3180 C CA . ASP C 1 147 ? -20.321 -9.201 -19.044 1.00 121.17 286 ASP C CA 1
ATOM 3181 C C . ASP C 1 147 ? -20.083 -9.134 -20.544 1.00 116.00 286 ASP C C 1
ATOM 3182 O O . ASP C 1 147 ? -19.109 -8.537 -21.016 1.00 107.63 286 ASP C O 1
ATOM 3187 N N . LEU C 1 148 ? -20.996 -9.753 -21.282 1.00 107.78 287 LEU C N 1
ATOM 3188 C CA . LEU C 1 148 ? -21.044 -9.659 -22.735 1.00 108.27 287 LEU C CA 1
ATOM 3189 C C . LEU C 1 148 ? -22.234 -8.785 -23.099 1.00 106.21 287 LEU C C 1
ATOM 3190 O O . LEU C 1 148 ? -23.368 -9.081 -22.703 1.00 108.85 287 LEU C O 1
ATOM 3195 N N . TYR C 1 149 ? -21.979 -7.735 -23.869 1.00 91.51 288 TYR C N 1
ATOM 3196 C CA . TYR C 1 149 ? -23.013 -6.810 -24.301 1.00 100.30 288 TYR C CA 1
ATOM 3197 C C . TYR C 1 149 ? -23.292 -7.081 -25.770 1.00 112.18 288 TYR C C 1
ATOM 3198 O O . TYR C 1 149 ? -22.363 -7.152 -26.583 1.00 113.49 288 TYR C O 1
ATOM 3207 N N . VAL C 1 150 ? -24.568 -7.247 -26.101 1.00 110.45 289 VAL C N 1
ATOM 3208 C CA . VAL C 1 150 ? -24.999 -7.603 -27.447 1.00 96.25 289 VAL C CA 1
ATOM 3209 C C . VAL C 1 150 ? -25.709 -6.397 -28.033 1.00 99.80 289 VAL C C 1
ATOM 3210 O O . VAL C 1 150 ? -26.753 -5.975 -27.521 1.00 109.77 289 VAL C O 1
ATOM 3214 N N . HIS C 1 151 ? -25.142 -5.838 -29.090 1.00 105.07 290 HIS C N 1
ATOM 3215 C CA . HIS C 1 151 ? -25.701 -4.654 -29.728 1.00 102.64 290 HIS C CA 1
ATOM 3216 C C . HIS C 1 151 ? -26.633 -5.099 -30.845 1.00 109.33 290 HIS C C 1
ATOM 3217 O O . HIS C 1 151 ? -26.181 -5.638 -31.860 1.00 119.50 290 HIS C O 1
ATOM 3224 N N . VAL C 1 152 ? -27.935 -4.878 -30.665 1.00 104.25 291 VAL C N 1
ATOM 3225 C CA . VAL C 1 152 ? -28.888 -5.223 -31.713 1.00 104.63 291 VAL C CA 1
ATOM 3226 C C . VAL C 1 152 ? -28.619 -4.337 -32.919 1.00 109.12 291 VAL C C 1
ATOM 3227 O O . VAL C 1 152 ? -28.479 -3.115 -32.794 1.00 117.86 291 VAL C O 1
ATOM 3231 N N . ARG C 1 153 ? -28.536 -4.946 -34.096 1.00 128.91 292 ARG C N 1
ATOM 3232 C CA . ARG C 1 153 ? -28.267 -4.203 -35.322 1.00 121.72 292 ARG C CA 1
ATOM 3233 C C . ARG C 1 153 ? -29.283 -4.650 -36.361 1.00 113.19 292 ARG C C 1
ATOM 3234 O O . ARG C 1 153 ? -29.234 -5.792 -36.824 1.00 112.79 292 ARG C O 1
ATOM 3242 N N . ILE C 1 154 ? -30.184 -3.751 -36.743 1.00 121.96 293 ILE C N 1
ATOM 3243 C CA . ILE C 1 154 ? -31.208 -4.078 -37.730 1.00 123.03 293 ILE C CA 1
ATOM 3244 C C . ILE C 1 154 ? -30.559 -4.093 -39.105 1.00 126.83 293 ILE C C 1
ATOM 3245 O O . ILE C 1 154 ? -30.037 -3.073 -39.568 1.00 118.27 293 ILE C O 1
ATOM 3250 N N . MET C 1 155 ? -30.622 -5.241 -39.775 1.00 123.82 294 MET C N 1
ATOM 3251 C CA . MET C 1 155 ? -30.012 -5.411 -41.083 1.00 124.50 294 MET C CA 1
ATOM 3252 C C . MET C 1 155 ? -31.085 -5.623 -42.142 1.00 120.32 294 MET C C 1
ATOM 3253 O O . MET C 1 155 ? -32.189 -6.099 -41.854 1.00 111.24 294 MET C O 1
ATOM 3258 N N . LEU C 1 156 ? -30.751 -5.288 -43.340 1.00 145.67 295 LEU C N 1
ATOM 3259 C CA . LEU C 1 156 ? -31.638 -5.554 -44.452 1.00 150.10 295 LEU C CA 1
ATOM 3260 C C . LEU C 1 156 ? -31.184 -6.806 -45.188 1.00 153.21 295 LEU C C 1
ATOM 3261 O O . LEU C 1 156 ? -29.993 -7.137 -45.182 1.00 134.50 295 LEU C O 1
ATOM 3266 N N . PRO C 1 157 ? -32.095 -7.528 -45.840 1.00 173.43 296 PRO C N 1
ATOM 3267 C CA . PRO C 1 157 ? -31.684 -8.762 -46.517 1.00 177.79 296 PRO C CA 1
ATOM 3268 C C . PRO C 1 157 ? -30.653 -8.451 -47.590 1.00 181.50 296 PRO C C 1
ATOM 3269 O O . PRO C 1 157 ? -30.665 -7.383 -48.204 1.00 161.56 296 PRO C O 1
ATOM 3273 N N . GLU C 1 158 ? -29.751 -9.405 -47.814 1.00 170.88 297 GLU C N 1
ATOM 3274 C CA . GLU C 1 158 ? -28.681 -9.200 -48.783 1.00 178.32 297 GLU C CA 1
ATOM 3275 C C . GLU C 1 158 ? -29.167 -9.274 -50.225 1.00 174.17 297 GLU C C 1
ATOM 3276 O O . GLU C 1 158 ? -28.490 -8.750 -51.116 1.00 174.28 297 GLU C O 1
ATOM 3282 N N . GLY C 1 159 ? -30.314 -9.898 -50.477 1.00 185.43 298 GLY C N 1
ATOM 3283 C CA . GLY C 1 159 ? -30.818 -10.022 -51.831 1.00 196.51 298 GLY C CA 1
ATOM 3284 C C . GLY C 1 159 ? -31.970 -9.095 -52.150 1.00 174.69 298 GLY C C 1
ATOM 3285 O O . GLY C 1 159 ? -32.234 -8.797 -53.318 1.00 288.56 298 GLY C O 1
ATOM 3286 N N . GLY C 1 160 ? -32.666 -8.635 -51.119 1.00 160.96 299 GLY C N 1
ATOM 3287 C CA . GLY C 1 160 ? -33.843 -7.808 -51.292 1.00 169.64 299 GLY C CA 1
ATOM 3288 C C . GLY C 1 160 ? -35.082 -8.431 -50.684 1.00 186.24 299 GLY C C 1
ATOM 3289 O O . GLY C 1 160 ? -35.119 -9.641 -50.443 1.00 186.61 299 GLY C O 1
ATOM 3290 N N . ASP C 1 161 ? -36.111 -7.619 -50.452 1.00 159.89 300 ASP C N 1
ATOM 3291 C CA . ASP C 1 161 ? -37.408 -8.101 -49.997 1.00 180.41 300 ASP C CA 1
ATOM 3292 C C . ASP C 1 161 ? -38.484 -7.940 -51.058 1.00 222.77 300 ASP C C 1
ATOM 3293 O O . ASP C 1 161 ? -39.207 -8.894 -51.363 1.00 175.61 300 ASP C O 1
ATOM 3298 N N . LYS C 1 162 ? -38.615 -6.735 -51.612 1.00 176.26 301 LYS C N 1
ATOM 3299 C CA . LYS C 1 162 ? -39.500 -6.430 -52.729 1.00 181.56 301 LYS C CA 1
ATOM 3300 C C . LYS C 1 162 ? -40.970 -6.407 -52.331 1.00 181.94 301 LYS C C 1
ATOM 3301 O O . LYS C 1 162 ? -41.812 -5.934 -53.101 1.00 194.49 301 LYS C O 1
ATOM 3307 N N . GLU C 1 163 ? -41.296 -6.891 -51.138 1.00 186.11 302 GLU C N 1
ATOM 3308 C CA . GLU C 1 163 ? -42.598 -6.631 -50.536 1.00 196.59 302 GLU C CA 1
ATOM 3309 C C . GLU C 1 163 ? -42.527 -5.481 -49.545 1.00 186.51 302 GLU C C 1
ATOM 3310 O O . GLU C 1 163 ? -43.337 -4.551 -49.604 1.00 184.62 302 GLU C O 1
ATOM 3316 N N . LEU C 1 164 ? -41.552 -5.531 -48.636 1.00 192.90 303 LEU C N 1
ATOM 3317 C CA . LEU C 1 164 ? -41.297 -4.405 -47.747 1.00 176.93 303 LEU C CA 1
ATOM 3318 C C . LEU C 1 164 ? -40.801 -3.198 -48.532 1.00 187.61 303 LEU C C 1
ATOM 3319 O O . LEU C 1 164 ? -41.153 -2.056 -48.214 1.00 185.44 303 LEU C O 1
ATOM 3324 N N . GLU C 1 165 ? -39.971 -3.431 -49.554 1.00 203.38 304 GLU C N 1
ATOM 3325 C CA . GLU C 1 165 ? -39.459 -2.326 -50.359 1.00 185.33 304 GLU C CA 1
ATOM 3326 C C . GLU C 1 165 ? -40.598 -1.572 -51.036 1.00 175.17 304 GLU C C 1
ATOM 3327 O O . GLU C 1 165 ? -40.602 -0.336 -51.068 1.00 165.42 304 GLU C O 1
ATOM 3333 N N . ASP C 1 166 ? -41.580 -2.299 -51.577 1.00 199.09 305 ASP C N 1
ATOM 3334 C CA . ASP C 1 166 ? -42.736 -1.643 -52.181 1.00 202.31 305 ASP C CA 1
ATOM 3335 C C . ASP C 1 166 ? -43.563 -0.900 -51.140 1.00 184.53 305 ASP C C 1
ATOM 3336 O O . ASP C 1 166 ? -44.076 0.193 -51.407 1.00 167.03 305 ASP C O 1
ATOM 3341 N N . PHE C 1 167 ? -43.716 -1.487 -49.953 1.00 183.25 306 PHE C N 1
ATOM 3342 C CA . PHE C 1 167 ? -44.536 -0.870 -48.914 1.00 179.74 306 PHE C CA 1
ATOM 3343 C C . PHE C 1 167 ? -43.986 0.489 -48.504 1.00 184.74 306 PHE C C 1
ATOM 3344 O O . PHE C 1 167 ? -44.724 1.479 -48.449 1.00 181.46 306 PHE C O 1
ATOM 3352 N N . LEU C 1 168 ? -42.681 0.562 -48.232 1.00 196.32 307 LEU C N 1
ATOM 3353 C CA . LEU C 1 168 ? -42.108 1.794 -47.701 1.00 194.38 307 LEU C CA 1
ATOM 3354 C C . LEU C 1 168 ? -42.070 2.890 -48.758 1.00 195.25 307 LEU C C 1
ATOM 3355 O O . LEU C 1 168 ? -42.209 4.073 -48.427 1.00 200.36 307 LEU C O 1
ATOM 3357 N N . GLN C 1 169 ? -41.876 2.523 -50.028 1.00 177.30 308 GLN C N 1
ATOM 3358 C CA . GLN C 1 169 ? -41.856 3.525 -51.089 1.00 180.91 308 GLN C CA 1
ATOM 3359 C C . GLN C 1 169 ? -43.223 4.177 -51.253 1.00 176.10 308 GLN C C 1
ATOM 3360 O O . GLN C 1 169 ? -43.306 5.369 -51.569 1.00 180.89 308 GLN C O 1
ATOM 3366 N N . LYS C 1 170 ? -44.301 3.422 -51.011 1.00 174.81 309 LYS C N 1
ATOM 3367 C CA . LYS C 1 170 ? -45.646 3.979 -51.079 1.00 173.73 309 LYS C CA 1
ATOM 3368 C C . LYS C 1 170 ? -45.850 5.090 -50.065 1.00 175.02 309 LYS C C 1
ATOM 3369 O O . LYS C 1 170 ? -46.788 5.883 -50.202 1.00 202.34 309 LYS C O 1
ATOM 3371 N N . ARG C 1 171 ? -44.997 5.157 -49.053 1.00 191.57 310 ARG C N 1
ATOM 3372 C CA . ARG C 1 171 ? -45.111 6.140 -47.989 1.00 203.49 310 ARG C CA 1
ATOM 3373 C C . ARG C 1 171 ? -44.244 7.347 -48.327 1.00 212.99 310 ARG C C 1
ATOM 3374 O O . ARG C 1 171 ? -44.009 7.644 -49.504 1.00 207.96 310 ARG C O 1
ATOM 3382 N N . HIS D 1 7 ? 22.555 29.400 -6.724 1.00 129.91 146 HIS D N 1
ATOM 3383 C CA . HIS D 1 7 ? 21.835 28.148 -6.518 1.00 135.27 146 HIS D CA 1
ATOM 3384 C C . HIS D 1 7 ? 20.993 27.817 -7.749 1.00 124.98 146 HIS D C 1
ATOM 3385 O O . HIS D 1 7 ? 21.016 26.677 -8.228 1.00 125.73 146 HIS D O 1
ATOM 3392 N N . HIS D 1 8 ? 20.264 28.809 -8.268 1.00 115.13 147 HIS D N 1
ATOM 3393 C CA . HIS D 1 8 ? 19.428 28.625 -9.455 1.00 133.01 147 HIS D CA 1
ATOM 3394 C C . HIS D 1 8 ? 19.718 29.717 -10.475 1.00 128.70 147 HIS D C 1
ATOM 3395 O O . HIS D 1 8 ? 19.355 30.879 -10.265 1.00 124.92 147 HIS D O 1
ATOM 3402 N N . SER D 1 9 ? 20.356 29.339 -11.583 1.00 135.81 148 SER D N 1
ATOM 3403 C CA . SER D 1 9 ? 20.588 30.249 -12.696 1.00 138.02 148 SER D CA 1
ATOM 3404 C C . SER D 1 9 ? 19.439 30.272 -13.698 1.00 139.62 148 SER D C 1
ATOM 3405 O O . SER D 1 9 ? 19.445 31.112 -14.605 1.00 144.61 148 SER D O 1
ATOM 3408 N N . LYS D 1 10 ? 18.467 29.370 -13.567 1.00 132.58 149 LYS D N 1
ATOM 3409 C CA . LYS D 1 10 ? 17.276 29.360 -14.407 1.00 130.76 149 LYS D CA 1
ATOM 3410 C C . LYS D 1 10 ? 16.047 29.363 -13.511 1.00 125.26 149 LYS D C 1
ATOM 3411 O O . LYS D 1 10 ? 15.942 28.544 -12.591 1.00 136.28 149 LYS D O 1
ATOM 3413 N N . GLY D 1 11 ? 15.119 30.275 -13.788 1.00 116.06 150 GLY D N 1
ATOM 3414 C CA . GLY D 1 11 ? 13.933 30.384 -12.969 1.00 107.73 150 GLY D CA 1
ATOM 3415 C C . GLY D 1 11 ? 13.008 29.194 -13.123 1.00 119.33 150 GLY D C 1
ATOM 3416 O O . GLY D 1 11 ? 13.109 28.392 -14.055 1.00 131.15 150 GLY D O 1
ATOM 3417 N N . ALA D 1 12 ? 12.086 29.081 -12.173 1.00 116.06 151 ALA D N 1
ATOM 3418 C CA . ALA D 1 12 ? 11.114 27.999 -12.195 1.00 113.21 151 ALA D CA 1
ATOM 3419 C C . ALA D 1 12 ? 10.172 28.148 -13.383 1.00 117.95 151 ALA D C 1
ATOM 3420 O O . ALA D 1 12 ? 9.840 29.258 -13.809 1.00 120.50 151 ALA D O 1
ATOM 3422 N N . ASP D 1 13 ? 9.735 27.008 -13.912 1.00 117.58 152 ASP D N 1
ATOM 3423 C CA . ASP D 1 13 ? 8.867 26.957 -15.082 1.00 111.05 152 ASP D CA 1
ATOM 3424 C C . ASP D 1 13 ? 7.417 26.789 -14.645 1.00 103.12 152 ASP D C 1
ATOM 3425 O O . ASP D 1 13 ? 7.089 25.853 -13.912 1.00 116.19 152 ASP D O 1
ATOM 3430 N N . LEU D 1 14 ? 6.554 27.687 -15.104 1.00 103.45 153 LEU D N 1
ATOM 3431 C CA . LEU D 1 14 ? 5.146 27.678 -14.732 1.00 101.21 153 LEU D CA 1
ATOM 3432 C C . LEU D 1 14 ? 4.379 26.732 -15.642 1.00 94.30 153 LEU D C 1
ATOM 3433 O O . LEU D 1 14 ? 4.536 26.779 -16.863 1.00 106.02 153 LEU D O 1
ATOM 3438 N N . SER D 1 15 ? 3.531 25.895 -15.053 1.00 102.55 154 SER D N 1
ATOM 3439 C CA . SER D 1 15 ? 2.808 24.869 -15.793 1.00 98.93 154 SER D CA 1
ATOM 3440 C C . SER D 1 15 ? 1.306 25.097 -15.704 1.00 111.56 154 SER D C 1
ATOM 3441 O O . SER D 1 15 ? 0.779 25.459 -14.642 1.00 125.07 154 SER D O 1
ATOM 3444 N N . ALA D 1 16 ? 0.625 24.865 -16.825 1.00 90.70 155 ALA D N 1
ATOM 3445 C CA . ALA D 1 16 ? -0.819 25.009 -16.900 1.00 88.14 155 ALA D CA 1
ATOM 3446 C C . ALA D 1 16 ? -1.340 24.052 -17.962 1.00 97.55 155 ALA D C 1
ATOM 3447 O O . ALA D 1 16 ? -0.579 23.531 -18.786 1.00 105.95 155 ALA D O 1
ATOM 3449 N N . SER D 1 17 ? -2.649 23.799 -17.913 1.00 92.93 156 SER D N 1
ATOM 3450 C CA . SER D 1 17 ? -3.316 22.911 -18.859 1.00 98.16 156 SER D CA 1
ATOM 3451 C C . SER D 1 17 ? -4.572 23.574 -19.411 1.00 101.03 156 SER D C 1
ATOM 3452 O O . SER D 1 17 ? -5.276 24.290 -18.687 1.00 103.91 156 SER D O 1
ATOM 3455 N N . ILE D 1 18 ? -4.847 23.325 -20.694 1.00 104.83 157 ILE D N 1
ATOM 3456 C CA . ILE D 1 18 ? -6.019 23.856 -21.384 1.00 103.88 157 ILE D CA 1
ATOM 3457 C C . ILE D 1 18 ? -6.762 22.703 -22.043 1.00 90.37 157 ILE D C 1
ATOM 3458 O O . ILE D 1 18 ? -6.146 21.814 -22.643 1.00 92.08 157 ILE D O 1
ATOM 3463 N N . ASP D 1 19 ? -8.088 22.727 -21.937 1.00 93.74 158 ASP D N 1
ATOM 3464 C CA . ASP D 1 19 ? -8.961 21.729 -22.539 1.00 106.44 158 ASP D CA 1
ATOM 3465 C C . ASP D 1 19 ? -9.650 22.344 -23.747 1.00 111.22 158 ASP D C 1
ATOM 3466 O O . ASP D 1 19 ? -10.241 23.428 -23.645 1.00 97.65 158 ASP D O 1
ATOM 3471 N N . ILE D 1 20 ? -9.578 21.648 -24.880 1.00 103.96 159 ILE D N 1
ATOM 3472 C CA . ILE D 1 20 ? -10.145 22.121 -26.132 1.00 111.65 159 ILE D CA 1
ATOM 3473 C C . ILE D 1 20 ? -11.048 21.040 -26.699 1.00 111.98 159 ILE D C 1
ATOM 3474 O O . ILE D 1 20 ? -10.796 19.843 -26.528 1.00 115.62 159 ILE D O 1
ATOM 3479 N N . SER D 1 21 ? -12.110 21.472 -27.377 1.00 106.32 160 SER D N 1
ATOM 3480 C CA . SER D 1 21 ? -12.988 20.536 -28.060 1.00 116.58 160 SER D CA 1
ATOM 3481 C C . SER D 1 21 ? -12.316 20.028 -29.335 1.00 112.58 160 SER D C 1
ATOM 3482 O O . SER D 1 21 ? -11.300 20.560 -29.791 1.00 98.99 160 SER D O 1
ATOM 3485 N N . LEU D 1 22 ? -12.896 18.973 -29.914 1.00 111.32 161 LEU D N 1
ATOM 3486 C CA . LEU D 1 22 ? -12.365 18.445 -31.167 1.00 116.34 161 LEU D CA 1
ATOM 3487 C C . LEU D 1 22 ? -12.427 19.491 -32.275 1.00 112.70 161 LEU D C 1
ATOM 3488 O O . LEU D 1 22 ? -11.509 19.593 -33.099 1.00 113.07 161 LEU D O 1
ATOM 3493 N N . SER D 1 23 ? -13.505 20.275 -32.314 1.00 117.60 162 SER D N 1
ATOM 3494 C CA . SER D 1 23 ? -13.628 21.309 -33.336 1.00 111.09 162 SER D CA 1
ATOM 3495 C C . SER D 1 23 ? -12.505 22.329 -33.228 1.00 106.73 162 SER D C 1
ATOM 3496 O O . SER D 1 23 ? -12.003 22.825 -34.242 1.00 109.44 162 SER D O 1
ATOM 3499 N N . GLN D 1 24 ? -12.098 22.652 -32.004 1.00 110.71 163 GLN D N 1
ATOM 3500 C CA . GLN D 1 24 ? -11.017 23.604 -31.803 1.00 98.81 163 GLN D CA 1
ATOM 3501 C C . GLN D 1 24 ? -9.693 23.067 -32.323 1.00 99.17 163 GLN D C 1
ATOM 3502 O O . GLN D 1 24 ? -8.863 23.840 -32.811 1.00 107.79 163 GLN D O 1
ATOM 3508 N N . ALA D 1 25 ? -9.468 21.756 -32.209 1.00 101.72 164 ALA D N 1
ATOM 3509 C CA . ALA D 1 25 ? -8.233 21.171 -32.717 1.00 110.80 164 ALA D CA 1
ATOM 3510 C C . ALA D 1 25 ? -8.128 21.350 -34.222 1.00 124.98 164 ALA D C 1
ATOM 3511 O O . ALA D 1 25 ? -7.038 21.587 -34.757 1.00 119.75 164 ALA D O 1
ATOM 3513 N N . VAL D 1 26 ? -9.254 21.216 -34.922 1.00 133.42 165 VAL D N 1
ATOM 3514 C CA . VAL D 1 26 ? -9.274 21.443 -36.360 1.00 117.42 165 VAL D CA 1
ATOM 3515 C C . VAL D 1 26 ? -9.018 22.907 -36.668 1.00 125.51 165 VAL D C 1
ATOM 3516 O O . VAL D 1 26 ? -8.220 23.241 -37.551 1.00 137.88 165 VAL D O 1
ATOM 3520 N N . GLY D 1 27 ? -9.673 23.802 -35.930 1.00 152.66 166 GLY D N 1
ATOM 3521 C CA . GLY D 1 27 ? -9.689 25.210 -36.274 1.00 161.23 166 GLY D CA 1
ATOM 3522 C C . GLY D 1 27 ? -8.391 25.949 -36.039 1.00 157.38 166 GLY D C 1
ATOM 3523 O O . GLY D 1 27 ? -8.175 26.998 -36.654 1.00 166.07 166 GLY D O 1
ATOM 3524 N N . ALA D 1 28 ? -7.535 25.460 -35.146 1.00 159.28 167 ALA D N 1
ATOM 3525 C CA . ALA D 1 28 ? -6.303 26.148 -34.765 1.00 151.76 167 ALA D CA 1
ATOM 3526 C C . ALA D 1 28 ? -6.610 27.418 -33.981 1.00 150.88 167 ALA D C 1
ATOM 3527 O O . ALA D 1 28 ? -5.679 28.134 -33.587 1.00 150.94 167 ALA D O 1
ATOM 3529 N N . GLU D 1 29 ? -7.888 27.721 -33.745 1.00 146.31 168 GLU D N 1
ATOM 3530 C CA . GLU D 1 29 ? -8.343 28.936 -33.079 1.00 141.50 168 GLU D CA 1
ATOM 3531 C C . GLU D 1 29 ? -7.551 29.232 -31.808 1.00 135.90 168 GLU D C 1
ATOM 3532 O O . GLU D 1 29 ? -6.903 28.341 -31.250 1.00 135.04 168 GLU D O 1
ATOM 3538 N N . LYS D 1 30 ? -7.548 30.498 -31.382 1.00 128.75 169 LYS D N 1
ATOM 3539 C CA . LYS D 1 30 ? -6.817 30.903 -30.186 1.00 120.01 169 LYS D CA 1
ATOM 3540 C C . LYS D 1 30 ? -7.442 30.298 -28.930 1.00 110.37 169 LYS D C 1
ATOM 3541 O O . LYS D 1 30 ? -8.662 30.142 -28.833 1.00 108.11 169 LYS D O 1
ATOM 3547 N N . VAL D 1 31 ? -6.592 29.969 -27.952 1.00 112.13 170 VAL D N 1
ATOM 3548 C CA . VAL D 1 31 ? -7.058 29.453 -26.670 1.00 121.90 170 VAL D CA 1
ATOM 3549 C C . VAL D 1 31 ? -6.330 30.167 -25.539 1.00 110.47 170 VAL D C 1
ATOM 3550 O O . VAL D 1 31 ? -5.174 30.580 -25.675 1.00 105.39 170 VAL D O 1
ATOM 3554 N N . GLU D 1 32 ? -7.015 30.286 -24.405 1.00 112.51 171 GLU D N 1
ATOM 3555 C CA . GLU D 1 32 ? -6.523 31.026 -23.254 1.00 110.98 171 GLU D CA 1
ATOM 3556 C C . GLU D 1 32 ? -6.094 30.066 -22.158 1.00 111.58 171 GLU D C 1
ATOM 3557 O O . GLU D 1 32 ? -6.827 29.130 -21.827 1.00 112.43 171 GLU D O 1
ATOM 3563 N N . ALA D 1 33 ? -4.905 30.303 -21.606 1.00 105.03 172 ALA D N 1
ATOM 3564 C CA . ALA D 1 33 ? -4.360 29.524 -20.503 1.00 124.55 172 ALA D CA 1
ATOM 3565 C C . ALA D 1 33 ? -4.223 30.421 -19.281 1.00 127.76 172 ALA D C 1
ATOM 3566 O O . ALA D 1 33 ? -3.640 31.505 -19.373 1.00 119.81 172 ALA D O 1
ATOM 3568 N N . ILE D 1 34 ? -4.727 29.961 -18.135 1.00 133.27 173 ILE D N 1
ATOM 3569 C CA . ILE D 1 34 ? -4.665 30.713 -16.885 1.00 131.59 173 ILE D CA 1
ATOM 3570 C C . ILE D 1 34 ? -3.735 29.970 -15.938 1.00 129.56 173 ILE D C 1
ATOM 3571 O O . ILE D 1 34 ? -3.937 28.781 -15.661 1.00 141.92 173 ILE D O 1
ATOM 3576 N N . PHE D 1 35 ? -2.742 30.662 -15.439 1.00 121.97 174 PHE D N 1
ATOM 3577 C CA . PHE D 1 35 ? -1.705 30.084 -14.604 1.00 124.50 174 PHE D CA 1
ATOM 3578 C C . PHE D 1 35 ? -1.972 30.327 -13.127 1.00 158.55 174 PHE D C 1
ATOM 3579 O O . PHE D 1 35 ? -2.806 31.157 -12.757 1.00 159.45 174 PHE D O 1
ATOM 3587 N N . PRO D 1 36 ? -1.288 29.585 -12.249 1.00 153.16 175 PRO D N 1
ATOM 3588 C CA . PRO D 1 36 ? -1.530 29.764 -10.807 1.00 160.43 175 PRO D CA 1
ATOM 3589 C C . PRO D 1 36 ? -1.354 31.194 -10.327 1.00 165.94 175 PRO D C 1
ATOM 3590 O O . PRO D 1 36 ? -2.119 31.647 -9.465 1.00 175.58 175 PRO D O 1
ATOM 3594 N N . ASN D 1 37 ? -0.376 31.927 -10.857 1.00 156.35 176 ASN D N 1
ATOM 3595 C CA . ASN D 1 37 ? -0.143 33.292 -10.409 1.00 141.13 176 ASN D CA 1
ATOM 3596 C C . ASN D 1 37 ? -1.179 34.269 -10.947 1.00 187.55 176 ASN D C 1
ATOM 3597 O O . ASN D 1 37 ? -1.164 35.441 -10.557 1.00 206.50 176 ASN D O 1
ATOM 3602 N N . GLY D 1 38 ? -2.070 33.814 -11.832 1.00 153.93 177 GLY D N 1
ATOM 3603 C CA . GLY D 1 38 ? -3.125 34.634 -12.390 1.00 145.84 177 GLY D CA 1
ATOM 3604 C C . GLY D 1 38 ? -2.8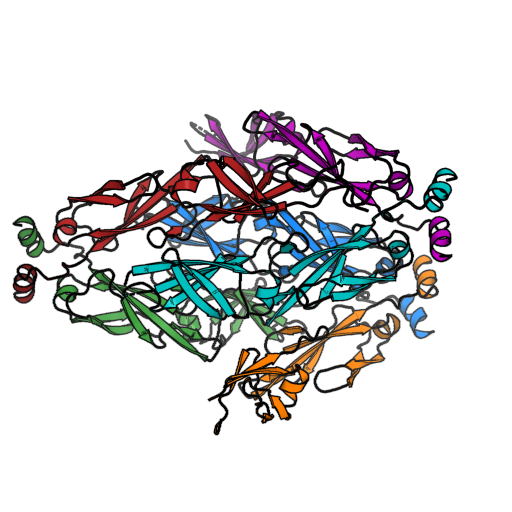63 35.129 -13.796 1.00 144.03 177 GLY D C 1
ATOM 3605 O O . GLY D 1 38 ? -3.796 35.615 -14.452 1.00 134.98 177 GLY D O 1
ATOM 3606 N N . LYS D 1 39 ? -1.626 35.016 -14.273 1.00 151.19 178 LYS D N 1
ATOM 3607 C CA . LYS D 1 39 ? -1.295 35.404 -15.635 1.00 130.73 178 LYS D CA 1
ATOM 3608 C C . LYS D 1 39 ? -2.071 34.536 -16.612 1.00 125.57 178 LYS D C 1
ATOM 3609 O O . LYS D 1 39 ? -2.107 33.312 -16.470 1.00 130.95 178 LYS D O 1
ATOM 3615 N N . HIS D 1 40 ? -2.707 35.164 -17.598 1.00 121.06 179 HIS D N 1
ATOM 3616 C CA . HIS D 1 40 ? -3.419 34.433 -18.643 1.00 130.53 179 HIS D CA 1
ATOM 3617 C C . HIS D 1 40 ? -2.803 34.769 -19.995 1.00 105.98 179 HIS D C 1
ATOM 3618 O O . HIS D 1 40 ? -2.551 35.942 -20.295 1.00 101.76 179 HIS D O 1
ATOM 3625 N N . LEU D 1 41 ? -2.523 33.730 -20.786 1.00 105.97 180 LEU D N 1
ATOM 3626 C CA . LEU D 1 41 ? -1.820 33.862 -22.057 1.00 112.02 180 LEU D CA 1
ATOM 3627 C C . LEU D 1 41 ? -2.635 33.201 -23.158 1.00 116.02 180 LEU D C 1
ATOM 3628 O O . LEU D 1 41 ? -3.108 32.073 -22.992 1.00 125.98 180 LEU D O 1
ATOM 3633 N N . LYS D 1 42 ? -2.805 33.904 -24.272 1.00 103.92 181 LYS D N 1
ATOM 3634 C CA . LYS D 1 42 ? -3.499 33.387 -25.443 1.00 110.71 181 LYS D CA 1
ATOM 3635 C C . LYS D 1 42 ? -2.505 32.880 -26.481 1.00 110.28 181 LYS D C 1
ATOM 3636 O O . LYS D 1 42 ? -1.506 33.548 -26.768 1.00 109.26 181 LYS D O 1
ATOM 3642 N N . ILE D 1 43 ? -2.761 31.683 -27.011 1.00 107.69 182 ILE D N 1
ATOM 3643 C CA . ILE D 1 43 ? -1.889 31.060 -27.999 1.00 113.94 182 ILE D CA 1
ATOM 3644 C C . ILE D 1 43 ? -2.732 30.539 -29.153 1.00 110.88 182 ILE D C 1
ATOM 3645 O O . ILE D 1 43 ? -3.800 29.955 -28.936 1.00 101.17 182 ILE D O 1
ATOM 3650 N N . LYS D 1 44 ? -2.250 30.753 -30.381 1.00 111.19 183 LYS D N 1
ATOM 3651 C CA . LYS D 1 44 ? -2.866 30.161 -31.565 1.00 114.50 183 LYS D CA 1
ATOM 3652 C C . LYS D 1 44 ? -2.374 28.721 -31.682 1.00 101.53 183 LYS D C 1
ATOM 3653 O O . LYS D 1 44 ? -1.165 28.479 -31.768 1.00 92.08 183 LYS D O 1
ATOM 3659 N N . LEU D 1 45 ? -3.297 27.768 -31.692 1.00 120.41 184 LEU D N 1
ATOM 3660 C CA . LEU D 1 45 ? -2.895 26.371 -31.716 1.00 131.39 184 LEU D CA 1
ATOM 3661 C C . LEU D 1 45 ? -2.242 26.022 -33.050 1.00 133.89 184 LEU D C 1
ATOM 3662 O O . LEU D 1 45 ? -2.652 26.531 -34.096 1.00 148.36 184 LEU D O 1
ATOM 3667 N N . PRO D 1 46 ? -1.241 25.145 -33.052 1.00 126.68 185 PRO D N 1
ATOM 3668 C CA . PRO D 1 46 ? -0.695 24.672 -34.326 1.00 127.27 185 PRO D CA 1
ATOM 3669 C C . PRO D 1 46 ? -1.779 23.973 -35.129 1.00 135.39 185 PRO D C 1
ATOM 3670 O O . PRO D 1 46 ? -2.844 23.621 -34.614 1.00 124.24 185 PRO D O 1
ATOM 3674 N N . LYS D 1 47 ? -1.511 23.802 -36.423 1.00 120.17 186 LYS D N 1
ATOM 3675 C CA . LYS D 1 47 ? -2.456 23.075 -37.261 1.00 112.86 186 LYS D CA 1
ATOM 3676 C C . LYS D 1 47 ? -2.659 21.664 -36.733 1.00 116.70 186 LYS D C 1
ATOM 3677 O O . LYS D 1 47 ? -3.792 21.176 -36.656 1.00 111.94 186 LYS D O 1
ATOM 3683 N N . PHE D 1 48 ? -1.574 21.005 -36.337 1.00 110.50 187 PHE D N 1
ATOM 3684 C CA . PHE D 1 48 ? -1.634 19.655 -35.801 1.00 115.39 187 PHE D CA 1
ATOM 3685 C C . PHE D 1 48 ? -1.446 19.711 -34.289 1.00 127.37 187 PHE D C 1
ATOM 3686 O O . PHE D 1 48 ? -0.352 20.019 -33.804 1.00 122.10 187 PHE D O 1
ATOM 3694 N N . VAL D 1 49 ? -2.504 19.383 -33.551 1.00 134.19 188 VAL D N 1
ATOM 3695 C CA . VAL D 1 49 ? -2.481 19.348 -32.097 1.00 115.84 188 VAL D CA 1
ATOM 3696 C C . VAL D 1 49 ? -2.859 17.947 -31.656 1.00 118.75 188 VAL D C 1
ATOM 3697 O O . VAL D 1 49 ? -3.800 17.350 -32.192 1.00 126.27 188 VAL D O 1
ATOM 3701 N N . GLU D 1 50 ? -2.128 17.429 -30.678 1.00 121.82 189 GLU D N 1
ATOM 3702 C CA . GLU D 1 50 ? -2.365 16.109 -30.127 1.00 97.73 189 GLU D CA 1
ATOM 3703 C C . GLU D 1 50 ? -2.736 16.216 -28.660 1.00 111.64 189 GLU D C 1
ATOM 3704 O O . GLU D 1 50 ? -2.368 17.175 -27.978 1.00 108.46 189 GLU D O 1
ATOM 3710 N N . ASP D 1 51 ? -3.505 15.239 -28.192 1.00 120.55 190 ASP D N 1
ATOM 3711 C CA . ASP D 1 51 ? -3.793 15.143 -26.768 1.00 97.89 190 ASP D CA 1
ATOM 3712 C C . ASP D 1 51 ? -2.503 14.923 -25.990 1.00 103.88 190 ASP D C 1
ATOM 3713 O O . ASP D 1 51 ? -1.691 14.060 -26.336 1.00 119.12 190 ASP D O 1
ATOM 3718 N N . GLY D 1 52 ? -2.317 15.703 -24.932 1.00 102.15 191 GLY D N 1
ATOM 3719 C CA . GLY D 1 52 ? -1.079 15.656 -24.191 1.00 115.29 191 GLY D CA 1
ATOM 3720 C C . GLY D 1 52 ? 0.046 16.476 -24.778 1.00 105.74 191 GLY D C 1
ATOM 3721 O O . GLY D 1 52 ? 1.139 16.505 -24.198 1.00 114.30 191 GLY D O 1
ATOM 3722 N N . GLN D 1 53 ? -0.173 17.124 -25.912 1.00 105.71 192 GLN D N 1
ATOM 3723 C CA . GLN D 1 53 ? 0.872 17.927 -26.528 1.00 119.19 192 GLN D CA 1
ATOM 3724 C C . GLN D 1 53 ? 1.201 19.119 -25.639 1.00 112.00 192 GLN D C 1
ATOM 3725 O O . GLN D 1 53 ? 0.317 19.709 -25.012 1.00 99.04 192 GLN D O 1
ATOM 3731 N N . THR D 1 54 ? 2.481 19.474 -25.586 1.00 106.18 193 THR D N 1
ATOM 3732 C CA . THR D 1 54 ? 2.946 20.575 -24.758 1.00 99.02 193 THR D CA 1
ATOM 3733 C C . THR D 1 54 ? 3.613 21.644 -25.614 1.00 93.89 193 THR D C 1
ATOM 3734 O O . THR D 1 54 ? 4.407 21.337 -26.507 1.00 101.94 193 THR D O 1
ATOM 3738 N N . ILE D 1 55 ? 3.294 22.900 -25.315 1.00 88.65 194 ILE D N 1
ATOM 3739 C CA . ILE D 1 55 ? 3.849 24.059 -26.002 1.00 91.70 194 ILE D CA 1
ATOM 3740 C C . ILE D 1 55 ? 4.678 24.842 -24.992 1.00 97.29 194 ILE D C 1
ATOM 3741 O O . ILE D 1 55 ? 4.193 25.159 -23.901 1.00 88.61 194 ILE D O 1
ATOM 3746 N N . ARG D 1 56 ? 5.918 25.162 -25.356 1.00 98.74 195 ARG D N 1
ATOM 3747 C CA . ARG D 1 56 ? 6.800 25.954 -24.509 1.00 89.29 195 ARG D CA 1
ATOM 3748 C C . ARG D 1 56 ? 6.724 27.427 -24.901 1.00 104.04 195 ARG D C 1
ATOM 3749 O O . ARG D 1 56 ? 6.993 27.786 -26.053 1.00 110.72 195 ARG D O 1
ATOM 3757 N N . LEU D 1 57 ? 6.340 28.267 -23.942 1.00 103.65 196 LEU D N 1
ATOM 3758 C CA . LEU D 1 57 ? 6.310 29.715 -24.105 1.00 97.81 196 LEU D CA 1
ATOM 3759 C C . LEU D 1 57 ? 7.530 30.298 -23.398 1.00 94.33 196 LEU D C 1
ATOM 3760 O O . LEU D 1 57 ? 7.671 30.159 -22.182 1.00 102.14 196 LEU D O 1
ATOM 3765 N N . LYS D 1 58 ? 8.410 30.930 -24.163 1.00 100.70 197 LYS D N 1
ATOM 3766 C CA . LYS D 1 58 ? 9.696 31.364 -23.647 1.00 99.28 197 LYS D CA 1
ATOM 3767 C C . LYS D 1 58 ? 9.564 32.573 -22.730 1.00 107.14 197 LYS D C 1
ATOM 3768 O O . LYS D 1 58 ? 8.844 33.525 -23.037 1.00 108.83 197 LYS D O 1
ATOM 3774 N N . GLY D 1 59 ? 10.276 32.523 -21.588 1.00 114.88 198 GLY D N 1
ATOM 3775 C CA . GLY D 1 59 ? 10.303 33.613 -20.638 1.00 112.62 198 GLY D CA 1
ATOM 3776 C C . GLY D 1 59 ? 9.188 33.657 -19.610 1.00 103.16 198 GLY D C 1
ATOM 3777 O O . GLY D 1 59 ? 9.424 33.963 -18.435 1.00 124.06 198 GLY D O 1
ATOM 3778 N N . GLN D 1 60 ? 7.968 33.385 -20.060 1.00 88.93 199 GLN D N 1
ATOM 3779 C CA . GLN D 1 60 ? 6.777 33.449 -19.224 1.00 106.89 199 GLN D CA 1
ATOM 3780 C C . GLN D 1 60 ? 6.929 32.836 -17.837 1.00 109.20 199 GLN D C 1
ATOM 3781 O O . GLN D 1 60 ? 6.203 33.219 -16.912 1.00 87.93 199 GLN D O 1
ATOM 3787 N N . GLY D 1 61 ? 7.848 31.894 -17.667 1.00 115.26 200 GLY D N 1
ATOM 3788 C CA . GLY D 1 61 ? 8.112 31.366 -16.343 1.00 113.10 200 GLY D CA 1
ATOM 3789 C C . GLY D 1 61 ? 8.645 32.429 -15.400 1.00 119.99 200 GLY D C 1
ATOM 3790 O O . GLY D 1 61 ? 9.099 33.498 -15.806 1.00 125.04 200 GLY D O 1
ATOM 3791 N N . GLU D 1 62 ? 8.593 32.118 -14.106 1.00 127.87 201 GLU D N 1
ATOM 3792 C CA . GLU D 1 62 ? 8.987 33.086 -13.089 1.00 128.36 201 GLU D CA 1
ATOM 3793 C C . GLU D 1 62 ? 10.441 33.507 -13.281 1.00 134.54 201 GLU D C 1
ATOM 3794 O O . GLU D 1 62 ? 11.321 32.642 -13.394 1.00 140.59 201 GLU D O 1
ATOM 3800 N N . PRO D 1 63 ? 10.737 34.806 -13.308 1.00 122.57 202 PRO D N 1
ATOM 3801 C CA . PRO D 1 63 ? 12.101 35.256 -13.595 1.00 136.03 202 PRO D CA 1
ATOM 3802 C C . PRO D 1 63 ? 12.963 35.364 -12.346 1.00 146.58 202 PRO D C 1
ATOM 3803 O O . PRO D 1 63 ? 12.475 35.425 -11.217 1.00 153.48 202 PRO D O 1
ATOM 3807 N N . LEU D 1 64 ? 14.277 35.387 -12.577 1.00 136.81 203 LEU D N 1
ATOM 3808 C CA . LEU D 1 64 ? 15.243 35.576 -11.511 1.00 131.73 203 LEU D CA 1
ATOM 3809 C C . LEU D 1 64 ? 16.041 36.865 -11.638 1.00 146.29 203 LEU D C 1
ATOM 3810 O O . LEU D 1 64 ? 16.526 37.372 -10.614 1.00 139.50 203 LEU D O 1
ATOM 3815 N N . MET D 1 65 ? 16.189 37.408 -12.839 1.00 141.68 204 MET D N 1
ATOM 3816 C CA . MET D 1 65 ? 16.934 38.643 -13.035 1.00 145.87 204 MET D CA 1
ATOM 3817 C C . MET D 1 65 ? 18.321 38.554 -12.405 1.00 141.22 204 MET D C 1
ATOM 3818 O O . MET D 1 65 ? 19.273 38.097 -13.037 1.00 137.60 204 MET D O 1
ATOM 3820 N N . THR D 1 68 ? 18.481 33.884 -16.698 1.00 131.27 207 THR D N 1
ATOM 3821 C CA . THR D 1 68 ? 17.545 33.063 -17.456 1.00 134.45 207 THR D CA 1
ATOM 3822 C C . THR D 1 68 ? 16.222 32.896 -16.711 1.00 127.28 207 THR D C 1
ATOM 3823 O O . THR D 1 68 ? 1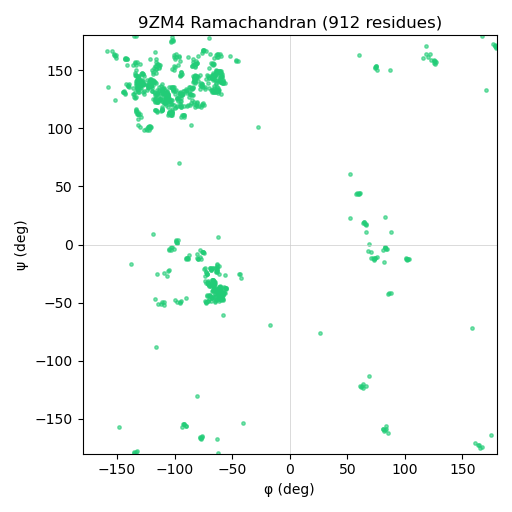6.134 32.096 -15.785 1.00 127.88 207 THR D O 1
ATOM 3827 N N . PRO D 1 69 ? 15.196 33.652 -17.100 1.00 134.85 208 PRO D N 1
ATOM 3828 C CA . PRO D 1 69 ? 13.862 33.416 -16.533 1.00 133.51 208 PRO D CA 1
ATOM 3829 C C . PRO D 1 69 ? 13.270 32.102 -17.021 1.00 131.23 208 PRO D C 1
ATOM 3830 O O . PRO D 1 69 ? 13.566 31.627 -18.122 1.00 139.87 208 PRO D O 1
ATOM 3834 N N . GLY D 1 70 ? 12.408 31.523 -16.185 1.00 125.99 209 GLY D N 1
ATOM 3835 C CA . GLY D 1 70 ? 11.770 30.264 -16.511 1.00 136.75 209 GLY D CA 1
ATOM 3836 C C . GLY D 1 70 ? 10.896 30.338 -17.748 1.00 132.76 209 GLY D C 1
ATOM 3837 O O . GLY D 1 70 ? 10.780 31.397 -18.374 1.00 133.76 209 GLY D O 1
ATOM 3838 N N . ASP D 1 71 ? 10.269 29.218 -18.104 1.00 122.02 210 ASP D N 1
ATOM 3839 C CA . ASP D 1 71 ? 9.371 29.131 -19.246 1.00 112.98 210 ASP D CA 1
ATOM 3840 C C . ASP D 1 71 ? 7.996 28.676 -18.772 1.00 110.41 210 ASP D C 1
ATOM 3841 O O . ASP D 1 71 ? 7.848 28.125 -17.677 1.00 118.66 210 ASP D O 1
ATOM 3846 N N . ALA D 1 72 ? 6.978 28.940 -19.594 1.00 102.96 211 ALA D N 1
ATOM 3847 C CA . ALA D 1 72 ? 5.609 28.519 -19.314 1.00 89.35 211 ALA D CA 1
ATOM 3848 C C . ALA D 1 72 ? 5.253 27.351 -20.220 1.00 87.11 211 ALA D C 1
ATOM 3849 O O . ALA D 1 72 ? 5.233 27.497 -21.441 1.00 116.57 211 ALA D O 1
ATOM 3851 N N . LEU D 1 73 ? 4.947 26.209 -19.621 1.00 90.66 212 LEU D N 1
ATOM 3852 C CA . LEU D 1 73 ? 4.628 24.988 -20.347 1.00 80.60 212 LEU D CA 1
ATOM 3853 C C . LEU D 1 73 ? 3.117 24.791 -20.331 1.00 95.01 212 LEU D C 1
ATOM 3854 O O . LEU D 1 73 ? 2.513 24.680 -19.259 1.00 91.69 212 LEU D O 1
ATOM 3859 N N . VAL D 1 74 ? 2.515 24.728 -21.516 1.00 104.57 213 VAL D N 1
ATOM 3860 C CA . VAL D 1 74 ? 1.070 24.613 -21.656 1.00 97.45 213 VAL D CA 1
ATOM 3861 C C . VAL D 1 74 ? 0.756 23.281 -22.301 1.00 94.94 213 VAL D C 1
ATOM 3862 O O . VAL D 1 74 ? 1.195 23.008 -23.422 1.00 99.31 213 VAL D O 1
ATOM 3866 N N . THR D 1 75 ? -0.042 22.476 -21.614 1.00 99.88 214 THR D N 1
ATOM 3867 C CA . THR D 1 75 ? -0.451 21.167 -22.091 1.00 98.06 214 THR D CA 1
ATOM 3868 C C . THR D 1 75 ? -1.874 21.237 -22.625 1.00 92.41 214 THR D C 1
ATOM 3869 O O . THR D 1 75 ? -2.752 21.852 -22.014 1.00 90.07 214 THR D O 1
ATOM 3873 N N . ILE D 1 76 ? -2.085 20.619 -23.778 1.00 89.38 215 ILE D N 1
ATOM 3874 C CA . ILE D 1 76 ? -3.359 20.653 -24.477 1.00 100.37 215 ILE D CA 1
ATOM 3875 C C . ILE D 1 76 ? -3.973 19.272 -24.350 1.00 90.53 215 ILE D C 1
ATOM 3876 O O . ILE D 1 76 ? -3.337 18.271 -24.704 1.00 95.52 215 ILE D O 1
ATOM 3881 N N . ARG D 1 77 ? -5.181 19.213 -23.800 1.00 90.06 216 ARG D N 1
ATOM 3882 C CA . ARG D 1 77 ? -5.931 17.971 -23.664 1.00 89.46 216 ARG D CA 1
ATOM 3883 C C . ARG D 1 77 ? -7.259 18.113 -24.397 1.00 98.94 216 ARG D C 1
ATOM 3884 O O . ARG D 1 77 ? -7.855 19.198 -24.425 1.00 99.29 216 ARG D O 1
ATOM 3892 N N . PHE D 1 78 ? -7.687 17.027 -25.034 1.00 108.30 217 PHE D N 1
ATOM 3893 C CA . PHE D 1 78 ? -8.928 17.012 -25.801 1.00 114.87 217 PHE D CA 1
ATOM 3894 C C . PHE D 1 78 ? -10.090 16.678 -24.876 1.00 112.39 217 PHE D C 1
ATOM 3895 O O . PHE D 1 78 ? -10.023 15.712 -24.106 1.00 104.56 217 PHE D O 1
ATOM 3903 N N . LYS D 1 79 ? -11.132 17.491 -24.933 1.00 113.27 218 LYS D N 1
ATOM 3904 C CA . LYS D 1 79 ? -12.326 17.215 -24.150 1.00 107.65 218 LYS D CA 1
ATOM 3905 C C . LYS D 1 79 ? -12.991 15.941 -24.659 1.00 119.45 218 LYS D C 1
ATOM 3906 O O . LYS D 1 79 ? -13.145 15.774 -25.877 1.00 118.36 218 LYS D O 1
ATOM 3912 N N . PRO D 1 80 ? -13.383 15.018 -23.775 1.00 129.51 219 PRO D N 1
ATOM 3913 C CA . PRO D 1 80 ? -14.109 13.830 -24.241 1.00 130.84 219 PRO D CA 1
ATOM 3914 C C . PRO D 1 80 ? -15.416 14.239 -24.898 1.00 133.80 219 PRO D C 1
ATOM 3915 O O . PRO D 1 80 ? -16.089 15.171 -24.454 1.00 137.72 219 PRO D O 1
ATOM 3919 N N . HIS D 1 81 ? -15.771 13.543 -25.970 1.00 139.19 220 HIS D N 1
ATOM 3920 C CA . HIS D 1 81 ? -17.004 13.818 -26.697 1.00 135.27 220 HIS D CA 1
ATOM 3921 C C . HIS D 1 81 ? -17.712 12.493 -26.938 1.00 138.63 220 HIS D C 1
ATOM 3922 O O . HIS D 1 81 ? -17.212 11.646 -27.685 1.00 142.20 220 HIS D O 1
ATOM 3929 N N . SER D 1 82 ? -18.861 12.302 -26.290 1.00 154.59 221 SER D N 1
ATOM 3930 C CA . SER D 1 82 ? -19.591 11.051 -26.462 1.00 159.61 221 SER D CA 1
ATOM 3931 C C . SER D 1 82 ? -19.986 10.865 -27.920 1.00 155.80 221 SER D C 1
ATOM 3932 O O . SER D 1 82 ? -19.910 9.754 -28.459 1.00 151.01 221 SER D O 1
ATOM 3935 N N . ARG D 1 83 ? -20.410 11.946 -28.573 1.00 154.84 222 ARG D N 1
ATOM 3936 C CA . ARG D 1 83 ? -20.872 11.848 -29.950 1.00 138.87 222 ARG D CA 1
ATOM 3937 C C . ARG D 1 83 ? -19.738 11.456 -30.887 1.00 133.55 222 ARG D C 1
ATOM 3938 O O . ARG D 1 83 ? -19.955 10.711 -31.850 1.00 146.45 222 ARG D O 1
ATOM 3946 N N . PHE D 1 84 ? -18.528 11.946 -30.636 1.00 123.21 223 PHE D N 1
ATOM 3947 C CA . PHE D 1 84 ? -17.380 11.662 -31.487 1.00 120.74 223 PHE D CA 1
ATOM 3948 C C . PHE D 1 84 ? -16.375 10.802 -30.736 1.00 119.71 223 PHE D C 1
ATOM 3949 O O . PHE D 1 84 ? -15.913 11.180 -29.656 1.00 144.04 223 PHE D O 1
ATOM 3957 N N . ARG D 1 85 ? -16.015 9.669 -31.325 1.00 102.73 224 ARG D N 1
ATOM 3958 C CA . ARG D 1 85 ? -14.949 8.809 -30.825 1.00 100.83 224 ARG D CA 1
ATOM 3959 C C . ARG D 1 85 ? -13.790 8.811 -31.812 1.00 91.75 224 ARG D C 1
ATOM 3960 O O . ARG D 1 85 ? -13.997 8.723 -33.026 1.00 113.41 224 ARG D O 1
ATOM 3968 N N . LEU D 1 86 ? -12.576 8.937 -31.285 1.00 90.51 225 LEU D N 1
ATOM 3969 C CA . LEU D 1 86 ? -11.388 9.114 -32.105 1.00 93.57 225 LEU D CA 1
ATOM 3970 C C . LEU D 1 86 ? -10.710 7.789 -32.432 1.00 95.50 225 LEU D C 1
ATOM 3971 O O . LEU D 1 86 ? -10.501 6.944 -31.556 1.00 100.40 225 LEU D O 1
ATOM 3976 N N . GLU D 1 87 ? -10.397 7.618 -33.711 1.00 99.50 226 GLU D N 1
ATOM 3977 C CA . GLU D 1 87 ? -9.610 6.512 -34.256 1.00 105.82 226 GLU D CA 1
ATOM 3978 C C . GLU D 1 87 ? -8.441 7.191 -34.960 1.00 106.28 226 GLU D C 1
ATOM 3979 O O . GLU D 1 87 ? -8.591 7.696 -36.075 1.00 107.87 226 GLU D O 1
ATOM 3985 N N . GLY D 1 88 ? -7.298 7.256 -34.293 1.00 123.14 227 GLY D N 1
ATOM 3986 C CA . GLY D 1 88 ? -6.185 8.007 -34.847 1.00 110.20 227 GLY D CA 1
ATOM 3987 C C . GLY D 1 88 ? -6.587 9.458 -34.992 1.00 108.58 227 GLY D C 1
ATOM 3988 O O . GLY D 1 88 ? -6.979 10.124 -34.023 1.00 110.77 227 GLY D O 1
ATOM 3989 N N . ARG D 1 89 ? -6.516 9.956 -36.221 1.00 96.50 228 ARG D N 1
ATOM 3990 C CA . ARG D 1 89 ? -6.981 11.292 -36.553 1.00 91.59 228 ARG D CA 1
ATOM 3991 C C . ARG D 1 89 ? -8.355 11.259 -37.207 1.00 88.25 228 ARG D C 1
ATOM 3992 O O . ARG D 1 89 ? -8.954 12.317 -37.430 1.00 82.31 228 ARG D O 1
ATOM 4000 N N . ASP D 1 90 ? -8.887 10.065 -37.459 1.00 88.08 229 ASP D N 1
ATOM 4001 C CA . ASP D 1 90 ? -10.239 9.903 -37.963 1.00 98.11 229 ASP D CA 1
ATOM 4002 C C . ASP D 1 90 ? -11.242 10.010 -36.820 1.00 96.27 229 ASP D C 1
ATOM 4003 O O . ASP D 1 90 ? -10.927 9.768 -35.654 1.00 110.36 229 ASP D O 1
ATOM 4008 N N . VAL D 1 91 ? -12.468 10.365 -37.177 1.00 95.35 230 VAL D N 1
ATOM 4009 C CA . VAL D 1 91 ? -13.544 10.582 -36.222 1.00 94.34 230 VAL D CA 1
ATOM 4010 C C . VAL D 1 91 ? -14.737 9.752 -36.663 1.00 103.20 230 VAL D C 1
ATOM 4011 O O . VAL D 1 91 ? -15.022 9.658 -37.859 1.00 118.56 230 VAL D O 1
ATOM 4015 N N . HIS D 1 92 ? -15.427 9.141 -35.706 1.00 104.16 231 HIS D N 1
ATOM 4016 C CA . HIS D 1 92 ? -16.602 8.331 -35.989 1.00 108.61 231 HIS D CA 1
ATOM 4017 C C . HIS D 1 92 ? -17.809 8.892 -35.247 1.00 108.17 231 HIS D C 1
ATOM 4018 O O . HIS D 1 92 ? -17.712 9.242 -34.067 1.00 114.61 231 HIS D O 1
ATOM 4025 N N . VAL D 1 93 ? -18.947 8.967 -35.935 1.00 113.82 232 VAL D N 1
ATOM 4026 C CA . VAL D 1 93 ? -20.184 9.471 -35.349 1.00 126.53 232 VAL D CA 1
ATOM 4027 C C . VAL D 1 93 ? -21.355 8.635 -35.846 1.00 123.56 232 VAL D C 1
ATOM 4028 O O . VAL D 1 93 ? -21.452 8.327 -37.038 1.00 110.90 232 VAL D O 1
ATOM 4032 N N . ASP D 1 94 ? -22.259 8.293 -34.933 1.00 131.06 233 ASP D N 1
ATOM 4033 C CA . ASP D 1 94 ? -23.454 7.544 -35.294 1.00 130.70 233 ASP D CA 1
ATOM 4034 C C . ASP D 1 94 ? -24.536 8.468 -35.841 1.00 143.40 233 ASP D C 1
ATOM 4035 O O . ASP D 1 94 ? -24.693 9.609 -35.393 1.00 154.29 233 ASP D O 1
ATOM 4040 N N . LEU D 1 95 ? -25.270 7.969 -36.832 1.00 142.82 234 LEU D N 1
ATOM 4041 C CA . LEU D 1 95 ? -26.369 8.700 -37.463 1.00 138.07 234 LEU D CA 1
ATOM 4042 C C . LEU D 1 95 ? -27.661 7.905 -37.349 1.00 152.29 234 LEU D C 1
ATOM 4043 O O . LEU D 1 95 ? -27.864 6.939 -38.108 1.00 141.19 234 LEU D O 1
ATOM 4048 N N . PRO D 1 96 ? -28.560 8.250 -36.425 1.00 167.91 235 PRO D N 1
ATOM 4049 C CA . PRO D 1 96 ? -29.874 7.594 -36.413 1.00 164.82 235 PRO D CA 1
ATOM 4050 C C . PRO D 1 96 ? -30.582 7.793 -37.742 1.00 174.07 235 PRO D C 1
ATOM 4051 O O . PRO D 1 96 ? -30.543 8.877 -38.329 1.00 158.56 235 PRO D O 1
ATOM 4055 N N . VAL D 1 97 ? -31.238 6.735 -38.216 1.00 165.39 236 VAL D N 1
ATOM 4056 C CA . VAL D 1 97 ? -31.870 6.745 -39.530 1.00 173.13 236 VAL D CA 1
ATOM 4057 C C . VAL D 1 97 ? -33.157 5.937 -39.459 1.00 169.18 236 VAL D C 1
ATOM 4058 O O . VAL D 1 97 ? -33.163 4.811 -38.952 1.00 156.24 236 VAL D O 1
ATOM 4062 N N . SER D 1 98 ? -34.242 6.508 -39.969 1.00 162.88 237 SER D N 1
ATOM 4063 C CA . SER D 1 98 ? -35.511 5.800 -40.020 1.00 162.68 237 SER D CA 1
ATOM 4064 C C . SER D 1 98 ? -35.434 4.640 -41.010 1.00 162.72 237 SER D C 1
ATOM 4065 O O . SER D 1 98 ? -34.614 4.626 -41.933 1.00 175.82 237 SER D O 1
ATOM 4068 N N . ILE D 1 99 ? -36.299 3.647 -40.797 1.00 164.39 238 ILE D N 1
ATOM 4069 C CA . ILE D 1 99 ? -36.324 2.487 -41.683 1.00 148.82 238 ILE D CA 1
ATOM 4070 C C . ILE D 1 99 ? -36.616 2.908 -43.118 1.00 151.74 238 ILE D C 1
ATOM 4071 O O . ILE D 1 99 ? -35.959 2.444 -44.058 1.00 162.26 238 ILE D O 1
ATOM 4076 N N . ASP D 1 100 ? -37.594 3.797 -43.315 1.00 158.58 239 ASP D N 1
ATOM 4077 C CA . ASP D 1 100 ? -37.946 4.205 -44.674 1.00 171.06 239 ASP D CA 1
ATOM 4078 C C . ASP D 1 100 ? -36.768 4.882 -45.367 1.00 161.76 239 ASP D C 1
ATOM 4079 O O . ASP D 1 100 ? -36.513 4.640 -46.551 1.00 151.85 239 ASP D O 1
ATOM 4084 N N . ASP D 1 101 ? -36.044 5.741 -44.645 1.00 179.67 240 ASP D N 1
ATOM 4085 C CA . ASP D 1 101 ? -34.896 6.419 -45.236 1.00 175.33 240 ASP D CA 1
ATOM 4086 C C . ASP D 1 101 ? -33.781 5.441 -45.586 1.00 172.29 240 ASP D C 1
ATOM 4087 O O . ASP D 1 101 ? -33.045 5.662 -46.556 1.00 169.91 240 ASP D O 1
ATOM 4092 N N . ALA D 1 102 ? -33.640 4.361 -44.814 1.00 169.16 241 ALA D N 1
ATOM 4093 C CA . ALA D 1 102 ? -32.575 3.398 -45.073 1.00 157.44 241 ALA D CA 1
ATOM 4094 C C . ALA D 1 102 ? -32.830 2.618 -46.356 1.00 157.20 241 ALA D C 1
ATOM 4095 O O . ALA D 1 102 ? -31.915 2.424 -47.165 1.00 154.65 241 ALA D O 1
ATOM 4097 N N . VAL D 1 103 ? -34.066 2.164 -46.558 1.00 170.01 242 VAL D N 1
ATOM 4098 C CA . VAL D 1 103 ? -34.388 1.361 -47.735 1.00 161.10 242 VAL D CA 1
ATOM 4099 C C . VAL D 1 103 ? -34.371 2.219 -48.993 1.00 139.83 242 VAL D C 1
ATOM 4100 O O . VAL D 1 103 ? -33.772 1.850 -50.009 1.00 145.16 242 VAL D O 1
ATOM 4104 N N . LEU D 1 104 ? -35.032 3.372 -48.947 1.00 156.70 243 LEU D N 1
ATOM 4105 C CA . LEU D 1 104 ? -35.212 4.210 -50.120 1.00 149.65 243 LEU D CA 1
ATOM 4106 C C . LEU D 1 104 ? -34.087 5.215 -50.328 1.00 157.29 243 LEU D C 1
ATOM 4107 O O . LEU D 1 104 ? -34.018 5.831 -51.397 1.00 190.96 243 LEU D O 1
ATOM 4112 N N . GLY D 1 105 ? -33.211 5.396 -49.348 1.00 159.86 244 GLY D N 1
ATOM 4113 C CA . GLY D 1 105 ? -32.208 6.437 -49.425 1.00 139.48 244 GLY D CA 1
ATOM 4114 C C . GLY D 1 105 ? -32.811 7.802 -49.175 1.00 137.93 244 GLY D C 1
ATOM 4115 O O . GLY D 1 105 ? -33.999 8.017 -49.436 1.00 140.74 244 GLY D O 1
ATOM 4116 N N . GLY D 1 106 ? -32.012 8.733 -48.670 1.00 154.42 245 GLY D N 1
ATOM 4117 C CA . GLY D 1 106 ? -32.512 10.068 -48.395 1.00 178.50 245 GLY D CA 1
ATOM 4118 C C . GLY D 1 106 ? -31.426 10.931 -47.790 1.00 151.61 245 GLY D C 1
ATOM 4119 O O . GLY D 1 106 ? -30.344 10.457 -47.431 1.00 145.57 245 GLY D O 1
ATOM 4120 N N . LYS D 1 107 ? -31.737 12.220 -47.687 1.00 148.71 246 LYS D N 1
ATOM 4121 C CA . LYS D 1 107 ? -30.821 13.213 -47.142 1.00 152.04 246 LYS D CA 1
ATOM 4122 C C . LYS D 1 107 ? -31.154 13.475 -45.678 1.00 164.53 246 LYS D C 1
ATOM 4123 O O . LYS D 1 107 ? -32.304 13.778 -45.343 1.00 173.33 246 LYS D O 1
ATOM 4129 N N . GLN D 1 108 ? -30.154 13.344 -44.811 1.00 166.26 247 GLN D N 1
ATOM 4130 C CA . GLN D 1 108 ? -30.326 13.568 -43.383 1.00 169.82 247 GLN D CA 1
ATOM 4131 C C . GLN D 1 108 ? -29.198 14.454 -42.874 1.00 174.81 247 GLN D C 1
ATOM 4132 O O . GLN D 1 108 ? -28.050 14.329 -43.312 1.00 177.65 247 GLN D O 1
ATOM 4138 N N . GLU D 1 109 ? -29.539 15.358 -41.959 1.00 160.94 248 GLU D N 1
ATOM 4139 C CA . GLU D 1 109 ? -28.578 16.317 -41.434 1.00 165.58 248 GLU D CA 1
ATOM 4140 C C . GLU D 1 109 ? -27.752 15.682 -40.321 1.00 170.82 248 GLU D C 1
ATOM 4141 O O . GLU D 1 109 ? -28.280 14.961 -39.470 1.00 162.07 248 GLU D O 1
ATOM 4147 N N . VAL D 1 110 ? -26.451 15.973 -40.323 1.00 167.32 249 VAL D N 1
ATOM 4148 C CA . VAL D 1 110 ? -25.507 15.389 -39.374 1.00 165.34 249 VAL D CA 1
ATOM 4149 C C . VAL D 1 110 ? -24.589 16.478 -38.839 1.00 165.29 249 VAL D C 1
ATOM 4150 O O . VAL D 1 110 ? -23.994 17.229 -39.616 1.00 166.45 249 VAL D O 1
ATOM 4154 N N . GLU D 1 111 ? -24.459 16.556 -37.518 1.00 153.23 250 GLU D N 1
ATOM 4155 C CA . GLU D 1 111 ? -23.521 17.489 -36.908 1.00 167.49 250 GLU D CA 1
ATOM 4156 C C . GLU D 1 111 ? -22.097 16.962 -37.037 1.00 148.01 250 GLU D C 1
ATOM 4157 O O . GLU D 1 111 ? -21.843 15.768 -36.859 1.00 134.15 250 GLU D O 1
ATOM 4163 N N . THR D 1 112 ? -21.172 17.862 -37.364 1.00 155.02 251 THR D N 1
ATOM 4164 C CA . THR D 1 112 ? -19.770 17.526 -37.556 1.00 150.19 251 THR D CA 1
ATOM 4165 C C . THR D 1 112 ? -18.910 18.546 -36.819 1.00 151.64 251 THR D C 1
ATOM 4166 O O . THR D 1 112 ? -19.418 19.475 -36.182 1.00 169.43 251 THR D O 1
ATOM 4170 N N . LEU D 1 113 ? -17.589 18.380 -36.922 1.00 136.06 252 LEU D N 1
ATOM 4171 C CA . LEU D 1 113 ? -16.675 19.284 -36.227 1.00 137.60 252 LEU D CA 1
ATOM 4172 C C . LEU D 1 113 ? -16.796 20.710 -36.756 1.00 141.57 252 LEU D C 1
ATOM 4173 O O . LEU D 1 113 ? -16.922 21.663 -35.978 1.00 144.63 252 LEU D O 1
ATOM 4178 N N . ASP D 1 114 ? -16.779 20.878 -38.081 1.00 136.97 253 ASP D N 1
ATOM 4179 C CA . ASP D 1 114 ? -16.878 22.220 -38.648 1.00 134.67 253 ASP D CA 1
ATOM 4180 C C . ASP D 1 114 ? -18.277 22.800 -38.477 1.00 141.82 253 ASP D C 1
ATOM 4181 O O . ASP D 1 114 ? -18.434 24.018 -38.329 1.00 148.84 253 ASP D O 1
ATOM 4186 N N . GLY D 1 115 ? -19.294 21.952 -38.496 1.00 145.64 254 GLY D N 1
ATOM 4187 C CA . GLY D 1 115 ? -20.665 22.407 -38.400 1.00 154.95 254 GLY D CA 1
ATOM 4188 C C . GLY D 1 115 ? -21.601 21.289 -38.797 1.00 159.21 254 GLY D C 1
ATOM 4189 O O . GLY D 1 115 ? -21.184 20.155 -39.053 1.00 158.00 254 GLY D O 1
ATOM 4190 N N . ARG D 1 116 ? -22.884 21.626 -38.844 1.00 176.83 255 ARG D N 1
ATOM 4191 C CA . ARG D 1 116 ? -23.915 20.672 -39.234 1.00 181.86 255 ARG D CA 1
ATOM 4192 C C . ARG D 1 116 ? -24.076 20.670 -40.753 1.00 180.36 255 ARG D C 1
ATOM 4193 O O . ARG D 1 116 ? -24.401 21.702 -41.349 1.00 181.30 255 ARG D O 1
ATOM 4201 N N . ILE D 1 117 ? -23.851 19.507 -41.372 1.00 162.56 256 ILE D N 1
ATOM 4202 C CA . ILE D 1 117 ? -23.811 19.369 -42.824 1.00 172.79 256 ILE D CA 1
ATOM 4203 C C . ILE D 1 117 ? -24.713 18.202 -43.212 1.00 182.81 256 ILE D C 1
ATOM 4204 O O . ILE D 1 117 ? -24.745 17.177 -42.522 1.00 193.06 256 ILE D O 1
ATOM 4209 N N . SER D 1 118 ? -25.432 18.349 -44.321 1.00 185.08 257 SER D N 1
ATOM 4210 C CA . SER D 1 118 ? -26.288 17.280 -44.816 1.00 183.42 257 SER D CA 1
ATOM 4211 C C . SER D 1 118 ? -25.488 16.254 -45.615 1.00 171.45 257 SER D C 1
ATOM 4212 O O . SER D 1 118 ? -24.522 16.588 -46.306 1.00 195.41 257 SER D O 1
ATOM 4215 N N . VAL D 1 119 ? -25.903 14.989 -45.505 1.00 150.43 258 VAL D N 1
ATOM 4216 C CA . VAL D 1 119 ? -25.220 13.867 -46.138 1.00 150.44 258 VAL D CA 1
ATOM 4217 C C . VAL D 1 119 ? -26.243 12.970 -46.821 1.00 150.27 258 VAL D C 1
ATOM 4218 O O . VAL D 1 119 ? -27.373 12.812 -46.347 1.00 155.04 258 VAL D O 1
ATOM 4222 N N . LYS D 1 120 ? -25.837 12.375 -47.945 1.00 152.72 259 LYS D N 1
ATOM 4223 C CA . LYS D 1 120 ? -26.697 11.466 -48.688 1.00 142.02 259 LYS D CA 1
ATOM 4224 C C . LYS D 1 120 ? -26.591 10.041 -48.160 1.00 138.40 259 LYS D C 1
ATOM 4225 O O . LYS D 1 120 ? -25.492 9.518 -47.953 1.00 131.42 259 LYS D O 1
ATOM 4231 N N . ILE D 1 121 ? -27.746 9.401 -48.002 1.00 140.43 260 ILE D N 1
ATOM 4232 C CA . ILE D 1 121 ? -27.842 8.040 -47.482 1.00 138.41 260 ILE D CA 1
ATOM 4233 C C . ILE D 1 121 ? -28.070 7.100 -48.663 1.00 156.00 260 ILE D C 1
ATOM 4234 O O . ILE D 1 121 ? -29.142 7.163 -49.290 1.00 162.54 260 ILE D O 1
ATOM 4239 N N . PRO D 1 122 ? -27.131 6.211 -48.983 1.00 158.92 261 PRO D N 1
ATOM 4240 C CA . PRO D 1 122 ? -27.361 5.289 -50.099 1.00 160.34 261 PRO D CA 1
ATOM 4241 C C . PRO D 1 122 ? -28.599 4.442 -49.861 1.00 155.64 261 PRO D C 1
ATOM 4242 O O . PRO D 1 122 ? -28.946 4.105 -48.729 1.00 132.74 261 PRO D O 1
ATOM 4246 N N . ALA D 1 123 ? -29.280 4.115 -50.953 1.00 161.19 262 ALA D N 1
ATOM 4247 C CA . ALA D 1 123 ? -30.444 3.251 -50.864 1.00 132.62 262 ALA D CA 1
ATOM 4248 C C . ALA D 1 123 ? -30.032 1.869 -50.379 1.00 141.31 262 ALA D C 1
ATOM 4249 O O . ALA D 1 123 ? -28.913 1.404 -50.619 1.00 138.29 262 ALA D O 1
ATOM 4251 N N . TRP D 1 124 ? -30.950 1.223 -49.670 1.00 139.81 263 TRP D N 1
ATOM 4252 C CA . TRP D 1 124 ? -30.757 -0.136 -49.179 1.00 138.61 263 TRP D CA 1
ATOM 4253 C C . TRP D 1 124 ? -29.547 -0.210 -48.255 1.00 136.80 263 TRP D C 1
ATOM 4254 O O . TRP D 1 124 ? -28.724 -1.122 -48.341 1.00 140.04 263 TRP D O 1
ATOM 4265 N N . SER D 1 125 ? -29.434 0.770 -47.373 1.00 145.63 264 SER D N 1
ATOM 4266 C CA . SER D 1 125 ? -28.358 0.819 -46.397 1.00 145.30 264 SER D CA 1
ATOM 4267 C C . SER D 1 125 ? -28.775 0.084 -45.134 1.00 140.39 264 SER D C 1
ATOM 4268 O O . SER D 1 125 ? -29.892 0.268 -44.642 1.00 144.93 264 SER D O 1
ATOM 4271 N N . SER D 1 126 ? -27.888 -0.764 -44.628 1.00 143.77 265 SER D N 1
ATOM 4272 C CA . SER D 1 126 ? -28.119 -1.486 -43.387 1.00 134.95 265 SER D CA 1
ATOM 4273 C C . SER D 1 126 ? -27.335 -0.819 -42.258 1.00 132.52 265 SER D C 1
ATOM 4274 O O . SER D 1 126 ? -26.583 0.135 -42.468 1.00 135.21 265 SER D O 1
ATOM 4277 N N . SER D 1 127 ? -27.516 -1.326 -41.037 1.00 151.82 266 SER D N 1
ATOM 4278 C CA . SER D 1 127 ? -26.868 -0.698 -39.889 1.00 147.67 266 SER D CA 1
ATOM 4279 C C . SER D 1 127 ? -25.357 -0.865 -39.919 1.00 141.72 266 SER D C 1
ATOM 4280 O O . SER D 1 127 ? -24.646 -0.061 -39.311 1.00 115.22 266 SER D O 1
ATOM 4283 N N . ASP D 1 128 ? -24.849 -1.857 -40.648 1.00 141.79 267 ASP D N 1
ATOM 4284 C CA . ASP D 1 128 ? -23.410 -2.027 -40.763 1.00 136.83 267 ASP D CA 1
ATOM 4285 C C . ASP D 1 128 ? -22.790 -1.025 -41.718 1.00 130.69 267 ASP D C 1
ATOM 4286 O O . ASP D 1 128 ? -21.562 -0.892 -41.742 1.00 131.95 267 ASP D O 1
ATOM 4291 N N . ARG D 1 129 ? -23.603 -0.317 -42.497 1.00 128.25 268 ARG D N 1
ATOM 4292 C CA . ARG D 1 129 ? -23.056 0.599 -43.481 1.00 118.84 268 ARG D CA 1
ATOM 4293 C C . ARG D 1 129 ? -22.343 1.754 -42.795 1.00 110.05 268 ARG D C 1
ATOM 4294 O O . ARG D 1 129 ? -22.763 2.236 -41.739 1.00 126.62 268 ARG D O 1
ATOM 4302 N N . VAL D 1 130 ? -21.259 2.192 -43.412 1.00 111.13 269 VAL D N 1
ATOM 4303 C CA . VAL D 1 130 ? -20.476 3.329 -42.958 1.00 111.95 269 VAL D CA 1
ATOM 4304 C C . VAL D 1 130 ? -20.256 4.226 -44.168 1.00 121.02 269 VAL D C 1
ATOM 4305 O O . VAL D 1 130 ? -19.961 3.744 -45.269 1.00 123.11 269 VAL D O 1
ATOM 4309 N N . LEU D 1 131 ? -20.413 5.528 -43.967 1.00 122.24 270 LEU D N 1
ATOM 4310 C CA . LEU D 1 131 ? -20.245 6.518 -45.018 1.00 109.96 270 LEU D CA 1
ATOM 4311 C C . LEU D 1 131 ? -18.970 7.294 -44.739 1.00 113.52 270 LEU D C 1
ATOM 4312 O O . LEU D 1 131 ? -18.710 7.670 -43.593 1.00 129.34 270 LEU D O 1
ATOM 4317 N N . ARG D 1 132 ? -18.164 7.502 -45.774 1.00 116.93 271 ARG D N 1
ATOM 4318 C CA . ARG D 1 132 ? -16.868 8.147 -45.623 1.00 120.20 271 ARG D CA 1
ATOM 4319 C C . ARG D 1 132 ? -16.962 9.577 -46.132 1.00 120.03 271 ARG D C 1
ATOM 4320 O O . ARG D 1 132 ? -17.351 9.812 -47.280 1.00 143.06 271 ARG D O 1
ATOM 4328 N N . LEU D 1 133 ? -16.617 10.527 -45.267 1.00 122.07 272 LEU D N 1
ATOM 4329 C CA . LEU D 1 133 ? -16.514 11.936 -45.622 1.00 123.39 272 LEU D CA 1
ATOM 4330 C C . LEU D 1 133 ? -15.055 12.327 -45.466 1.00 129.57 272 LEU D C 1
ATOM 4331 O O . LEU D 1 133 ? -14.523 12.318 -44.353 1.00 132.69 272 LEU D O 1
ATOM 4336 N N . LYS D 1 134 ? -14.414 12.667 -46.573 1.00 104.32 273 LYS D N 1
ATOM 4337 C CA . LYS D 1 134 ? -12.976 12.871 -46.583 1.00 106.42 273 LYS D CA 1
ATOM 4338 C C . LYS D 1 134 ? -12.626 14.267 -46.086 1.00 109.59 273 LYS D C 1
ATOM 4339 O O . LYS D 1 134 ? -13.355 15.235 -46.320 1.00 116.70 273 LYS D O 1
ATOM 4345 N N . GLU D 1 135 ? -11.497 14.364 -45.387 1.00 105.94 274 GLU D N 1
ATOM 4346 C CA . GLU D 1 135 ? -10.967 15.632 -44.906 1.00 113.40 274 GLU D CA 1
ATOM 4347 C C . GLU D 1 135 ? -11.882 16.283 -43.879 1.00 111.78 274 GLU D C 1
ATOM 4348 O O . GLU D 1 135 ? -11.805 17.498 -43.654 1.00 100.61 274 GLU D O 1
ATOM 4354 N N . LYS D 1 136 ? -12.776 15.500 -43.273 1.00 111.44 275 LYS D N 1
ATOM 4355 C CA . LYS D 1 136 ? -13.646 15.971 -42.205 1.00 114.82 275 LYS D CA 1
ATOM 4356 C C . LYS D 1 136 ? -13.130 15.612 -40.819 1.00 107.74 275 LYS D C 1
ATOM 4357 O O . LYS D 1 136 ? -13.801 15.913 -39.828 1.00 97.08 275 LYS D O 1
ATOM 4363 N N . GLY D 1 137 ? -11.975 14.973 -40.726 1.00 105.47 276 GLY D N 1
ATOM 4364 C CA . GLY D 1 137 ? -11.392 14.579 -39.460 1.00 108.64 276 GLY D CA 1
ATOM 4365 C C . GLY D 1 137 ? -10.439 15.614 -38.913 1.00 102.85 276 GLY D C 1
ATOM 4366 O O . GLY D 1 137 ? -10.547 16.811 -39.202 1.00 104.25 276 GLY D O 1
ATOM 4367 N N . LEU D 1 138 ? -9.511 15.155 -38.097 1.00 99.46 277 LEU D N 1
ATOM 4368 C CA . LEU D 1 138 ? -8.514 16.036 -37.510 1.00 108.93 277 LEU D CA 1
ATOM 4369 C C . LEU D 1 138 ? -7.339 16.252 -38.466 1.00 104.65 277 LEU D C 1
ATOM 4370 O O . LEU D 1 138 ? -7.046 15.399 -39.310 1.00 101.66 277 LEU D O 1
ATOM 4375 N N . PRO D 1 139 ? -6.638 17.379 -38.343 1.00 103.02 278 PRO D N 1
ATOM 4376 C CA . PRO D 1 139 ? -5.472 17.609 -39.207 1.00 105.04 278 PRO D CA 1
ATOM 4377 C C . PRO D 1 139 ? -4.403 16.540 -39.027 1.00 105.27 278 PRO D C 1
ATOM 4378 O O . PRO D 1 139 ? -4.160 16.049 -37.922 1.00 126.34 278 PRO D O 1
ATOM 4382 N N . LEU D 1 140 ? -3.756 16.197 -40.136 1.00 109.40 279 LEU D N 1
ATOM 4383 C CA . LEU D 1 140 ? -2.679 15.221 -40.174 1.00 107.14 279 LEU D CA 1
ATOM 4384 C C . LEU D 1 140 ? -1.324 15.908 -40.076 1.00 109.48 279 LEU D C 1
ATOM 4385 O O . LEU D 1 140 ? -1.143 17.040 -40.536 1.00 113.46 279 LEU D O 1
ATOM 4390 N N . LYS D 1 141 ? -0.365 15.208 -39.470 1.00 113.12 280 LYS D N 1
ATOM 4391 C CA . LYS D 1 141 ? 0.977 15.764 -39.349 1.00 127.25 280 LYS D CA 1
ATOM 4392 C C . LYS D 1 141 ? 1.555 16.099 -40.715 1.00 124.05 280 LYS D C 1
ATOM 4393 O O . LYS D 1 141 ? 2.073 17.199 -40.934 1.00 116.07 280 LYS D O 1
ATOM 4399 N N . ALA D 1 142 ? 1.452 15.160 -41.656 1.00 147.97 281 ALA D N 1
ATOM 4400 C CA . ALA D 1 142 ? 1.960 15.389 -43.002 1.00 142.78 281 ALA D CA 1
ATOM 4401 C C . ALA D 1 142 ? 1.223 16.515 -43.709 1.00 141.08 281 ALA D C 1
ATOM 4402 O O . ALA D 1 142 ? 1.775 17.118 -44.637 1.00 138.83 281 ALA D O 1
ATOM 4404 N N . GLY D 1 143 ? -0.002 16.812 -43.288 1.00 135.73 282 GLY D N 1
ATOM 4405 C CA . GLY D 1 143 ? -0.811 17.802 -43.959 1.00 130.86 282 GLY D CA 1
ATOM 4406 C C . GLY D 1 143 ? -2.159 17.234 -44.341 1.00 127.81 282 GLY D C 1
ATOM 4407 O O . GLY D 1 143 ? -2.314 16.014 -44.466 1.00 127.71 282 GLY D O 1
ATOM 4408 N N . GLY D 1 144 ? -3.136 18.107 -44.538 1.00 130.08 283 GLY D N 1
ATOM 4409 C CA . GLY D 1 144 ? -4.476 17.658 -44.830 1.00 128.88 283 GLY D CA 1
ATOM 4410 C C . GLY D 1 144 ? -5.223 17.301 -43.560 1.00 118.50 283 GLY D C 1
ATOM 4411 O O . GLY D 1 144 ? -4.870 17.723 -42.455 1.00 123.96 283 GLY D O 1
ATOM 4412 N N . ARG D 1 145 ? -6.267 16.495 -43.727 1.00 113.74 284 ARG D N 1
ATOM 4413 C CA . ARG D 1 145 ? -7.122 16.125 -42.612 1.00 108.83 284 ARG D CA 1
ATOM 4414 C C . ARG D 1 145 ? -7.551 14.674 -42.745 1.00 103.38 284 ARG D C 1
ATOM 4415 O O . ARG D 1 145 ? -7.506 14.084 -43.825 1.00 108.51 284 ARG D O 1
ATOM 4423 N N . GLY D 1 146 ? -7.979 14.111 -41.621 1.00 104.52 285 GLY D N 1
ATOM 4424 C CA . GLY D 1 146 ? -8.500 12.766 -41.587 1.00 99.81 285 GLY D CA 1
ATOM 4425 C C . GLY D 1 146 ? -9.911 12.714 -42.135 1.00 101.61 285 GLY D C 1
ATOM 4426 O O . GLY D 1 146 ? -10.393 13.628 -42.806 1.00 110.71 285 GLY D O 1
ATOM 4427 N N . ASP D 1 147 ? -10.573 11.597 -41.858 1.00 100.99 286 ASP D N 1
ATOM 4428 C CA . ASP D 1 147 ? -11.910 11.337 -42.361 1.00 113.61 286 ASP D CA 1
ATOM 4429 C C . ASP D 1 147 ? -12.899 11.240 -41.212 1.00 105.66 286 ASP D C 1
ATOM 4430 O O . ASP D 1 147 ? -12.529 10.936 -40.073 1.00 114.10 286 ASP D O 1
ATOM 4435 N N . LEU D 1 148 ? -14.156 11.550 -41.517 1.00 107.80 287 LEU D N 1
ATOM 4436 C CA . LEU D 1 148 ? -15.275 11.336 -40.605 1.00 106.43 287 LEU D CA 1
ATOM 4437 C C . LEU D 1 148 ? -16.107 10.178 -41.143 1.00 107.29 287 LEU D C 1
ATOM 4438 O O . LEU D 1 148 ? -16.560 10.220 -42.289 1.00 103.49 287 LEU D O 1
ATOM 4443 N N . TYR D 1 149 ? -16.320 9.162 -40.316 1.00 119.41 288 TYR D N 1
ATOM 4444 C CA . TYR D 1 149 ? -17.103 7.991 -40.689 1.00 112.42 288 TYR D CA 1
ATOM 4445 C C . TYR D 1 149 ? -18.446 8.043 -39.974 1.00 112.76 288 TYR D C 1
ATOM 4446 O O . TYR D 1 149 ? -18.498 8.204 -38.751 1.00 114.87 288 TYR D O 1
ATOM 4455 N N . VAL D 1 150 ? -19.524 7.878 -40.732 1.00 100.75 289 VAL D N 1
ATOM 4456 C CA . VAL D 1 150 ? -20.886 7.989 -40.221 1.00 112.01 289 VAL D CA 1
ATOM 4457 C C . VAL D 1 150 ? -21.497 6.595 -40.239 1.00 115.01 289 VAL D C 1
ATOM 4458 O O . VAL D 1 150 ? -21.692 6.001 -41.305 1.00 109.41 289 VAL D O 1
ATOM 4462 N N . HIS D 1 151 ? -21.809 6.081 -39.059 1.00 116.80 290 HIS D N 1
ATOM 4463 C CA . HIS D 1 151 ? -22.313 4.722 -38.910 1.00 117.59 290 HIS D CA 1
ATOM 4464 C C . HIS D 1 151 ? -23.832 4.757 -38.949 1.00 119.27 290 HIS D C 1
ATOM 4465 O O . HIS D 1 151 ? -24.472 5.292 -38.042 1.00 124.33 290 HIS D O 1
ATOM 4472 N N . VAL D 1 152 ? -24.409 4.202 -40.011 1.00 128.04 291 VAL D N 1
ATOM 4473 C CA . VAL D 1 152 ? -25.858 4.175 -40.125 1.00 136.58 291 VAL D CA 1
ATOM 4474 C C . VAL D 1 152 ? -26.437 3.273 -39.050 1.00 134.08 291 VAL D C 1
ATOM 4475 O O . VAL D 1 152 ? -26.000 2.129 -38.872 1.00 129.12 291 VAL D O 1
ATOM 4479 N N . ARG D 1 153 ? -27.459 3.776 -38.362 1.00 139.00 292 ARG D N 1
ATOM 4480 C CA . ARG D 1 153 ? -28.151 3.071 -37.287 1.00 141.16 292 ARG D CA 1
ATOM 4481 C C . ARG D 1 153 ? -29.642 3.150 -37.583 1.00 134.55 292 ARG D C 1
ATOM 4482 O O . ARG D 1 153 ? -30.230 4.235 -37.537 1.00 131.63 292 ARG D O 1
ATOM 4490 N N . ILE D 1 154 ? -30.250 2.015 -37.902 1.00 130.54 293 ILE D N 1
ATOM 4491 C CA . ILE D 1 154 ? -31.680 1.979 -38.185 1.00 153.12 293 ILE D CA 1
ATOM 4492 C C . ILE D 1 154 ? -32.435 1.991 -36.863 1.00 131.50 293 ILE D C 1
ATOM 4493 O O . ILE D 1 154 ? -32.281 1.079 -36.045 1.00 130.09 293 ILE D O 1
ATOM 4498 N N . MET D 1 155 ? -33.261 3.012 -36.659 1.00 123.98 294 MET D N 1
ATOM 4499 C CA . MET D 1 155 ? -34.046 3.139 -35.441 1.00 133.91 294 MET D CA 1
ATOM 4500 C C . MET D 1 155 ? -35.527 3.032 -35.775 1.00 131.74 294 MET D C 1
ATOM 4501 O O . MET D 1 155 ? -35.956 3.322 -36.897 1.00 133.65 294 MET D O 1
ATOM 4506 N N . LEU D 1 156 ? -36.289 2.635 -34.800 1.00 136.49 295 LEU D N 1
ATOM 4507 C CA . LEU D 1 156 ? -37.735 2.570 -34.914 1.00 151.08 295 LEU D CA 1
ATOM 4508 C C . LEU D 1 156 ? -38.369 3.782 -34.240 1.00 138.67 295 LEU D C 1
ATOM 4509 O O . LEU D 1 156 ? -37.770 4.377 -33.342 1.00 134.90 295 LEU D O 1
ATOM 4514 N N . PRO D 1 157 ? -39.563 4.204 -34.657 1.00 180.02 296 PRO D N 1
ATOM 4515 C CA . PRO D 1 157 ? -40.175 5.380 -34.028 1.00 183.35 296 PRO D CA 1
ATOM 4516 C C . PRO D 1 157 ? -40.400 5.116 -32.549 1.00 192.80 296 PRO D C 1
ATOM 4517 O O . PRO D 1 157 ? -40.654 3.983 -32.131 1.00 172.19 296 PRO D O 1
ATOM 4521 N N . GLU D 1 158 ? -40.324 6.184 -31.750 1.00 173.64 297 GLU D N 1
ATOM 4522 C CA . GLU D 1 158 ? -40.450 6.014 -30.309 1.00 183.48 297 GLU D CA 1
ATOM 4523 C C . GLU D 1 158 ? -41.876 5.698 -29.873 1.00 183.14 297 GLU D C 1
ATOM 4524 O O . GLU D 1 158 ? -42.059 5.102 -28.805 1.00 186.77 297 GLU D O 1
ATOM 4530 N N . GLY D 1 159 ? -42.883 6.065 -30.663 1.00 178.67 298 GLY D N 1
ATOM 4531 C CA . GLY D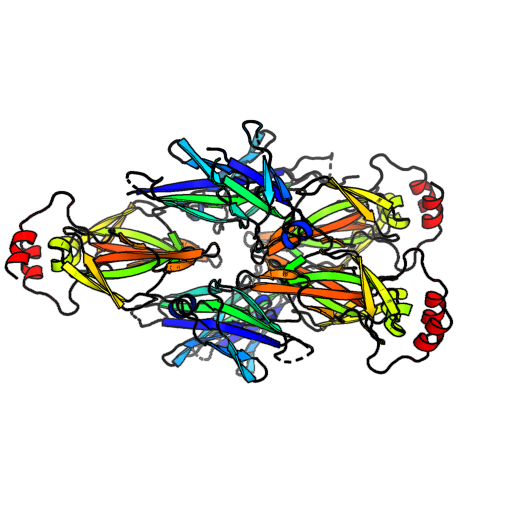 1 159 ? -44.251 5.775 -30.283 1.00 204.59 298 GLY D CA 1
ATOM 4532 C C . GLY D 1 159 ? -44.862 4.658 -31.100 1.00 198.87 298 GLY D C 1
ATOM 4533 O O . GLY D 1 159 ? -45.779 3.972 -30.641 1.00 220.31 298 GLY D O 1
ATOM 4534 N N . GLY D 1 160 ? -44.367 4.477 -32.323 1.00 176.78 299 GLY D N 1
ATOM 4535 C CA . GLY D 1 160 ? -44.881 3.454 -33.210 1.00 162.85 299 GLY D CA 1
ATOM 4536 C C . GLY D 1 160 ? -45.529 3.986 -34.470 1.00 155.89 299 GLY D C 1
ATOM 4537 O O . GLY D 1 160 ? -45.915 5.158 -34.537 1.00 165.80 299 GLY D O 1
ATOM 4538 N N . ASP D 1 161 ? -45.648 3.130 -35.482 1.00 155.37 300 ASP D N 1
ATOM 4539 C CA . ASP D 1 161 ? -46.413 3.428 -36.686 1.00 192.55 300 ASP D CA 1
ATOM 4540 C C . ASP D 1 161 ? -47.596 2.489 -36.863 1.00 187.87 300 ASP D C 1
ATOM 4541 O O . ASP D 1 161 ? -48.701 2.943 -37.179 1.00 170.47 300 ASP D O 1
ATOM 4546 N N . LYS D 1 162 ? -47.384 1.182 -36.696 1.00 214.47 301 LYS D N 1
ATOM 4547 C CA . LYS D 1 162 ? -48.368 0.108 -36.765 1.00 218.91 301 LYS D CA 1
ATOM 4548 C C . LYS D 1 162 ? -48.753 -0.213 -38.210 1.00 214.11 301 LYS D C 1
ATOM 4549 O O . LYS D 1 162 ? -49.368 -1.251 -38.446 1.00 220.79 301 LYS D O 1
ATOM 4555 N N . GLU D 1 163 ? -48.362 0.592 -39.192 1.00 193.72 302 GLU D N 1
ATOM 4556 C CA . GLU D 1 163 ? -48.478 0.128 -40.570 1.00 192.40 302 GLU D CA 1
ATOM 4557 C C . GLU D 1 163 ? -47.438 -0.949 -40.838 1.00 188.92 302 GLU D C 1
ATOM 4558 O O . GLU D 1 163 ? -47.735 -1.973 -41.464 1.00 184.77 302 GLU D O 1
ATOM 4564 N N . LEU D 1 164 ? -46.208 -0.726 -40.373 1.00 190.72 303 LEU D N 1
ATOM 4565 C CA . LEU D 1 164 ? -45.198 -1.772 -40.431 1.00 187.36 303 LEU D CA 1
ATOM 4566 C C . LEU D 1 164 ? -45.583 -2.958 -39.557 1.00 181.74 303 LEU D C 1
ATOM 4567 O O . LEU D 1 164 ? -45.352 -4.111 -39.932 1.00 177.51 303 LEU D O 1
ATOM 4572 N N . GLU D 1 165 ? -46.166 -2.698 -38.384 1.00 181.74 304 GLU D N 1
ATOM 4573 C CA . GLU D 1 165 ? -46.554 -3.798 -37.507 1.00 176.66 304 GLU D CA 1
ATOM 4574 C C . GLU D 1 165 ? -47.561 -4.715 -38.188 1.00 172.43 304 GLU D C 1
ATOM 4575 O O . GLU D 1 165 ? -47.456 -5.944 -38.097 1.00 174.86 304 GLU D O 1
ATOM 4581 N N . ASP D 1 166 ? -48.551 -4.134 -38.869 1.00 174.13 305 ASP D N 1
ATOM 4582 C CA . ASP D 1 166 ? -49.524 -4.950 -39.587 1.00 170.50 305 ASP D CA 1
ATOM 4583 C C . ASP D 1 166 ? -48.872 -5.683 -40.751 1.00 168.71 305 ASP D C 1
ATOM 4584 O O . ASP D 1 166 ? -49.173 -6.855 -41.001 1.00 164.14 305 ASP D O 1
ATOM 4589 N N . PHE D 1 167 ? -47.968 -5.014 -41.465 1.00 172.38 306 PHE D N 1
ATOM 4590 C CA . PHE D 1 167 ? -47.319 -5.641 -42.610 1.00 171.06 306 PHE D CA 1
ATOM 4591 C C . PHE D 1 167 ? -46.526 -6.869 -42.187 1.00 166.77 306 PHE D C 1
ATOM 4592 O O . PHE D 1 167 ? -46.634 -7.935 -42.803 1.00 177.65 306 PHE D O 1
ATOM 4600 N N . LEU D 1 168 ? -45.729 -6.740 -41.125 1.00 167.46 307 LEU D N 1
ATOM 4601 C CA . LEU D 1 168 ? -44.817 -7.815 -40.751 1.00 164.47 307 LEU D CA 1
ATOM 4602 C C . LEU D 1 168 ? -45.558 -9.019 -40.184 1.00 173.83 307 LEU D C 1
ATOM 4603 O O . LEU D 1 168 ? -45.113 -10.158 -40.368 1.00 182.87 307 LEU D O 1
ATOM 4608 N N . GLN D 1 169 ? -46.676 -8.796 -39.486 1.00 173.51 308 GLN D N 1
ATOM 4609 C CA . GLN D 1 169 ? -47.436 -9.917 -38.945 1.00 165.02 308 GLN D CA 1
ATOM 4610 C C . GLN D 1 169 ? -48.028 -10.778 -40.054 1.00 169.78 308 GLN D C 1
ATOM 4611 O O . GLN D 1 169 ? -48.106 -12.005 -39.912 1.00 168.47 308 GLN D O 1
ATOM 4617 N N . LYS D 1 170 ? -48.426 -10.163 -41.170 1.00 165.57 309 LYS D N 1
ATOM 4618 C CA . LYS D 1 170 ? -48.928 -10.920 -42.310 1.00 163.28 309 LYS D CA 1
ATOM 4619 C C . LYS D 1 170 ? -47.867 -11.840 -42.909 1.00 154.11 309 LYS D C 1
ATOM 4620 O O . LYS D 1 170 ? -48.212 -12.760 -43.660 1.00 156.52 309 LYS D O 1
ATOM 4626 N N . ARG D 1 171 ? -46.593 -11.617 -42.596 1.00 149.53 310 ARG D N 1
ATOM 4627 C CA . ARG D 1 171 ? -45.509 -12.397 -43.181 1.00 160.18 310 ARG D CA 1
ATOM 4628 C C . ARG D 1 171 ? -45.153 -13.584 -42.290 1.00 143.82 310 ARG D C 1
ATOM 4629 O O . ARG D 1 171 ? -45.529 -13.631 -41.123 1.00 158.74 310 ARG D O 1
ATOM 4637 N N . GLY E 1 11 ? 4.565 3.677 -65.519 1.00 82.46 150 GLY E N 1
ATOM 4638 C CA . GLY E 1 11 ? 5.504 2.688 -65.032 1.00 92.33 150 GLY E CA 1
ATOM 4639 C C . GLY E 1 11 ? 5.588 2.638 -63.520 1.00 151.21 150 GLY E C 1
ATOM 4640 O O . GLY E 1 11 ? 4.896 3.383 -62.824 1.00 153.91 150 GLY E O 1
ATOM 4641 N N . ALA E 1 12 ? 6.451 1.762 -63.011 1.00 129.59 151 ALA E N 1
ATOM 4642 C CA . ALA E 1 12 ? 6.556 1.538 -61.578 1.00 126.40 151 ALA E CA 1
ATOM 4643 C C . ALA E 1 12 ? 7.382 2.629 -60.905 1.00 118.59 151 ALA E C 1
ATOM 4644 O O . ALA E 1 12 ? 8.140 3.365 -61.543 1.00 116.53 151 ALA E O 1
ATOM 4646 N N . ASP E 1 13 ? 7.227 2.719 -59.590 1.00 125.23 152 ASP E N 1
ATOM 4647 C CA . ASP E 1 13 ? 7.976 3.655 -58.767 1.00 124.41 152 ASP E CA 1
ATOM 4648 C C . ASP E 1 13 ? 9.183 2.962 -58.151 1.00 114.86 152 ASP E C 1
ATOM 4649 O O . ASP E 1 13 ? 9.256 1.731 -58.075 1.00 108.36 152 ASP E O 1
ATOM 4654 N N . LEU E 1 14 ? 10.136 3.777 -57.712 1.00 110.48 153 LEU E N 1
ATOM 4655 C CA . LEU E 1 14 ? 11.346 3.295 -57.066 1.00 125.39 153 LEU E CA 1
ATOM 4656 C C . LEU E 1 14 ? 11.471 3.957 -55.705 1.00 122.38 153 LEU E C 1
ATOM 4657 O O . LEU E 1 14 ? 11.332 5.178 -55.593 1.00 121.36 153 LEU E O 1
ATOM 4662 N N . SER E 1 15 ? 11.764 3.165 -54.685 1.00 128.42 154 SER E N 1
ATOM 4663 C CA . SER E 1 15 ? 11.840 3.664 -53.325 1.00 106.93 154 SER E CA 1
ATOM 4664 C C . SER E 1 15 ? 13.260 3.485 -52.821 1.00 112.98 154 SER E C 1
ATOM 4665 O O . SER E 1 15 ? 13.917 2.477 -53.103 1.00 111.94 154 SER E O 1
ATOM 4668 N N . ALA E 1 16 ? 13.729 4.490 -52.091 1.00 122.09 155 ALA E N 1
ATOM 4669 C CA . ALA E 1 16 ? 15.055 4.469 -51.501 1.00 122.95 155 ALA E CA 1
ATOM 4670 C C . ALA E 1 16 ? 15.009 5.330 -50.253 1.00 118.43 155 ALA E C 1
ATOM 4671 O O . ALA E 1 16 ? 14.101 6.145 -50.068 1.00 115.23 155 ALA E O 1
ATOM 4673 N N . SER E 1 17 ? 16.003 5.137 -49.398 1.00 116.54 156 SER E N 1
ATOM 4674 C CA . SER E 1 17 ? 16.115 5.861 -48.144 1.00 119.93 156 SER E CA 1
ATOM 4675 C C . SER E 1 17 ? 17.527 6.406 -48.016 1.00 114.05 156 SER E C 1
ATOM 4676 O O . SER E 1 17 ? 18.486 5.803 -48.498 1.00 112.61 156 SER E O 1
ATOM 4679 N N . ILE E 1 18 ? 17.636 7.592 -47.415 1.00 124.00 157 ILE E N 1
ATOM 4680 C CA . ILE E 1 18 ? 18.916 8.247 -47.164 1.00 120.42 157 ILE E CA 1
ATOM 4681 C C . ILE E 1 18 ? 18.969 8.650 -45.697 1.00 118.32 157 ILE E C 1
ATOM 4682 O O . ILE E 1 18 ? 17.983 9.156 -45.153 1.00 115.61 157 ILE E O 1
ATOM 4687 N N . ASP E 1 19 ? 20.121 8.432 -45.062 1.00 110.97 158 ASP E N 1
ATOM 4688 C CA . ASP E 1 19 ? 20.349 8.806 -43.670 1.00 105.97 158 ASP E CA 1
ATOM 4689 C C . ASP E 1 19 ? 21.247 10.032 -43.617 1.00 108.38 158 ASP E C 1
ATOM 4690 O O . ASP E 1 19 ? 22.332 10.032 -44.212 1.00 110.40 158 ASP E O 1
ATOM 4695 N N . ILE E 1 20 ? 20.802 11.066 -42.899 1.00 100.55 159 ILE E N 1
ATOM 4696 C CA . ILE E 1 20 ? 21.530 12.324 -42.822 1.00 106.44 159 ILE E CA 1
ATOM 4697 C C . ILE E 1 20 ? 21.706 12.738 -41.373 1.00 98.87 159 ILE E C 1
ATOM 4698 O O . ILE E 1 20 ? 20.834 12.509 -40.532 1.00 107.24 159 ILE E O 1
ATOM 4703 N N . SER E 1 21 ? 22.832 13.385 -41.094 1.00 89.50 160 SER E N 1
ATOM 4704 C CA . SER E 1 21 ? 23.081 13.945 -39.777 1.00 91.78 160 SER E CA 1
ATOM 4705 C C . SER E 1 21 ? 22.248 15.211 -39.581 1.00 88.49 160 SER E C 1
ATOM 4706 O O . SER E 1 21 ? 21.652 15.751 -40.519 1.00 88.88 160 SER E O 1
ATOM 4709 N N . LEU E 1 22 ? 22.188 15.671 -38.330 1.00 99.10 161 LEU E N 1
ATOM 4710 C CA . LEU E 1 22 ? 21.477 16.913 -38.047 1.00 96.83 161 LEU E CA 1
ATOM 4711 C C . LEU E 1 22 ? 22.132 18.100 -38.748 1.00 101.34 161 LEU E C 1
ATOM 4712 O O . LEU E 1 22 ? 21.440 18.967 -39.297 1.00 107.99 161 LEU E O 1
ATOM 4717 N N . SER E 1 23 ? 23.467 18.147 -38.762 1.00 95.93 162 SER E N 1
ATOM 4718 C CA . SER E 1 23 ? 24.146 19.263 -39.412 1.00 104.68 162 SER E CA 1
ATOM 4719 C C . SER E 1 23 ? 23.793 19.320 -40.890 1.00 100.57 162 SER E C 1
ATOM 4720 O O . SER E 1 23 ? 23.650 20.406 -41.462 1.00 94.80 162 SER E O 1
ATOM 4723 N N . GLN E 1 24 ? 23.647 18.154 -41.521 1.00 99.28 163 GLN E N 1
ATOM 4724 C CA . GLN E 1 24 ? 23.255 18.111 -42.923 1.00 95.08 163 GLN E CA 1
ATOM 4725 C C . GLN E 1 24 ? 21.836 18.623 -43.124 1.00 93.94 163 GLN E C 1
ATOM 4726 O O . GLN E 1 24 ? 21.549 19.262 -44.140 1.00 124.28 163 GLN E O 1
ATOM 4732 N N . ALA E 1 25 ? 20.943 18.366 -42.169 1.00 100.69 164 ALA E N 1
ATOM 4733 C CA . ALA E 1 25 ? 19.580 18.871 -42.288 1.00 105.40 164 ALA E CA 1
ATOM 4734 C C . ALA E 1 25 ? 19.585 20.391 -42.347 1.00 107.87 164 ALA E C 1
ATOM 4735 O O . ALA E 1 25 ? 18.748 21.003 -43.017 1.00 97.52 164 ALA E O 1
ATOM 4737 N N . VAL E 1 26 ? 20.496 21.020 -41.605 1.00 127.21 165 VAL E N 1
ATOM 4738 C CA . VAL E 1 26 ? 20.631 22.471 -41.654 1.00 134.75 165 VAL E CA 1
ATOM 4739 C C . VAL E 1 26 ? 21.161 22.909 -43.012 1.00 142.88 165 VAL E C 1
ATOM 4740 O O . VAL E 1 26 ? 20.625 23.830 -43.641 1.00 122.97 165 VAL E O 1
ATOM 4744 N N . GLY E 1 27 ? 22.204 22.232 -43.498 1.00 152.47 166 GLY E N 1
ATOM 4745 C CA . GLY E 1 27 ? 22.913 22.715 -44.672 1.00 115.53 166 GLY E CA 1
ATOM 4746 C C . GLY E 1 27 ? 22.136 22.570 -45.962 1.00 172.21 166 GLY E C 1
ATOM 4747 O O . GLY E 1 27 ? 22.396 23.296 -46.924 1.00 190.14 166 GLY E O 1
ATOM 4748 N N . ALA E 1 28 ? 21.202 21.619 -46.007 1.00 166.76 167 ALA E N 1
ATOM 4749 C CA . ALA E 1 28 ? 20.374 21.327 -47.182 1.00 174.54 167 ALA E CA 1
ATOM 4750 C C . ALA E 1 28 ? 21.145 20.744 -48.366 1.00 190.16 167 ALA E C 1
ATOM 4751 O O . ALA E 1 28 ? 20.535 20.342 -49.348 1.00 196.43 167 ALA E O 1
ATOM 4753 N N . GLU E 1 29 ? 22.479 20.661 -48.264 1.00 171.55 168 GLU E N 1
ATOM 4754 C CA . GLU E 1 29 ? 23.317 20.214 -49.376 1.00 161.34 168 GLU E CA 1
ATOM 4755 C C . GLU E 1 29 ? 22.803 18.955 -50.073 1.00 154.02 168 GLU E C 1
ATOM 4756 O O . GLU E 1 29 ? 21.977 18.220 -49.522 1.00 147.25 168 GLU E O 1
ATOM 4762 N N . LYS E 1 30 ? 23.237 18.737 -51.310 1.00 175.28 169 LYS E N 1
ATOM 4763 C CA . LYS E 1 30 ? 22.805 17.573 -52.071 1.00 170.81 169 LYS E CA 1
ATOM 4764 C C . LYS E 1 30 ? 23.322 16.284 -51.440 1.00 147.31 169 LYS E C 1
ATOM 4765 O O . LYS E 1 30 ? 24.423 16.227 -50.891 1.00 139.95 169 LYS E O 1
ATOM 4771 N N . VAL E 1 31 ? 22.502 15.232 -51.535 1.00 147.37 170 VAL E N 1
ATOM 4772 C CA . VAL E 1 31 ? 22.833 13.913 -51.015 1.00 148.76 170 VAL E CA 1
ATOM 4773 C C . VAL E 1 31 ? 22.483 12.866 -52.058 1.00 162.99 170 VAL E C 1
ATOM 4774 O O . VAL E 1 31 ? 21.647 13.084 -52.936 1.00 154.09 170 VAL E O 1
ATOM 4778 N N . GLU E 1 32 ? 23.140 11.717 -51.954 1.00 153.19 171 GLU E N 1
ATOM 4779 C CA . GLU E 1 32 ? 22.973 10.644 -52.923 1.00 132.80 171 GLU E CA 1
ATOM 4780 C C . GLU E 1 32 ? 22.053 9.573 -52.356 1.00 134.01 171 GLU E C 1
ATOM 4781 O O . GLU E 1 32 ? 22.236 9.120 -51.220 1.00 142.41 171 GLU E O 1
ATOM 4787 N N . ALA E 1 33 ? 21.076 9.170 -53.158 1.00 136.17 172 ALA E N 1
ATOM 4788 C CA . ALA E 1 33 ? 20.124 8.127 -52.810 1.00 143.78 172 ALA E CA 1
ATOM 4789 C C . ALA E 1 33 ? 20.370 6.945 -53.735 1.00 149.34 172 ALA E C 1
ATOM 4790 O O . ALA E 1 33 ? 20.521 7.122 -54.949 1.00 129.59 172 ALA E O 1
ATOM 4792 N N . ILE E 1 34 ? 20.433 5.750 -53.160 1.00 132.17 173 ILE E N 1
ATOM 4793 C CA . ILE E 1 34 ? 20.697 4.524 -53.902 1.00 128.92 173 ILE E CA 1
ATOM 4794 C C . ILE E 1 34 ? 19.431 3.681 -53.888 1.00 130.88 173 ILE E C 1
ATOM 4795 O O . ILE E 1 34 ? 18.871 3.407 -52.819 1.00 148.26 173 ILE E O 1
ATOM 4800 N N . PHE E 1 35 ? 18.981 3.277 -55.064 1.00 131.43 174 PHE E N 1
ATOM 4801 C CA . PHE E 1 35 ? 17.751 2.517 -55.191 1.00 123.64 174 PHE E CA 1
ATOM 4802 C C . PHE E 1 35 ? 18.058 1.031 -55.256 1.00 135.24 174 PHE E C 1
ATOM 4803 O O . PHE E 1 35 ? 19.196 0.629 -55.513 1.00 145.01 174 PHE E O 1
ATOM 4811 N N . PRO E 1 36 ? 17.062 0.178 -55.004 1.00 129.56 175 PRO E N 1
ATOM 4812 C CA . PRO E 1 36 ? 17.335 -1.267 -55.043 1.00 118.33 175 PRO E CA 1
ATOM 4813 C C . PRO E 1 36 ? 17.936 -1.715 -56.355 1.00 128.07 175 PRO E C 1
ATOM 4814 O O . PRO E 1 36 ? 18.825 -2.576 -56.367 1.00 139.69 175 PRO E O 1
ATOM 4818 N N . ASN E 1 37 ? 17.487 -1.132 -57.466 1.00 157.10 176 ASN E N 1
ATOM 4819 C CA . ASN E 1 37 ? 17.948 -1.520 -58.793 1.00 139.21 176 ASN E CA 1
ATOM 4820 C C . ASN E 1 37 ? 19.341 -1.000 -59.121 1.00 133.93 176 ASN E C 1
ATOM 4821 O O . ASN E 1 37 ? 19.882 -1.354 -60.174 1.00 130.00 176 ASN E O 1
ATOM 4826 N N . GLY E 1 38 ? 19.927 -0.164 -58.266 1.00 144.68 177 GLY E N 1
ATOM 4827 C CA . GLY E 1 38 ? 21.258 0.352 -58.494 1.00 146.07 177 GLY E CA 1
ATOM 4828 C C . GLY E 1 38 ? 21.296 1.761 -59.040 1.00 152.69 177 GLY E C 1
ATOM 4829 O O . GLY E 1 38 ? 22.378 2.361 -59.087 1.00 150.97 177 GLY E O 1
ATOM 4830 N N . LYS E 1 39 ? 20.157 2.294 -59.473 1.00 143.79 178 LYS E N 1
ATOM 4831 C CA . LYS E 1 39 ? 20.107 3.662 -59.968 1.00 140.52 178 LYS E CA 1
ATOM 4832 C C . LYS E 1 39 ? 20.508 4.625 -58.860 1.00 136.27 178 LYS E C 1
ATOM 4833 O O . LYS E 1 39 ? 20.036 4.516 -57.724 1.00 140.03 178 LYS E O 1
ATOM 4839 N N . HIS E 1 40 ? 21.395 5.558 -59.190 1.00 136.27 179 HIS E N 1
ATOM 4840 C CA . HIS E 1 40 ? 21.881 6.551 -58.243 1.00 134.64 179 HIS E CA 1
ATOM 4841 C C . HIS E 1 40 ? 21.298 7.907 -58.606 1.00 130.94 179 HIS E C 1
ATOM 4842 O O . HIS E 1 40 ? 21.352 8.322 -59.769 1.00 127.63 179 HIS E O 1
ATOM 4849 N N . LEU E 1 41 ? 20.739 8.589 -57.612 1.00 142.89 180 LEU E N 1
ATOM 4850 C CA . LEU E 1 41 ? 20.094 9.875 -57.819 1.00 137.74 180 LEU E CA 1
ATOM 4851 C C . LEU E 1 41 ? 20.600 10.860 -56.781 1.00 144.08 180 LEU E C 1
ATOM 4852 O O . LEU E 1 41 ? 20.606 10.560 -55.584 1.00 155.95 180 LEU E O 1
ATOM 4857 N N . LYS E 1 42 ? 21.004 12.038 -57.234 1.00 126.18 181 LYS E N 1
ATOM 4858 C CA . LYS E 1 42 ? 21.406 13.126 -56.353 1.00 130.20 181 LYS E CA 1
ATOM 4859 C C . LYS E 1 42 ? 20.197 14.026 -56.143 1.00 122.09 181 LYS E C 1
ATOM 4860 O O . LYS E 1 42 ? 19.527 14.404 -57.111 1.00 118.39 181 LYS E O 1
ATOM 4866 N N . ILE E 1 43 ? 19.905 14.355 -54.889 1.00 132.78 182 ILE E N 1
ATOM 4867 C CA . ILE E 1 43 ? 18.723 15.142 -54.564 1.00 132.78 182 ILE E CA 1
ATOM 4868 C C . ILE E 1 43 ? 19.129 16.291 -53.655 1.00 135.66 182 ILE E C 1
ATOM 4869 O O . ILE E 1 43 ? 19.896 16.101 -52.706 1.00 140.31 182 ILE E O 1
ATOM 4874 N N . LYS E 1 44 ? 18.629 17.481 -53.961 1.00 156.35 183 LYS E N 1
ATOM 4875 C CA . LYS E 1 44 ? 18.832 18.646 -53.117 1.00 158.28 183 LYS E CA 1
ATOM 4876 C C . LYS E 1 44 ? 17.784 18.609 -52.012 1.00 170.45 183 LYS E C 1
ATOM 4877 O O . LYS E 1 44 ? 16.579 18.605 -52.292 1.00 147.64 183 LYS E O 1
ATOM 4883 N N . LEU E 1 45 ? 18.236 18.580 -50.763 1.00 169.23 184 LEU E N 1
ATOM 4884 C CA . LEU E 1 45 ? 17.303 18.517 -49.649 1.00 143.84 184 LEU E CA 1
ATOM 4885 C C . LEU E 1 45 ? 16.564 19.844 -49.510 1.00 124.79 184 LEU E C 1
ATOM 4886 O O . LEU E 1 45 ? 17.152 20.906 -49.726 1.00 134.04 184 LEU E O 1
ATOM 4891 N N . PRO E 1 46 ? 15.284 19.822 -49.144 1.00 97.06 185 PRO E N 1
ATOM 4892 C CA . PRO E 1 46 ? 14.595 21.083 -48.845 1.00 97.61 185 PRO E CA 1
ATOM 4893 C C . PRO E 1 46 ? 15.224 21.779 -47.644 1.00 115.89 185 PRO E C 1
ATOM 4894 O O . PRO E 1 46 ? 15.950 21.179 -46.845 1.00 117.31 185 PRO E O 1
ATOM 4898 N N . LYS E 1 47 ? 14.937 23.076 -47.523 1.00 103.98 186 LYS E N 1
ATOM 4899 C CA . LYS E 1 47 ? 15.419 23.817 -46.362 1.00 117.09 186 LYS E CA 1
ATOM 4900 C C . LYS E 1 47 ? 14.887 23.197 -45.076 1.00 97.98 186 LYS E C 1
ATOM 4901 O O . LYS E 1 47 ? 15.642 22.989 -44.120 1.00 98.14 186 LYS E O 1
ATOM 4907 N N . PHE E 1 48 ? 13.604 22.840 -45.063 1.00 98.69 187 PHE E N 1
ATOM 4908 C CA . PHE E 1 48 ? 12.947 22.236 -43.911 1.00 97.86 187 PHE E CA 1
ATOM 4909 C C . PHE E 1 48 ? 12.794 20.743 -44.171 1.00 93.62 187 PHE E C 1
ATOM 4910 O O . PHE E 1 48 ? 12.061 20.333 -45.074 1.00 100.30 187 PHE E O 1
ATOM 4918 N N . VAL E 1 49 ? 13.505 19.939 -43.395 1.00 95.16 188 VAL E N 1
ATOM 4919 C CA . VAL E 1 49 ? 13.443 18.489 -43.485 1.00 93.48 188 VAL E CA 1
ATOM 4920 C C . VAL E 1 49 ? 13.052 17.938 -42.123 1.00 92.53 188 VAL E C 1
ATOM 4921 O O . VAL E 1 49 ? 13.531 18.409 -41.086 1.00 98.85 188 VAL E O 1
ATOM 4925 N N . GLU E 1 50 ? 12.168 16.955 -42.130 1.00 84.94 189 GLU E N 1
ATOM 4926 C CA . GLU E 1 50 ? 11.730 16.292 -40.920 1.00 85.89 189 GLU E CA 1
ATOM 4927 C C . GLU E 1 50 ? 12.161 14.837 -40.987 1.00 81.82 189 GLU E C 1
ATOM 4928 O O . GLU E 1 50 ? 12.245 14.247 -42.062 1.00 87.87 189 GLU E O 1
ATOM 4934 N N . ASP E 1 51 ? 12.469 14.269 -39.827 1.00 101.56 190 ASP E N 1
ATOM 4935 C CA . ASP E 1 51 ? 12.812 12.857 -39.776 1.00 85.64 190 ASP E CA 1
ATOM 4936 C C . ASP E 1 51 ? 11.593 12.042 -40.187 1.00 86.33 190 ASP E C 1
ATOM 4937 O O . ASP E 1 51 ? 10.486 12.268 -39.689 1.00 93.65 190 ASP E O 1
ATOM 4942 N N . GLY E 1 52 ? 11.805 11.093 -41.101 1.00 96.92 191 GLY E N 1
ATOM 4943 C CA . GLY E 1 52 ? 10.738 10.318 -41.702 1.00 101.25 191 GLY E CA 1
ATOM 4944 C C . GLY E 1 52 ? 10.051 10.969 -42.884 1.00 110.68 191 GLY E C 1
ATOM 4945 O O . GLY E 1 52 ? 9.190 10.333 -43.511 1.00 114.09 191 GLY E O 1
ATOM 4946 N N . GLN E 1 53 ? 10.406 12.204 -43.225 1.00 124.20 192 GLN E N 1
ATOM 4947 C CA . GLN E 1 53 ? 9.780 12.876 -44.355 1.00 95.21 192 GLN E CA 1
ATOM 4948 C C . GLN E 1 53 ? 10.160 12.180 -45.645 1.00 94.94 192 GLN E C 1
ATOM 4949 O O . GLN E 1 53 ? 11.288 11.710 -45.800 1.00 80.66 192 GLN E O 1
ATOM 4955 N N . THR E 1 54 ? 9.217 12.130 -46.579 1.00 117.33 193 THR E N 1
ATOM 4956 C CA . THR E 1 54 ? 9.416 11.503 -47.879 1.00 101.98 193 THR E CA 1
ATOM 4957 C C . THR E 1 54 ? 9.245 12.546 -48.970 1.00 93.60 193 THR E C 1
ATOM 4958 O O . THR E 1 54 ? 8.318 13.361 -48.924 1.00 109.87 193 THR E O 1
ATOM 4962 N N . ILE E 1 55 ? 10.133 12.511 -49.956 1.00 96.34 194 ILE E N 1
ATOM 4963 C CA . ILE E 1 55 ? 10.099 13.444 -51.074 1.00 102.58 194 ILE E CA 1
ATOM 4964 C C . ILE E 1 55 ? 9.795 12.650 -52.333 1.00 101.98 194 ILE E C 1
ATOM 4965 O O . ILE E 1 55 ? 10.434 11.624 -52.597 1.00 109.89 194 ILE E O 1
ATOM 4970 N N . ARG E 1 56 ? 8.805 13.109 -53.094 1.00 98.15 195 ARG E N 1
ATOM 4971 C CA . ARG E 1 56 ? 8.480 12.505 -54.378 1.00 103.14 195 ARG E CA 1
ATOM 4972 C C . ARG E 1 56 ? 9.221 13.279 -55.459 1.00 105.79 195 ARG E C 1
ATOM 4973 O O . ARG E 1 56 ? 8.993 14.482 -55.635 1.00 109.67 195 ARG E O 1
ATOM 4981 N N . LEU E 1 57 ? 10.110 12.594 -56.169 1.00 95.75 196 LEU E N 1
ATOM 4982 C CA . LEU E 1 57 ? 10.852 13.173 -57.280 1.00 100.81 196 LEU E CA 1
ATOM 4983 C C . LEU E 1 57 ? 10.266 12.662 -58.584 1.00 108.16 196 LEU E C 1
ATOM 4984 O O . LEU E 1 57 ? 10.341 11.463 -58.875 1.00 110.25 196 LEU E O 1
ATOM 4989 N N . LYS E 1 58 ? 9.699 13.571 -59.371 1.00 109.88 197 LYS E N 1
ATOM 4990 C CA . LYS E 1 58 ? 8.958 13.166 -60.556 1.00 109.73 197 LYS E CA 1
ATOM 4991 C C . LYS E 1 58 ? 9.893 12.702 -61.655 1.00 97.37 197 LYS E C 1
ATOM 4992 O O . LYS E 1 58 ? 10.909 13.345 -61.929 1.00 98.38 197 LYS E O 1
ATOM 4998 N N . GLY E 1 59 ? 9.557 11.572 -62.270 1.00 86.41 198 GLY E N 1
ATOM 4999 C CA . GLY E 1 59 ? 10.338 11.078 -63.385 1.00 107.93 198 GLY E CA 1
ATOM 5000 C C . GLY E 1 59 ? 11.580 10.299 -63.042 1.00 106.40 198 GLY E C 1
ATOM 5001 O O . GLY E 1 59 ? 12.494 10.235 -63.869 1.00 133.06 198 GLY E O 1
ATOM 5002 N N . GLN E 1 60 ? 11.654 9.695 -61.857 1.00 101.07 199 GLN E N 1
ATOM 5003 C CA . GLN E 1 60 ? 12.862 8.991 -61.459 1.00 94.20 199 GLN E CA 1
ATOM 5004 C C . GLN E 1 60 ? 12.642 7.506 -61.204 1.00 98.44 199 GLN E C 1
ATOM 5005 O O . GLN E 1 60 ? 13.559 6.832 -60.720 1.00 111.05 199 GLN E O 1
ATOM 5011 N N . GLY E 1 61 ? 11.472 6.971 -61.534 1.00 106.71 200 GLY E N 1
ATOM 5012 C CA . GLY E 1 61 ? 11.187 5.576 -61.264 1.00 106.57 200 GLY E CA 1
ATOM 5013 C C . GLY E 1 61 ? 11.562 4.611 -62.377 1.00 125.29 200 GLY E C 1
ATOM 5014 O O . GLY E 1 61 ? 12.160 3.563 -62.122 1.00 122.81 200 GLY E O 1
ATOM 5015 N N . GLU E 1 62 ? 11.221 4.940 -63.614 1.00 117.49 201 GLU E N 1
ATOM 5016 C CA . GLU E 1 62 ? 11.377 3.994 -64.708 1.00 102.98 201 GLU E CA 1
ATOM 5017 C C . GLU E 1 62 ? 12.390 4.530 -65.724 1.00 118.06 201 GLU E C 1
ATOM 5018 O O . GLU E 1 62 ? 12.225 4.403 -66.942 1.00 90.91 201 GLU E O 1
ATOM 5024 N N . PRO E 1 69 ? 6.058 6.734 -67.101 1.00 87.76 208 PRO E N 1
ATOM 5025 C CA . PRO E 1 69 ? 7.432 6.861 -66.581 1.00 107.77 208 PRO E CA 1
ATOM 5026 C C . PRO E 1 69 ? 7.571 6.233 -65.187 1.00 128.65 208 PRO E C 1
ATOM 5027 O O . PRO E 1 69 ? 7.157 5.085 -65.015 1.00 134.16 208 PRO E O 1
ATOM 5031 N N . GLY E 1 70 ? 8.144 6.947 -64.220 1.00 124.16 209 GLY E N 1
ATOM 5032 C CA . GLY E 1 70 ? 8.218 6.431 -62.863 1.00 124.18 209 GLY E CA 1
ATOM 5033 C C . GLY E 1 70 ? 8.421 7.552 -61.866 1.00 119.24 209 GLY E C 1
ATOM 5034 O O . GLY E 1 70 ? 8.757 8.683 -62.228 1.00 119.52 209 GLY E O 1
ATOM 5035 N N . ASP E 1 71 ? 8.224 7.222 -60.587 1.00 120.32 210 ASP E N 1
ATOM 5036 C CA . ASP E 1 71 ? 8.351 8.192 -59.506 1.00 109.33 210 ASP E CA 1
ATOM 5037 C C . ASP E 1 71 ? 9.226 7.636 -58.394 1.00 107.86 210 ASP E C 1
ATOM 5038 O O . ASP E 1 71 ? 9.010 6.510 -57.926 1.00 91.16 210 ASP E O 1
ATOM 5043 N N . ALA E 1 72 ? 10.194 8.436 -57.953 1.00 111.20 211 ALA E N 1
ATOM 5044 C CA . ALA E 1 72 ? 11.095 8.048 -56.879 1.00 105.84 211 ALA E CA 1
ATOM 5045 C C . ALA E 1 72 ? 10.584 8.606 -55.562 1.00 117.54 211 ALA E C 1
ATOM 5046 O O . ALA E 1 72 ? 10.265 9.795 -55.465 1.00 109.91 211 ALA E O 1
ATOM 5048 N N . LEU E 1 73 ? 10.505 7.743 -54.557 1.00 106.30 212 LEU E N 1
ATOM 5049 C CA . LEU E 1 73 ? 10.162 8.137 -53.200 1.00 110.22 212 LEU E CA 1
ATOM 5050 C C . LEU E 1 73 ? 11.408 7.964 -52.349 1.00 108.20 212 LEU E C 1
ATOM 5051 O O . LEU E 1 73 ? 11.918 6.848 -52.205 1.00 113.36 212 LEU E O 1
ATOM 5056 N N . VAL E 1 74 ? 11.887 9.057 -51.779 1.00 106.05 213 VAL E N 1
ATOM 5057 C CA . VAL E 1 74 ? 13.092 9.043 -50.969 1.00 111.00 213 VAL E CA 1
ATOM 5058 C C . VAL E 1 74 ? 12.674 9.457 -49.572 1.00 116.74 213 VAL E C 1
ATOM 5059 O O . VAL E 1 74 ? 12.079 10.525 -49.385 1.00 103.70 213 VAL E O 1
ATOM 5063 N N . THR E 1 75 ? 12.962 8.604 -48.600 1.00 117.56 214 THR E N 1
ATOM 5064 C CA . THR E 1 75 ? 12.641 8.868 -47.211 1.00 109.73 214 THR E CA 1
ATOM 5065 C C . THR E 1 75 ? 13.906 9.303 -46.492 1.00 112.50 214 THR E C 1
ATOM 5066 O O . THR E 1 75 ? 14.964 8.682 -46.651 1.00 99.47 214 THR E O 1
ATOM 5070 N N . ILE E 1 76 ? 13.786 10.359 -45.694 1.00 119.00 215 ILE E N 1
ATOM 5071 C CA . ILE E 1 76 ? 14.915 10.986 -45.017 1.00 122.01 215 ILE E CA 1
ATOM 5072 C C . ILE E 1 76 ? 14.825 10.654 -43.539 1.00 99.60 215 ILE E C 1
ATOM 5073 O O . ILE E 1 76 ? 13.832 10.981 -42.885 1.00 76.81 215 ILE E O 1
ATOM 5078 N N . ARG E 1 77 ? 15.861 10.019 -43.012 1.00 85.18 216 ARG E N 1
ATOM 5079 C CA . ARG E 1 77 ? 15.927 9.674 -41.604 1.00 85.12 216 ARG E CA 1
ATOM 5080 C C . ARG E 1 77 ? 17.158 10.315 -40.984 1.00 99.01 216 ARG E C 1
ATOM 5081 O O . ARG E 1 77 ? 18.236 10.323 -41.589 1.00 82.13 216 ARG E O 1
ATOM 5089 N N . PHE E 1 78 ? 16.991 10.823 -39.762 1.00 99.24 217 PHE E N 1
ATOM 5090 C CA . PHE E 1 78 ? 18.077 11.485 -39.056 1.00 87.77 217 PHE E CA 1
ATOM 5091 C C . PHE E 1 78 ? 18.933 10.434 -38.364 1.00 80.17 217 PHE E C 1
ATOM 5092 O O . PHE E 1 78 ? 18.415 9.558 -37.666 1.00 66.67 217 PHE E O 1
ATOM 5100 N N . LYS E 1 79 ? 20.238 10.509 -38.589 1.00 88.35 218 LYS E N 1
ATOM 5101 C CA . LYS E 1 79 ? 21.160 9.593 -37.938 1.00 90.90 218 LYS E CA 1
ATOM 5102 C C . LYS E 1 79 ? 21.106 9.832 -36.434 1.00 108.70 218 LYS E C 1
ATOM 5103 O O . LYS E 1 79 ? 21.066 10.987 -35.996 1.00 110.85 218 LYS E O 1
ATOM 5109 N N . PRO E 1 80 ? 21.119 8.780 -35.616 1.00 115.26 219 PRO E N 1
ATOM 5110 C CA . PRO E 1 80 ? 21.039 9.000 -34.169 1.00 114.11 219 PRO E CA 1
ATOM 5111 C C . PRO E 1 80 ? 22.157 9.920 -33.717 1.00 108.07 219 PRO E C 1
ATOM 5112 O O . PRO E 1 80 ? 23.295 9.831 -34.180 1.00 108.49 219 PRO E O 1
ATOM 5116 N N . HIS E 1 81 ? 21.810 10.825 -32.814 1.00 111.35 220 HIS E N 1
ATOM 5117 C CA . HIS E 1 81 ? 22.743 11.810 -32.283 1.00 108.57 220 HIS E CA 1
ATOM 5118 C C . HIS E 1 81 ? 22.576 11.768 -30.776 1.00 112.16 220 HIS E C 1
ATOM 5119 O O . HIS E 1 81 ? 21.603 12.300 -30.235 1.00 104.76 220 HIS E O 1
ATOM 5126 N N . SER E 1 82 ? 23.513 11.119 -30.101 1.00 102.18 221 SER E N 1
ATOM 5127 C CA . SER E 1 82 ? 23.424 11.061 -28.654 1.00 104.78 221 SER E CA 1
ATOM 5128 C C . SER E 1 82 ? 23.582 12.455 -28.057 1.00 104.99 221 SER E C 1
ATOM 5129 O O . SER E 1 82 ? 22.791 12.867 -27.203 1.00 112.21 221 SER E O 1
ATOM 5132 N N . ARG E 1 83 ? 24.536 13.231 -28.574 1.00 92.32 222 ARG E N 1
ATOM 5133 C CA . ARG E 1 83 ? 24.878 14.508 -27.961 1.00 89.53 222 ARG E CA 1
ATOM 5134 C C . ARG E 1 83 ? 23.738 15.511 -28.019 1.00 80.45 222 ARG E C 1
ATOM 5135 O O . ARG E 1 83 ? 23.605 16.351 -27.125 1.00 110.79 222 ARG E O 1
ATOM 5143 N N . PHE E 1 84 ? 22.922 15.459 -29.050 1.00 93.50 223 PHE E N 1
ATOM 5144 C CA . PHE E 1 84 ? 21.865 16.434 -29.270 1.00 94.55 223 PHE E CA 1
ATOM 5145 C C . PHE E 1 84 ? 20.525 15.770 -29.007 1.00 81.12 223 PHE E C 1
ATOM 5146 O O . PHE E 1 84 ? 20.278 14.661 -29.490 1.00 94.24 223 PHE E O 1
ATOM 5154 N N . ARG E 1 85 ? 19.684 16.413 -28.205 1.00 77.48 224 ARG E N 1
ATOM 5155 C CA . ARG E 1 85 ? 18.309 15.961 -28.029 1.00 89.20 224 ARG E CA 1
ATOM 5156 C C . ARG E 1 85 ? 17.401 16.999 -28.681 1.00 80.25 224 ARG E C 1
ATOM 5157 O O . ARG E 1 85 ? 17.595 18.204 -28.495 1.00 70.62 224 ARG E O 1
ATOM 5165 N N . LEU E 1 86 ? 16.442 16.536 -29.469 1.00 87.62 225 LEU E N 1
ATOM 5166 C CA . LEU E 1 86 ? 15.586 17.425 -30.239 1.00 85.81 225 LEU E CA 1
ATOM 5167 C C . LEU E 1 86 ? 14.313 17.714 -29.455 1.00 83.44 225 LEU E C 1
ATOM 5168 O O . LEU E 1 86 ? 13.654 16.794 -28.957 1.00 98.44 225 LEU E O 1
ATOM 5173 N N . GLU E 1 87 ? 13.987 18.993 -29.335 1.00 73.92 226 GLU E N 1
ATOM 5174 C CA . GLU E 1 87 ? 12.718 19.445 -28.774 1.00 77.20 226 GLU E CA 1
ATOM 5175 C C . GLU E 1 87 ? 12.096 20.315 -29.858 1.00 90.80 226 GLU E C 1
ATOM 5176 O O . GLU E 1 87 ? 12.513 21.461 -30.054 1.00 88.70 226 GLU E O 1
ATOM 5182 N N . GLY E 1 88 ? 11.147 19.752 -30.597 1.00 108.91 227 GLY E N 1
ATOM 5183 C CA . GLY E 1 88 ? 10.625 20.446 -31.759 1.00 94.83 227 GLY E CA 1
ATOM 5184 C C . GLY E 1 88 ? 11.758 20.637 -32.742 1.00 84.90 227 GLY E C 1
ATOM 5185 O O . GLY E 1 88 ? 12.420 19.676 -33.158 1.00 97.80 227 GLY E O 1
ATOM 5186 N N . ARG E 1 89 ? 12.020 21.893 -33.096 1.00 84.03 228 ARG E N 1
ATOM 5187 C CA . ARG E 1 89 ? 13.147 22.237 -33.950 1.00 90.72 228 ARG E CA 1
ATOM 5188 C C . ARG E 1 89 ? 14.311 22.823 -33.168 1.00 73.22 228 ARG E C 1
ATOM 5189 O O . ARG E 1 89 ? 15.348 23.120 -33.762 1.00 86.34 228 ARG E O 1
ATOM 5197 N N . ASP E 1 90 ? 14.166 22.999 -31.861 1.00 103.15 229 ASP E N 1
ATOM 5198 C CA . ASP E 1 90 ? 15.274 23.412 -31.015 1.00 96.47 229 ASP E CA 1
ATOM 5199 C C . ASP E 1 90 ? 16.148 22.221 -30.650 1.00 88.37 229 ASP E C 1
ATOM 5200 O O . ASP E 1 90 ? 15.708 21.065 -30.666 1.00 98.43 229 ASP E O 1
ATOM 5205 N N . VAL E 1 91 ? 17.395 22.519 -30.290 1.00 85.76 230 VAL E N 1
ATOM 5206 C CA . VAL E 1 91 ? 18.376 21.495 -29.960 1.00 91.90 230 VAL E CA 1
ATOM 5207 C C . VAL E 1 91 ? 18.977 21.801 -28.600 1.00 104.28 230 VAL E C 1
ATOM 5208 O O . VAL E 1 91 ? 19.269 22.960 -28.290 1.00 105.88 230 VAL E O 1
ATOM 5212 N N . HIS E 1 92 ? 19.158 20.761 -27.785 1.00 103.61 231 HIS E N 1
ATOM 5213 C CA . HIS E 1 92 ? 19.768 20.885 -26.465 1.00 86.88 231 HIS E CA 1
ATOM 5214 C C . HIS E 1 92 ? 20.982 19.972 -26.390 1.00 84.18 231 HIS E C 1
ATOM 5215 O O . HIS E 1 92 ? 20.934 18.816 -26.833 1.00 85.99 231 HIS E O 1
ATOM 5222 N N . VAL E 1 93 ? 22.067 20.494 -25.828 1.00 85.45 232 VAL E N 1
ATOM 5223 C CA . VAL E 1 93 ? 23.311 19.747 -25.690 1.00 90.04 232 VAL E CA 1
ATOM 5224 C C . VAL E 1 93 ? 23.909 20.047 -24.330 1.00 90.73 232 VAL E C 1
ATOM 5225 O O . VAL E 1 93 ? 23.975 21.207 -23.914 1.00 92.80 232 VAL E O 1
ATOM 5229 N N . ASP E 1 94 ? 24.374 19.003 -23.651 1.00 102.97 233 ASP E N 1
ATOM 5230 C CA . ASP E 1 94 ? 25.003 19.166 -22.344 1.00 93.43 233 ASP E CA 1
ATOM 5231 C C . ASP E 1 94 ? 26.454 19.594 -22.505 1.00 87.36 233 ASP E C 1
ATOM 5232 O O . ASP E 1 94 ? 27.134 19.196 -23.461 1.00 84.75 233 ASP E O 1
ATOM 5237 N N . LEU E 1 95 ? 26.906 20.451 -21.591 1.00 98.07 234 LEU E N 1
ATOM 5238 C CA . LEU E 1 95 ? 28.283 20.941 -21.580 1.00 99.99 234 LEU E CA 1
ATOM 5239 C C . LEU E 1 95 ? 28.940 20.620 -20.247 1.00 94.33 234 LEU E C 1
ATOM 5240 O O . LEU E 1 95 ? 28.671 21.303 -19.239 1.00 99.02 234 LEU E O 1
ATOM 5245 N N . PRO E 1 96 ? 29.770 19.579 -20.171 1.00 82.95 235 PRO E N 1
ATOM 5246 C CA . PRO E 1 96 ? 30.584 19.393 -18.965 1.00 97.39 235 PRO E CA 1
ATOM 5247 C C . PRO E 1 96 ? 31.459 20.612 -18.737 1.00 109.76 235 PRO E C 1
ATOM 5248 O O . PRO E 1 96 ? 32.025 21.177 -19.675 1.00 111.29 235 PRO E O 1
ATOM 5252 N N . VAL E 1 97 ? 31.570 21.009 -17.482 1.00 119.95 236 VAL E N 1
ATOM 5253 C CA . VAL E 1 97 ? 32.297 22.210 -17.102 1.00 117.25 236 VAL E CA 1
ATOM 5254 C C . VAL E 1 97 ? 32.986 21.926 -15.778 1.00 116.16 236 VAL E C 1
ATOM 5255 O O . VAL E 1 97 ? 32.368 21.383 -14.853 1.00 110.75 236 VAL E O 1
ATOM 5259 N N . SER E 1 98 ? 34.267 22.266 -15.693 1.00 120.93 237 SER E N 1
ATOM 5260 C CA . SER E 1 98 ? 34.990 22.084 -14.445 1.00 130.84 237 SER E CA 1
ATOM 5261 C C . SER E 1 98 ? 34.424 23.013 -13.376 1.00 109.17 237 SER E C 1
ATOM 5262 O O . SER E 1 98 ? 33.826 24.054 -13.664 1.00 108.06 237 SER E O 1
ATOM 5265 N N . ILE E 1 99 ? 34.614 22.624 -12.120 1.00 121.52 238 ILE E N 1
ATOM 5266 C CA . ILE E 1 99 ? 34.137 23.473 -11.035 1.00 127.91 238 ILE E CA 1
ATOM 5267 C C . ILE E 1 99 ? 34.748 24.860 -11.163 1.00 118.92 238 ILE E C 1
ATOM 5268 O O . ILE E 1 99 ? 34.069 25.878 -10.984 1.00 110.05 238 ILE E O 1
ATOM 5273 N N . ASP E 1 100 ? 36.036 24.920 -11.500 1.00 115.68 239 ASP E N 1
ATOM 5274 C CA . ASP E 1 100 ? 36.713 26.205 -11.602 1.00 114.98 239 ASP E CA 1
ATOM 5275 C C . ASP E 1 100 ? 36.061 27.086 -12.662 1.00 129.56 239 ASP E C 1
ATOM 5276 O O . ASP E 1 100 ? 35.843 28.281 -12.431 1.00 126.17 239 ASP E O 1
ATOM 5281 N N . ASP E 1 101 ? 35.729 26.516 -13.829 1.00 133.65 240 ASP E N 1
ATOM 5282 C CA . ASP E 1 101 ? 35.083 27.313 -14.865 1.00 125.72 240 ASP E CA 1
ATOM 5283 C C . ASP E 1 101 ? 33.686 27.752 -14.443 1.00 121.14 240 ASP E C 1
ATOM 5284 O O . ASP E 1 101 ? 33.216 28.810 -14.872 1.00 126.34 240 ASP E O 1
ATOM 5289 N N . ALA E 1 102 ? 33.002 26.952 -13.624 1.00 122.20 241 ALA E N 1
ATOM 5290 C CA . ALA E 1 102 ? 31.646 27.310 -13.226 1.00 138.12 241 ALA E CA 1
ATOM 5291 C C . ALA E 1 102 ? 31.645 28.510 -12.291 1.00 141.62 241 ALA E C 1
ATOM 5292 O O . ALA E 1 102 ? 30.877 29.461 -12.482 1.00 139.89 241 ALA E O 1
ATOM 5294 N N . VAL E 1 103 ? 32.515 28.493 -11.283 1.00 145.46 242 VAL E N 1
ATOM 5295 C CA . VAL E 1 103 ? 32.538 29.574 -10.306 1.00 143.51 242 VAL E CA 1
ATOM 5296 C C . VAL E 1 103 ? 33.139 30.833 -10.912 1.00 153.82 242 VAL E C 1
ATOM 5297 O O . VAL E 1 103 ? 32.567 31.924 -10.816 1.00 186.09 242 VAL E O 1
ATOM 5301 N N . LEU E 1 104 ? 34.295 30.700 -11.552 1.00 125.76 243 LEU E N 1
ATOM 5302 C CA . LEU E 1 104 ? 35.018 31.856 -12.054 1.00 144.93 243 LEU E CA 1
ATOM 5303 C C . LEU E 1 104 ? 34.605 32.251 -13.462 1.00 155.45 243 LEU E C 1
ATOM 5304 O O . LEU E 1 104 ? 34.983 33.335 -13.919 1.00 178.89 243 LEU E O 1
ATOM 5309 N N . GLY E 1 105 ? 33.856 31.404 -14.161 1.00 149.86 244 GLY E N 1
ATOM 5310 C CA . GLY E 1 105 ? 33.543 31.667 -15.550 1.00 136.41 244 GLY E CA 1
ATOM 5311 C C . GLY E 1 105 ? 34.742 31.425 -16.443 1.00 138.77 244 GLY E C 1
ATOM 5312 O O . GLY E 1 105 ? 35.889 31.557 -16.005 1.00 138.64 244 GLY E O 1
ATOM 5313 N N . GLY E 1 106 ? 34.496 31.075 -17.696 1.00 149.05 245 GLY E N 1
ATOM 5314 C CA . GLY E 1 106 ? 35.588 30.826 -18.614 1.00 148.64 245 GLY E CA 1
ATOM 5315 C C . GLY E 1 106 ? 35.049 30.412 -19.961 1.00 166.65 245 GLY E C 1
ATOM 5316 O O . GLY E 1 106 ? 33.858 30.133 -20.126 1.00 171.74 245 GLY E O 1
ATOM 5317 N N . LYS E 1 107 ? 35.958 30.354 -20.921 1.00 160.85 246 LYS E N 1
ATOM 5318 C CA . LYS E 1 107 ? 35.628 29.989 -22.288 1.00 179.34 246 LYS E CA 1
ATOM 5319 C C . LYS E 1 107 ? 35.899 28.504 -22.472 1.00 148.77 246 LYS E C 1
ATOM 5320 O O . LYS E 1 107 ? 36.994 28.025 -22.164 1.00 131.94 246 LYS E O 1
ATOM 5326 N N . GLN E 1 108 ? 34.893 27.779 -22.941 1.00 142.30 247 GLN E N 1
ATOM 5327 C CA . GLN E 1 108 ? 34.990 26.340 -23.139 1.00 137.68 247 GLN E CA 1
ATOM 5328 C C . GLN E 1 108 ? 34.441 25.981 -24.513 1.00 135.31 247 GLN E C 1
ATOM 5329 O O . GLN E 1 108 ? 33.458 26.568 -24.973 1.00 133.48 247 GLN E O 1
ATOM 5335 N N . GLU E 1 109 ? 35.094 25.021 -25.167 1.00 147.19 248 GLU E N 1
ATOM 5336 C CA . GLU E 1 109 ? 34.730 24.622 -26.520 1.00 134.09 248 GLU E CA 1
ATOM 5337 C C . GLU E 1 109 ? 33.560 23.645 -26.515 1.00 122.27 248 GLU E C 1
ATOM 5338 O O . GLU E 1 109 ? 33.490 22.742 -25.678 1.00 120.30 248 GLU E O 1
ATOM 5344 N N . VAL E 1 110 ? 32.641 23.827 -27.465 1.00 138.11 249 VAL E N 1
ATOM 5345 C CA . VAL E 1 110 ? 31.425 23.023 -27.557 1.00 141.56 249 VAL E CA 1
ATOM 5346 C C . VAL E 1 110 ? 31.163 22.623 -29.007 1.00 145.98 249 VAL E C 1
ATOM 5347 O O . VAL E 1 110 ? 31.162 23.474 -29.903 1.00 129.77 249 VAL E O 1
ATOM 5351 N N . GLU E 1 111 ? 30.926 21.332 -29.238 1.00 136.28 250 GLU E N 1
ATOM 5352 C CA . GLU E 1 111 ? 30.549 20.855 -30.565 1.00 124.14 250 GLU E CA 1
ATOM 5353 C C . GLU E 1 111 ? 29.076 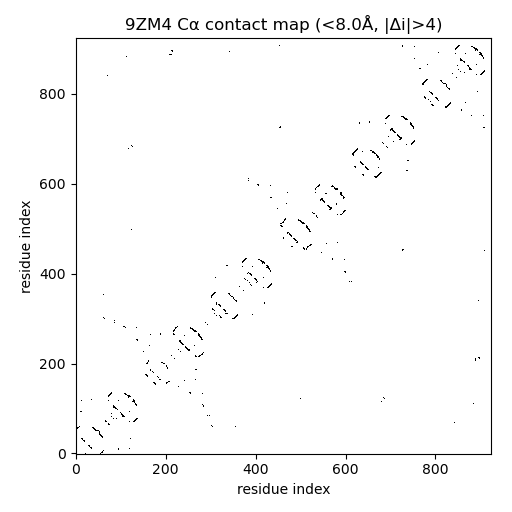21.156 -30.836 1.00 116.91 250 GLU E C 1
ATOM 5354 O O . GLU E 1 111 ? 28.212 20.877 -30.000 1.00 114.98 250 GLU E O 1
ATOM 5360 N N . THR E 1 112 ? 28.785 21.685 -32.024 1.00 124.24 251 THR E N 1
ATOM 5361 C CA . THR E 1 112 ? 27.431 22.071 -32.399 1.00 120.68 251 THR E CA 1
ATOM 5362 C C . THR E 1 112 ? 27.122 21.585 -33.814 1.00 119.57 251 THR E C 1
ATOM 5363 O O . THR E 1 112 ? 27.964 20.981 -34.489 1.00 124.03 251 THR E O 1
ATOM 5367 N N . LEU E 1 113 ? 25.898 21.876 -34.271 1.00 112.31 252 LEU E N 1
ATOM 5368 C CA . LEU E 1 113 ? 25.501 21.494 -35.624 1.00 114.29 252 LEU E CA 1
ATOM 5369 C C . LEU E 1 113 ? 26.350 22.218 -36.656 1.00 118.96 252 LEU E C 1
ATOM 5370 O O . LEU E 1 113 ? 26.810 21.616 -37.634 1.00 121.47 252 LEU E O 1
ATOM 5375 N N . ASP E 1 114 ? 26.554 23.520 -36.453 1.00 122.67 253 ASP E N 1
ATOM 5376 C CA . ASP E 1 114 ? 27.329 24.312 -37.394 1.00 131.32 253 ASP E CA 1
ATOM 5377 C C . ASP E 1 114 ? 28.805 23.942 -37.341 1.00 132.86 253 ASP E C 1
ATOM 5378 O O . ASP E 1 114 ? 29.487 23.929 -38.371 1.00 147.66 253 ASP E O 1
ATOM 5383 N N . GLY E 1 115 ? 29.307 23.616 -36.159 1.00 137.13 254 GLY E N 1
ATOM 5384 C CA . GLY E 1 115 ? 30.712 23.310 -35.994 1.00 139.14 254 GLY E CA 1
ATOM 5385 C C . GLY E 1 115 ? 31.098 23.376 -34.527 1.00 135.88 254 GLY E C 1
ATOM 5386 O O . GLY E 1 115 ? 30.251 23.513 -33.646 1.00 130.80 254 GLY E O 1
ATOM 5387 N N . ARG E 1 116 ? 32.404 23.272 -34.293 1.00 127.13 255 ARG E N 1
ATOM 5388 C CA . ARG E 1 116 ? 32.953 23.414 -32.952 1.00 123.85 255 ARG E CA 1
ATOM 5389 C C . ARG E 1 116 ? 33.101 24.907 -32.679 1.00 126.49 255 ARG E C 1
ATOM 5390 O O . ARG E 1 116 ? 33.854 25.600 -33.370 1.00 131.04 255 ARG E O 1
ATOM 5398 N N . ILE E 1 117 ? 32.388 25.404 -31.669 1.00 135.87 256 ILE E N 1
ATOM 5399 C CA . ILE E 1 117 ? 32.275 26.835 -31.416 1.00 133.29 256 ILE E CA 1
ATOM 5400 C C . ILE E 1 117 ? 32.592 27.081 -29.947 1.00 134.96 256 ILE E C 1
ATOM 5401 O O . ILE E 1 117 ? 32.185 26.303 -29.078 1.00 136.06 256 ILE E O 1
ATOM 5406 N N . SER E 1 118 ? 33.313 28.164 -29.668 1.00 138.39 257 SER E N 1
ATOM 5407 C CA . SER E 1 118 ? 33.633 28.523 -28.293 1.00 138.86 257 SER E CA 1
ATOM 5408 C C . SER E 1 118 ? 32.470 29.265 -27.644 1.00 137.20 257 SER E C 1
ATOM 5409 O O . SER E 1 118 ? 31.783 30.061 -28.293 1.00 134.65 257 SER E O 1
ATOM 5412 N N . VAL E 1 119 ? 32.267 29.012 -26.348 1.00 142.51 258 VAL E N 1
ATOM 5413 C CA . VAL E 1 119 ? 31.148 29.572 -25.603 1.00 143.31 258 VAL E CA 1
ATOM 5414 C C . VAL E 1 119 ? 31.642 30.128 -24.277 1.00 148.95 258 VAL E C 1
ATOM 5415 O O . VAL E 1 119 ? 32.559 29.577 -23.658 1.00 154.96 258 VAL E O 1
ATOM 5419 N N . LYS E 1 120 ? 31.026 31.225 -23.846 1.00 155.89 259 LYS E N 1
ATOM 5420 C CA . LYS E 1 120 ? 31.329 31.853 -22.569 1.00 159.46 259 LYS E CA 1
ATOM 5421 C C . LYS E 1 120 ? 30.488 31.229 -21.462 1.00 157.30 259 LYS E C 1
ATOM 5422 O O . LYS E 1 120 ? 29.283 31.016 -21.626 1.00 153.78 259 LYS E O 1
ATOM 5428 N N . ILE E 1 121 ? 31.127 30.950 -20.330 1.00 161.89 260 ILE E N 1
ATOM 5429 C CA . ILE E 1 121 ? 30.455 30.389 -19.164 1.00 153.83 260 ILE E CA 1
ATOM 5430 C C . ILE E 1 121 ? 30.245 31.538 -18.172 1.00 155.55 260 ILE E C 1
ATOM 5431 O O . ILE E 1 121 ? 31.235 32.047 -17.626 1.00 158.63 260 ILE E O 1
ATOM 5436 N N . PRO E 1 122 ? 29.005 31.956 -17.906 1.00 165.03 261 PRO E N 1
ATOM 5437 C CA . PRO E 1 122 ? 28.816 33.062 -16.962 1.00 171.55 261 PRO E CA 1
ATOM 5438 C C . PRO E 1 122 ? 29.393 32.704 -15.609 1.00 146.81 261 PRO E C 1
ATOM 5439 O O . PRO E 1 122 ? 29.376 31.549 -15.185 1.00 146.98 261 PRO E O 1
ATOM 5443 N N . ALA E 1 123 ? 29.898 33.716 -14.925 1.00 130.07 262 ALA E N 1
ATOM 5444 C CA . ALA E 1 123 ? 30.428 33.483 -13.597 1.00 140.12 262 ALA E CA 1
ATOM 5445 C C . ALA E 1 123 ? 29.316 33.001 -12.677 1.00 138.09 262 ALA E C 1
ATOM 5446 O O . ALA E 1 123 ? 28.146 33.366 -12.827 1.00 145.44 262 ALA E O 1
ATOM 5448 N N . TRP E 1 124 ? 29.695 32.151 -11.730 1.00 135.97 263 TRP E N 1
ATOM 5449 C CA . TRP E 1 124 ? 28.770 31.644 -10.721 1.00 149.86 263 TRP E CA 1
ATOM 5450 C C . TRP E 1 124 ? 27.610 30.899 -11.373 1.00 148.21 263 TRP E C 1
ATOM 5451 O O . TRP E 1 124 ? 26.448 31.071 -11.001 1.00 155.45 263 TRP E O 1
ATOM 5462 N N . SER E 1 125 ? 27.927 30.070 -12.362 1.00 134.64 264 SER E N 1
ATOM 5463 C CA . SER E 1 125 ? 26.927 29.265 -13.045 1.00 131.11 264 SER E CA 1
ATOM 5464 C C . SER E 1 125 ? 26.759 27.916 -12.354 1.00 121.82 264 SER E C 1
ATOM 5465 O O . SER E 1 125 ? 27.746 27.257 -11.999 1.00 107.65 264 SER E O 1
ATOM 5468 N N . SER E 1 126 ? 25.505 27.523 -12.140 1.00 123.58 265 SER E N 1
ATOM 5469 C CA . SER E 1 126 ? 25.162 26.248 -11.530 1.00 121.98 265 SER E CA 1
ATOM 5470 C C . SER E 1 126 ? 24.726 25.260 -12.610 1.00 109.56 265 SER E C 1
ATOM 5471 O O . SER E 1 126 ? 24.617 25.605 -13.787 1.00 118.17 265 SER E O 1
ATOM 5474 N N . SER E 1 127 ? 24.460 24.013 -12.200 1.00 106.91 266 SER E N 1
ATOM 5475 C CA . SER E 1 127 ? 24.129 22.972 -13.173 1.00 103.58 266 SER E CA 1
ATOM 5476 C C . SER E 1 127 ? 22.774 23.187 -13.841 1.00 102.67 266 SER E C 1
ATOM 5477 O O . SER E 1 127 ? 22.533 22.613 -14.911 1.00 115.51 266 SER E O 1
ATOM 5480 N N . ASP E 1 128 ? 21.878 23.975 -13.238 1.00 103.30 267 ASP E N 1
ATOM 5481 C CA . ASP E 1 128 ? 20.614 24.279 -13.898 1.00 104.66 267 ASP E CA 1
ATOM 5482 C C . ASP E 1 128 ? 20.738 25.386 -14.947 1.00 109.45 267 ASP E C 1
ATOM 5483 O O . ASP E 1 128 ? 19.760 25.657 -15.654 1.00 106.32 267 ASP E O 1
ATOM 5488 N N . ARG E 1 129 ? 21.884 26.061 -15.035 1.00 110.38 268 ARG E N 1
ATOM 5489 C CA . ARG E 1 129 ? 22.015 27.150 -15.990 1.00 107.05 268 ARG E CA 1
ATOM 5490 C C . ARG E 1 129 ? 21.912 26.639 -17.422 1.00 115.71 268 ARG E C 1
ATOM 5491 O O . ARG E 1 129 ? 22.360 25.536 -17.746 1.00 112.85 268 ARG E O 1
ATOM 5499 N N . VAL E 1 130 ? 21.314 27.465 -18.281 1.00 123.46 269 VAL E N 1
ATOM 5500 C CA . VAL E 1 130 ? 21.152 27.174 -19.700 1.00 104.28 269 VAL E CA 1
ATOM 5501 C C . VAL E 1 130 ? 21.588 28.399 -20.500 1.00 113.38 269 VAL E C 1
ATOM 5502 O O . VAL E 1 130 ? 21.239 29.535 -20.153 1.00 119.56 269 VAL E O 1
ATOM 5506 N N . LEU E 1 131 ? 22.351 28.167 -21.571 1.00 108.97 270 LEU E N 1
ATOM 5507 C CA . LEU E 1 131 ? 22.834 29.224 -22.453 1.00 109.12 270 LEU E CA 1
ATOM 5508 C C . LEU E 1 131 ? 22.109 29.117 -23.791 1.00 111.36 270 LEU E C 1
ATOM 5509 O O . LEU E 1 131 ? 21.989 28.022 -24.351 1.00 115.37 270 LEU E O 1
ATOM 5514 N N . ARG E 1 132 ? 21.630 30.248 -24.300 1.00 106.41 271 ARG E N 1
ATOM 5515 C CA . ARG E 1 132 ? 20.828 30.280 -25.513 1.00 110.49 271 ARG E CA 1
ATOM 5516 C C . ARG E 1 132 ? 21.643 30.827 -26.672 1.00 115.06 271 ARG E C 1
ATOM 5517 O O . ARG E 1 132 ? 22.181 31.936 -26.588 1.00 135.73 271 ARG E O 1
ATOM 5525 N N . LEU E 1 133 ? 21.726 30.052 -27.749 1.00 119.02 272 LEU E N 1
ATOM 5526 C CA . LEU E 1 133 ? 22.331 30.494 -28.998 1.00 115.93 272 LEU E CA 1
ATOM 5527 C C . LEU E 1 133 ? 21.237 30.498 -30.054 1.00 127.41 272 LEU E C 1
ATOM 5528 O O . LEU E 1 133 ? 20.699 29.442 -30.397 1.00 134.25 272 LEU E O 1
ATOM 5533 N N . LYS E 1 134 ? 20.910 31.677 -30.569 1.00 127.99 273 LYS E N 1
ATOM 5534 C CA . LYS E 1 134 ? 19.761 31.819 -31.451 1.00 126.33 273 LYS E CA 1
ATOM 5535 C C . LYS E 1 134 ? 20.122 31.427 -32.876 1.00 131.12 273 LYS E C 1
ATOM 5536 O O . LYS E 1 134 ? 21.241 31.663 -33.337 1.00 131.68 273 LYS E O 1
ATOM 5542 N N . GLU E 1 135 ? 19.161 30.818 -33.570 1.00 129.54 274 GLU E N 1
ATOM 5543 C CA . GLU E 1 135 ? 19.293 30.437 -34.972 1.00 128.63 274 GLU E CA 1
ATOM 5544 C C . GLU E 1 135 ? 20.341 29.351 -35.197 1.00 119.25 274 GLU E C 1
ATOM 5545 O O . GLU E 1 135 ? 20.767 29.132 -36.333 1.00 120.38 274 GLU E O 1
ATOM 5551 N N . LYS E 1 136 ? 20.755 28.645 -34.147 1.00 114.90 275 LYS E N 1
ATOM 5552 C CA . LYS E 1 136 ? 21.708 27.551 -34.280 1.00 111.68 275 LYS E CA 1
ATOM 5553 C C . LYS E 1 136 ? 21.040 26.182 -34.317 1.00 113.43 275 LYS E C 1
ATOM 5554 O O . LYS E 1 136 ? 21.742 25.165 -34.366 1.00 111.96 275 LYS E O 1
ATOM 5560 N N . GLY E 1 137 ? 19.714 26.129 -34.288 1.00 111.60 276 GLY E N 1
ATOM 5561 C CA . GLY E 1 137 ? 18.969 24.882 -34.319 1.00 103.73 276 GLY E CA 1
ATOM 5562 C C . GLY E 1 137 ? 18.609 24.467 -35.726 1.00 95.04 276 GLY E C 1
ATOM 5563 O O . GLY E 1 137 ? 19.267 24.845 -36.697 1.00 111.34 276 GLY E O 1
ATOM 5564 N N . LEU E 1 138 ? 17.540 23.685 -35.839 1.00 90.79 277 LEU E N 1
ATOM 5565 C CA . LEU E 1 138 ? 17.116 23.224 -37.153 1.00 106.97 277 LEU E CA 1
ATOM 5566 C C . LEU E 1 138 ? 16.279 24.280 -37.875 1.00 109.88 277 LEU E C 1
ATOM 5567 O O . LEU E 1 138 ? 15.626 25.111 -37.237 1.00 107.38 277 LEU E O 1
ATOM 5572 N N . PRO E 1 139 ? 16.277 24.266 -39.208 1.00 110.45 278 PRO E N 1
ATOM 5573 C CA . PRO E 1 139 ? 15.446 25.224 -39.945 1.00 100.02 278 PRO E CA 1
ATOM 5574 C C . PRO E 1 139 ? 13.974 25.052 -39.604 1.00 96.39 278 PRO E C 1
ATOM 5575 O O . PRO E 1 139 ? 13.492 23.939 -39.387 1.00 111.32 278 PRO E O 1
ATOM 5579 N N . LEU E 1 140 ? 13.258 26.170 -39.562 1.00 98.70 279 LEU E N 1
ATOM 5580 C CA . LEU E 1 140 ? 11.829 26.184 -39.297 1.00 109.82 279 LEU E CA 1
ATOM 5581 C C . LEU E 1 140 ? 11.035 26.203 -40.601 1.00 125.28 279 LEU E C 1
ATOM 5582 O O . LEU E 1 140 ? 11.446 26.817 -41.592 1.00 118.72 279 LEU E O 1
ATOM 5587 N N . LYS E 1 141 ? 9.873 25.541 -40.584 1.00 130.41 280 LYS E N 1
ATOM 5588 C CA . LYS E 1 141 ? 8.993 25.565 -41.751 1.00 114.05 280 LYS E CA 1
ATOM 5589 C C . LYS E 1 141 ? 8.607 27.000 -42.088 1.00 107.62 280 LYS E C 1
ATOM 5590 O O . LYS E 1 141 ? 8.669 27.424 -43.245 1.00 126.00 280 LYS E O 1
ATOM 5596 N N . ALA E 1 142 ? 8.216 27.771 -41.069 1.00 129.83 281 ALA E N 1
ATOM 5597 C CA . ALA E 1 142 ? 7.856 29.169 -41.261 1.00 113.16 281 ALA E CA 1
ATOM 5598 C C . ALA E 1 142 ? 9.030 30.008 -41.745 1.00 102.91 281 ALA E C 1
ATOM 5599 O O . ALA E 1 142 ? 8.816 31.109 -42.264 1.00 98.49 281 ALA E O 1
ATOM 5601 N N . GLY E 1 143 ? 10.260 29.545 -41.532 1.00 114.37 282 GLY E N 1
ATOM 5602 C CA . GLY E 1 143 ? 11.437 30.305 -41.903 1.00 116.49 282 GLY E CA 1
ATOM 5603 C C . GLY E 1 143 ? 12.372 30.502 -40.728 1.00 124.06 282 GLY E C 1
ATOM 5604 O O . GLY E 1 143 ? 11.935 30.438 -39.575 1.00 139.84 282 GLY E O 1
ATOM 5605 N N . GLY E 1 144 ? 13.650 30.739 -40.994 1.00 115.57 283 GLY E N 1
ATOM 5606 C CA . GLY E 1 144 ? 14.600 30.879 -39.916 1.00 132.81 283 GLY E CA 1
ATOM 5607 C C . GLY E 1 144 ? 15.069 29.536 -39.381 1.00 128.72 283 GLY E C 1
ATOM 5608 O O . GLY E 1 144 ? 14.990 28.495 -40.043 1.00 128.39 283 GLY E O 1
ATOM 5609 N N . ARG E 1 145 ? 15.573 29.579 -38.149 1.00 121.36 284 ARG E N 1
ATOM 5610 C CA . ARG E 1 145 ? 16.106 28.406 -37.481 1.00 122.00 284 ARG E CA 1
ATOM 5611 C C . ARG E 1 145 ? 15.750 28.469 -36.006 1.00 113.06 284 ARG E C 1
ATOM 5612 O O . ARG E 1 145 ? 15.424 29.529 -35.468 1.00 112.58 284 ARG E O 1
ATOM 5620 N N . GLY E 1 146 ? 15.810 27.310 -35.362 1.00 104.99 285 GLY E N 1
ATOM 5621 C CA . GLY E 1 146 ? 15.581 27.210 -33.941 1.00 113.96 285 GLY E CA 1
ATOM 5622 C C . GLY E 1 146 ? 16.788 27.653 -33.138 1.00 119.90 285 GLY E C 1
ATOM 5623 O O . GLY E 1 146 ? 17.725 28.277 -33.642 1.00 118.67 285 GLY E O 1
ATOM 5624 N N . ASP E 1 147 ? 16.750 27.326 -31.851 1.00 108.45 286 ASP E N 1
ATOM 5625 C CA . ASP E 1 147 ? 17.796 27.715 -30.923 1.00 116.50 286 ASP E CA 1
ATOM 5626 C C . ASP E 1 147 ? 18.506 26.487 -30.384 1.00 102.24 286 ASP E C 1
ATOM 5627 O O . ASP E 1 147 ? 17.915 25.410 -30.247 1.00 103.58 286 ASP E O 1
ATOM 5632 N N . LEU E 1 148 ? 19.778 26.678 -30.047 1.00 105.20 287 LEU E N 1
ATOM 5633 C CA . LEU E 1 148 ? 20.595 25.664 -29.399 1.00 99.96 287 LEU E CA 1
ATOM 5634 C C . LEU E 1 148 ? 20.787 26.066 -27.947 1.00 105.19 287 LEU E C 1
ATOM 5635 O O . LEU E 1 148 ? 21.278 27.164 -27.665 1.00 105.60 287 LEU E O 1
ATOM 5640 N N . TYR E 1 149 ? 20.419 25.170 -27.037 1.00 106.59 288 TYR E N 1
ATOM 5641 C CA . TYR E 1 149 ? 20.540 25.395 -25.604 1.00 99.34 288 TYR E CA 1
ATOM 5642 C C . TYR E 1 149 ? 21.665 24.540 -25.043 1.00 86.88 288 TYR E C 1
ATOM 5643 O O . TYR E 1 149 ? 21.730 23.336 -25.314 1.00 91.32 288 TYR E O 1
ATOM 5652 N N . VAL E 1 150 ? 22.542 25.162 -24.267 1.00 94.61 289 VAL E N 1
ATOM 5653 C CA . VAL E 1 150 ? 23.702 24.495 -23.692 1.00 98.91 289 VAL E CA 1
ATOM 5654 C C . VAL E 1 150 ? 23.477 24.388 -22.192 1.00 100.59 289 VAL E C 1
ATOM 5655 O O . VAL E 1 150 ? 23.413 25.407 -21.493 1.00 112.71 289 VAL E O 1
ATOM 5659 N N . HIS E 1 151 ? 23.364 23.166 -21.698 1.00 84.49 290 HIS E N 1
ATOM 5660 C CA . HIS E 1 151 ? 23.095 22.939 -20.284 1.00 91.80 290 HIS E CA 1
ATOM 5661 C C . HIS E 1 151 ? 24.419 22.784 -19.550 1.00 97.35 290 HIS E C 1
ATOM 5662 O O . HIS E 1 151 ? 25.121 21.783 -19.714 1.00 95.64 290 HIS E O 1
ATOM 5669 N N . VAL E 1 152 ? 24.760 23.777 -18.736 1.00 101.04 291 VAL E N 1
ATOM 5670 C CA . VAL E 1 152 ? 25.992 23.703 -17.972 1.00 97.97 291 VAL E CA 1
ATOM 5671 C C . VAL E 1 152 ? 25.845 22.581 -16.956 1.00 97.92 291 VAL E C 1
ATOM 5672 O O . VAL E 1 152 ? 24.823 22.480 -16.263 1.00 106.23 291 VAL E O 1
ATOM 5676 N N . ARG E 1 153 ? 26.848 21.711 -16.885 1.00 94.14 292 ARG E N 1
ATOM 5677 C CA . ARG E 1 153 ? 26.833 20.585 -15.955 1.00 94.19 292 ARG E CA 1
ATOM 5678 C C . ARG E 1 153 ? 28.192 20.524 -15.270 1.00 98.76 292 ARG E C 1
ATOM 5679 O O . ARG E 1 153 ? 29.205 20.254 -15.921 1.00 107.70 292 ARG E O 1
ATOM 5687 N N . ILE E 1 154 ? 28.220 20.749 -13.965 1.00 99.12 293 ILE E N 1
ATOM 5688 C CA . ILE E 1 154 ? 29.474 20.705 -13.227 1.00 99.69 293 ILE E CA 1
ATOM 5689 C C . ILE E 1 154 ? 29.853 19.241 -13.029 1.00 96.71 293 ILE E C 1
ATOM 5690 O O . ILE E 1 154 ? 29.131 18.482 -12.367 1.00 87.19 293 ILE E O 1
ATOM 5695 N N . MET E 1 155 ? 30.998 18.846 -13.586 1.00 85.38 294 MET E N 1
ATOM 5696 C CA . MET E 1 155 ? 31.472 17.472 -13.509 1.00 87.04 294 MET E CA 1
ATOM 5697 C C . MET E 1 155 ? 32.775 17.421 -12.725 1.00 90.96 294 MET E C 1
ATOM 5698 O O . MET E 1 155 ? 33.504 18.412 -12.626 1.00 103.59 294 MET E O 1
ATOM 5703 N N . LEU E 1 156 ? 33.074 16.208 -12.158 1.00 106.71 295 LEU E N 1
ATOM 5704 C CA . LEU E 1 156 ? 34.306 15.977 -11.421 1.00 120.88 295 LEU E CA 1
ATOM 5705 C C . LEU E 1 156 ? 35.348 15.255 -12.265 1.00 119.47 295 LEU E C 1
ATOM 5706 O O . LEU E 1 156 ? 35.007 14.448 -13.131 1.00 114.98 295 LEU E O 1
ATOM 5711 N N . PRO E 1 157 ? 36.634 15.494 -12.003 1.00 117.91 296 PRO E N 1
ATOM 5712 C CA . PRO E 1 157 ? 37.677 14.859 -12.816 1.00 112.30 296 PRO E CA 1
ATOM 5713 C C . PRO E 1 157 ? 37.637 13.348 -12.669 1.00 136.76 296 PRO E C 1
ATOM 5714 O O . PRO E 1 157 ? 37.263 12.818 -11.622 1.00 145.55 296 PRO E O 1
ATOM 5718 N N . GLU E 1 158 ? 38.030 12.652 -13.739 1.00 144.68 297 GLU E N 1
ATOM 5719 C CA . GLU E 1 158 ? 38.043 11.195 -13.690 1.00 149.73 297 GLU E CA 1
ATOM 5720 C C . GLU E 1 158 ? 38.898 10.664 -12.544 1.00 149.10 297 GLU E C 1
ATOM 5721 O O . GLU E 1 158 ? 38.646 9.560 -12.049 1.00 144.14 297 GLU E O 1
ATOM 5727 N N . GLY E 1 159 ? 39.895 11.429 -12.102 1.00 148.89 298 GLY E N 1
ATOM 5728 C CA . GLY E 1 159 ? 40.764 10.972 -11.037 1.00 152.36 298 GLY E CA 1
ATOM 5729 C C . GLY E 1 159 ? 40.616 11.658 -9.694 1.00 166.55 298 GLY E C 1
ATOM 5730 O O . GLY E 1 159 ? 40.965 11.076 -8.660 1.00 163.01 298 GLY E O 1
ATOM 5731 N N . GLY E 1 160 ? 40.114 12.884 -9.686 1.00 168.59 299 GLY E N 1
ATOM 5732 C CA . GLY E 1 160 ? 40.073 13.674 -8.475 1.00 144.11 299 GLY E CA 1
ATOM 5733 C C . GLY E 1 160 ? 40.902 14.938 -8.609 1.00 171.55 299 GLY E C 1
ATOM 5734 O O . GLY E 1 160 ? 41.636 15.143 -9.575 1.00 141.94 299 GLY E O 1
ATOM 5735 N N . ASP E 1 161 ? 40.747 15.803 -7.610 1.00 154.12 300 ASP E N 1
ATOM 5736 C CA . ASP E 1 161 ? 41.574 16.996 -7.487 1.00 161.01 300 ASP E CA 1
ATOM 5737 C C . ASP E 1 161 ? 42.551 16.902 -6.322 1.00 160.21 300 ASP E C 1
ATOM 5738 O O . ASP E 1 161 ? 43.741 17.175 -6.492 1.00 165.60 300 ASP E O 1
ATOM 5743 N N . LYS E 1 162 ? 42.067 16.532 -5.137 1.00 157.32 301 LYS E N 1
ATOM 5744 C CA . LYS E 1 162 ? 42.875 16.284 -3.946 1.00 158.91 301 LYS E CA 1
ATOM 5745 C C . LYS E 1 162 ? 43.410 17.556 -3.299 1.00 157.31 301 LYS E C 1
ATOM 5746 O O . LYS E 1 162 ? 43.908 17.511 -2.173 1.00 169.30 301 LYS E O 1
ATOM 5752 N N . GLU E 1 163 ? 43.298 18.692 -3.986 1.00 169.06 302 GLU E N 1
ATOM 5753 C CA . GLU E 1 163 ? 43.441 19.989 -3.334 1.00 162.72 302 GLU E CA 1
ATOM 5754 C C . GLU E 1 163 ? 42.061 20.514 -2.958 1.00 167.41 302 GLU E C 1
ATOM 5755 O O . GLU E 1 163 ? 41.827 20.925 -1.819 1.00 173.66 302 GLU E O 1
ATOM 5761 N N . LEU E 1 164 ? 41.142 20.482 -3.924 1.00 166.68 303 LEU E N 1
ATOM 5762 C CA . LEU E 1 164 ? 39.749 20.801 -3.648 1.00 172.73 303 LEU E CA 1
ATOM 5763 C C . LEU E 1 164 ? 39.147 19.777 -2.700 1.00 173.45 303 LEU E C 1
ATOM 5764 O O . LEU E 1 164 ? 38.379 20.133 -1.797 1.00 185.47 303 LEU E O 1
ATOM 5769 N N . GLU E 1 165 ? 39.498 18.502 -2.879 1.00 159.70 304 GLU E N 1
ATOM 5770 C CA . GLU E 1 165 ? 38.997 17.470 -1.979 1.00 166.59 304 GLU E CA 1
ATOM 5771 C C . GLU E 1 165 ? 39.424 17.760 -0.546 1.00 174.47 304 GLU E C 1
ATOM 5772 O O . GLU E 1 165 ? 38.626 17.632 0.390 1.00 167.52 304 GLU E O 1
ATOM 5778 N N . ASP E 1 166 ? 40.682 18.166 -0.359 1.00 185.41 305 ASP E N 1
ATOM 5779 C CA . ASP E 1 166 ? 41.150 18.519 0.974 1.00 174.67 305 ASP E CA 1
ATOM 5780 C C . ASP E 1 166 ? 40.437 19.759 1.503 1.00 182.70 305 ASP E C 1
ATOM 5781 O O . ASP E 1 166 ? 40.136 19.840 2.700 1.00 179.38 305 ASP E O 1
ATOM 5786 N N . PHE E 1 167 ? 40.165 20.738 0.635 1.00 170.95 306 PHE E N 1
ATOM 5787 C CA . PHE E 1 167 ? 39.513 21.960 1.096 1.00 162.09 306 PHE E CA 1
ATOM 5788 C C . PHE E 1 167 ? 38.155 21.646 1.709 1.00 156.52 306 PHE E C 1
ATOM 5789 O O . PHE E 1 167 ? 37.820 22.129 2.797 1.00 174.27 306 PHE E O 1
ATOM 5797 N N . LEU E 1 168 ? 37.356 20.835 1.020 1.00 177.05 307 LEU E N 1
ATOM 5798 C CA . LEU E 1 168 ? 35.994 20.589 1.473 1.00 166.53 307 LEU E CA 1
ATOM 5799 C C . LEU E 1 168 ? 35.957 19.694 2.700 1.00 142.06 307 LEU E C 1
ATOM 5800 O O . LEU E 1 168 ? 35.065 19.844 3.543 1.00 168.27 307 LEU E O 1
ATOM 5805 N N . GLN E 1 169 ? 36.896 18.749 2.810 1.00 149.47 308 GLN E N 1
ATOM 5806 C CA . GLN E 1 169 ? 36.910 17.850 3.961 1.00 154.15 308 GLN E CA 1
ATOM 5807 C C . GLN E 1 169 ? 37.208 18.582 5.264 1.00 156.28 308 GLN E C 1
ATOM 5808 O O . GLN E 1 169 ? 36.706 18.184 6.322 1.00 144.47 308 GLN E O 1
ATOM 5814 N N . LYS E 1 170 ? 38.006 19.651 5.211 1.00 153.13 309 LYS E N 1
ATOM 5815 C CA . LYS E 1 170 ? 38.305 20.385 6.429 1.00 152.94 309 LYS E CA 1
ATOM 5816 C C . LYS E 1 170 ? 37.050 20.970 7.061 1.00 161.68 309 LYS E C 1
ATOM 5817 O O . LYS E 1 170 ? 37.024 21.207 8.276 1.00 191.43 309 LYS E O 1
ATOM 5823 N N . ARG E 1 171 ? 36.012 21.210 6.270 1.00 149.23 310 ARG E N 1
ATOM 5824 C CA . ARG E 1 171 ? 34.779 21.785 6.797 1.00 149.56 310 ARG E CA 1
ATOM 5825 C C . ARG E 1 171 ? 33.662 20.762 6.964 1.00 146.58 310 ARG E C 1
ATOM 5826 O O . ARG E 1 171 ? 33.897 19.556 6.919 1.00 144.49 310 ARG E O 1
ATOM 5834 N N . GLY F 1 11 ? -30.033 5.326 -22.828 1.00 287.15 150 GLY F N 1
ATOM 5835 C CA . GLY F 1 11 ? -29.737 6.537 -22.088 1.00 167.92 150 GLY F CA 1
ATOM 5836 C C . GLY F 1 11 ? -28.532 7.279 -22.626 1.00 146.49 150 GLY F C 1
ATOM 5837 O O . GLY F 1 11 ? -27.574 6.668 -23.096 1.00 142.25 150 GLY F O 1
ATOM 5838 N N . ALA F 1 12 ? -28.582 8.607 -22.549 1.00 164.95 151 ALA F N 1
ATOM 5839 C CA . ALA F 1 12 ? -27.501 9.436 -23.064 1.00 163.30 151 ALA F CA 1
ATOM 5840 C C . ALA F 1 12 ? -26.269 9.342 -22.170 1.00 163.72 151 ALA F C 1
ATOM 5841 O O . ALA F 1 12 ? -26.366 9.206 -20.946 1.00 161.93 151 ALA F O 1
ATOM 5843 N N . ASP F 1 13 ? -25.100 9.419 -22.795 1.00 157.49 152 ASP F N 1
ATOM 5844 C CA . ASP F 1 13 ? -23.834 9.312 -22.086 1.00 156.27 152 ASP F CA 1
ATOM 5845 C C . ASP F 1 13 ? -23.410 10.663 -21.524 1.00 152.46 152 ASP F C 1
ATOM 5846 O O . ASP F 1 13 ? -23.775 11.721 -22.042 1.00 143.54 152 ASP F O 1
ATOM 5851 N N . LEU F 1 14 ? -22.632 10.611 -20.446 1.00 193.64 153 LEU F N 1
ATOM 5852 C CA . LEU F 1 14 ? -22.147 11.800 -19.757 1.00 178.27 153 LEU F CA 1
ATOM 5853 C C . LEU F 1 14 ? -20.638 11.687 -19.633 1.00 169.09 153 LEU F C 1
ATOM 5854 O O . LEU F 1 14 ? -20.134 10.658 -19.180 1.00 158.57 153 LEU F O 1
ATOM 5859 N N . SER F 1 15 ? -19.920 12.746 -20.000 1.00 170.53 154 SER F N 1
ATOM 5860 C CA . SER F 1 15 ? -18.464 12.724 -20.036 1.00 166.93 154 SER F CA 1
ATOM 5861 C C . SER F 1 15 ? -17.889 13.759 -19.084 1.00 169.14 154 SER F C 1
ATOM 5862 O O . SER F 1 15 ? -18.424 14.863 -18.954 1.00 168.10 154 SER F O 1
ATOM 5865 N N . ALA F 1 16 ? -16.796 13.389 -18.418 1.00 158.28 155 ALA F N 1
ATOM 5866 C CA . ALA F 1 16 ? -16.120 14.289 -17.498 1.00 143.85 155 ALA F CA 1
ATOM 5867 C C . ALA F 1 16 ? -14.648 13.919 -17.413 1.00 129.08 155 ALA F C 1
ATOM 5868 O O . ALA F 1 16 ? -14.235 12.826 -17.809 1.00 127.24 155 ALA F O 1
ATOM 5870 N N . SER F 1 17 ? -13.858 14.858 -16.897 1.00 118.15 156 SER F N 1
ATOM 5871 C CA . SER F 1 17 ? -12.429 14.676 -16.705 1.00 114.71 156 SER F CA 1
ATOM 5872 C C . SER F 1 17 ? -12.032 15.107 -15.301 1.00 128.86 156 SER F C 1
ATOM 5873 O O . SER F 1 17 ? -12.576 16.073 -14.756 1.00 130.54 156 SER F O 1
ATOM 5876 N N . ILE F 1 18 ? -11.090 14.370 -14.715 1.00 119.36 157 ILE F N 1
ATOM 5877 C CA . ILE F 1 18 ? -10.540 14.667 -13.400 1.00 115.06 157 ILE F CA 1
ATOM 5878 C C . ILE F 1 18 ? -9.023 14.671 -13.513 1.00 118.51 157 ILE F C 1
ATOM 5879 O O . ILE F 1 18 ? -8.442 13.807 -14.179 1.00 118.82 157 ILE F O 1
ATOM 5884 N N . ASP F 1 19 ? -8.384 15.647 -12.878 1.00 121.44 158 ASP F N 1
ATOM 5885 C CA . ASP F 1 19 ? -6.929 15.736 -12.814 1.00 124.51 158 ASP F CA 1
ATOM 5886 C C . ASP F 1 19 ? -6.459 15.397 -11.408 1.00 109.05 158 ASP F C 1
ATOM 5887 O O . ASP F 1 19 ? -6.994 15.922 -10.427 1.00 111.24 158 ASP F O 1
ATOM 5892 N N . ILE F 1 20 ? -5.481 14.495 -11.317 1.00 106.53 159 ILE F N 1
ATOM 5893 C CA . ILE F 1 20 ? -4.948 14.016 -10.049 1.00 112.28 159 ILE F CA 1
ATOM 5894 C C . ILE F 1 20 ? -3.435 14.157 -10.053 1.00 109.09 159 ILE F C 1
ATOM 5895 O O . ILE F 1 20 ? -2.784 14.023 -11.092 1.00 103.19 159 ILE F O 1
ATOM 5900 N N . SER F 1 21 ? -2.872 14.413 -8.879 1.00 122.10 160 SER F N 1
ATOM 5901 C CA . SER F 1 21 ? -1.426 14.475 -8.765 1.00 128.30 160 SER F CA 1
ATOM 5902 C C . SER F 1 21 ? -0.824 13.073 -8.806 1.00 117.86 160 SER F C 1
ATOM 5903 O O . SER F 1 21 ? -1.512 12.064 -8.625 1.00 117.30 160 SER F O 1
ATOM 5906 N N . LEU F 1 22 ? 0.497 13.023 -8.994 1.00 109.70 161 LEU F N 1
ATOM 5907 C CA . LEU F 1 22 ? 1.188 11.741 -8.990 1.00 114.10 161 LEU F CA 1
ATOM 5908 C C . LEU F 1 22 ? 1.008 11.034 -7.654 1.00 119.28 161 LEU F C 1
ATOM 5909 O O . LEU F 1 22 ? 0.855 9.808 -7.605 1.00 121.63 161 LEU F O 1
ATOM 5914 N N . SER F 1 23 ? 1.036 11.788 -6.555 1.00 112.98 162 SER F N 1
ATOM 5915 C CA . SER F 1 23 ? 0.830 11.169 -5.254 1.00 125.11 162 SER F CA 1
ATOM 5916 C C . SER F 1 23 ? -0.545 10.525 -5.174 1.00 116.45 162 SER F C 1
ATOM 5917 O O . SER F 1 23 ? -0.703 9.448 -4.590 1.00 129.64 162 SER F O 1
ATOM 5920 N N . GLN F 1 24 ? -1.549 11.162 -5.771 1.00 107.71 163 GLN F N 1
ATOM 5921 C CA . GLN F 1 24 ? -2.887 10.591 -5.737 1.00 110.09 163 GLN F CA 1
ATOM 5922 C C . GLN F 1 24 ? -2.940 9.279 -6.500 1.00 116.34 163 GLN F C 1
ATOM 5923 O O . GLN F 1 24 ? -3.664 8.362 -6.103 1.00 118.36 163 GLN F O 1
ATOM 5929 N N . ALA F 1 25 ? -2.162 9.161 -7.577 1.00 128.80 164 ALA F N 1
ATOM 5930 C CA . ALA F 1 25 ? -2.152 7.921 -8.345 1.00 118.28 164 ALA F CA 1
ATOM 5931 C C . ALA F 1 25 ? -1.681 6.751 -7.491 1.00 122.94 164 ALA F C 1
ATOM 5932 O O . ALA F 1 25 ? -2.207 5.637 -7.607 1.00 136.15 164 ALA F O 1
ATOM 5934 N N . VAL F 1 26 ? -0.693 6.983 -6.625 1.00 131.31 165 VAL F N 1
ATOM 5935 C CA . VAL F 1 26 ? -0.214 5.919 -5.751 1.00 132.72 165 VAL F CA 1
ATOM 5936 C C . VAL F 1 26 ? -1.297 5.530 -4.754 1.00 159.85 165 VAL F C 1
ATOM 5937 O O . VAL F 1 26 ? -1.558 4.343 -4.526 1.00 145.48 165 VAL F O 1
ATOM 5941 N N . GLY F 1 27 ? -1.947 6.525 -4.148 1.00 161.25 166 GLY F N 1
ATOM 5942 C CA . GLY F 1 27 ? -2.837 6.245 -3.034 1.00 166.79 166 GLY F CA 1
ATOM 5943 C C . GLY F 1 27 ? -4.148 5.597 -3.426 1.00 167.91 166 GLY F C 1
ATOM 5944 O O . GLY F 1 27 ? -4.758 4.893 -2.616 1.00 174.07 166 GLY F O 1
ATOM 5945 N N . ALA F 1 28 ? -4.616 5.835 -4.648 1.00 160.75 167 ALA F N 1
ATOM 5946 C CA . ALA F 1 28 ? -5.892 5.317 -5.132 1.00 163.43 167 ALA F CA 1
ATOM 5947 C C . ALA F 1 28 ? -7.082 5.914 -4.386 1.00 163.33 167 ALA F C 1
ATOM 5948 O O . ALA F 1 28 ? -8.207 5.418 -4.533 1.00 162.99 167 ALA F O 1
ATOM 5950 N N . GLU F 1 29 ? -6.870 6.957 -3.580 1.00 159.81 168 GLU F N 1
ATOM 5951 C CA . GLU F 1 29 ? -7.949 7.537 -2.790 1.00 155.95 168 GLU F CA 1
ATOM 5952 C C . GLU F 1 29 ? -9.079 8.043 -3.688 1.00 139.79 168 GLU F C 1
ATOM 5953 O O . GLU F 1 29 ? -8.914 8.245 -4.892 1.00 145.53 168 GLU F O 1
ATOM 5959 N N . LYS F 1 30 ? -10.243 8.253 -3.075 1.00 136.37 169 LYS F N 1
ATOM 5960 C CA . LYS F 1 30 ? -11.409 8.724 -3.813 1.00 136.11 169 LYS F CA 1
ATOM 5961 C C . LYS F 1 30 ? -11.178 10.131 -4.347 1.00 114.29 169 LYS F C 1
ATOM 5962 O O . LYS F 1 30 ? -10.483 10.948 -3.736 1.00 120.24 169 LYS F O 1
ATOM 5968 N N . VAL F 1 31 ? -11.766 10.406 -5.511 1.00 153.98 170 VAL F N 1
ATOM 5969 C CA . VAL F 1 31 ? -11.679 11.709 -6.149 1.00 158.77 170 VAL F CA 1
ATOM 5970 C C . VAL F 1 31 ? -13.059 12.124 -6.636 1.00 141.10 170 VAL F C 1
ATOM 5971 O O . VAL F 1 31 ? -13.937 11.297 -6.881 1.00 148.36 170 VAL F O 1
ATOM 5975 N N . GLU F 1 32 ? -13.236 13.432 -6.777 1.00 125.13 171 GLU F N 1
ATOM 5976 C CA . GLU F 1 32 ? -14.510 14.024 -7.159 1.00 127.52 171 GLU F CA 1
ATOM 5977 C C . GLU F 1 32 ? -14.452 14.377 -8.637 1.00 126.29 171 GLU F C 1
ATOM 5978 O O . GLU F 1 32 ? -13.473 14.969 -9.104 1.00 115.68 171 GLU F O 1
ATOM 5984 N N . ALA F 1 33 ? -15.503 14.027 -9.361 1.00 141.52 172 ALA F N 1
ATOM 5985 C CA . ALA F 1 33 ? -15.572 14.239 -10.796 1.00 178.47 172 ALA F CA 1
ATOM 5986 C C . ALA F 1 33 ? -16.592 15.325 -11.081 1.00 186.80 172 ALA F C 1
ATOM 5987 O O . ALA F 1 33 ? -17.681 15.329 -10.499 1.00 169.73 172 ALA F O 1
ATOM 5989 N N . ILE F 1 34 ? -16.221 16.256 -11.952 1.00 163.90 173 ILE F N 1
ATOM 5990 C CA . ILE F 1 34 ? -17.056 17.395 -12.296 1.00 173.07 173 ILE F CA 1
ATOM 5991 C C . ILE F 1 34 ? -17.518 17.212 -13.732 1.00 174.95 173 ILE F C 1
ATOM 5992 O O . ILE F 1 34 ? -16.694 17.064 -14.643 1.00 173.94 173 ILE F O 1
ATOM 5997 N N . PHE F 1 35 ? -18.827 17.221 -13.932 1.00 166.83 174 PHE F N 1
ATOM 5998 C CA . PHE F 1 35 ? -19.434 17.044 -15.240 1.00 171.00 174 PHE F CA 1
ATOM 5999 C C . PHE F 1 35 ? -19.855 18.388 -15.812 1.00 173.10 174 PHE F C 1
ATOM 6000 O O . PHE F 1 35 ? -19.976 19.376 -15.082 1.00 175.48 174 PHE F O 1
ATOM 6008 N N . PRO F 1 36 ? -20.071 18.470 -17.129 1.00 163.45 175 PRO F N 1
ATOM 6009 C CA . PRO F 1 36 ? -20.505 19.756 -17.699 1.00 160.34 175 PRO F CA 1
ATOM 6010 C C . PRO F 1 36 ? -21.774 20.296 -17.062 1.00 158.83 175 PRO F C 1
ATOM 6011 O O . PRO F 1 36 ? -21.893 21.511 -16.863 1.00 165.27 175 PRO F O 1
ATOM 6015 N N . ASN F 1 37 ? -22.728 19.425 -16.724 1.00 154.28 176 ASN F N 1
ATOM 6016 C CA . ASN F 1 37 ? -23.992 19.866 -16.148 1.00 166.37 176 ASN F CA 1
ATOM 6017 C C . ASN F 1 37 ? -23.883 20.259 -14.681 1.00 166.95 176 ASN F C 1
ATOM 6018 O O . ASN F 1 37 ? -24.867 20.746 -14.115 1.00 154.89 176 ASN F O 1
ATOM 6023 N N . GLY F 1 38 ? -22.731 20.043 -14.049 1.00 162.60 177 GLY F N 1
ATOM 6024 C CA . GLY F 1 38 ? -22.529 20.401 -12.663 1.00 169.40 177 GLY F CA 1
ATOM 6025 C C . GLY F 1 38 ? -22.633 19.240 -11.702 1.00 178.03 177 GLY F C 1
ATOM 6026 O O . GLY F 1 38 ? -22.253 19.385 -10.533 1.00 168.62 177 GLY F O 1
ATOM 6027 N N . LYS F 1 39 ? -23.140 18.099 -12.161 1.00 161.87 178 LYS F N 1
ATOM 6028 C CA . LYS F 1 39 ? -23.234 16.918 -11.313 1.00 165.25 178 LYS F CA 1
ATOM 6029 C C . LYS F 1 39 ? -21.842 16.478 -10.882 1.00 161.70 178 LYS F C 1
ATOM 6030 O O . LYS F 1 39 ? -20.911 16.431 -11.695 1.00 163.46 178 LYS F O 1
ATOM 6036 N N . HIS F 1 40 ? -21.700 16.167 -9.599 1.00 170.54 179 HIS F N 1
ATOM 6037 C CA . HIS F 1 40 ? -20.434 15.721 -9.038 1.00 164.89 179 HIS F CA 1
ATOM 6038 C C . HIS F 1 40 ? -20.592 14.292 -8.541 1.00 155.14 179 HIS F C 1
ATOM 6039 O O . HIS F 1 40 ? -21.631 13.927 -7.985 1.00 136.88 179 HIS F O 1
ATOM 6046 N N . LEU F 1 41 ? -19.568 13.480 -8.784 1.00 140.00 180 LEU F N 1
ATOM 6047 C CA . LEU F 1 41 ? -19.586 12.071 -8.430 1.00 134.77 180 LEU F CA 1
ATOM 6048 C C . LEU F 1 41 ? -18.255 11.696 -7.803 1.00 125.37 180 LEU F C 1
ATOM 6049 O O . LEU F 1 41 ? -17.196 12.077 -8.302 1.00 126.94 180 LEU F O 1
ATOM 6054 N N . LYS F 1 42 ? -18.318 10.955 -6.702 1.00 121.53 181 LYS F N 1
ATOM 6055 C CA . LYS F 1 42 ? -17.123 10.452 -6.039 1.00 135.91 181 LYS F CA 1
ATOM 6056 C C . LYS F 1 42 ? -16.824 9.050 -6.549 1.00 131.43 181 LYS F C 1
ATOM 6057 O O . LYS F 1 42 ? -17.705 8.184 -6.550 1.00 127.66 181 LYS F O 1
ATOM 6063 N N . ILE F 1 43 ? -15.585 8.829 -6.981 1.00 133.19 182 ILE F N 1
ATOM 6064 C CA . ILE F 1 43 ? -15.169 7.561 -7.569 1.00 126.06 182 ILE F CA 1
ATOM 6065 C C . ILE F 1 43 ? -13.858 7.141 -6.928 1.00 127.21 182 ILE F C 1
ATOM 6066 O O . ILE F 1 43 ? -12.945 7.960 -6.775 1.00 131.38 182 ILE F O 1
ATOM 6071 N N . LYS F 1 44 ? -13.764 5.867 -6.557 1.00 128.24 183 LYS F N 1
ATOM 6072 C CA . LYS F 1 44 ? -12.527 5.315 -6.015 1.00 138.26 183 LYS F CA 1
ATOM 6073 C C . LYS F 1 44 ? -11.602 4.931 -7.167 1.00 124.12 183 LYS F C 1
ATOM 6074 O O . LYS F 1 44 ? -11.981 4.148 -8.043 1.00 123.66 183 LYS F O 1
ATOM 6080 N N . LEU F 1 45 ? -10.403 5.498 -7.176 1.00 125.93 184 LEU F N 1
ATOM 6081 C CA . LEU F 1 45 ? -9.457 5.200 -8.238 1.00 120.10 184 LEU F CA 1
ATOM 6082 C C . LEU F 1 45 ? -8.941 3.770 -8.106 1.00 120.33 184 LEU F C 1
ATOM 6083 O O . LEU F 1 45 ? -8.739 3.282 -6.994 1.00 133.56 184 LEU F O 1
ATOM 6088 N N . PRO F 1 46 ? -8.717 3.076 -9.216 1.00 128.63 185 PRO F N 1
ATOM 6089 C CA . PRO F 1 46 ? -8.064 1.766 -9.140 1.00 115.25 185 PRO F CA 1
ATOM 6090 C C . PRO F 1 46 ? -6.642 1.891 -8.614 1.00 115.52 185 PRO F C 1
ATOM 6091 O O . PRO F 1 46 ? -6.056 2.976 -8.568 1.00 111.43 185 PRO F O 1
ATOM 6095 N N . LYS F 1 47 ? -6.097 0.753 -8.179 1.00 112.12 186 LYS F N 1
ATOM 6096 C CA . LYS F 1 47 ? -4.705 0.730 -7.744 1.00 117.44 186 LYS F CA 1
ATOM 6097 C C . LYS F 1 47 ? -3.776 1.145 -8.880 1.00 113.13 186 LYS F C 1
ATOM 6098 O O . LYS F 1 47 ? -2.822 1.906 -8.669 1.00 114.05 186 LYS F O 1
ATOM 6100 N N . PHE F 1 48 ? -4.037 0.649 -10.089 1.00 121.42 187 PHE F N 1
ATOM 6101 C CA . PHE F 1 48 ? -3.247 0.966 -11.277 1.00 125.38 187 PHE F CA 1
ATOM 6102 C C . PHE F 1 48 ? -4.040 1.920 -12.166 1.00 118.01 187 PHE F C 1
ATOM 6103 O O . PHE F 1 48 ? -5.052 1.531 -12.764 1.00 102.09 187 PHE F O 1
ATOM 6111 N N . VAL F 1 49 ? -3.570 3.160 -12.263 1.00 114.88 188 VAL F N 1
ATOM 6112 C CA . VAL F 1 49 ? -4.188 4.185 -13.093 1.00 106.36 188 VAL F CA 1
ATOM 6113 C C . VAL F 1 49 ? -3.145 4.715 -14.066 1.00 102.27 188 VAL F C 1
ATOM 6114 O O . VAL F 1 49 ? -1.992 4.950 -13.689 1.00 91.97 188 VAL F O 1
ATOM 6118 N N . GLU F 1 50 ? -3.552 4.903 -15.315 1.00 108.30 189 GLU F N 1
ATOM 6119 C CA . GLU F 1 50 ? -2.682 5.430 -16.352 1.00 108.41 189 GLU F CA 1
ATOM 6120 C C . GLU F 1 50 ? -3.234 6.764 -16.829 1.00 95.01 189 GLU F C 1
ATOM 6121 O O . GLU F 1 50 ? -4.442 7.007 -16.770 1.00 97.31 189 GLU F O 1
ATOM 6127 N N . ASP F 1 51 ? -2.338 7.638 -17.280 1.00 100.11 190 ASP F N 1
ATOM 6128 C CA . ASP F 1 51 ? -2.769 8.906 -17.850 1.00 91.87 190 ASP F CA 1
ATOM 6129 C C . ASP F 1 51 ? -3.616 8.636 -19.085 1.00 97.99 190 ASP F C 1
ATOM 6130 O O . ASP F 1 51 ? -3.246 7.823 -19.939 1.00 111.37 190 ASP F O 1
ATOM 6135 N N . GLY F 1 52 ? -4.763 9.307 -19.167 1.00 93.42 191 GLY F N 1
ATOM 6136 C CA . GLY F 1 52 ? -5.717 9.086 -20.233 1.00 111.15 191 GLY F CA 1
ATOM 6137 C C . GLY F 1 52 ? -6.652 7.914 -20.031 1.00 114.31 191 GLY F C 1
ATOM 6138 O O . GLY F 1 52 ? -7.536 7.696 -20.872 1.00 125.15 191 GLY F O 1
ATOM 6139 N N . GLN F 1 53 ? -6.491 7.153 -18.954 1.00 94.78 192 GLN F N 1
ATOM 6140 C CA . GLN F 1 53 ? -7.353 6.005 -18.716 1.00 104.50 192 GLN F CA 1
ATOM 6141 C C . GLN F 1 53 ? -8.776 6.454 -18.423 1.00 107.81 192 GLN F C 1
ATOM 6142 O O . GLN F 1 53 ? -9.003 7.476 -17.766 1.00 105.71 192 GLN F O 1
ATOM 6148 N N . THR F 1 54 ? -9.738 5.676 -18.905 1.00 115.12 193 THR F N 1
ATOM 6149 C CA . THR F 1 54 ? -11.148 5.986 -18.739 1.00 120.32 193 THR F CA 1
ATOM 6150 C C . THR F 1 54 ? -11.851 4.863 -17.992 1.00 106.32 193 THR F C 1
ATOM 6151 O O . THR F 1 54 ? -11.585 3.682 -18.230 1.00 117.57 193 THR F O 1
ATOM 6155 N N . ILE F 1 55 ? -12.721 5.243 -17.066 1.00 106.38 194 ILE F N 1
ATOM 6156 C CA . ILE F 1 55 ? -13.530 4.306 -16.299 1.00 127.68 194 ILE F CA 1
ATOM 6157 C C . ILE F 1 55 ? -14.990 4.579 -16.629 1.00 123.33 194 ILE F C 1
ATOM 6158 O O . ILE F 1 55 ? -15.430 5.735 -16.607 1.00 131.30 194 ILE F O 1
ATOM 6163 N N . ARG F 1 56 ? -15.726 3.526 -16.966 1.00 114.71 195 ARG F N 1
ATOM 6164 C CA . ARG F 1 56 ? -17.151 3.634 -17.243 1.00 141.96 195 ARG F CA 1
ATOM 6165 C C . ARG F 1 56 ? -17.948 3.315 -15.984 1.00 149.60 195 ARG F C 1
ATOM 6166 O O . ARG F 1 56 ? -17.836 2.213 -15.436 1.00 151.74 195 ARG F O 1
ATOM 6174 N N . LEU F 1 57 ? -18.740 4.280 -15.521 1.00 161.41 196 LEU F N 1
ATOM 6175 C CA . LEU F 1 57 ? -19.661 4.075 -14.410 1.00 149.02 196 LEU F CA 1
ATOM 6176 C C . LEU F 1 57 ? -21.055 3.929 -15.006 1.00 146.68 196 LEU F C 1
ATOM 6177 O O . LEU F 1 57 ? -21.616 4.896 -15.530 1.00 140.39 196 LEU F O 1
ATOM 6182 N N . LYS F 1 58 ? -21.614 2.730 -14.914 1.00 145.21 197 LYS F N 1
ATOM 6183 C CA . LYS F 1 58 ? -22.861 2.421 -15.595 1.00 152.00 197 LYS F CA 1
ATOM 6184 C C . LYS F 1 58 ? -24.055 3.037 -14.881 1.00 158.36 197 LYS F C 1
ATOM 6185 O O . LYS F 1 58 ? -24.140 3.028 -13.650 1.00 156.29 197 LYS F O 1
ATOM 6191 N N . GLY F 1 59 ? -24.975 3.582 -15.673 1.00 170.28 198 GLY F N 1
ATOM 6192 C CA . GLY F 1 59 ? -26.177 4.240 -15.191 1.00 180.68 198 GLY F CA 1
ATOM 6193 C C . GLY F 1 59 ? -26.051 5.714 -14.877 1.00 190.79 198 GLY F C 1
ATOM 6194 O O . GLY F 1 59 ? -26.959 6.491 -15.181 1.00 205.25 198 GLY F O 1
ATOM 6195 N N . GLN F 1 60 ? -24.946 6.112 -14.249 1.00 166.85 199 GLN F N 1
ATOM 6196 C CA . GLN F 1 60 ? -24.713 7.499 -13.861 1.00 164.22 199 GLN F CA 1
ATOM 6197 C C . GLN F 1 60 ? -25.073 8.525 -14.932 1.00 173.11 199 GLN F C 1
ATOM 6198 O O . GLN F 1 60 ? -25.377 9.676 -14.602 1.00 175.32 199 GLN F O 1
ATOM 6204 N N . GLY F 1 61 ? -25.045 8.136 -16.204 1.00 175.70 200 GLY F N 1
ATOM 6205 C CA . GLY F 1 61 ? -25.427 9.033 -17.278 1.00 177.96 200 GLY F CA 1
ATOM 6206 C C . GLY F 1 61 ? -26.922 9.332 -17.293 1.00 192.89 200 GLY F C 1
ATOM 6207 O O . GLY F 1 61 ? -27.709 8.809 -16.505 1.00 199.48 200 GLY F O 1
ATOM 6208 N N . GLU F 1 62 ? -27.319 10.196 -18.226 1.00 187.75 201 GLU F N 1
ATOM 6209 C CA . GLU F 1 62 ? -28.706 10.649 -18.278 1.00 173.39 201 GLU F CA 1
ATOM 6210 C C . GLU F 1 62 ? -29.642 9.485 -18.610 1.00 172.93 201 GLU F C 1
ATOM 6211 O O . GLU F 1 62 ? -29.300 8.628 -19.435 1.00 172.38 201 GLU F O 1
ATOM 6213 N N . PRO F 1 63 ? -30.841 9.424 -17.992 1.00 173.28 202 PRO F N 1
ATOM 6214 C CA . PRO F 1 63 ? -31.800 8.334 -18.222 1.00 169.30 202 PRO F CA 1
ATOM 6215 C C . PRO F 1 63 ? -32.711 8.553 -19.431 1.00 222.51 202 PRO F C 1
ATOM 6216 O O . PRO F 1 63 ? -33.811 7.995 -19.479 1.00 224.67 202 PRO F O 1
ATOM 6220 N N . GLY F 1 70 ? -28.111 5.409 -18.409 1.00 160.90 209 GLY F N 1
ATOM 6221 C CA . GLY F 1 70 ? -27.039 6.091 -19.110 1.00 184.95 209 GLY F CA 1
ATOM 6222 C C . GLY F 1 70 ? -25.682 5.472 -18.846 1.00 182.16 209 GLY F C 1
ATOM 6223 O O . GLY F 1 70 ? -25.596 4.341 -18.374 1.00 195.54 209 GLY F O 1
ATOM 6224 N N . ASP F 1 71 ? -24.621 6.210 -19.162 1.00 149.64 210 ASP F N 1
ATOM 6225 C CA . ASP F 1 71 ? -23.258 5.773 -18.873 1.00 173.28 210 ASP F CA 1
ATOM 6226 C C . ASP F 1 71 ? -22.395 7.009 -18.688 1.00 157.99 210 ASP F C 1
ATOM 6227 O O . ASP F 1 71 ? -22.339 7.858 -19.581 1.00 164.54 210 ASP F O 1
ATOM 6232 N N . ALA F 1 72 ? -21.727 7.110 -17.542 1.00 142.14 211 ALA F N 1
ATOM 6233 C CA . ALA F 1 72 ? -20.843 8.231 -17.249 1.00 146.59 211 ALA F CA 1
ATOM 6234 C C . ALA F 1 72 ? -19.397 7.783 -17.418 1.00 148.98 211 ALA F C 1
ATOM 6235 O O . ALA F 1 72 ? -18.946 6.854 -16.744 1.00 153.75 211 ALA F O 1
ATOM 6237 N N . LEU F 1 73 ? -18.677 8.455 -18.306 1.00 140.65 212 LEU F N 1
ATOM 6238 C CA . LEU F 1 73 ? -17.284 8.151 -18.606 1.00 132.45 212 LEU F CA 1
ATOM 6239 C C . LEU F 1 73 ? -16.416 9.237 -17.988 1.00 131.12 212 LEU F C 1
ATOM 6240 O O . LEU F 1 73 ? -16.611 10.426 -18.263 1.00 121.52 212 LEU F O 1
ATOM 6245 N N . VAL F 1 74 ? -15.485 8.834 -17.131 1.00 132.28 213 VAL F N 1
ATOM 6246 C CA . VAL F 1 74 ? -14.590 9.759 -16.451 1.00 125.37 213 VAL F CA 1
ATOM 6247 C C . VAL F 1 74 ? -13.175 9.434 -16.902 1.00 117.44 213 VAL F C 1
ATOM 6248 O O . VAL F 1 74 ? -12.742 8.276 -16.829 1.00 105.01 213 VAL F O 1
ATOM 6252 N N . THR F 1 75 ? -12.480 10.440 -17.420 1.00 125.01 214 THR F N 1
ATOM 6253 C CA . THR F 1 75 ? -11.109 10.291 -17.889 1.00 128.51 214 THR F CA 1
ATOM 6254 C C . THR F 1 75 ? -10.154 10.876 -16.858 1.00 114.63 214 THR F C 1
ATOM 6255 O O . THR F 1 75 ? -10.384 11.970 -16.338 1.00 100.17 214 THR F O 1
ATOM 6259 N N . ILE F 1 76 ? -9.073 10.150 -16.581 1.00 114.52 215 ILE F N 1
ATOM 6260 C CA . ILE F 1 76 ? -8.123 10.500 -15.530 1.00 110.24 215 ILE F CA 1
ATOM 6261 C C . ILE F 1 76 ? -6.851 11.000 -16.196 1.00 97.35 215 ILE F C 1
ATOM 6262 O O . ILE F 1 76 ? -6.214 10.260 -16.954 1.00 109.22 215 ILE F O 1
ATOM 6267 N N . ARG F 1 77 ? -6.469 12.241 -15.902 1.00 99.11 216 ARG F N 1
ATOM 6268 C CA . ARG F 1 77 ? -5.242 12.831 -16.420 1.00 108.87 216 ARG F CA 1
ATOM 6269 C C . ARG F 1 77 ? -4.350 13.277 -15.269 1.00 98.09 216 ARG F C 1
ATOM 6270 O O . ARG F 1 77 ? -4.833 13.823 -14.277 1.00 104.10 216 ARG F O 1
ATOM 6278 N N . PHE F 1 78 ? -3.044 13.073 -15.422 1.00 99.12 217 PHE F N 1
ATOM 6279 C CA . PHE F 1 78 ? -2.090 13.439 -14.383 1.00 93.99 217 PHE F CA 1
ATOM 6280 C C . PHE F 1 78 ? -1.701 14.906 -14.528 1.00 104.89 217 PHE F C 1
ATOM 6281 O O . PHE F 1 78 ? -1.309 15.354 -15.610 1.00 123.58 217 PHE F O 1
ATOM 6289 N N . LYS F 1 79 ? -1.795 15.646 -13.431 1.00 118.21 218 LYS F N 1
ATOM 6290 C CA . LYS F 1 79 ? -1.398 17.045 -13.437 1.00 113.36 218 LYS F CA 1
ATOM 6291 C C . LYS F 1 79 ? 0.101 17.158 -13.707 1.00 104.03 218 LYS F C 1
ATOM 6292 O O . LYS F 1 79 ? 0.883 16.346 -13.202 1.00 113.61 218 LYS F O 1
ATOM 6298 N N . PRO F 1 80 ? 0.534 18.103 -14.540 1.00 108.98 219 PRO F N 1
ATOM 6299 C CA . PRO F 1 80 ? 1.980 18.305 -14.709 1.00 116.73 219 PRO F CA 1
ATOM 6300 C C . PRO F 1 80 ? 2.610 18.658 -13.367 1.00 135.73 219 PRO F C 1
ATOM 6301 O O . PRO F 1 80 ? 2.043 19.417 -12.577 1.00 145.51 219 PRO F O 1
ATOM 6305 N N . HIS F 1 81 ? 3.797 18.107 -13.116 1.00 122.43 220 HIS F N 1
ATOM 6306 C CA . HIS F 1 81 ? 4.507 18.299 -11.853 1.00 125.35 220 HIS F CA 1
ATOM 6307 C C . HIS F 1 81 ? 5.949 18.675 -12.150 1.00 134.47 220 HIS F C 1
ATOM 6308 O O . HIS F 1 81 ? 6.708 17.859 -12.685 1.00 153.48 220 HIS F O 1
ATOM 6315 N N . SER F 1 82 ? 6.332 19.902 -11.794 1.00 128.72 221 SER F N 1
ATOM 6316 C CA . SER F 1 82 ? 7.669 20.376 -12.136 1.00 133.96 221 SER F CA 1
ATOM 6317 C C . SER F 1 82 ? 8.755 19.511 -11.506 1.00 135.74 221 SER F C 1
ATOM 6318 O O . SER F 1 82 ? 9.733 19.150 -12.174 1.00 150.53 221 SER F O 1
ATOM 6321 N N . ARG F 1 83 ? 8.608 19.159 -10.229 1.00 126.05 222 ARG F N 1
ATOM 6322 C CA . ARG F 1 83 ? 9.668 18.398 -9.575 1.00 133.00 222 ARG F CA 1
ATOM 6323 C C . ARG F 1 83 ? 9.770 16.973 -10.114 1.00 121.42 222 ARG F C 1
ATOM 6324 O O . ARG F 1 83 ? 10.877 16.437 -10.249 1.00 116.24 222 ARG F O 1
ATOM 6332 N N . PHE F 1 84 ? 8.642 16.352 -10.450 1.00 128.69 223 PHE F N 1
ATOM 6333 C CA . PHE F 1 84 ? 8.607 14.953 -10.859 1.00 118.48 223 PHE F CA 1
ATOM 6334 C C . PHE F 1 84 ? 8.283 14.821 -12.337 1.00 111.08 223 PHE F C 1
ATOM 6335 O O . PHE F 1 84 ? 7.303 15.399 -12.815 1.00 113.90 223 PHE F O 1
ATOM 6343 N N . ARG F 1 85 ? 9.101 14.047 -13.050 1.00 107.22 224 ARG F N 1
ATOM 6344 C CA . ARG F 1 85 ? 8.846 13.687 -14.440 1.00 87.02 224 ARG F CA 1
ATOM 6345 C C . ARG F 1 85 ? 8.510 12.205 -14.505 1.00 83.93 224 ARG F C 1
ATOM 6346 O O . ARG F 1 85 ? 9.293 11.366 -14.041 1.00 89.62 224 ARG F O 1
ATOM 6354 N N . LEU F 1 86 ? 7.364 11.882 -15.099 1.00 88.45 225 LEU F N 1
ATOM 6355 C CA . LEU F 1 86 ? 6.861 10.514 -15.140 1.00 80.73 225 LEU F CA 1
ATOM 6356 C C . LEU F 1 86 ? 7.236 9.905 -16.477 1.00 80.10 225 LEU F C 1
ATOM 6357 O O . LEU F 1 86 ? 6.955 10.487 -17.532 1.00 101.38 225 LEU F O 1
ATOM 6362 N N . GLU F 1 87 ? 7.898 8.755 -16.436 1.00 71.95 226 GLU F N 1
ATOM 6363 C CA . GLU F 1 87 ? 8.216 7.997 -17.644 1.00 80.54 226 GLU F CA 1
ATOM 6364 C C . GLU F 1 87 ? 7.775 6.557 -17.411 1.00 85.28 226 GLU F C 1
ATOM 6365 O O . GLU F 1 87 ? 8.508 5.778 -16.790 1.00 95.71 226 GLU F O 1
ATOM 6371 N N . GLY F 1 88 ? 6.622 6.189 -17.966 1.00 76.50 227 GLY F N 1
ATOM 6372 C CA . GLY F 1 88 ? 6.018 4.911 -17.656 1.00 92.18 227 GLY F CA 1
ATOM 6373 C C . GLY F 1 88 ? 5.572 4.846 -16.206 1.00 91.67 227 GLY F C 1
ATOM 6374 O O . GLY F 1 88 ? 4.744 5.659 -15.785 1.00 95.29 227 GLY F O 1
ATOM 6375 N N . ARG F 1 89 ? 6.082 3.890 -15.433 1.00 85.66 228 ARG F N 1
ATOM 6376 C CA . ARG F 1 89 ? 5.758 3.830 -14.021 1.00 92.07 228 ARG F CA 1
ATOM 6377 C C . ARG F 1 89 ? 6.880 4.297 -13.106 1.00 86.22 228 ARG F C 1
ATOM 6378 O O . ARG F 1 89 ? 6.689 4.330 -11.886 1.00 91.45 228 ARG F O 1
ATOM 6386 N N . ASP F 1 90 ? 8.051 4.614 -13.644 1.00 87.62 229 ASP F N 1
ATOM 6387 C CA . ASP F 1 90 ? 9.100 5.230 -12.846 1.00 78.15 229 ASP F CA 1
ATOM 6388 C C . ASP F 1 90 ? 8.904 6.739 -12.768 1.00 82.51 229 ASP F C 1
ATOM 6389 O O . ASP F 1 90 ? 8.212 7.349 -13.587 1.00 94.31 229 ASP F O 1
ATOM 6394 N N . VAL F 1 91 ? 9.517 7.336 -11.755 1.00 87.50 230 VAL F N 1
ATOM 6395 C CA . VAL F 1 91 ? 9.448 8.772 -11.516 1.00 82.97 230 VAL F CA 1
ATOM 6396 C C . VAL F 1 91 ? 10.874 9.292 -11.380 1.00 85.23 230 VAL F C 1
ATOM 6397 O O . VAL F 1 91 ? 11.734 8.620 -10.791 1.00 83.66 230 VAL F O 1
ATOM 6401 N N . HIS F 1 92 ? 11.135 10.467 -11.968 1.00 79.52 231 HIS F N 1
ATOM 6402 C CA . HIS F 1 92 ? 12.450 11.091 -11.922 1.00 80.11 231 HIS F CA 1
ATOM 6403 C C . HIS F 1 92 ? 12.364 12.476 -11.294 1.00 79.14 231 HIS F C 1
ATOM 6404 O O . HIS F 1 92 ? 11.487 13.271 -11.633 1.00 85.02 231 HIS F O 1
ATOM 6411 N N . VAL F 1 93 ? 13.306 12.770 -10.402 1.00 89.37 232 VAL F N 1
ATOM 6412 C CA . VAL F 1 93 ? 13.353 14.044 -9.696 1.00 102.17 232 VAL F CA 1
ATOM 6413 C C . VAL F 1 93 ? 14.808 14.484 -9.602 1.00 103.40 232 VAL F C 1
ATOM 6414 O O . VAL F 1 93 ? 15.704 13.6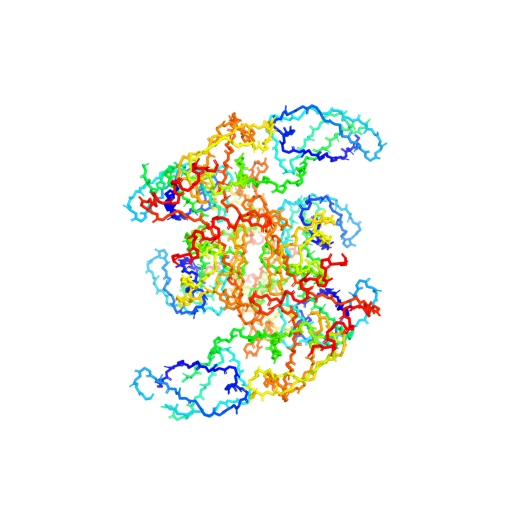62 -9.376 1.00 102.81 232 VAL F O 1
ATOM 6418 N N . ASP F 1 94 ? 15.043 15.777 -9.825 1.00 108.35 233 ASP F N 1
ATOM 6419 C CA . ASP F 1 94 ? 16.379 16.345 -9.713 1.00 99.30 233 ASP F CA 1
ATOM 6420 C C . ASP F 1 94 ? 16.685 16.643 -8.252 1.00 106.17 233 ASP F C 1
ATOM 6421 O O . ASP F 1 94 ? 15.810 17.081 -7.500 1.00 127.84 233 ASP F O 1
ATOM 6426 N N . LEU F 1 95 ? 17.930 16.399 -7.849 1.00 99.59 234 LEU F N 1
ATOM 6427 C CA . LEU F 1 95 ? 18.368 16.634 -6.469 1.00 98.98 234 LEU F CA 1
ATOM 6428 C C . LEU F 1 95 ? 19.532 17.615 -6.451 1.00 97.01 234 LEU F C 1
ATOM 6429 O O . LEU F 1 95 ? 20.682 17.224 -6.728 1.00 97.92 234 LEU F O 1
ATOM 6434 N N . PRO F 1 96 ? 19.299 18.887 -6.136 1.00 96.49 235 PRO F N 1
ATOM 6435 C CA . PRO F 1 96 ? 20.425 19.808 -5.954 1.00 93.69 235 PRO F CA 1
ATOM 6436 C C . PRO F 1 96 ? 21.356 19.292 -4.873 1.00 101.10 235 PRO F C 1
ATOM 6437 O O . PRO F 1 96 ? 20.917 18.741 -3.862 1.00 101.33 235 PRO F O 1
ATOM 6441 N N . VAL F 1 97 ? 22.654 19.457 -5.096 1.00 98.59 236 VAL F N 1
ATOM 6442 C CA . VAL F 1 97 ? 23.654 18.922 -4.180 1.00 96.16 236 VAL F CA 1
ATOM 6443 C C . VAL F 1 97 ? 24.794 19.925 -4.104 1.00 98.33 236 VAL F C 1
ATOM 6444 O O . VAL F 1 97 ? 25.316 20.358 -5.135 1.00 97.34 236 VAL F O 1
ATOM 6448 N N . SER F 1 98 ? 25.191 20.280 -2.888 1.00 123.33 237 SER F N 1
ATOM 6449 C CA . SER F 1 98 ? 26.297 21.206 -2.705 1.00 116.52 237 SER F CA 1
ATOM 6450 C C . SER F 1 98 ? 27.596 20.571 -3.191 1.00 117.92 237 SER F C 1
ATOM 6451 O O . SER F 1 98 ? 27.731 19.345 -3.277 1.00 118.45 237 SER F O 1
ATOM 6454 N N . ILE F 1 99 ? 28.555 21.429 -3.545 1.00 106.77 238 ILE F N 1
ATOM 6455 C CA . ILE F 1 99 ? 29.847 20.930 -4.007 1.00 105.07 238 ILE F CA 1
ATOM 6456 C C . ILE F 1 99 ? 30.495 20.051 -2.940 1.00 125.67 238 ILE F C 1
ATOM 6457 O O . ILE F 1 99 ? 31.042 18.983 -3.249 1.00 114.12 238 ILE F O 1
ATOM 6462 N N . ASP F 1 100 ? 30.450 20.481 -1.672 1.00 131.34 239 ASP F N 1
ATOM 6463 C CA . ASP F 1 100 ? 31.085 19.703 -0.617 1.00 114.25 239 ASP F CA 1
ATOM 6464 C C . ASP F 1 100 ? 30.431 18.332 -0.471 1.00 115.53 239 ASP F C 1
ATOM 6465 O O . ASP F 1 100 ? 31.125 17.323 -0.310 1.00 118.22 239 ASP F O 1
ATOM 6470 N N . ASP F 1 101 ? 29.097 18.272 -0.522 1.00 121.02 240 ASP F N 1
ATOM 6471 C CA . ASP F 1 101 ? 28.423 16.983 -0.389 1.00 120.41 240 ASP F CA 1
ATOM 6472 C C . ASP F 1 101 ? 28.706 16.069 -1.580 1.00 123.58 240 ASP F C 1
ATOM 6473 O O . ASP F 1 101 ? 28.707 14.841 -1.424 1.00 121.50 240 ASP F O 1
ATOM 6478 N N . ALA F 1 102 ? 28.920 16.643 -2.772 1.00 127.01 241 ALA F N 1
ATOM 6479 C CA . ALA F 1 102 ? 29.186 15.833 -3.961 1.00 105.84 241 ALA F CA 1
ATOM 6480 C C . ALA F 1 102 ? 30.571 15.195 -3.919 1.00 106.25 241 ALA F C 1
ATOM 6481 O O . ALA F 1 102 ? 30.727 14.014 -4.253 1.00 103.57 241 ALA F O 1
ATOM 6483 N N . VAL F 1 103 ? 31.591 15.963 -3.531 1.00 112.65 242 VAL F N 1
ATOM 6484 C CA . VAL F 1 103 ? 32.952 15.436 -3.486 1.00 113.14 242 VAL F CA 1
ATOM 6485 C C . VAL F 1 103 ? 33.100 14.446 -2.339 1.00 123.72 242 VAL F C 1
ATOM 6486 O O . VAL F 1 103 ? 33.638 13.346 -2.506 1.00 137.58 242 VAL F O 1
ATOM 6490 N N . LEU F 1 104 ? 32.642 14.833 -1.152 1.00 127.92 243 LEU F N 1
ATOM 6491 C CA . LEU F 1 104 ? 32.846 14.054 0.057 1.00 124.78 243 LEU F CA 1
ATOM 6492 C C . LEU F 1 104 ? 31.739 13.045 0.318 1.00 128.07 243 LEU F C 1
ATOM 6493 O O . LEU F 1 104 ? 31.909 12.175 1.182 1.00 153.25 243 LEU F O 1
ATOM 6498 N N . GLY F 1 105 ? 30.617 13.135 -0.391 1.00 108.08 244 GLY F N 1
ATOM 6499 C CA . GLY F 1 105 ? 29.483 12.292 -0.077 1.00 116.08 244 GLY F CA 1
ATOM 6500 C C . GLY F 1 105 ? 28.787 12.766 1.183 1.00 125.54 244 GLY F C 1
ATOM 6501 O O . GLY F 1 105 ? 29.416 13.387 2.050 1.00 136.09 244 GLY F O 1
ATOM 6502 N N . GLY F 1 106 ? 27.497 12.488 1.305 1.00 108.40 245 GLY F N 1
ATOM 6503 C CA . GLY F 1 106 ? 26.764 12.922 2.478 1.00 110.85 245 GLY F CA 1
ATOM 6504 C C . GLY F 1 106 ? 25.314 12.509 2.380 1.00 109.08 245 GLY F C 1
ATOM 6505 O O . GLY F 1 106 ? 24.834 12.067 1.332 1.00 119.99 245 GLY F O 1
ATOM 6506 N N . LYS F 1 107 ? 24.613 12.686 3.493 1.00 136.49 246 LYS F N 1
ATOM 6507 C CA . LYS F 1 107 ? 23.209 12.320 3.608 1.00 125.93 246 LYS F CA 1
ATOM 6508 C C . LYS F 1 107 ? 22.369 13.556 3.326 1.00 124.86 246 LYS F C 1
ATOM 6509 O O . LYS F 1 107 ? 22.520 14.578 4.002 1.00 140.13 246 LYS F O 1
ATOM 6515 N N . GLN F 1 108 ? 21.478 13.457 2.341 1.00 119.41 247 GLN F N 1
ATOM 6516 C CA . GLN F 1 108 ? 20.630 14.572 1.953 1.00 123.15 247 GLN F CA 1
ATOM 6517 C C . GLN F 1 108 ? 19.189 14.107 1.831 1.00 120.65 247 GLN F C 1
ATOM 6518 O O . GLN F 1 108 ? 18.918 13.024 1.306 1.00 110.57 247 GLN F O 1
ATOM 6524 N N . GLU F 1 109 ? 18.267 14.941 2.304 1.00 132.51 248 GLU F N 1
ATOM 6525 C CA . GLU F 1 109 ? 16.851 14.599 2.291 1.00 138.03 248 GLU F CA 1
ATOM 6526 C C . GLU F 1 109 ? 16.250 14.921 0.930 1.00 133.53 248 GLU F C 1
ATOM 6527 O O . GLU F 1 109 ? 16.608 15.918 0.295 1.00 125.74 248 GLU F O 1
ATOM 6533 N N . VAL F 1 110 ? 15.350 14.052 0.477 1.00 141.72 249 VAL F N 1
ATOM 6534 C CA . VAL F 1 110 ? 14.713 14.183 -0.825 1.00 141.70 249 VAL F CA 1
ATOM 6535 C C . VAL F 1 110 ? 13.220 13.941 -0.670 1.00 126.86 249 VAL F C 1
ATOM 6536 O O . VAL F 1 110 ? 12.807 12.889 -0.172 1.00 133.19 249 VAL F O 1
ATOM 6540 N N . GLU F 1 111 ? 12.415 14.889 -1.137 1.00 135.79 250 GLU F N 1
ATOM 6541 C CA . GLU F 1 111 ? 10.966 14.740 -1.122 1.00 135.92 250 GLU F CA 1
ATOM 6542 C C . GLU F 1 111 ? 10.522 13.815 -2.250 1.00 136.04 250 GLU F C 1
ATOM 6543 O O . GLU F 1 111 ? 11.037 13.884 -3.370 1.00 125.48 250 GLU F O 1
ATOM 6549 N N . THR F 1 112 ? 9.562 12.943 -1.943 1.00 131.83 251 THR F N 1
ATOM 6550 C CA . THR F 1 112 ? 9.072 11.937 -2.874 1.00 129.52 251 THR F CA 1
ATOM 6551 C C . THR F 1 112 ? 7.546 11.952 -2.872 1.00 127.24 251 THR F C 1
ATOM 6552 O O . THR F 1 112 ? 6.913 12.783 -2.216 1.00 161.22 251 THR F O 1
ATOM 6556 N N . LEU F 1 113 ? 6.950 11.040 -3.643 1.00 127.20 252 LEU F N 1
ATOM 6557 C CA . LEU F 1 113 ? 5.493 10.971 -3.717 1.00 140.69 252 LEU F CA 1
ATOM 6558 C C . LEU F 1 113 ? 4.886 10.585 -2.375 1.00 143.71 252 LEU F C 1
ATOM 6559 O O . LEU F 1 113 ? 3.936 11.219 -1.902 1.00 135.79 252 LEU F O 1
ATOM 6564 N N . ASP F 1 114 ? 5.407 9.517 -1.760 1.00 148.74 253 ASP F N 1
ATOM 6565 C CA . ASP F 1 114 ? 4.892 9.070 -0.469 1.00 143.18 253 ASP F CA 1
ATOM 6566 C C . ASP F 1 114 ? 5.330 9.996 0.665 1.00 154.09 253 ASP F C 1
ATOM 6567 O O . ASP F 1 114 ? 4.586 10.174 1.637 1.00 159.06 253 ASP F O 1
ATOM 6572 N N . GLY F 1 115 ? 6.503 10.611 0.554 1.00 171.19 254 GLY F N 1
ATOM 6573 C CA . GLY F 1 115 ? 6.984 11.466 1.618 1.00 172.99 254 GLY F CA 1
ATOM 6574 C C . GLY F 1 115 ? 8.452 11.810 1.441 1.00 172.38 254 GLY F C 1
ATOM 6575 O O . GLY F 1 115 ? 9.077 11.473 0.433 1.00 173.89 254 GLY F O 1
ATOM 6576 N N . ARG F 1 116 ? 8.981 12.492 2.449 1.00 149.86 255 ARG F N 1
ATOM 6577 C CA . ARG F 1 116 ? 10.372 12.917 2.479 1.00 141.03 255 ARG F CA 1
ATOM 6578 C C . ARG F 1 116 ? 11.270 11.812 3.024 1.00 133.25 255 ARG F C 1
ATOM 6579 O O . ARG F 1 116 ? 11.074 11.346 4.151 1.00 149.51 255 ARG F O 1
ATOM 6587 N N . ILE F 1 117 ? 12.259 11.399 2.226 1.00 127.12 256 ILE F N 1
ATOM 6588 C CA . ILE F 1 117 ? 13.135 10.289 2.581 1.00 130.44 256 ILE F CA 1
ATOM 6589 C C . ILE F 1 117 ? 14.571 10.767 2.411 1.00 125.61 256 ILE F C 1
ATOM 6590 O O . ILE F 1 117 ? 14.889 11.461 1.442 1.00 131.30 256 ILE F O 1
ATOM 6595 N N . SER F 1 118 ? 15.435 10.395 3.343 1.00 136.07 257 SER F N 1
ATOM 6596 C CA . SER F 1 118 ? 16.848 10.723 3.234 1.00 133.20 257 SER F CA 1
ATOM 6597 C C . SER F 1 118 ? 17.554 9.693 2.361 1.00 128.20 257 SER F C 1
ATOM 6598 O O . SER F 1 118 ? 17.202 8.508 2.354 1.00 128.68 257 SER F O 1
ATOM 6601 N N . VAL F 1 119 ? 18.542 10.162 1.606 1.00 127.14 258 VAL F N 1
ATOM 6602 C CA . VAL F 1 119 ? 19.270 9.327 0.664 1.00 119.43 258 VAL F CA 1
ATOM 6603 C C . VAL F 1 119 ? 20.761 9.588 0.797 1.00 116.83 258 VAL F C 1
ATOM 6604 O O . VAL F 1 119 ? 21.196 10.715 1.051 1.00 113.57 258 VAL F O 1
ATOM 6608 N N . LYS F 1 120 ? 21.547 8.534 0.600 1.00 115.49 259 LYS F N 1
ATOM 6609 C CA . LYS F 1 120 ? 22.996 8.650 0.644 1.00 116.05 259 LYS F CA 1
ATOM 6610 C C . LYS F 1 120 ? 23.535 9.100 -0.706 1.00 115.16 259 LYS F C 1
ATOM 6611 O O . LYS F 1 120 ? 23.132 8.582 -1.754 1.00 108.31 259 LYS F O 1
ATOM 6617 N N . ILE F 1 121 ? 24.450 10.062 -0.675 1.00 112.41 260 ILE F N 1
ATOM 6618 C CA . ILE F 1 121 ? 25.104 10.578 -1.877 1.00 96.78 260 ILE F CA 1
ATOM 6619 C C . ILE F 1 121 ? 26.498 9.983 -1.926 1.00 98.22 260 ILE F C 1
ATOM 6620 O O . ILE F 1 121 ? 27.327 10.286 -1.045 1.00 120.38 260 ILE F O 1
ATOM 6625 N N . PRO F 1 122 ? 26.818 9.125 -2.893 1.00 96.38 261 PRO F N 1
ATOM 6626 C CA . PRO F 1 122 ? 28.171 8.570 -2.966 1.00 99.53 261 PRO F CA 1
ATOM 6627 C C . PRO F 1 122 ? 29.223 9.654 -3.152 1.00 99.02 261 PRO F C 1
ATOM 6628 O O . PRO F 1 122 ? 28.986 10.679 -3.792 1.00 106.46 261 PRO F O 1
ATOM 6632 N N . ALA F 1 123 ? 30.405 9.408 -2.592 1.00 109.71 262 ALA F N 1
ATOM 6633 C CA . ALA F 1 123 ? 31.516 10.336 -2.756 1.00 125.31 262 ALA F CA 1
ATOM 6634 C C . ALA F 1 123 ? 31.905 10.427 -4.228 1.00 132.48 262 ALA F C 1
ATOM 6635 O O . ALA F 1 123 ? 31.753 9.471 -4.991 1.00 150.28 262 ALA F O 1
ATOM 6637 N N . TRP F 1 124 ? 32.400 11.599 -4.637 1.00 157.56 263 TRP F N 1
ATOM 6638 C CA . TRP F 1 124 ? 32.839 11.801 -6.021 1.00 154.30 263 TRP F CA 1
ATOM 6639 C C . TRP F 1 124 ? 31.697 11.602 -7.016 1.00 140.92 263 TRP F C 1
ATOM 6640 O O . TRP F 1 124 ? 31.853 10.953 -8.051 1.00 142.79 263 TRP F O 1
ATOM 6651 N N . SER F 1 125 ? 30.537 12.160 -6.688 1.00 101.78 264 SER F N 1
ATOM 6652 C CA . SER F 1 125 ? 29.370 12.114 -7.554 1.00 106.19 264 SER F CA 1
ATOM 6653 C C . SER F 1 125 ? 29.328 13.337 -8.464 1.00 115.54 264 SER F C 1
ATOM 6654 O O . SER F 1 125 ? 29.483 14.471 -8.001 1.00 105.71 264 SER F O 1
ATOM 6657 N N . SER F 1 126 ? 29.113 13.107 -9.754 1.00 106.99 265 SER F N 1
ATOM 6658 C CA . SER F 1 126 ? 29.024 14.186 -10.722 1.00 100.70 265 SER F CA 1
ATOM 6659 C C . SER F 1 126 ? 27.571 14.450 -11.114 1.00 92.02 265 SER F C 1
ATOM 6660 O O . SER F 1 126 ? 26.653 13.722 -10.736 1.00 91.54 265 SER F O 1
ATOM 6663 N N . SER F 1 127 ? 27.373 15.503 -11.913 1.00 84.61 266 SER F N 1
ATOM 6664 C CA . SER F 1 127 ? 26.019 15.928 -12.248 1.00 84.99 266 SER F CA 1
ATOM 6665 C C . SER F 1 127 ? 25.286 14.916 -13.122 1.00 96.29 266 SER F C 1
ATOM 6666 O O . SER F 1 127 ? 24.052 14.967 -13.215 1.00 95.61 266 SER F O 1
ATOM 6669 N N . ASP F 1 128 ? 26.006 14.027 -13.796 1.00 89.29 267 ASP F N 1
ATOM 6670 C CA . ASP F 1 128 ? 25.355 12.978 -14.569 1.00 80.62 267 ASP F CA 1
ATOM 6671 C C . ASP F 1 128 ? 24.894 11.804 -13.710 1.00 87.06 267 ASP F C 1
ATOM 6672 O O . ASP F 1 128 ? 24.129 10.964 -14.195 1.00 80.38 267 ASP F O 1
ATOM 6677 N N . ARG F 1 129 ? 25.312 11.736 -12.448 1.00 98.80 268 ARG F N 1
ATOM 6678 C CA . ARG F 1 129 ? 25.017 10.566 -11.634 1.00 100.80 268 ARG F CA 1
ATOM 6679 C C . ARG F 1 129 ? 23.522 10.418 -11.365 1.00 83.01 268 ARG F C 1
ATOM 6680 O O . ARG F 1 129 ? 22.801 11.403 -11.176 1.00 78.92 268 ARG F O 1
ATOM 6688 N N . VAL F 1 130 ? 23.071 9.162 -11.310 1.00 76.79 269 VAL F N 1
ATOM 6689 C CA . VAL F 1 130 ? 21.676 8.827 -11.053 1.00 75.54 269 VAL F CA 1
ATOM 6690 C C . VAL F 1 130 ? 21.628 7.771 -9.962 1.00 76.88 269 VAL F C 1
ATOM 6691 O O . VAL F 1 130 ? 22.394 6.801 -9.994 1.00 91.72 269 VAL F O 1
ATOM 6695 N N . LEU F 1 131 ? 20.722 7.961 -9.001 1.00 88.20 270 LEU F N 1
ATOM 6696 C CA . LEU F 1 131 ? 20.534 7.065 -7.867 1.00 83.51 270 LEU F CA 1
ATOM 6697 C C . LEU F 1 131 ? 19.185 6.363 -7.971 1.00 77.84 270 LEU F C 1
ATOM 6698 O O . LEU F 1 131 ? 18.170 6.993 -8.295 1.00 76.43 270 LEU F O 1
ATOM 6703 N N . ARG F 1 132 ? 19.174 5.059 -7.695 1.00 78.53 271 ARG F N 1
ATOM 6704 C CA . ARG F 1 132 ? 17.966 4.255 -7.820 1.00 77.42 271 ARG F CA 1
ATOM 6705 C C . ARG F 1 132 ? 17.372 3.991 -6.439 1.00 82.95 271 ARG F C 1
ATOM 6706 O O . ARG F 1 132 ? 18.055 3.466 -5.552 1.00 94.69 271 ARG F O 1
ATOM 6714 N N . LEU F 1 133 ? 16.103 4.364 -6.262 1.00 82.01 272 LEU F N 1
ATOM 6715 C CA . LEU F 1 133 ? 15.334 4.063 -5.055 1.00 81.47 272 LEU F CA 1
ATOM 6716 C C . LEU F 1 133 ? 14.169 3.164 -5.435 1.00 80.14 272 LEU F C 1
ATOM 6717 O O . LEU F 1 133 ? 13.244 3.607 -6.128 1.00 92.57 272 LEU F O 1
ATOM 6722 N N . LYS F 1 134 ? 14.163 1.946 -4.917 1.00 81.82 273 LYS F N 1
ATOM 6723 C CA . LYS F 1 134 ? 13.201 0.954 -5.367 1.00 92.41 273 LYS F CA 1
ATOM 6724 C C . LYS F 1 134 ? 11.833 1.198 -4.742 1.00 81.42 273 LYS F C 1
ATOM 6725 O O . LYS F 1 134 ? 11.714 1.701 -3.628 1.00 88.76 273 LYS F O 1
ATOM 6727 N N . GLU F 1 135 ? 10.790 0.901 -5.515 1.00 95.25 274 GLU F N 1
ATOM 6728 C CA . GLU F 1 135 ? 9.409 0.904 -5.044 1.00 95.89 274 GLU F CA 1
ATOM 6729 C C . GLU F 1 135 ? 8.917 2.281 -4.630 1.00 96.38 274 GLU F C 1
ATOM 6730 O O . GLU F 1 135 ? 7.934 2.393 -3.891 1.00 98.33 274 GLU F O 1
ATOM 6736 N N . LYS F 1 136 ? 9.576 3.337 -5.083 1.00 96.79 275 LYS F N 1
ATOM 6737 C CA . LYS F 1 136 ? 9.117 4.690 -4.810 1.00 101.71 275 LYS F CA 1
ATOM 6738 C C . LYS F 1 136 ? 8.326 5.278 -5.968 1.00 98.38 275 LYS F C 1
ATOM 6739 O O . LYS F 1 136 ? 7.878 6.425 -5.876 1.00 91.23 275 LYS F O 1
ATOM 6745 N N . GLY F 1 137 ? 8.118 4.515 -7.043 1.00 95.94 276 GLY F N 1
ATOM 6746 C CA . GLY F 1 137 ? 7.399 4.992 -8.204 1.00 90.18 276 GLY F CA 1
ATOM 6747 C C . GLY F 1 137 ? 5.916 4.719 -8.085 1.00 99.73 276 GLY F C 1
ATOM 6748 O O . GLY F 1 137 ? 5.356 4.617 -6.992 1.00 104.38 276 GLY F O 1
ATOM 6749 N N . LEU F 1 138 ? 5.265 4.648 -9.233 1.00 92.82 277 LEU F N 1
ATOM 6750 C CA . LEU F 1 138 ? 3.839 4.362 -9.262 1.00 89.39 277 LEU F CA 1
ATOM 6751 C C . LEU F 1 138 ? 3.604 2.853 -9.197 1.00 91.15 277 LEU F C 1
ATOM 6752 O O . LEU F 1 138 ? 4.492 2.059 -9.527 1.00 75.17 277 LEU F O 1
ATOM 6757 N N . PRO F 1 139 ? 2.421 2.430 -8.745 1.00 103.10 278 PRO F N 1
ATOM 6758 C CA . PRO F 1 139 ? 2.134 0.991 -8.678 1.00 105.63 278 PRO F CA 1
ATOM 6759 C C . PRO F 1 139 ? 2.249 0.343 -10.046 1.00 109.82 278 PRO F C 1
ATOM 6760 O O . PRO F 1 139 ? 1.926 0.948 -11.071 1.00 105.62 278 PRO F O 1
ATOM 6764 N N . LEU F 1 140 ? 2.725 -0.897 -10.057 1.00 114.75 279 LEU F N 1
ATOM 6765 C CA . LEU F 1 140 ? 2.831 -1.658 -11.292 1.00 106.16 279 LEU F CA 1
ATOM 6766 C C . LEU F 1 140 ? 1.602 -2.539 -11.479 1.00 112.92 279 LEU F C 1
ATOM 6767 O O . LEU F 1 140 ? 1.031 -3.057 -10.517 1.00 127.16 279 LEU F O 1
ATOM 6772 N N . LYS F 1 141 ? 1.196 -2.702 -12.738 1.00 124.82 280 LYS F N 1
ATOM 6773 C CA . LYS F 1 141 ? 0.065 -3.573 -13.049 1.00 116.34 280 LYS F CA 1
ATOM 6774 C C . LYS F 1 141 ? 0.341 -5.002 -12.604 1.00 119.00 280 LYS F C 1
ATOM 6775 O O . LYS F 1 141 ? -0.531 -5.657 -12.023 1.00 132.46 280 LYS F O 1
ATOM 6781 N N . ALA F 1 142 ? 1.546 -5.506 -12.866 1.00 124.48 281 ALA F N 1
ATOM 6782 C CA . ALA F 1 142 ? 1.893 -6.842 -12.398 1.00 131.33 281 ALA F CA 1
ATOM 6783 C C . ALA F 1 142 ? 1.901 -6.933 -10.871 1.00 125.77 281 ALA F C 1
ATOM 6784 O O . ALA F 1 142 ? 1.736 -8.026 -10.326 1.00 139.15 281 ALA F O 1
ATOM 6786 N N . GLY F 1 143 ? 2.079 -5.810 -10.182 1.00 126.58 282 GLY F N 1
ATOM 6787 C CA . GLY F 1 143 ? 2.187 -5.794 -8.743 1.00 116.15 282 GLY F CA 1
ATOM 6788 C C . GLY F 1 143 ? 3.449 -5.085 -8.298 1.00 113.53 282 GLY F C 1
ATOM 6789 O O . GLY F 1 143 ? 4.443 -5.057 -9.042 1.00 115.48 282 GLY F O 1
ATOM 6790 N N . GLY F 1 144 ? 3.444 -4.550 -7.081 1.00 113.08 283 GLY F N 1
ATOM 6791 C CA . GLY F 1 144 ? 4.563 -3.765 -6.600 1.00 110.90 283 GLY F CA 1
ATOM 6792 C C . GLY F 1 144 ? 4.493 -2.316 -7.061 1.00 99.37 283 GLY F C 1
ATOM 6793 O O . GLY F 1 144 ? 3.418 -1.759 -7.342 1.00 91.34 283 GLY F O 1
ATOM 6794 N N . ARG F 1 145 ? 5.667 -1.682 -7.091 1.00 86.73 284 ARG F N 1
ATOM 6795 C CA . ARG F 1 145 ? 5.787 -0.289 -7.497 1.00 95.43 284 ARG F CA 1
ATOM 6796 C C . ARG F 1 145 ? 7.056 -0.110 -8.317 1.00 104.70 284 ARG F C 1
ATOM 6797 O O . ARG F 1 145 ? 7.991 -0.916 -8.246 1.00 106.43 284 ARG F O 1
ATOM 6805 N N . GLY F 1 146 ? 7.085 0.974 -9.086 1.00 100.71 285 GLY F N 1
ATOM 6806 C CA . GLY F 1 146 ? 8.249 1.306 -9.878 1.00 102.16 285 GLY F CA 1
ATOM 6807 C C . GLY F 1 146 ? 9.348 1.895 -9.020 1.00 103.73 285 GLY F C 1
ATOM 6808 O O . GLY F 1 146 ? 9.335 1.830 -7.788 1.00 111.39 285 GLY F O 1
ATOM 6809 N N . ASP F 1 147 ? 10.317 2.495 -9.700 1.00 87.33 286 ASP F N 1
ATOM 6810 C CA . ASP F 1 147 ? 11.477 3.068 -9.042 1.00 87.31 286 ASP F CA 1
ATOM 6811 C C . ASP F 1 147 ? 11.478 4.581 -9.199 1.00 90.46 286 ASP F C 1
ATOM 6812 O O . ASP F 1 147 ? 10.905 5.132 -10.149 1.00 98.53 286 ASP F O 1
ATOM 6817 N N . LEU F 1 148 ? 12.107 5.244 -8.233 1.00 84.05 287 LEU F N 1
ATOM 6818 C CA . LEU F 1 148 ? 12.375 6.675 -8.291 1.00 88.71 287 LEU F CA 1
ATOM 6819 C C . LEU F 1 148 ? 13.860 6.851 -8.577 1.00 82.44 287 LEU F C 1
ATOM 6820 O O . LEU F 1 148 ? 14.697 6.207 -7.935 1.00 85.74 287 LEU F O 1
ATOM 6825 N N . TYR F 1 149 ? 14.182 7.643 -9.591 1.00 72.86 288 TYR F N 1
ATOM 6826 C CA . TYR F 1 149 ? 15.564 7.940 -9.948 1.00 81.86 288 TYR F CA 1
ATOM 6827 C C . TYR F 1 149 ? 15.889 9.381 -9.575 1.00 82.37 288 TYR F C 1
ATOM 6828 O O . TYR F 1 149 ? 15.094 10.293 -9.835 1.00 85.23 288 TYR F O 1
ATOM 6837 N N . VAL F 1 150 ? 17.029 9.574 -8.918 1.00 91.87 289 VAL F N 1
ATOM 6838 C CA . VAL F 1 150 ? 17.441 10.881 -8.420 1.00 95.50 289 VAL F CA 1
ATOM 6839 C C . VAL F 1 150 ? 18.645 11.350 -9.226 1.00 95.95 289 VAL F C 1
ATOM 6840 O O . VAL F 1 150 ? 19.696 10.698 -9.220 1.00 98.79 289 VAL F O 1
ATOM 6844 N N . HIS F 1 151 ? 18.479 12.461 -9.948 1.00 83.32 290 HIS F N 1
ATOM 6845 C CA . HIS F 1 151 ? 19.534 13.002 -10.804 1.00 83.00 290 HIS F CA 1
ATOM 6846 C C . HIS F 1 151 ? 20.312 14.052 -10.023 1.00 78.88 290 HIS F C 1
ATOM 6847 O O . HIS F 1 151 ? 19.805 15.149 -9.760 1.00 78.57 290 HIS F O 1
ATOM 6854 N N . VAL F 1 152 ? 21.554 13.722 -9.673 1.00 82.09 291 VAL F N 1
ATOM 6855 C CA . VAL F 1 152 ? 22.404 14.638 -8.920 1.00 77.75 291 VAL F CA 1
ATOM 6856 C C . VAL F 1 152 ? 22.760 15.845 -9.775 1.00 75.64 291 VAL F C 1
ATOM 6857 O O . VAL F 1 152 ? 23.183 15.706 -10.931 1.00 95.61 291 VAL F O 1
ATOM 6861 N N . ARG F 1 153 ? 22.594 17.040 -9.209 1.00 84.03 292 ARG F N 1
ATOM 6862 C CA . ARG F 1 153 ? 22.919 18.288 -9.893 1.00 88.67 292 ARG F CA 1
ATOM 6863 C C . ARG F 1 153 ? 23.705 19.162 -8.925 1.00 87.23 292 ARG F C 1
ATOM 6864 O O . ARG F 1 153 ? 23.160 19.621 -7.914 1.00 93.98 292 ARG F O 1
ATOM 6872 N N . ILE F 1 154 ? 24.972 19.406 -9.237 1.00 81.16 293 ILE F N 1
ATOM 6873 C CA . ILE F 1 154 ? 25.829 20.224 -8.387 1.00 83.76 293 ILE F CA 1
ATOM 6874 C C . ILE F 1 154 ? 25.469 21.696 -8.556 1.00 95.13 293 ILE F C 1
ATOM 6875 O O . ILE F 1 154 ? 25.500 22.235 -9.670 1.00 115.59 293 ILE F O 1
ATOM 6880 N N . MET F 1 155 ? 25.096 22.337 -7.449 1.00 90.73 294 MET F N 1
ATOM 6881 C CA . MET F 1 155 ? 24.698 23.739 -7.386 1.00 99.23 294 MET F CA 1
ATOM 6882 C C . MET F 1 155 ? 25.679 24.509 -6.512 1.00 106.91 294 MET F C 1
ATOM 6883 O O . MET F 1 155 ? 26.478 23.928 -5.775 1.00 120.30 294 MET F O 1
ATOM 6888 N N . LEU F 1 156 ? 25.623 25.838 -6.599 1.00 121.14 295 LEU F N 1
ATOM 6889 C CA . LEU F 1 156 ? 26.437 26.720 -5.769 1.00 121.72 295 LEU F CA 1
ATOM 6890 C C . LEU F 1 156 ? 25.667 27.188 -4.532 1.00 140.13 295 LEU F C 1
ATOM 6891 O O . LEU F 1 156 ? 24.432 27.176 -4.508 1.00 129.26 295 LEU F O 1
ATOM 6896 N N . PRO F 1 157 ? 26.402 27.617 -3.461 1.00 149.38 296 PRO F N 1
ATOM 6897 C CA . PRO F 1 157 ? 25.796 27.797 -2.130 1.00 133.84 296 PRO F CA 1
ATOM 6898 C C . PRO F 1 157 ? 24.683 28.813 -1.921 1.00 134.69 296 PRO F C 1
ATOM 6899 O O . PRO F 1 157 ? 24.297 29.022 -0.769 1.00 158.02 296 PRO F O 1
ATOM 6903 N N . GLU F 1 158 ? 24.169 29.439 -2.975 1.00 129.10 297 GLU F N 1
ATOM 6904 C CA . GLU F 1 158 ? 23.071 30.400 -2.910 1.00 133.74 297 GLU F CA 1
ATOM 6905 C C . GLU F 1 158 ? 23.444 31.832 -2.528 1.00 128.62 297 GLU F C 1
ATOM 6906 O O . GLU F 1 158 ? 22.631 32.744 -2.712 1.00 122.47 297 GLU F O 1
ATOM 6912 N N . GLY F 1 159 ? 24.639 32.058 -1.989 1.00 148.42 298 GLY F N 1
ATOM 6913 C CA . GLY F 1 159 ? 25.023 33.403 -1.595 1.00 130.05 298 GLY F CA 1
ATOM 6914 C C . GLY F 1 159 ? 26.443 33.818 -1.924 1.00 131.89 298 GLY F C 1
ATOM 6915 O O . GLY F 1 159 ? 26.773 35.007 -1.932 1.00 132.36 298 GLY F O 1
ATOM 6916 N N . GLY F 1 160 ? 27.285 32.836 -2.210 1.00 153.85 299 GLY F N 1
ATOM 6917 C CA . GLY F 1 160 ? 28.708 33.030 -2.390 1.00 137.00 299 GLY F CA 1
ATOM 6918 C C . GLY F 1 160 ? 29.470 32.155 -1.414 1.00 142.38 299 GLY F C 1
ATOM 6919 O O . GLY F 1 160 ? 28.909 31.707 -0.410 1.00 135.33 299 GLY F O 1
ATOM 6920 N N . ASP F 1 161 ? 30.738 31.877 -1.712 1.00 158.77 300 ASP F N 1
ATOM 6921 C CA . ASP F 1 161 ? 31.607 31.163 -0.788 1.00 204.25 300 ASP F CA 1
ATOM 6922 C C . ASP F 1 161 ? 32.748 32.038 -0.303 1.00 228.29 300 ASP F C 1
ATOM 6923 O O . ASP F 1 161 ? 33.002 32.115 0.906 1.00 212.00 300 ASP F O 1
ATOM 6928 N N . LYS F 1 162 ? 33.469 32.673 -1.232 1.00 177.07 301 LYS F N 1
ATOM 6929 C CA . LYS F 1 162 ? 34.523 33.641 -0.942 1.00 173.84 301 LYS F CA 1
ATOM 6930 C C . LYS F 1 162 ? 35.776 32.969 -0.397 1.00 186.92 301 LYS F C 1
ATOM 6931 O O . LYS F 1 162 ? 36.839 33.594 -0.353 1.00 190.69 301 LYS F O 1
ATOM 6937 N N . GLU F 1 163 ? 35.681 31.699 -0.010 1.00 169.04 302 GLU F N 1
ATOM 6938 C CA . GLU F 1 163 ? 36.853 30.867 0.239 1.00 175.35 302 GLU F CA 1
ATOM 6939 C C . GLU F 1 163 ? 37.159 29.950 -0.937 1.00 179.09 302 GLU F C 1
ATOM 6940 O O . GLU F 1 163 ? 38.300 29.880 -1.400 1.00 170.51 302 GLU F O 1
ATOM 6946 N N . LEU F 1 164 ? 36.138 29.258 -1.445 1.00 204.09 303 LEU F N 1
ATOM 6947 C CA . LEU F 1 164 ? 36.325 28.429 -2.629 1.00 183.18 303 LEU F CA 1
ATOM 6948 C C . LEU F 1 164 ? 36.702 29.280 -3.827 1.00 151.67 303 LEU F C 1
ATOM 6949 O O . LEU F 1 164 ? 37.586 28.909 -4.607 1.00 162.37 303 LEU F O 1
ATOM 6954 N N . GLU F 1 165 ? 36.072 30.444 -3.967 1.00 151.48 304 GLU F N 1
ATOM 6955 C CA . GLU F 1 165 ? 36.400 31.327 -5.080 1.00 149.11 304 GLU F CA 1
ATOM 6956 C C . GLU F 1 165 ? 37.868 31.723 -5.040 1.00 165.07 304 GLU F C 1
ATOM 6957 O O . GLU F 1 165 ? 38.545 31.737 -6.076 1.00 140.85 304 GLU F O 1
ATOM 6963 N N . ASP F 1 166 ? 38.383 32.034 -3.847 1.00 164.49 305 ASP F N 1
ATOM 6964 C CA . ASP F 1 166 ? 39.796 32.375 -3.713 1.00 150.85 305 ASP F CA 1
ATOM 6965 C C . ASP F 1 166 ? 40.687 31.181 -4.036 1.00 158.13 305 ASP F C 1
ATOM 6966 O O . ASP F 1 166 ? 41.750 31.341 -4.647 1.00 158.10 305 ASP F O 1
ATOM 6971 N N . PHE F 1 167 ? 40.269 29.975 -3.642 1.00 171.58 306 PHE F N 1
ATOM 6972 C CA . PHE F 1 167 ? 41.094 28.796 -3.882 1.00 171.48 306 PHE F CA 1
ATOM 6973 C C . PHE F 1 167 ? 41.364 28.613 -5.369 1.00 172.25 306 PHE F C 1
ATOM 6974 O O . PHE F 1 167 ? 42.502 28.362 -5.783 1.00 169.32 306 PHE F O 1
ATOM 6982 N N . LEU F 1 168 ? 40.320 28.745 -6.190 1.00 170.72 307 LEU F N 1
ATOM 6983 C CA . LEU F 1 168 ? 40.432 28.394 -7.598 1.00 142.28 307 LEU F CA 1
ATOM 6984 C C . LEU F 1 168 ? 41.285 29.376 -8.388 1.00 160.47 307 LEU F C 1
ATOM 6985 O O . LEU F 1 168 ? 41.967 28.968 -9.334 1.00 155.18 307 LEU F O 1
ATOM 6990 N N . GLN F 1 169 ? 41.259 30.663 -8.042 1.00 165.84 308 GLN F N 1
ATOM 6991 C CA . GLN F 1 169 ? 42.069 31.618 -8.796 1.00 164.39 308 GLN F CA 1
ATOM 6992 C C . GLN F 1 169 ? 43.558 31.367 -8.593 1.00 170.22 308 GLN F C 1
ATOM 6993 O O . GLN F 1 169 ? 44.351 31.579 -9.518 1.00 180.13 308 GLN F O 1
ATOM 6999 N N . LYS F 1 170 ? 43.955 30.909 -7.402 1.00 164.33 309 LYS F N 1
ATOM 7000 C CA . LYS F 1 170 ? 45.346 30.534 -7.169 1.00 167.14 309 LYS F CA 1
ATOM 7001 C C . LYS F 1 170 ? 45.768 29.364 -8.051 1.00 163.30 309 LYS F C 1
ATOM 7002 O O . LYS F 1 170 ? 46.969 29.117 -8.211 1.00 165.54 309 LYS F O 1
ATOM 7004 N N . ARG F 1 171 ? 44.809 28.631 -8.608 1.00 169.37 310 ARG F N 1
ATOM 7005 C CA . ARG F 1 171 ? 45.094 27.472 -9.442 1.00 155.35 310 ARG F CA 1
ATOM 7006 C C . ARG F 1 171 ? 45.106 27.861 -10.919 1.00 199.78 310 ARG F C 1
ATOM 7007 O O . ARG F 1 171 ? 45.148 29.045 -11.262 1.00 187.98 310 ARG F O 1
#

Radius of gyration: 31.69 Å; Cα contacts (8 Å, |Δi|>4): 2155; chains: 6; bounding box: 99×65×84 Å

Nearest PDB structures (foldseek):
  4j80-assembly2_D  TM=8.996E-01  e=2.212E-18  Thermus thermophilus HB8
  3lz8-assembly1_A  TM=8.373E-01  e=1.242E-14  Klebsiella pneumoniae subsp. pneumoniae MGH 78578
  6psi-assembly1_C  TM=7.025E-01  e=1.501E-15  Thermus thermophilus HB8
  6prq-assembly1_A  TM=7.888E-01  e=1.160E-13  Escherichia coli K-12
  6jzb-assembly1_A  TM=8.041E-01  e=6.289E-13  Streptococcus pneumoniae

Foldseek 3Di:
DEWEDEDEQLCLQVQDWDWTADPVGDIDIDRGDNHDDAQDKDWDPPPDVVCGIYIYGYHYDDDPQWDDDPQEIEGEDEDEPVCAAQWDWDWDQASNGTDIDTHDHNHAQADKDKAAQRTGADPVGTGGIYIYGYDHDADPVHDVVVVVVVVVD/DWEFEDEDAQLLLCVQDWDDTATPVGDDTGRHDLADDAQDWDDDPPPTYGYHHDDDPQWDDDPQEIEGEDEDEPVCAAQWDWDWDAASNGIDIDTHDHNHDQADKDKAAQRTGADPVGTGGIYIYGYHYDYDPPDDVVVVVVVVVD/DAFEWEDEDEQLCQQVFDWDWTATPVGDIDTDGDDLDDDAQDWDWACVCVYIYIYGYHYDDDPQWDDDPQEIEGEDEDEPVCAAQWDWAWDAASPGIDIDTHDHNHAQADKDKAAQRTGADPVGTGGIYIYGYHHDADPVHDVVVVVVVVVD/DDPEADEWEWEDEDEQLCLQVLDWDWTATPVGDIDIDRHDNHDDAQDKDWAQQPADQDVNYYIYIYTYHYDDDPQWDDDPQETEGEDEDEPVCAAQKDWDWDAASNGIDIDTHDHNHDQADKDWDAQRTGADPVGTGGIYIYGYDYDADPVHDCVVVVVVVVD/DEEWEWEDEDAQLCLQVQAWDWTATPVGDIDIDRGDNHDDAQDWDWDPCDGVVYIYIYTYHYDDDPQWDDDPQETEGEDEDEPCCAAQKDWDWDAASNGIDIDTHDHNHDQADKDKDAQRTGADPVGTGGIYIYGYHHDADPVHDVVVVVVVVVD/DEEWEWEDEDEQLCLQVQAWDWTATPVGDIDIDRGDLHDDAQDWDWDPPPGDCYIYIYGYHYDDDPQWDDDPFEIEGEDEDEPVCAQQKDWDWDAASVGIDIDTHDHNHDQADKDWAAQRTGADPVGTGGIYIYGYHYDYPVPDDVVVVVVVVVD

Secondary structure (DSSP, 8-state):
-EEEEEE-HHHHHH--EEEEE-TTS-EEEEEPPSS--TTEEEEEES------EEEEEEEEPP-SSEEEETTEEEEEEEEEHHHHHH-EEEEEE-SS-EEEEEE-TT--TT-EEEETT-SPBPSSSSB--EEEEEEEE--SS--SSHHHHHHT-/---EEEEE-HHHHHH--EEE---TT---EEEPPSS--TT-EEPPTT--EEEEEPP-SSEEEETTEEEEEEEE-HHHHHH-EEEEEE-SS-EEEEEE-TT--TT-EEEETT-SPBPSSSSB--EEEEEEE---SS--SSHHHHHHH-/--EEEEEEE-HHHHHH--EEEEE-TT--EEEEEPPSS--TTEEEEEEB---EEEEEEEEPP-SSEEEETTEEEEEEEEEHHHHHH-EEEEEE-SS-EEEEEE-TT--TT-EEEEEEEEEEPTTSSEEEEEEEEEEE--SS--SSHHHHHHT-/--SSPPPEEEEEEE-HHHHHH--EEEEE-TTS-EEEEEPPSS--TTEEEEESS-SPP------EEEEEEEPP-SS-EEETTEEEEEEEEEHHHHHH-EEEEEE-SS-EEEEEE-TT--TT-EEEETT-SPBPSSSSB--EEEEEEEE--SS--SHHHHHHHT-/---EEEEEEE-HHHHHH--EEEEE-TTS-EEEEEPPSS--TT-EEEEET-----EEEEEEEEPP-SSEEEETTEEEEEEEE-HHHHHH-EEEEEE-SS-EEEEEE-TT--TT-EEEETT-SPBPTTSSB--EEEEEEE---SS--SSHHHHHHH-/--EEEEEEEE-HHHHHH--EEEEE-TTS-EEEEEPPSS--TTEEEEEES-S---EEEEEEEEPP-SSEEEETTEEEEEEEEEHHHHHH-EEEEEE-SS-EEEEEE-TT--TT-EEEETT-SPBPSSSSB--EEEEEEEE--SS--SSHHHHHHT-

InterPro domains:
  IPR001623 DnaJ domain [PF00226] (3-65)
  IPR001623 DnaJ domain [PR00625] (5-23)
  IPR001623 DnaJ domain [PR00625] (23-38)
  IPR001623 DnaJ domain [PR00625] (40-60)
  IPR001623 DnaJ domain [PS50076] (3-68)
  IPR001623 DnaJ domain [SM00271] (2-60)
  IPR001623 DnaJ domain [cd06257] (3-57)
  IPR002939 Chaperone DnaJ, C-terminal [PF01556] (156-296)
  IPR008971 HSP40/DnaJ peptide-binding [SSF49493] (146-229)
  IPR008971 HSP40/DnaJ peptide-binding [SSF49493] (222-297)
  IPR036869 Chaperone J-domain superfamily [G3DSA:1.10.287.110] (1-144)
  IPR036869 Chaperone J-domain superfamily [SSF46565] (1-115)

Organism: Brucella abortus (strain 2308) (NCBI:txid359391)

B-factor: mean 133.97, std 31.63, range [59.76, 288.56]

Solvent-accessible surface area: 45400 Å² total; per-residue (Å²): 38,60,14,64,14,76,2,29,6,52,44,0,28,33,7,71,95,16,70,0,110,4,117,102,50,81,112,31,126,12,58,0,48,56,39,0,84,73,33,47,62,35,59,43,66,29,78,0,134,109,137,15,33,0,56,0,18,0,19,16,94,50,62,60,144,10,105,70,17,33,28,4,0,2,5,81,3,69,2,47,11,41,37,0,5,69,16,16,149,49,102,7,41,11,11,53,28,183,41,59,9,116,0,25,32,65,0,19,1,92,34,5,21,56,39,60,18,33,0,0,8,51,112,102,32,23,33,4,10,0,1,0,5,0,22,0,47,25,69,168,49,30,73,62,49,18,58,72,33,7,112,162,92,160,68,75,21,79,22,105,3,42,9,42,84,0,25,44,6,138,72,22,75,22,126,9,109,95,61,74,140,75,52,135,10,64,141,68,1,32,87,47,34,88,41,100,45,109,78,111,53,29,48,8,34,30,29,110,11,60,131,11,111,33,52,52,43,23,0,4,6,79,8,70,2,50,18,45,50,0,15,74,16,20,84,54,93,9,77,15,12,82,30,157,66,62,14,136,0,40,62,105,0,16,1,93,79,66,23,115,38,131,91,80,0,0,13,64,132,105,40,46,54,5,10,1,16,0,26,0,36,0,51,13,86,130,86,35,41,136,87,8,66,77,54,2,137,96,97,113,67,56,14,3,31,8,49,3,37,9,46,74,1,25,39,14,128,132,11,77,0,97,4,122,97,40,68,106,32,115,8,136,1,55,140,39,0,53,62,41,44,71,22,55,42,63,30,91,184,13,23,0,49,0,26,0,5,22,119,93,72,111,103,14,127,76,68,56,38,22,0,24,2,60,7,76,3,52,5,30,44,0,4,70,16,18,128,53,86,5,55,11,13,70,31,177,80,48,11,119,0,34,55,82,0,18,0,94,92,62,29,124,43,154,89,55,0,0,12,65,159,112,40,47,54,4,15,0,21,0,20,0,28,0,43,17,56,175,69,40,34,140,109,5,52,67,58,1,115,87,131,63,102,8,23,13,64,50,20,31,10,50,12,64,0,34,5,47,44,0,25,40,31,107,144,13,77,0,113,6,117,84,47,90,100,27,126,20,176,6,49,122,24,0,35,58,36,41,74,35,90,30,78,31,68,2,84,106,71,136,66,60,3,22,1,44,0,20,0,23,23,99,52,65,55,114,8,129,75,74,66,38,10,0,13,5,75,7,72,2,44,6,38,51,0,4,63,17,17,134,57,95,8,40,4,10,91,24,146,81,45,9,131,1,46,63,72,0,17,1,98,88,66,19,103,38,139,92,59,0,0,10,57,141,113,42,46,48,0,6,0,13,0,26,0,20,0,40,16,55,185,79,37,36,129,73,4,55,55,37,2,110,171,124,83,75,66,34,47,10,54,11,78,1,31,5,50,44,0,23,51,5,96,117,16,82,0,92,4,121,93,37,81,112,29,111,7,121,1,51,134,34,0,73,73,21,50,67,30,134,42,151,49,49,8,154,130,6,28,0,52,0,9,0,44,19,94,94,41,62,121,11,77,30,54,56,42,33,0,14,2,49,8,77,2,51,13,30,42,0,3,56,16,16,134,48,92,7,56,5,11,71,24,167,63,54,10,112,0,40,64,68,0,0,1,29,43,31,21,123,45,141,91,62,0,0,1,59,126,109,41,44,46,4,18,0,18,0,18,0,31,0,50,23,65,146,81,36,40,135,84,6,73,61,46,3,126,158,135,87,65,64,36,17,5,30,8,58,1,28,6,48,61,0,35,46,18,120,107,16,84,0,112,5,122,100,51,86,111,29,112,6,122,3,51,70,38,0,77,72,34,50,68,33,89,47,84,44,74,5,42,164,32,38,0,34,0,21,0,13,22,95,66,47,79,142,10,96,62,26,22,25,3,0,5,6,71,8,42,2,39,9,57,46,0,14,57,16,16,138,38,96,7,76,11,14,76,30,176,49,62,10,102,0,47,61,70,0,14,4,95,24,6,21,98,36,38,23,48,0,0,17,57,89,90,27,29,34,4,10,0,0,0,3,0,33,0,10,4,61,120,78,40,41,153,64,5,63,77,59,4,122,97,124

Sequence (924 aa):
LSASIDISLSQAVGAEKVEAIFPNGKHLKIKLPKFVEDGQTIRLKGQGEPPGDALVTIRFKPHSRFRLEGRDVHVDLPVSIDDAVLGGKQEVETLDGRISVKIPAWSSSDRVLRLKEKGLPLKAGGRGDLYVHVRIMLPEGGDKELEDFLQKRDLSASIDISLSQAVGAEKVEAIFPNGKLKIKLPKFVEDGQTIRLKGQLVTIRFKPHSRFRLEGRDVHVDLPVSIDDAVLGGKQEVETLDGRISVKIPAWSSSDRVLRLKEKGLPLKAGGRGDLYVHVRIMLPEGGDKELEDFLQKRADLSASIDISLSQAVGAEKVEAIFPNGKHLKIKLPKFVEDGQTIRLKGQPGDALVTIRFKPHSRFRLEGRDVHVDLPVSIDDAVLGGKQEVETLDGRISVKIPAWSSSDRVLRLKEKGLPLKAGGRGDLYVHVRIMLPEGGDKELEDFLQKRHHSKGADLSASIDISLSQAVGAEKVEAIFPNGKHLKIKLPKFVEDGQTIRLKGQGEPLMTPGDALVTIRFKPHSRFRLEGRDVHVDLPVSIDDAVLGGKQEVETLDGRISVKIPAWSSSDRVLRLKEKGLPLKAGGRGDLYVHVRIMLPEGGDKELEDFLQKRGADLSASIDISLSQAVGAEKVEAIFPNGKHLKIKLPKFVEDGQTIRLKGQGEPGDALVTIRFKPHSRFRLEGRDVHVDLPVSIDDAVLGGKQEVETLDGRISVKIPAWSSSDRVLRLKEKGLPLKAGGRGDLYVHVRIMLPEGGDKELEDFLQKRGADLSASIDISLSQAVGAEKVEAIFPNGKHLKIKLPKFVEDGQTIRLKGQGEPGDALVTIRFKPHSRFRLEGRDVHVDLPVSIDDAVLGGKQEVETLDGRISVKIPAWSSSDRVLRLKEKGLPLKAGGRGDLYVHVRIMLPEGGDKELEDFLQKR